Protein AF-A0A1F9ES39-F1 (afdb_monomer_lite)

pLDDT: mean 77.97, std 19.03, range [24.61, 98.25]

Structure (mmCIF, N/CA/C/O backbone):
data_AF-A0A1F9ES39-F1
#
_entry.id   AF-A0A1F9ES39-F1
#
loop_
_atom_site.group_PDB
_atom_site.id
_atom_site.type_symbol
_atom_site.label_atom_id
_atom_site.label_alt_id
_atom_site.label_comp_id
_atom_site.label_asym_id
_atom_site.label_entity_id
_atom_site.label_seq_id
_atom_site.pdbx_PDB_ins_code
_atom_site.Cartn_x
_atom_site.Cartn_y
_atom_site.Cartn_z
_atom_site.occupancy
_atom_site.B_iso_or_equiv
_atom_site.auth_seq_id
_atom_site.auth_comp_id
_atom_site.auth_asym_id
_atom_site.auth_atom_id
_atom_site.pdbx_PDB_model_num
ATOM 1 N N . MET A 1 1 ? 50.396 13.971 -8.147 1.00 29.59 1 MET A N 1
ATOM 2 C CA . MET A 1 1 ? 50.331 13.660 -9.587 1.00 29.59 1 MET A CA 1
ATOM 3 C C . MET A 1 1 ? 49.882 12.223 -9.670 1.00 29.59 1 MET A C 1
ATOM 5 O O . MET A 1 1 ? 50.711 11.333 -9.541 1.00 29.59 1 MET A O 1
ATOM 9 N N . ASP A 1 2 ? 48.570 12.034 -9.736 1.00 24.61 2 ASP A N 1
ATOM 10 C CA . ASP A 1 2 ? 47.965 10.721 -9.939 1.00 24.61 2 ASP A CA 1
ATOM 11 C C . ASP A 1 2 ? 48.074 10.338 -11.422 1.00 24.61 2 ASP A C 1
ATOM 13 O O . ASP A 1 2 ? 48.051 11.231 -12.278 1.00 24.61 2 ASP A O 1
ATOM 17 N N . PRO A 1 3 ? 48.261 9.047 -11.743 1.00 24.89 3 PRO A N 1
ATOM 18 C CA . PRO A 1 3 ? 48.411 8.598 -13.120 1.00 24.89 3 PRO A CA 1
ATOM 19 C C . PRO A 1 3 ? 47.092 8.769 -13.900 1.00 24.89 3 PRO A C 1
ATOM 21 O O . PRO A 1 3 ? 46.020 8.869 -13.298 1.00 24.89 3 PRO A O 1
ATOM 24 N N . PRO A 1 4 ? 47.151 8.835 -15.243 1.00 28.80 4 PRO A N 1
ATOM 25 C CA . PRO A 1 4 ? 45.984 9.114 -16.065 1.00 28.80 4 PRO A CA 1
ATOM 26 C C . PRO A 1 4 ? 44.940 7.998 -15.946 1.00 28.80 4 PRO A C 1
ATOM 28 O O . PRO A 1 4 ? 45.258 6.813 -15.940 1.00 28.80 4 PRO A O 1
ATOM 31 N N . VAL A 1 5 ? 43.678 8.425 -15.907 1.00 30.42 5 VAL A N 1
ATOM 32 C CA . VAL A 1 5 ? 42.408 7.693 -15.697 1.00 30.42 5 VAL A CA 1
ATOM 33 C C . VAL A 1 5 ? 42.136 6.555 -16.714 1.00 30.42 5 VAL A C 1
ATOM 35 O O . VAL A 1 5 ? 41.057 5.975 -16.739 1.00 30.42 5 VAL A O 1
ATOM 38 N N . VAL A 1 6 ? 43.108 6.196 -17.553 1.00 26.53 6 VAL A N 1
ATOM 39 C CA . VAL A 1 6 ? 42.956 5.236 -18.657 1.00 26.53 6 VAL A CA 1
ATOM 40 C C . VAL A 1 6 ? 43.188 3.779 -18.214 1.00 26.53 6 VAL A C 1
ATOM 42 O O . VAL A 1 6 ? 42.639 2.869 -18.827 1.00 26.53 6 VAL A O 1
ATOM 45 N N . ASP A 1 7 ? 43.915 3.531 -17.118 1.00 26.66 7 ASP A N 1
ATOM 46 C CA . ASP A 1 7 ? 44.315 2.162 -16.727 1.00 26.66 7 ASP A CA 1
ATOM 47 C C . ASP A 1 7 ? 43.292 1.380 -15.879 1.00 26.66 7 ASP A C 1
ATOM 49 O O . ASP A 1 7 ? 43.407 0.163 -15.747 1.00 26.66 7 ASP A O 1
ATOM 53 N N . THR A 1 8 ? 42.248 2.011 -15.333 1.00 29.98 8 THR A N 1
ATOM 54 C CA . THR A 1 8 ? 41.259 1.315 -14.478 1.00 29.98 8 THR A CA 1
ATOM 55 C C . THR A 1 8 ? 40.091 0.676 -15.239 1.00 29.98 8 THR A C 1
ATOM 57 O O . THR A 1 8 ? 39.225 0.069 -14.614 1.00 29.98 8 THR A O 1
ATOM 60 N N . LEU A 1 9 ? 40.064 0.755 -16.576 1.00 29.62 9 LEU A N 1
ATOM 61 C CA . LEU A 1 9 ? 38.989 0.194 -17.415 1.00 29.62 9 LEU A CA 1
ATOM 62 C C . LEU A 1 9 ? 39.371 -1.091 -18.178 1.00 29.62 9 LEU A C 1
ATOM 64 O O . LEU A 1 9 ? 38.513 -1.678 -18.835 1.00 29.62 9 LEU A O 1
ATOM 68 N N . ASN A 1 10 ? 40.612 -1.578 -18.049 1.00 29.41 10 ASN A N 1
ATOM 69 C CA . ASN A 1 10 ? 41.106 -2.802 -18.702 1.00 29.41 10 ASN A CA 1
ATOM 70 C C . ASN A 1 10 ? 41.070 -4.040 -17.782 1.00 29.41 10 ASN A C 1
ATOM 72 O O . ASN A 1 10 ? 42.025 -4.815 -17.714 1.00 29.41 10 ASN A O 1
ATOM 76 N N . GLY A 1 11 ? 39.956 -4.260 -17.079 1.00 32.28 11 GLY A N 1
ATOM 77 C CA . GLY A 1 11 ? 39.674 -5.543 -16.429 1.00 32.28 11 GLY A CA 1
ATOM 78 C C . GLY A 1 11 ? 39.399 -6.626 -17.476 1.00 32.28 11 GLY A C 1
ATOM 79 O O . GLY A 1 11 ? 38.248 -6.906 -17.794 1.00 32.28 11 GLY A O 1
ATOM 80 N N . ALA A 1 12 ? 40.457 -7.190 -18.057 1.00 35.41 12 ALA A N 1
ATOM 81 C CA . ALA A 1 12 ? 40.392 -8.209 -19.095 1.00 35.41 12 ALA A CA 1
ATOM 82 C C . ALA A 1 12 ? 39.924 -9.563 -18.527 1.00 35.41 12 ALA A C 1
ATOM 84 O O . ALA A 1 12 ? 40.738 -10.380 -18.102 1.00 35.41 12 ALA A O 1
ATOM 85 N N . ALA A 1 13 ? 38.616 -9.826 -18.566 1.00 35.72 13 ALA A N 1
ATOM 86 C CA . ALA A 1 13 ? 38.155 -11.188 -18.826 1.00 35.72 13 ALA A CA 1
ATOM 87 C C . ALA A 1 13 ? 38.538 -11.524 -20.275 1.00 35.72 13 ALA A C 1
ATOM 89 O O . ALA A 1 13 ? 38.388 -10.680 -21.165 1.00 35.72 13 ALA A O 1
ATOM 90 N N . SER A 1 14 ? 39.095 -12.710 -20.527 1.00 37.72 14 SER A N 1
ATOM 91 C CA . SER A 1 14 ? 39.508 -13.059 -21.886 1.00 37.72 14 SER A CA 1
ATOM 92 C C . SER A 1 14 ? 38.288 -13.128 -22.812 1.00 37.72 14 SER A C 1
ATOM 94 O O . SER A 1 14 ? 37.203 -13.543 -22.408 1.00 37.72 14 SER A O 1
ATOM 96 N N . GLU A 1 15 ? 38.458 -12.753 -24.082 1.00 34.97 15 GLU A N 1
ATOM 97 C CA . GLU A 1 15 ? 37.407 -12.781 -25.117 1.00 34.97 15 GLU A CA 1
ATOM 98 C C . GLU A 1 15 ? 36.709 -14.156 -25.229 1.00 34.97 15 GLU A C 1
ATOM 100 O O . GLU A 1 15 ? 35.576 -14.266 -25.687 1.00 34.97 15 GLU A O 1
ATOM 105 N N . ARG A 1 16 ? 37.382 -15.216 -24.767 1.00 35.00 16 ARG A N 1
ATOM 106 C CA . ARG A 1 16 ? 36.865 -16.580 -24.653 1.00 35.00 16 ARG A CA 1
ATOM 107 C C . ARG A 1 16 ? 36.000 -16.801 -23.403 1.00 35.00 16 ARG A C 1
ATOM 109 O O . ARG A 1 16 ? 34.969 -17.447 -23.513 1.00 35.00 16 ARG A O 1
ATOM 116 N N . GLU A 1 17 ? 36.380 -16.254 -22.250 1.00 34.94 17 GLU A N 1
ATOM 117 C CA . GLU A 1 17 ? 35.616 -16.364 -20.994 1.00 34.94 17 GLU A CA 1
ATOM 118 C C . GLU A 1 17 ? 34.319 -15.542 -21.014 1.00 34.94 17 GLU A C 1
ATOM 120 O O . GLU A 1 17 ? 33.339 -15.937 -20.387 1.00 34.94 17 GLU A O 1
ATOM 125 N N . LEU A 1 18 ? 34.285 -14.434 -21.765 1.00 37.94 18 LEU A N 1
ATOM 126 C CA . LEU A 1 18 ? 33.062 -13.653 -22.007 1.00 37.94 18 LEU A CA 1
ATOM 127 C C . LEU A 1 18 ? 32.122 -14.358 -23.004 1.00 37.94 18 LEU A C 1
ATOM 129 O O . LEU A 1 18 ? 30.912 -14.374 -22.812 1.00 37.94 18 LEU A O 1
ATOM 133 N N . ARG A 1 19 ? 32.665 -15.056 -24.014 1.00 37.03 19 ARG A N 1
ATOM 134 C CA . ARG A 1 19 ? 31.874 -15.908 -24.928 1.00 37.03 19 ARG A CA 1
ATOM 135 C C . ARG A 1 19 ? 31.240 -17.128 -24.244 1.00 37.03 19 ARG A C 1
ATOM 137 O O . ARG A 1 19 ? 30.293 -17.679 -24.789 1.00 37.03 19 ARG A O 1
ATOM 144 N N . GLU A 1 20 ? 31.747 -17.559 -23.088 1.00 35.22 20 GLU A N 1
ATOM 145 C CA . GLU A 1 20 ? 31.271 -18.750 -22.363 1.00 35.22 20 GLU A CA 1
ATOM 146 C C . GLU A 1 20 ? 30.184 -18.441 -21.300 1.00 35.22 20 GLU A C 1
ATOM 148 O O . GLU A 1 20 ? 29.613 -19.374 -20.737 1.00 35.22 20 GLU A O 1
ATOM 153 N N . ARG A 1 21 ? 29.840 -17.166 -21.031 1.00 40.56 21 ARG A N 1
ATOM 154 C CA . ARG A 1 21 ? 28.859 -16.757 -19.990 1.00 40.56 21 ARG A CA 1
ATOM 155 C C . ARG A 1 21 ? 27.425 -16.486 -20.481 1.00 40.56 21 ARG A C 1
ATOM 157 O O . ARG A 1 21 ? 26.586 -16.011 -19.717 1.00 40.56 21 ARG A O 1
ATOM 164 N N . VAL A 1 22 ? 27.112 -16.819 -21.729 1.00 40.88 22 VAL A N 1
ATOM 165 C CA . VAL A 1 22 ? 25.887 -16.364 -22.400 1.00 40.88 22 VAL A CA 1
ATOM 166 C C . VAL A 1 22 ? 24.617 -17.058 -21.870 1.00 40.88 22 VAL A C 1
ATOM 168 O O . VAL A 1 22 ? 24.567 -18.264 -21.624 1.00 40.88 22 VAL A O 1
ATOM 171 N N . ARG A 1 23 ? 23.554 -16.245 -21.777 1.00 58.03 23 ARG A N 1
ATOM 172 C CA . ARG A 1 23 ? 22.116 -16.587 -21.893 1.00 58.03 23 ARG A CA 1
ATOM 173 C C . ARG A 1 23 ? 21.848 -17.502 -23.134 1.00 58.03 23 ARG A C 1
ATOM 175 O O . ARG A 1 23 ? 22.805 -17.844 -23.812 1.00 58.03 23 ARG A O 1
ATOM 182 N N . PRO A 1 24 ? 20.613 -17.948 -23.471 1.00 61.09 24 PRO A N 1
ATOM 183 C CA . PRO A 1 24 ? 20.400 -19.091 -24.377 1.00 61.09 24 PRO A CA 1
ATOM 184 C C . PRO A 1 24 ? 21.274 -19.072 -25.641 1.00 61.09 24 PRO A C 1
ATOM 186 O O . PRO A 1 24 ? 21.239 -18.097 -26.394 1.00 61.09 24 PRO A O 1
ATOM 189 N N . GLU A 1 25 ? 22.034 -20.145 -25.881 1.00 73.69 25 GLU A N 1
ATOM 190 C CA . GLU A 1 25 ? 22.617 -20.376 -27.205 1.00 73.69 25 GLU A CA 1
ATOM 191 C C . GLU A 1 25 ? 21.477 -20.498 -28.229 1.00 73.69 25 GLU A C 1
ATOM 193 O O . GLU A 1 25 ? 20.442 -21.092 -27.908 1.00 73.69 25 GLU A O 1
ATOM 198 N N . PRO A 1 26 ? 21.630 -19.929 -29.439 1.00 83.00 26 PRO A N 1
ATOM 199 C CA . PRO A 1 26 ? 20.610 -20.033 -30.469 1.00 83.00 26 PRO A CA 1
ATOM 200 C C . PRO A 1 26 ? 20.405 -21.488 -30.877 1.00 83.00 26 PRO A C 1
ATOM 202 O O . PRO A 1 26 ? 21.368 -22.230 -31.073 1.00 83.00 26 PRO A O 1
ATOM 205 N N . ASP A 1 27 ? 19.147 -21.862 -31.099 1.00 87.62 27 ASP A N 1
ATOM 206 C CA . ASP A 1 27 ? 18.794 -23.175 -31.639 1.00 87.62 27 ASP A CA 1
ATOM 207 C C . ASP A 1 27 ? 19.330 -23.332 -33.070 1.00 87.62 27 ASP A C 1
ATOM 209 O O . ASP A 1 27 ? 19.715 -24.422 -33.493 1.00 87.62 27 ASP A O 1
ATOM 213 N N . SER A 1 28 ? 19.386 -22.230 -33.829 1.00 91.62 28 SER A N 1
ATOM 214 C CA . SER A 1 28 ? 20.090 -22.170 -35.113 1.00 91.62 28 SER A CA 1
ATOM 215 C C . SER A 1 28 ? 20.486 -20.745 -35.510 1.00 91.62 28 SER A C 1
ATOM 217 O O . SER A 1 28 ? 19.913 -19.756 -35.048 1.00 91.62 28 SER A O 1
ATOM 219 N N . ARG A 1 29 ? 21.487 -20.646 -36.393 1.00 94.06 29 ARG A N 1
ATOM 220 C CA . ARG A 1 29 ? 21.906 -19.406 -37.062 1.00 94.06 29 ARG A CA 1
ATOM 221 C C . ARG A 1 29 ? 21.671 -19.541 -38.561 1.00 94.06 29 ARG A C 1
ATOM 223 O O . ARG A 1 29 ? 21.892 -20.618 -39.116 1.00 94.06 29 ARG A O 1
ATOM 230 N N . GLY A 1 30 ? 21.272 -18.457 -39.215 1.00 94.69 30 GLY A N 1
ATOM 231 C CA . GLY A 1 30 ? 21.017 -18.445 -40.651 1.00 94.69 30 GLY A CA 1
ATOM 232 C C . GLY A 1 30 ? 21.351 -17.111 -41.304 1.00 94.69 30 GLY A C 1
ATOM 233 O O . GLY A 1 30 ? 21.655 -16.120 -40.644 1.00 94.69 30 GLY A O 1
ATOM 234 N N . SER A 1 31 ? 21.304 -17.098 -42.633 1.00 96.88 31 SER A N 1
ATOM 235 C CA . SER A 1 31 ? 21.343 -15.866 -43.418 1.00 96.88 31 SER A CA 1
ATOM 236 C C . SER A 1 31 ? 20.449 -15.983 -44.643 1.00 96.88 31 SER A C 1
ATOM 238 O O . SER A 1 31 ? 20.148 -17.090 -45.092 1.00 96.88 31 SER A O 1
ATOM 240 N N . PHE A 1 32 ? 20.017 -14.843 -45.161 1.00 97.50 32 PHE A N 1
ATOM 241 C CA . PHE A 1 32 ? 19.208 -14.727 -46.368 1.00 97.50 32 PHE A CA 1
ATOM 242 C C . PHE A 1 32 ? 19.703 -13.545 -47.203 1.00 97.50 32 PHE A C 1
ATOM 244 O O . PHE A 1 32 ? 20.463 -12.706 -46.717 1.00 97.50 32 PHE A O 1
ATOM 251 N N . THR A 1 33 ? 19.307 -13.502 -48.473 1.00 96.31 33 THR A N 1
ATOM 252 C CA . THR A 1 33 ? 19.700 -12.431 -49.392 1.00 96.31 33 THR A CA 1
ATOM 253 C C . THR A 1 33 ? 18.486 -11.613 -49.794 1.00 96.31 33 THR A C 1
ATOM 255 O O . THR A 1 33 ? 17.492 -12.169 -50.254 1.00 96.31 33 THR A O 1
ATOM 258 N N . VAL A 1 34 ? 18.594 -10.295 -49.658 1.00 94.75 34 VAL A N 1
ATOM 259 C CA . VAL A 1 34 ? 17.584 -9.309 -50.057 1.00 94.75 34 VAL A CA 1
ATOM 260 C C . VAL A 1 34 ? 18.308 -8.084 -50.611 1.00 94.75 34 VAL A C 1
ATOM 262 O O . VAL A 1 34 ? 19.357 -7.709 -50.098 1.00 94.75 34 VAL A O 1
ATOM 265 N N . ASP A 1 35 ? 17.833 -7.530 -51.727 1.00 90.75 35 ASP A N 1
ATOM 266 C CA . ASP A 1 35 ? 18.467 -6.395 -52.425 1.00 90.75 35 ASP A CA 1
ATOM 267 C C . ASP A 1 35 ? 19.975 -6.567 -52.716 1.00 90.75 35 ASP A C 1
ATOM 269 O O . ASP A 1 35 ? 20.739 -5.606 -52.785 1.00 90.75 35 ASP A O 1
ATOM 273 N N . GLY A 1 36 ? 20.423 -7.816 -52.895 1.00 89.56 36 GLY A N 1
ATOM 274 C CA . GLY A 1 36 ? 21.834 -8.148 -53.115 1.00 89.56 36 GLY A CA 1
ATOM 275 C C . GLY A 1 36 ? 22.721 -8.079 -51.865 1.00 89.56 36 GLY A C 1
ATOM 276 O O . GLY A 1 36 ? 23.933 -8.217 -52.003 1.00 89.56 36 GLY A O 1
ATOM 277 N N . LEU A 1 37 ? 22.140 -7.899 -50.675 1.00 93.38 37 LEU A N 1
ATOM 278 C CA . LEU A 1 37 ? 22.814 -7.932 -49.377 1.00 93.38 37 LEU A CA 1
ATOM 279 C C . LEU A 1 37 ? 22.542 -9.257 -48.668 1.00 93.38 37 LEU A C 1
ATOM 281 O O . LEU A 1 37 ? 21.405 -9.731 -48.635 1.00 93.38 37 LEU A O 1
ATOM 285 N N . ARG A 1 38 ? 23.573 -9.851 -48.063 1.00 96.75 38 ARG A N 1
ATOM 286 C CA . ARG A 1 38 ? 23.421 -10.991 -47.154 1.00 96.75 38 ARG A CA 1
ATOM 287 C C . ARG A 1 38 ? 23.154 -10.494 -45.734 1.00 96.75 38 ARG A C 1
ATOM 289 O O . ARG A 1 38 ? 24.039 -9.912 -45.107 1.00 96.75 38 ARG A O 1
ATOM 296 N N . LEU A 1 39 ? 21.972 -10.796 -45.205 1.00 96.31 39 LEU A N 1
ATOM 297 C CA . LEU A 1 39 ? 21.576 -10.468 -43.836 1.00 96.31 39 LEU A CA 1
ATOM 298 C C . LEU A 1 39 ? 21.549 -11.719 -42.958 1.00 96.31 39 LEU A C 1
ATOM 300 O O . LEU A 1 39 ? 21.179 -12.801 -43.417 1.00 96.31 39 LEU A O 1
ATOM 304 N N . ALA A 1 40 ? 21.968 -11.584 -41.703 1.00 95.31 40 ALA A N 1
ATOM 305 C CA . ALA A 1 40 ? 22.126 -12.680 -40.754 1.00 95.31 40 ALA A CA 1
ATOM 306 C C . ALA A 1 40 ? 21.060 -12.650 -39.647 1.00 95.31 40 ALA A C 1
ATOM 308 O O . ALA A 1 40 ? 20.633 -11.586 -39.197 1.00 95.31 40 ALA A O 1
ATOM 309 N N . TYR A 1 41 ? 20.652 -13.827 -39.168 1.00 96.19 41 TYR A N 1
ATOM 310 C CA . TYR A 1 41 ? 19.689 -13.959 -38.076 1.00 96.19 41 TYR A CA 1
ATOM 311 C C . TYR A 1 41 ? 19.989 -15.146 -37.150 1.00 96.19 41 TYR A C 1
ATOM 313 O O . TYR A 1 41 ? 20.692 -16.095 -37.507 1.00 96.19 41 TYR A O 1
ATOM 321 N N . GLU A 1 42 ? 19.405 -15.095 -35.955 1.00 94.31 42 GLU A N 1
ATOM 322 C CA . GLU A 1 42 ? 19.374 -16.183 -34.973 1.00 94.31 42 GLU A CA 1
ATOM 323 C C . GLU A 1 42 ? 17.940 -16.624 -34.687 1.00 94.31 42 GLU A C 1
ATOM 325 O O . GLU A 1 42 ? 17.046 -15.786 -34.606 1.00 94.31 42 GLU A O 1
ATOM 330 N N . LEU A 1 43 ? 17.733 -17.927 -34.494 1.00 95.38 43 LEU A N 1
ATOM 331 C CA . LEU A 1 43 ? 16.464 -18.490 -34.038 1.00 95.38 43 LEU A CA 1
ATOM 332 C C . LEU A 1 43 ? 16.598 -19.059 -32.632 1.00 95.38 43 LEU A C 1
ATOM 334 O O . LEU A 1 43 ? 17.560 -19.763 -32.323 1.00 95.38 43 LEU A O 1
ATOM 338 N N . HIS A 1 44 ? 15.589 -18.773 -31.817 1.00 93.88 44 HIS A N 1
ATOM 339 C CA . HIS A 1 44 ? 15.441 -19.271 -30.455 1.00 93.88 44 HIS A CA 1
ATOM 340 C C . HIS A 1 44 ? 13.995 -19.701 -30.212 1.00 93.88 44 HIS A C 1
ATOM 342 O O . HIS A 1 44 ? 13.068 -19.012 -30.632 1.00 93.88 44 HIS A O 1
ATOM 348 N N . GLY A 1 45 ? 13.796 -20.790 -29.482 1.00 89.06 45 GLY A N 1
ATOM 349 C CA . GLY A 1 45 ? 12.483 -21.362 -29.214 1.00 89.06 45 GLY A CA 1
ATOM 350 C C . GLY A 1 45 ? 12.000 -22.268 -30.347 1.00 89.06 45 GLY A C 1
ATOM 351 O O . GLY A 1 45 ? 12.206 -22.010 -31.533 1.00 89.06 45 GLY A O 1
ATOM 352 N N . SER A 1 46 ? 11.314 -23.348 -29.977 1.00 81.88 46 SER A N 1
ATOM 353 C CA . SER A 1 46 ? 10.868 -24.392 -30.912 1.00 81.88 46 SER A CA 1
ATOM 354 C C . SER A 1 46 ? 9.360 -24.382 -31.187 1.00 81.88 46 SER A C 1
ATOM 356 O O . SER A 1 46 ? 8.902 -25.053 -32.112 1.00 81.88 46 SER A O 1
ATOM 358 N N . ALA A 1 47 ? 8.574 -23.611 -30.426 1.00 79.12 47 ALA A N 1
ATOM 359 C CA . ALA A 1 47 ? 7.115 -23.601 -30.508 1.00 79.12 47 ALA A CA 1
ATOM 360 C C . ALA A 1 47 ? 6.514 -22.207 -30.246 1.00 79.12 47 ALA A C 1
ATOM 362 O O . ALA A 1 47 ? 7.117 -21.365 -29.587 1.00 79.12 47 ALA A O 1
ATOM 363 N N . GLY A 1 48 ? 5.300 -21.979 -30.758 1.00 87.31 48 GLY A N 1
ATOM 364 C CA . GLY A 1 48 ? 4.548 -20.731 -30.581 1.00 87.31 48 GLY A CA 1
ATOM 365 C C . GLY A 1 48 ? 4.623 -19.762 -31.773 1.00 87.31 48 GLY A C 1
ATOM 366 O O . GLY A 1 48 ? 5.205 -20.090 -32.815 1.00 87.31 48 GLY A O 1
ATOM 367 N N . PRO A 1 49 ? 3.994 -18.575 -31.657 1.00 92.19 49 PRO A N 1
ATOM 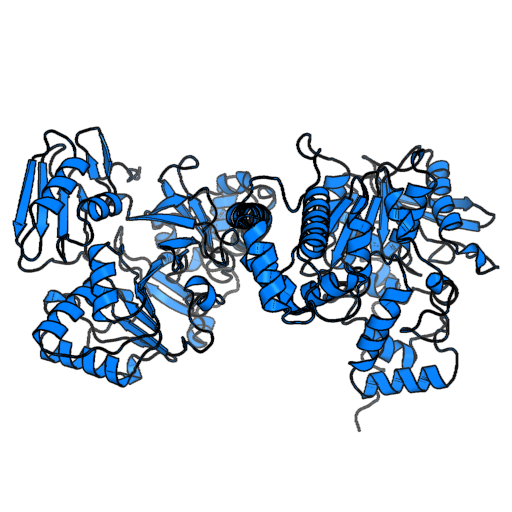368 C CA . PRO A 1 49 ? 4.024 -17.553 -32.700 1.00 92.19 49 PRO A CA 1
ATOM 369 C C . PRO A 1 49 ? 5.457 -17.099 -33.001 1.00 92.19 49 PRO A C 1
ATOM 371 O O . PRO A 1 49 ? 6.302 -17.081 -32.105 1.00 92.19 49 PRO A O 1
ATOM 374 N N . LEU A 1 50 ? 5.721 -16.726 -34.256 1.00 97.19 50 LEU A N 1
ATOM 375 C CA . LEU A 1 50 ? 6.994 -16.115 -34.632 1.00 97.19 50 LEU A CA 1
ATOM 376 C C . LEU A 1 50 ? 7.019 -14.647 -34.182 1.00 97.19 50 LEU A C 1
ATOM 378 O O . LEU A 1 50 ? 6.088 -13.889 -34.466 1.00 97.19 50 LEU A O 1
ATOM 382 N N . VAL A 1 51 ? 8.104 -14.261 -33.519 1.00 97.81 51 VAL A N 1
ATOM 383 C CA . VAL A 1 51 ? 8.418 -12.904 -33.070 1.00 97.81 51 VAL A CA 1
ATOM 384 C C . VAL A 1 51 ? 9.744 -12.497 -33.701 1.00 97.81 51 VAL A C 1
ATOM 386 O O . VAL A 1 51 ? 10.780 -13.071 -33.375 1.00 97.81 51 VAL A O 1
ATOM 389 N N . VAL A 1 52 ? 9.725 -11.519 -34.601 1.00 98.25 52 VAL A N 1
ATOM 390 C CA . VAL A 1 52 ? 10.941 -10.937 -35.178 1.00 98.25 52 VAL A CA 1
ATOM 391 C C . VAL A 1 52 ? 11.391 -9.783 -34.291 1.00 98.25 52 VAL A C 1
ATOM 393 O O . VAL A 1 52 ? 10.637 -8.831 -34.107 1.00 98.25 52 VAL A O 1
ATOM 396 N N . LEU A 1 53 ? 12.601 -9.868 -33.741 1.00 97.50 53 LEU A N 1
ATOM 397 C CA . LEU A 1 53 ? 13.209 -8.824 -32.920 1.00 97.50 53 LEU A CA 1
ATOM 398 C C . LEU A 1 53 ? 14.199 -8.015 -33.757 1.00 97.50 53 LEU A C 1
ATOM 400 O O . LEU A 1 53 ? 15.164 -8.570 -34.291 1.00 97.50 53 LEU A O 1
ATOM 404 N N . VAL A 1 54 ? 13.935 -6.713 -33.871 1.00 96.62 54 VAL A N 1
ATOM 405 C CA . VAL A 1 54 ? 14.680 -5.778 -34.719 1.00 96.62 54 VAL A CA 1
ATOM 406 C C . VAL A 1 54 ? 15.444 -4.774 -33.845 1.00 96.62 54 VAL A C 1
ATOM 408 O O . VAL A 1 54 ? 14.821 -4.054 -33.055 1.00 96.62 54 VAL A O 1
ATOM 411 N N . PRO A 1 55 ? 16.782 -4.727 -33.958 1.00 90.75 55 PRO A N 1
ATOM 412 C CA . PRO A 1 55 ? 17.643 -3.928 -33.097 1.00 90.75 55 PRO A CA 1
ATOM 413 C C . PRO A 1 55 ? 17.596 -2.427 -33.408 1.00 90.75 55 PRO A C 1
ATOM 415 O O . PRO A 1 55 ? 17.190 -1.998 -34.490 1.00 90.75 55 PRO A O 1
ATOM 418 N N . GLY A 1 56 ? 18.045 -1.630 -32.438 1.00 86.06 56 GLY A N 1
ATOM 419 C CA . GLY A 1 56 ? 18.281 -0.197 -32.580 1.00 86.06 56 GLY A CA 1
ATOM 420 C C . GLY A 1 56 ? 19.507 0.124 -33.440 1.00 86.06 56 GLY A C 1
ATOM 421 O O . GLY A 1 56 ? 20.200 -0.764 -33.936 1.00 86.06 56 GLY A O 1
ATOM 422 N N . VAL A 1 57 ? 19.784 1.419 -33.617 1.00 79.75 57 VAL A N 1
ATOM 423 C CA . VAL A 1 57 ? 20.844 1.915 -34.512 1.00 79.75 57 VAL A CA 1
ATOM 424 C C . VAL A 1 57 ? 22.193 1.268 -34.191 1.00 79.75 57 VAL A C 1
ATOM 426 O O . VAL A 1 57 ? 22.754 1.487 -33.123 1.00 79.75 57 VAL A O 1
ATOM 429 N N . GLY A 1 58 ? 22.728 0.502 -35.142 1.00 71.31 58 GLY A N 1
ATOM 430 C CA . GLY A 1 58 ? 24.071 -0.076 -35.059 1.00 71.31 58 GLY A CA 1
ATOM 431 C C . GLY A 1 58 ? 24.237 -1.235 -34.075 1.00 71.31 58 GLY A C 1
ATOM 432 O O . GLY A 1 58 ? 25.316 -1.815 -34.050 1.00 71.31 58 GLY A O 1
ATOM 433 N N . PHE A 1 59 ? 23.216 -1.611 -33.300 1.00 78.12 59 PHE A N 1
ATOM 434 C CA . PHE A 1 59 ? 23.339 -2.709 -32.341 1.00 78.12 59 PHE A CA 1
ATOM 435 C C . PHE A 1 59 ? 23.208 -4.081 -33.027 1.00 78.12 59 PHE A C 1
ATOM 437 O O . PHE A 1 59 ? 22.297 -4.278 -33.834 1.00 78.12 59 PHE A O 1
ATOM 444 N N . PRO A 1 60 ? 24.070 -5.060 -32.694 1.00 80.88 60 PRO A N 1
ATOM 445 C CA . PRO A 1 60 ? 23.930 -6.427 -33.187 1.00 80.88 60 PRO A CA 1
ATOM 446 C C . PRO A 1 60 ? 22.803 -7.148 -32.445 1.00 80.88 60 PRO A C 1
ATOM 448 O O . PRO A 1 60 ? 22.593 -6.914 -31.260 1.00 80.88 60 PRO A O 1
ATOM 451 N N . ARG A 1 61 ? 22.143 -8.115 -33.082 1.00 84.75 61 ARG A N 1
ATOM 452 C CA . ARG A 1 61 ? 20.980 -8.861 -32.564 1.00 84.75 61 ARG A CA 1
ATOM 453 C C . ARG A 1 61 ? 21.145 -9.458 -31.159 1.00 84.75 61 ARG A C 1
ATOM 455 O O . ARG A 1 61 ? 20.164 -9.684 -30.453 1.00 84.75 61 ARG A O 1
ATOM 462 N N . VAL A 1 62 ? 22.382 -9.724 -30.736 1.00 77.50 62 VAL A N 1
ATOM 463 C CA . VAL A 1 62 ? 22.708 -10.431 -29.488 1.00 77.50 62 VAL A CA 1
ATOM 464 C C . VAL A 1 62 ? 22.243 -9.708 -28.219 1.00 77.50 62 VAL A C 1
ATOM 466 O O . VAL A 1 62 ? 22.006 -10.382 -27.217 1.00 77.50 62 VAL A O 1
ATOM 469 N N . TYR A 1 63 ? 22.032 -8.386 -28.244 1.00 78.69 63 TYR A N 1
ATOM 470 C CA . TYR A 1 63 ? 21.550 -7.662 -27.056 1.00 78.69 63 TYR A CA 1
ATOM 471 C C . TYR A 1 63 ? 20.070 -7.917 -26.718 1.00 78.69 63 TYR A C 1
ATOM 473 O O . TYR A 1 63 ? 19.630 -7.570 -25.626 1.00 78.69 63 TYR A O 1
ATOM 481 N N . PHE A 1 64 ? 19.322 -8.622 -27.579 1.00 87.00 64 PHE A N 1
ATOM 482 C CA . PHE A 1 64 ? 17.999 -9.159 -27.237 1.00 87.00 64 PHE A CA 1
ATOM 483 C C . PHE A 1 64 ? 18.038 -10.511 -26.518 1.00 87.00 64 PHE A C 1
ATOM 485 O O . PHE A 1 64 ? 17.014 -10.928 -25.978 1.00 87.00 64 PHE A O 1
ATOM 492 N N . ARG A 1 65 ? 19.178 -11.217 -26.458 1.00 84.06 65 ARG A N 1
ATOM 493 C CA . ARG A 1 65 ? 19.272 -12.518 -25.758 1.00 84.06 65 ARG A CA 1
ATOM 494 C C . ARG A 1 65 ? 18.776 -12.468 -24.301 1.00 84.06 65 ARG A C 1
ATOM 496 O O . ARG A 1 65 ? 18.126 -13.427 -23.879 1.00 84.06 65 ARG A O 1
ATOM 503 N N . PRO A 1 66 ? 18.994 -11.373 -23.541 1.00 80.44 66 PRO A N 1
ATOM 504 C CA . PRO A 1 66 ? 18.337 -11.140 -22.262 1.00 80.44 66 PRO A CA 1
ATOM 505 C C . PRO A 1 66 ? 16.825 -11.308 -22.249 1.00 80.44 66 PRO A C 1
ATOM 507 O O . PRO A 1 66 ? 16.311 -12.019 -21.388 1.00 80.44 66 PRO A O 1
ATOM 510 N N . LEU A 1 67 ? 16.146 -10.688 -23.208 1.00 85.25 67 LEU A N 1
ATOM 511 C CA . LEU A 1 67 ? 14.701 -10.743 -23.377 1.00 85.25 67 LEU A CA 1
ATOM 512 C C . LEU A 1 67 ? 14.252 -12.130 -23.868 1.00 85.25 67 LEU A C 1
ATOM 514 O O . LEU A 1 67 ? 13.289 -12.700 -23.358 1.00 85.25 67 LEU A O 1
ATOM 518 N N . VAL A 1 68 ? 14.992 -12.717 -24.813 1.00 88.19 68 VAL A N 1
ATOM 519 C CA . VAL A 1 68 ? 14.695 -14.038 -25.397 1.00 88.19 68 VAL A CA 1
ATOM 520 C C . VAL A 1 68 ? 14.667 -15.149 -24.354 1.00 88.19 68 VAL A C 1
ATOM 522 O O . VAL A 1 68 ? 13.855 -16.065 -24.475 1.00 88.19 68 VAL A O 1
ATOM 525 N N . ALA A 1 69 ? 15.496 -15.061 -23.309 1.00 81.38 69 ALA A N 1
ATOM 526 C CA . ALA A 1 69 ? 15.498 -16.027 -22.211 1.00 81.38 69 ALA A CA 1
ATOM 527 C C . ALA A 1 69 ? 14.105 -16.236 -21.584 1.00 81.38 69 ALA A C 1
ATOM 529 O O . ALA A 1 69 ? 13.814 -17.338 -21.128 1.00 81.38 69 ALA A O 1
ATOM 530 N N . TYR A 1 70 ? 13.245 -15.213 -21.623 1.00 83.56 70 TYR A N 1
ATOM 531 C CA . TYR A 1 70 ? 11.879 -15.243 -21.096 1.00 83.56 70 TYR A CA 1
ATOM 532 C C . TYR A 1 70 ? 10.810 -15.539 -22.162 1.00 83.56 70 TYR A C 1
ATOM 534 O O . TYR A 1 70 ? 9.699 -15.941 -21.823 1.00 83.56 70 TYR A O 1
ATOM 542 N N . LEU A 1 71 ? 11.126 -15.362 -23.449 1.00 85.88 71 LEU A N 1
ATOM 543 C CA . LEU A 1 71 ? 10.180 -15.554 -24.556 1.00 85.88 71 LEU A CA 1
ATOM 544 C C . LEU A 1 71 ? 10.239 -16.959 -25.171 1.00 85.88 71 LEU A C 1
ATOM 546 O O . LEU A 1 71 ? 9.201 -17.493 -25.566 1.00 85.88 71 LEU A O 1
ATOM 550 N N . LYS A 1 72 ? 11.431 -17.568 -25.246 1.00 86.50 72 LYS A N 1
ATOM 551 C CA . LYS A 1 72 ? 11.705 -18.763 -26.070 1.00 86.50 72 LYS A CA 1
ATOM 552 C C . LYS A 1 72 ? 10.886 -20.015 -25.723 1.00 86.50 72 LYS A C 1
ATOM 554 O O . LYS A 1 72 ? 10.730 -20.900 -26.557 1.00 86.50 72 LYS A O 1
ATOM 559 N N . GLU A 1 73 ? 10.356 -20.098 -24.502 1.00 84.44 73 GLU A N 1
ATOM 560 C CA . GLU A 1 73 ? 9.505 -21.216 -24.058 1.00 84.44 73 GLU A CA 1
ATOM 561 C C . GLU A 1 73 ? 8.076 -21.128 -24.624 1.00 84.44 73 GLU A C 1
ATOM 563 O O . GLU A 1 73 ? 7.305 -22.087 -24.567 1.00 84.44 73 GLU A O 1
ATOM 568 N N . ARG A 1 74 ? 7.679 -19.954 -25.128 1.00 83.31 74 ARG A N 1
ATOM 569 C CA . ARG A 1 74 ? 6.295 -19.638 -25.520 1.00 83.31 74 ARG A CA 1
ATOM 570 C C . ARG A 1 74 ? 6.180 -19.021 -26.912 1.00 83.31 74 ARG A C 1
ATOM 572 O O . ARG A 1 74 ? 5.073 -18.966 -27.449 1.00 83.31 74 ARG A O 1
ATOM 579 N N . ALA A 1 75 ? 7.287 -18.563 -27.482 1.00 90.56 75 ALA A N 1
ATOM 580 C CA . ALA A 1 75 ? 7.369 -17.976 -28.807 1.00 90.56 75 ALA A CA 1
ATOM 581 C C . ALA A 1 75 ? 8.657 -18.413 -29.511 1.00 90.56 75 ALA A C 1
ATOM 583 O O . ALA A 1 75 ? 9.672 -18.692 -28.872 1.00 90.56 75 ALA A O 1
ATOM 584 N N . ARG A 1 76 ? 8.618 -18.409 -30.845 1.00 95.75 76 ARG A N 1
ATOM 585 C CA . ARG A 1 76 ? 9.807 -18.562 -31.688 1.00 95.75 76 ARG A CA 1
ATOM 586 C C . ARG A 1 76 ? 10.356 -17.168 -31.954 1.00 95.75 76 ARG A C 1
ATOM 588 O O . ARG A 1 76 ? 9.663 -16.348 -32.546 1.00 95.75 76 ARG A O 1
ATOM 595 N N . CYS A 1 77 ? 11.565 -16.877 -31.506 1.00 97.00 77 CYS A N 1
ATOM 596 C CA . CYS A 1 77 ? 12.195 -15.569 -31.628 1.00 97.00 77 CYS A CA 1
ATOM 597 C C . CYS A 1 77 ? 13.221 -15.581 -32.763 1.00 97.00 77 CYS A C 1
ATOM 599 O O . CYS A 1 77 ? 14.205 -16.317 -32.695 1.00 97.00 77 CYS A O 1
ATOM 601 N N . ALA A 1 78 ? 13.005 -14.747 -33.780 1.00 97.44 78 ALA A N 1
ATOM 602 C CA . ALA A 1 78 ? 13.959 -14.484 -34.850 1.00 97.44 78 ALA A CA 1
ATOM 603 C C . ALA A 1 78 ? 14.659 -13.146 -34.604 1.00 97.44 78 ALA A C 1
ATOM 605 O O . ALA A 1 78 ? 14.050 -12.084 -34.680 1.00 97.44 78 ALA A O 1
ATOM 606 N N . LEU A 1 79 ? 15.943 -13.209 -34.282 1.00 95.25 79 LEU A N 1
ATOM 607 C CA . LEU A 1 79 ? 16.793 -12.069 -33.960 1.00 95.25 79 LEU A CA 1
ATOM 608 C C . LEU A 1 79 ? 17.525 -11.637 -35.229 1.00 95.25 79 LEU A C 1
ATOM 610 O O . LEU A 1 79 ? 18.401 -12.366 -35.690 1.00 95.25 79 LEU A O 1
ATOM 614 N N . LEU A 1 80 ? 17.160 -10.489 -35.802 1.00 95.50 80 LEU A N 1
ATOM 615 C CA . LEU A 1 80 ? 17.714 -9.993 -37.066 1.00 95.50 80 LEU A CA 1
ATOM 616 C C . LEU A 1 80 ? 18.886 -9.035 -36.817 1.00 95.50 80 LEU A C 1
ATOM 618 O O . LEU A 1 80 ? 18.753 -8.098 -36.037 1.00 95.50 80 LEU A O 1
ATOM 622 N N . ASP A 1 81 ? 20.004 -9.225 -37.516 1.00 91.75 81 ASP A N 1
ATOM 623 C CA . ASP A 1 81 ? 20.986 -8.150 -37.690 1.00 91.75 81 ASP A CA 1
ATOM 624 C C . ASP A 1 81 ? 20.524 -7.238 -38.831 1.00 91.75 81 ASP A C 1
ATOM 626 O O . ASP A 1 81 ? 20.379 -7.690 -39.972 1.00 91.75 81 ASP A O 1
ATOM 630 N N . THR A 1 82 ? 20.302 -5.956 -38.539 1.00 91.06 82 THR A N 1
ATOM 631 C CA . THR A 1 82 ? 19.972 -4.951 -39.560 1.00 91.06 82 THR A CA 1
ATOM 632 C C . THR A 1 82 ? 21.141 -4.738 -40.521 1.00 91.06 82 THR A C 1
ATOM 634 O O . THR A 1 82 ? 22.272 -5.158 -40.262 1.00 91.06 82 THR A O 1
ATOM 637 N N . ARG A 1 83 ? 20.873 -4.103 -41.670 1.00 91.38 83 ARG A N 1
ATOM 638 C CA . ARG A 1 83 ? 21.893 -3.810 -42.689 1.00 91.38 83 ARG A CA 1
ATOM 639 C C . ARG A 1 83 ? 23.138 -3.197 -42.026 1.00 91.38 83 ARG A C 1
ATOM 641 O O . ARG A 1 83 ? 23.032 -2.253 -41.245 1.00 91.38 83 ARG A O 1
ATOM 648 N N . GLY A 1 84 ? 24.313 -3.737 -42.336 1.00 85.62 84 GLY A N 1
ATOM 649 C CA . GLY A 1 84 ? 25.605 -3.257 -41.835 1.00 85.62 84 GLY A CA 1
ATOM 650 C C . GLY A 1 84 ? 25.892 -3.473 -40.343 1.00 85.62 84 GLY A C 1
ATOM 651 O O . GLY A 1 84 ? 26.948 -3.033 -39.894 1.00 85.62 84 GLY A O 1
ATOM 652 N N . ALA A 1 85 ? 24.999 -4.107 -39.578 1.00 84.44 85 ALA A N 1
ATOM 653 C CA . ALA A 1 85 ? 25.214 -4.442 -38.171 1.00 84.44 85 ALA A CA 1
ATOM 654 C C . ALA A 1 85 ? 25.566 -5.929 -38.000 1.00 84.44 85 ALA A C 1
ATOM 656 O O . ALA A 1 85 ? 25.087 -6.780 -38.749 1.00 84.44 85 ALA A O 1
ATOM 657 N N . GLY A 1 86 ? 26.382 -6.249 -36.992 1.00 83.88 86 GLY A N 1
ATOM 658 C CA . GLY A 1 86 ? 26.776 -7.627 -36.681 1.00 83.88 86 GLY A CA 1
ATOM 659 C C . GLY A 1 86 ? 27.351 -8.378 -37.890 1.00 83.88 86 GLY A C 1
ATOM 660 O O . GLY A 1 86 ? 28.343 -7.951 -38.474 1.00 83.88 86 GLY A O 1
ATOM 661 N N . ASP A 1 87 ? 26.729 -9.497 -38.263 1.00 88.06 87 ASP A N 1
ATOM 662 C CA . ASP A 1 87 ? 27.151 -10.362 -39.375 1.00 88.06 87 ASP A CA 1
ATOM 663 C C . ASP A 1 87 ? 26.450 -10.040 -40.715 1.00 88.06 87 ASP A C 1
ATOM 665 O O . ASP A 1 87 ? 26.639 -10.770 -41.704 1.00 88.06 87 ASP A O 1
ATOM 669 N N . SER A 1 88 ? 25.614 -8.996 -40.751 1.00 90.81 88 SER A N 1
ATOM 670 C CA . SER A 1 88 ? 24.886 -8.534 -41.939 1.00 90.81 88 SER A CA 1
ATOM 671 C C . SER A 1 88 ? 25.716 -7.567 -42.784 1.00 90.81 88 SER A C 1
ATOM 673 O O . SER A 1 88 ? 26.413 -6.688 -42.281 1.00 90.81 88 SER A O 1
ATOM 675 N N . GLU A 1 89 ? 25.603 -7.686 -44.105 1.00 91.44 89 GLU A N 1
ATOM 676 C CA . GLU A 1 89 ? 26.234 -6.756 -45.041 1.00 91.44 89 GLU A CA 1
ATOM 677 C C . GLU A 1 89 ? 25.535 -5.388 -45.039 1.00 91.44 89 GLU A C 1
ATOM 679 O O . GLU A 1 89 ? 24.325 -5.279 -44.826 1.00 91.44 89 GLU A O 1
ATOM 684 N N . GLY A 1 90 ? 26.309 -4.327 -45.275 1.00 88.06 90 GLY A N 1
ATOM 685 C CA . GLY A 1 90 ? 25.805 -2.962 -45.412 1.00 88.06 90 GLY A CA 1
ATOM 686 C C . GLY A 1 90 ? 25.764 -2.508 -46.876 1.00 88.06 90 GLY A C 1
ATOM 687 O O . GLY A 1 90 ? 26.667 -2.852 -47.647 1.00 88.06 90 GLY A O 1
ATOM 688 N N . PRO A 1 91 ? 24.759 -1.719 -47.291 1.00 87.38 91 PRO A N 1
ATOM 689 C CA . PRO A 1 91 ? 24.720 -1.118 -48.616 1.00 87.38 91 PRO A CA 1
ATOM 690 C C . PRO A 1 91 ? 25.915 -0.185 -48.847 1.00 87.38 91 PRO A C 1
ATOM 692 O O . PRO A 1 91 ? 26.364 0.532 -47.953 1.00 87.38 91 PRO A O 1
ATOM 695 N N . ARG A 1 92 ? 26.416 -0.170 -50.089 1.00 83.62 92 ARG A N 1
ATOM 696 C CA . ARG A 1 92 ? 27.482 0.757 -50.513 1.00 83.62 92 ARG A CA 1
ATOM 697 C C . ARG A 1 92 ? 26.998 2.203 -50.585 1.00 83.62 92 ARG A C 1
ATOM 699 O O . ARG A 1 92 ? 27.778 3.115 -50.334 1.00 83.62 92 ARG A O 1
ATOM 706 N N . ASP A 1 93 ? 25.736 2.392 -50.961 1.00 85.00 93 ASP A N 1
ATOM 707 C CA . ASP A 1 93 ? 25.064 3.688 -50.943 1.00 85.00 93 ASP A CA 1
ATOM 708 C C . ASP A 1 93 ? 24.326 3.851 -49.604 1.00 85.00 93 ASP A C 1
ATOM 710 O O . ASP A 1 93 ? 23.457 3.027 -49.302 1.00 85.00 93 ASP A O 1
ATOM 714 N N . PRO A 1 94 ? 24.626 4.895 -48.806 1.00 81.38 94 PRO A N 1
ATOM 715 C CA . PRO A 1 94 ? 23.898 5.188 -47.579 1.00 81.38 94 PRO A CA 1
ATOM 716 C C . PRO A 1 94 ? 22.377 5.255 -47.754 1.00 81.38 94 PRO A C 1
ATOM 718 O O . PRO A 1 94 ? 21.658 4.889 -46.830 1.00 81.38 94 PRO A O 1
ATOM 721 N N . ALA A 1 95 ? 21.869 5.666 -48.923 1.00 83.25 95 ALA A N 1
ATOM 722 C CA . ALA A 1 95 ? 20.431 5.707 -49.184 1.00 83.25 95 ALA A CA 1
ATOM 723 C C . ALA A 1 95 ? 19.743 4.343 -48.993 1.00 83.25 95 ALA A C 1
ATOM 725 O O . ALA A 1 95 ? 18.563 4.316 -48.672 1.00 83.25 95 ALA A O 1
ATOM 726 N N . GLY A 1 96 ? 20.481 3.231 -49.105 1.00 85.56 96 GLY A N 1
ATOM 727 C CA . GLY A 1 96 ? 19.968 1.882 -48.862 1.00 85.56 96 GLY A CA 1
ATOM 728 C C . GLY A 1 96 ? 19.704 1.531 -47.390 1.00 85.56 96 GLY A C 1
ATOM 729 O O . GLY A 1 96 ? 19.383 0.378 -47.108 1.00 85.56 96 GLY A O 1
ATOM 730 N N . TYR A 1 97 ? 19.874 2.469 -46.452 1.00 88.06 97 TYR A N 1
ATOM 731 C CA . TYR A 1 97 ? 19.469 2.328 -45.046 1.00 88.06 97 TYR A CA 1
ATOM 732 C C . TYR A 1 97 ? 18.084 2.932 -44.752 1.00 88.06 97 TYR A C 1
ATOM 734 O O . TYR A 1 97 ? 17.747 3.176 -43.592 1.00 88.06 97 TYR A O 1
ATOM 742 N N . ASP A 1 98 ? 17.271 3.217 -45.766 1.00 89.06 98 ASP A N 1
ATOM 743 C CA . ASP A 1 98 ? 15.925 3.746 -45.568 1.00 89.06 98 ASP A CA 1
ATOM 744 C C . ASP A 1 98 ? 15.007 2.756 -44.812 1.00 89.06 98 ASP A C 1
ATOM 746 O O . ASP A 1 98 ? 15.212 1.539 -44.812 1.00 89.06 98 ASP A O 1
ATOM 750 N N . LEU A 1 99 ? 13.999 3.289 -44.111 1.00 90.38 99 LEU A N 1
ATOM 751 C CA . LEU A 1 99 ? 13.082 2.485 -43.287 1.00 90.38 99 LEU A CA 1
ATOM 752 C C . LEU A 1 99 ? 12.234 1.522 -44.123 1.00 90.38 99 LEU A C 1
ATOM 754 O O . LEU A 1 99 ? 11.833 0.464 -43.643 1.00 90.38 99 LEU A O 1
ATOM 758 N N . GLU A 1 100 ? 11.961 1.894 -45.367 1.00 89.56 100 GLU A N 1
ATOM 759 C CA . GLU A 1 100 ? 11.145 1.139 -46.303 1.00 89.56 100 GLU A CA 1
ATOM 760 C C . GLU A 1 100 ? 11.851 -0.143 -46.771 1.00 89.56 100 GLU A C 1
ATOM 762 O O . GLU A 1 100 ? 11.259 -1.223 -46.719 1.00 89.56 100 GLU A O 1
ATOM 767 N N . GLY A 1 101 ? 13.122 -0.041 -47.163 1.00 91.81 101 GLY A N 1
ATOM 768 C CA . GLY A 1 101 ? 13.979 -1.175 -47.493 1.00 91.81 101 GLY A CA 1
ATOM 769 C C . GLY A 1 101 ? 14.198 -2.089 -46.290 1.00 91.81 101 GLY A C 1
ATOM 770 O O . GLY A 1 101 ? 14.043 -3.303 -46.400 1.00 91.81 101 GLY A O 1
ATOM 771 N N . GLN A 1 102 ? 14.442 -1.516 -45.108 1.00 94.44 102 GLN A N 1
ATOM 772 C CA . GLN A 1 102 ? 14.604 -2.301 -43.878 1.00 94.44 102 GLN A CA 1
ATOM 773 C C . GLN A 1 102 ? 13.310 -2.998 -43.421 1.00 94.44 102 GLN A C 1
ATOM 775 O O . GLN A 1 102 ? 13.362 -4.093 -42.862 1.00 94.44 102 GLN A O 1
ATOM 780 N N . ALA A 1 103 ? 12.131 -2.432 -43.698 1.00 96.00 103 ALA A N 1
ATOM 781 C CA . ALA A 1 103 ? 10.864 -3.145 -43.529 1.00 96.00 103 ALA A CA 1
ATOM 782 C C . ALA A 1 103 ? 10.745 -4.328 -44.510 1.00 96.00 103 ALA A C 1
ATOM 784 O O . ALA A 1 103 ? 10.257 -5.396 -44.135 1.00 96.00 103 ALA A O 1
ATOM 785 N N . GLY A 1 104 ? 11.237 -4.163 -45.742 1.00 96.56 104 GLY A N 1
ATOM 786 C CA . GLY A 1 104 ? 11.370 -5.242 -46.723 1.00 96.56 104 GLY A CA 1
ATOM 787 C C . GLY A 1 104 ? 12.278 -6.382 -46.248 1.00 96.56 104 GLY A C 1
ATOM 788 O O . GLY A 1 104 ? 11.954 -7.545 -46.478 1.00 96.56 104 GLY A O 1
ATOM 789 N N . ASP A 1 105 ? 13.348 -6.078 -45.509 1.00 97.50 105 ASP A N 1
ATOM 790 C CA . ASP A 1 105 ? 14.243 -7.094 -44.934 1.00 97.50 105 ASP A CA 1
ATOM 791 C C . ASP A 1 105 ? 13.516 -8.011 -43.945 1.00 97.50 105 ASP A C 1
ATOM 793 O O . ASP A 1 105 ? 13.723 -9.226 -43.954 1.00 97.50 105 ASP A O 1
ATOM 797 N N . VAL A 1 106 ? 12.625 -7.450 -43.118 1.00 97.94 106 VAL A N 1
ATOM 798 C CA . VAL A 1 106 ? 11.788 -8.233 -42.195 1.00 97.94 106 VAL A CA 1
ATOM 799 C C . VAL A 1 106 ? 10.896 -9.191 -42.981 1.00 97.94 106 VAL A C 1
ATOM 801 O O . VAL A 1 106 ? 10.801 -10.365 -42.634 1.00 97.94 106 VAL A O 1
ATOM 804 N N . VAL A 1 107 ? 10.278 -8.724 -44.068 1.00 97.81 107 VAL A N 1
ATOM 805 C CA . VAL A 1 107 ? 9.425 -9.557 -44.929 1.00 97.81 107 VAL A CA 1
ATOM 806 C C . VAL A 1 107 ? 10.230 -10.654 -45.633 1.00 97.81 107 VAL A C 1
ATOM 808 O O . VAL A 1 107 ? 9.797 -11.806 -45.656 1.00 97.81 107 VAL A O 1
ATOM 811 N N . ALA A 1 108 ? 11.420 -10.335 -46.140 1.00 97.75 108 ALA A N 1
ATOM 812 C CA . ALA A 1 108 ? 12.314 -11.305 -46.766 1.00 97.75 108 ALA A CA 1
ATOM 813 C C . ALA A 1 108 ? 12.822 -12.362 -45.768 1.00 97.75 108 ALA A C 1
ATOM 815 O O . ALA A 1 108 ? 12.951 -13.533 -46.130 1.00 97.75 108 ALA A O 1
ATOM 816 N N . LEU A 1 109 ? 13.039 -11.990 -44.500 1.00 98.19 109 LEU A N 1
ATOM 817 C CA . LEU A 1 109 ? 13.314 -12.951 -43.430 1.00 98.19 109 LEU A CA 1
ATOM 818 C C . LEU A 1 109 ? 12.131 -13.906 -43.230 1.00 98.19 109 LEU A C 1
ATOM 820 O O . LEU A 1 109 ? 12.339 -15.113 -43.124 1.00 98.19 109 LEU A O 1
ATOM 824 N N . LEU A 1 110 ? 10.894 -13.397 -43.207 1.00 98.00 110 LEU A N 1
ATOM 825 C CA . LEU A 1 110 ? 9.706 -14.252 -43.110 1.00 98.00 110 LEU A CA 1
ATOM 826 C C . LEU A 1 110 ? 9.630 -15.239 -44.280 1.00 98.00 110 LEU A C 1
ATOM 828 O O . LEU A 1 110 ? 9.387 -16.423 -44.057 1.00 98.00 110 LEU A O 1
ATOM 832 N N . ASP A 1 111 ? 9.897 -14.782 -45.505 1.00 97.50 111 ASP A N 1
ATOM 833 C CA . ASP A 1 111 ? 9.917 -15.643 -46.692 1.00 97.50 111 ASP A CA 1
ATOM 834 C C . ASP A 1 111 ? 11.007 -16.723 -46.595 1.00 97.50 111 ASP A C 1
ATOM 836 O O . ASP A 1 111 ? 10.743 -17.894 -46.872 1.00 97.50 111 ASP A O 1
ATOM 840 N N . ALA A 1 112 ? 12.208 -16.363 -46.130 1.00 96.81 112 ALA A N 1
ATOM 841 C CA . ALA A 1 112 ? 13.311 -17.301 -45.918 1.00 96.81 112 ALA A CA 1
ATOM 842 C C . ALA A 1 112 ? 13.005 -18.352 -44.834 1.00 96.81 112 ALA A C 1
ATOM 844 O O . ALA A 1 112 ? 13.460 -19.492 -44.932 1.00 96.81 112 ALA A O 1
ATOM 845 N N . LEU A 1 113 ? 12.220 -17.982 -43.818 1.00 96.06 113 LEU A N 1
ATOM 846 C CA . LEU A 1 113 ? 11.747 -18.882 -42.763 1.00 96.06 113 LEU A CA 1
ATOM 847 C C . LEU A 1 113 ? 10.498 -19.685 -43.166 1.00 96.06 113 LEU A C 1
ATOM 849 O O . LEU A 1 113 ? 10.084 -20.577 -42.426 1.00 96.06 113 LEU A O 1
ATOM 853 N N . GLY A 1 114 ? 9.894 -19.390 -44.323 1.00 95.50 114 GLY A N 1
ATOM 854 C CA . GLY A 1 114 ? 8.639 -20.002 -44.768 1.00 95.50 114 GLY A CA 1
ATOM 855 C C . GLY A 1 114 ? 7.414 -19.550 -43.964 1.00 95.50 114 GLY A C 1
ATOM 856 O O . GLY A 1 114 ? 6.409 -20.259 -43.915 1.00 95.50 114 GLY A O 1
ATOM 857 N N . GLU A 1 115 ? 7.486 -18.385 -43.322 1.00 95.75 115 GLU A N 1
ATOM 858 C CA . GLU A 1 115 ? 6.470 -17.867 -42.414 1.00 95.75 115 GLU A CA 1
ATOM 859 C C . GLU A 1 115 ? 5.603 -16.803 -43.084 1.00 95.75 115 GLU A C 1
ATOM 861 O O . GLU A 1 115 ? 6.062 -15.841 -43.702 1.00 95.75 115 GLU A O 1
ATOM 866 N N . ARG A 1 116 ? 4.286 -16.954 -42.947 1.00 94.00 116 ARG A N 1
ATOM 867 C CA . ARG A 1 116 ? 3.342 -16.032 -43.589 1.00 94.00 116 ARG A CA 1
ATOM 868 C C . ARG A 1 116 ? 3.258 -14.699 -42.847 1.00 94.00 116 ARG A C 1
ATOM 870 O O . ARG A 1 116 ? 3.144 -13.654 -43.486 1.00 94.00 116 ARG A O 1
ATOM 877 N N . ARG A 1 117 ? 3.253 -14.748 -41.511 1.00 94.69 117 ARG A N 1
ATOM 878 C CA . ARG A 1 117 ? 3.105 -13.588 -40.625 1.00 94.69 117 ARG A CA 1
ATOM 879 C C . ARG A 1 117 ? 3.912 -13.754 -39.345 1.00 94.69 117 ARG A C 1
ATOM 881 O O . ARG A 1 117 ? 4.053 -14.870 -38.856 1.00 94.69 117 ARG A O 1
ATOM 888 N N . ALA A 1 118 ? 4.338 -12.638 -38.766 1.00 97.06 118 ALA A N 1
ATOM 889 C CA . ALA A 1 118 ? 4.973 -12.603 -37.451 1.00 97.06 118 ALA A CA 1
ATOM 890 C C . ALA A 1 118 ? 4.509 -11.399 -36.627 1.00 97.06 118 ALA A C 1
ATOM 892 O O . ALA A 1 118 ? 3.935 -10.447 -37.157 1.00 97.06 118 ALA A O 1
ATOM 893 N N . TRP A 1 119 ? 4.768 -11.445 -35.325 1.00 98.00 119 TRP A N 1
ATOM 894 C CA . TRP A 1 119 ? 4.855 -10.232 -34.518 1.00 98.00 119 TRP A CA 1
ATOM 895 C C . TRP A 1 119 ? 6.210 -9.573 -34.749 1.00 98.00 119 TRP A C 1
ATOM 897 O O . TRP A 1 119 ? 7.216 -10.277 -34.825 1.00 98.00 119 TRP A O 1
ATOM 907 N N . VAL A 1 120 ? 6.248 -8.246 -34.850 1.00 98.19 120 VAL A N 1
ATOM 908 C CA . VAL A 1 120 ? 7.507 -7.503 -35.013 1.00 98.19 120 VAL A CA 1
ATOM 909 C C . VAL A 1 120 ? 7.747 -6.665 -33.765 1.00 98.19 120 VAL A C 1
ATOM 911 O O . VAL A 1 120 ? 6.935 -5.810 -33.421 1.00 98.19 120 VAL A O 1
ATOM 914 N N . VAL A 1 121 ? 8.847 -6.939 -33.071 1.00 98.06 121 VAL A N 1
ATOM 915 C CA . VAL A 1 121 ? 9.273 -6.234 -31.862 1.00 98.06 121 VAL A CA 1
ATOM 916 C C . VAL A 1 121 ? 10.495 -5.404 -32.217 1.00 98.06 121 VAL A C 1
ATOM 918 O O . VAL A 1 121 ? 11.542 -5.949 -32.557 1.00 98.06 121 VAL A O 1
ATOM 921 N N . GLY A 1 122 ? 10.363 -4.088 -32.161 1.00 96.31 122 GLY A N 1
ATOM 922 C CA . GLY A 1 122 ? 11.434 -3.155 -32.479 1.00 96.31 122 GLY A CA 1
ATOM 923 C C . GLY A 1 122 ? 11.948 -2.431 -31.242 1.00 96.31 122 GLY A C 1
ATOM 924 O O . GLY A 1 122 ? 11.163 -2.121 -30.351 1.00 96.31 122 GLY A O 1
ATOM 925 N N . HIS A 1 123 ? 13.246 -2.130 -31.192 1.00 93.62 123 HIS A N 1
ATOM 926 C CA . HIS A 1 123 ? 13.812 -1.170 -30.236 1.00 93.62 123 HIS A CA 1
ATOM 927 C C . HIS A 1 123 ? 14.395 0.036 -30.973 1.00 93.62 123 HIS A C 1
ATOM 929 O O . HIS A 1 123 ? 15.160 -0.145 -31.917 1.00 93.62 123 HIS A O 1
ATOM 935 N N . SER A 1 124 ? 14.073 1.260 -30.541 1.00 89.62 124 SER A N 1
ATOM 936 C CA . SER A 1 124 ? 14.612 2.501 -31.118 1.00 89.62 124 SER A CA 1
ATOM 937 C C . SER A 1 124 ? 14.409 2.557 -32.647 1.00 89.62 124 SER A C 1
ATOM 939 O O . SER A 1 124 ? 13.267 2.559 -33.102 1.00 89.62 124 SER A O 1
ATOM 941 N N . LEU A 1 125 ? 15.464 2.522 -33.472 1.00 88.88 125 LEU A N 1
ATOM 942 C CA . LEU A 1 125 ? 15.339 2.384 -34.936 1.00 88.88 125 LEU A CA 1
ATOM 943 C C . LEU A 1 125 ? 14.498 1.169 -35.354 1.00 88.88 125 LEU A C 1
ATOM 945 O O . LEU A 1 125 ? 13.689 1.267 -36.275 1.00 88.88 125 LEU A O 1
ATOM 949 N N . GLY A 1 126 ? 14.649 0.038 -34.667 1.00 93.19 126 GLY A N 1
ATOM 950 C CA . GLY A 1 126 ? 13.852 -1.156 -34.911 1.00 93.19 126 GLY A CA 1
ATOM 951 C C . GLY A 1 126 ? 12.356 -0.910 -34.730 1.00 93.19 126 GLY A C 1
ATOM 952 O O . GLY A 1 126 ? 11.555 -1.506 -35.446 1.00 93.19 126 GLY A O 1
ATOM 953 N N . SER A 1 127 ? 11.961 0.003 -33.835 1.00 94.62 127 SER A N 1
ATOM 954 C CA . SER A 1 127 ? 10.562 0.424 -33.680 1.00 94.62 127 SER A CA 1
ATOM 955 C C . SER A 1 127 ? 10.048 1.145 -34.922 1.00 94.62 127 SER A C 1
ATOM 957 O O . SER A 1 127 ? 8.937 0.879 -35.376 1.00 94.62 127 SER A O 1
ATOM 959 N N . ASN A 1 128 ? 10.880 1.996 -35.521 1.00 93.00 128 ASN A N 1
ATOM 960 C CA . ASN A 1 128 ? 10.542 2.713 -36.749 1.00 93.00 128 ASN A CA 1
ATOM 961 C C . ASN A 1 128 ? 10.429 1.761 -37.953 1.00 93.00 128 ASN A C 1
ATOM 963 O O . ASN A 1 128 ? 9.537 1.905 -38.794 1.00 93.00 128 ASN A O 1
ATOM 967 N N . ILE A 1 129 ? 11.285 0.735 -38.000 1.00 95.06 129 ILE A N 1
ATOM 968 C CA . ILE A 1 129 ? 11.204 -0.354 -38.985 1.00 95.06 129 ILE A CA 1
ATOM 969 C C . ILE A 1 129 ? 9.928 -1.184 -38.770 1.00 95.06 129 ILE A C 1
ATOM 971 O O . ILE A 1 129 ? 9.246 -1.519 -39.737 1.00 95.06 129 ILE A O 1
ATOM 975 N N . ALA A 1 130 ? 9.560 -1.482 -37.519 1.00 96.69 130 ALA A N 1
ATOM 976 C CA . ALA A 1 130 ? 8.331 -2.209 -37.197 1.00 96.69 130 ALA A CA 1
ATOM 977 C C . ALA A 1 130 ? 7.072 -1.436 -37.627 1.00 96.69 130 ALA A C 1
ATOM 979 O O . ALA A 1 130 ? 6.171 -2.024 -38.225 1.00 96.69 130 ALA A O 1
ATOM 980 N N . LEU A 1 131 ? 7.036 -0.118 -37.397 1.00 95.19 131 LEU A N 1
ATOM 981 C CA . LEU A 1 131 ? 5.963 0.765 -37.866 1.00 95.19 131 LEU A CA 1
ATOM 982 C C . LEU A 1 131 ? 5.878 0.793 -39.396 1.00 95.19 131 LEU A C 1
ATOM 984 O O . LEU A 1 131 ? 4.798 0.601 -39.952 1.00 95.19 131 LEU A O 1
ATOM 988 N N . ALA A 1 132 ? 7.014 0.945 -40.086 1.00 94.38 132 ALA A N 1
ATOM 989 C CA . ALA A 1 132 ? 7.064 0.901 -41.548 1.00 94.38 132 ALA A CA 1
ATOM 990 C C . ALA A 1 132 ? 6.592 -0.457 -42.100 1.00 94.38 132 ALA A C 1
ATOM 992 O O . ALA A 1 132 ? 5.859 -0.508 -43.087 1.00 94.38 132 ALA A O 1
ATOM 993 N N . CYS A 1 133 ? 6.955 -1.558 -41.436 1.00 95.00 133 CYS A N 1
ATOM 994 C CA . CYS A 1 133 ? 6.522 -2.906 -41.798 1.00 95.00 133 CYS A CA 1
ATOM 995 C C . CYS A 1 133 ? 5.007 -3.081 -41.638 1.00 95.00 133 CYS A C 1
ATOM 997 O O . CYS A 1 133 ? 4.346 -3.565 -42.554 1.00 95.00 133 CYS A O 1
ATOM 999 N N . ALA A 1 134 ? 4.436 -2.628 -40.520 1.00 95.31 134 ALA A N 1
ATOM 1000 C CA . ALA A 1 134 ? 2.998 -2.710 -40.277 1.00 95.31 134 ALA A CA 1
ATOM 1001 C C . ALA A 1 134 ? 2.168 -1.821 -41.218 1.00 95.31 134 ALA A C 1
ATOM 1003 O O . ALA A 1 134 ? 1.084 -2.235 -41.625 1.00 95.31 134 ALA A O 1
ATOM 1004 N N . ALA A 1 135 ? 2.674 -0.643 -41.592 1.00 93.19 135 ALA A N 1
ATOM 1005 C CA . ALA A 1 135 ? 2.001 0.249 -42.534 1.00 93.19 135 ALA A CA 1
ATOM 1006 C C . ALA A 1 135 ? 2.055 -0.276 -43.979 1.00 93.19 135 ALA A C 1
ATOM 1008 O O . ALA A 1 135 ? 1.055 -0.259 -44.693 1.00 93.19 135 ALA A O 1
ATOM 1009 N N . ARG A 1 136 ? 3.222 -0.764 -44.422 1.00 93.62 136 ARG A N 1
ATOM 1010 C CA . ARG A 1 136 ? 3.450 -1.161 -45.821 1.00 93.62 136 ARG A CA 1
ATOM 1011 C C . ARG A 1 136 ? 3.048 -2.601 -46.126 1.00 93.62 136 ARG A C 1
ATOM 1013 O O . ARG A 1 136 ? 2.613 -2.884 -47.239 1.00 93.62 136 ARG A O 1
ATOM 1020 N N . PHE A 1 137 ? 3.212 -3.495 -45.157 1.00 94.88 137 PHE A N 1
ATOM 1021 C CA . PHE A 1 137 ? 2.956 -4.929 -45.290 1.00 94.88 137 PHE A CA 1
ATOM 1022 C C . PHE A 1 137 ? 1.993 -5.429 -44.195 1.00 94.88 137 PHE A C 1
ATOM 1024 O O . PHE A 1 137 ? 2.310 -6.387 -43.474 1.00 94.88 137 PHE A O 1
ATOM 1031 N N . PRO A 1 138 ? 0.803 -4.815 -44.026 1.00 93.62 138 PRO A N 1
ATOM 1032 C CA . PRO A 1 138 ? -0.138 -5.168 -42.957 1.00 93.62 138 PRO A CA 1
ATOM 1033 C C . PRO A 1 138 ? -0.580 -6.639 -43.016 1.00 93.62 138 PRO A C 1
ATOM 1035 O O . PRO A 1 138 ? -0.925 -7.254 -42.007 1.00 93.62 138 PRO A O 1
ATOM 1038 N N . GLU A 1 139 ? -0.543 -7.259 -44.195 1.00 93.69 139 GLU A N 1
ATOM 1039 C CA . GLU A 1 139 ? -0.846 -8.668 -44.404 1.00 93.69 139 GLU A CA 1
ATOM 1040 C C . GLU A 1 139 ? 0.264 -9.627 -43.957 1.00 93.69 139 GLU A C 1
ATOM 1042 O O . GLU A 1 139 ? 0.004 -10.835 -43.899 1.00 93.69 139 GLU A O 1
ATOM 1047 N N . ARG A 1 140 ? 1.459 -9.118 -43.640 1.00 95.62 140 ARG A N 1
ATOM 1048 C CA . ARG A 1 140 ? 2.628 -9.871 -43.158 1.00 95.62 140 ARG A CA 1
ATOM 1049 C C . ARG A 1 140 ? 2.842 -9.745 -41.647 1.00 95.62 140 ARG A C 1
ATOM 1051 O O . ARG A 1 140 ? 3.666 -10.466 -41.091 1.00 95.62 140 ARG A O 1
ATOM 1058 N N . VAL A 1 141 ? 2.067 -8.906 -40.960 1.00 95.12 141 VAL A N 1
ATOM 1059 C CA . VAL A 1 141 ? 2.250 -8.621 -39.531 1.00 95.12 141 VAL A CA 1
ATOM 1060 C C . VAL A 1 141 ? 1.018 -9.040 -38.721 1.00 95.12 141 VAL A C 1
ATOM 1062 O O . VAL A 1 141 ? -0.124 -8.809 -39.113 1.00 95.12 141 VAL A O 1
ATOM 1065 N N . HIS A 1 142 ? 1.235 -9.717 -37.590 1.00 91.81 142 HIS A N 1
ATOM 1066 C CA . HIS A 1 142 ? 0.176 -10.035 -36.622 1.00 91.81 142 HIS A CA 1
ATOM 1067 C C . HIS A 1 142 ? -0.141 -8.851 -35.706 1.00 91.81 142 HIS A C 1
ATOM 1069 O O . HIS A 1 142 ? -1.307 -8.599 -35.407 1.00 91.81 142 HIS A O 1
ATOM 1075 N N . GLY A 1 143 ? 0.902 -8.141 -35.299 1.00 95.00 143 GLY A N 1
ATOM 1076 C CA . GLY A 1 143 ? 0.905 -6.957 -34.458 1.00 95.00 143 GLY A CA 1
ATOM 1077 C C . GLY A 1 143 ? 2.351 -6.518 -34.242 1.00 95.00 143 GLY A C 1
ATOM 1078 O O . GLY A 1 143 ? 3.286 -7.253 -34.586 1.00 95.00 143 GLY A O 1
ATOM 1079 N N . ILE A 1 144 ? 2.536 -5.326 -33.689 1.00 97.69 144 ILE A N 1
ATOM 1080 C CA . ILE A 1 144 ? 3.859 -4.769 -33.420 1.00 97.69 144 ILE A CA 1
ATOM 1081 C C . ILE A 1 144 ? 4.013 -4.373 -31.960 1.00 97.69 144 ILE A C 1
ATOM 1083 O O . ILE A 1 144 ? 3.061 -3.930 -31.315 1.00 97.69 144 ILE A O 1
ATOM 1087 N N . VAL A 1 145 ? 5.232 -4.529 -31.453 1.00 97.44 145 VAL A N 1
ATOM 1088 C CA . VAL A 1 145 ? 5.659 -3.968 -30.173 1.00 97.44 145 VAL A CA 1
ATOM 1089 C C . VAL A 1 145 ? 6.814 -3.018 -30.447 1.00 97.44 145 VAL A C 1
ATOM 1091 O O . VAL A 1 145 ? 7.806 -3.408 -31.055 1.00 97.44 145 VAL A O 1
ATOM 1094 N N . VAL A 1 146 ? 6.686 -1.772 -30.018 1.00 96.06 146 VAL A N 1
ATOM 1095 C CA . VAL A 1 146 ? 7.704 -0.741 -30.204 1.00 96.06 146 VAL A CA 1
ATOM 1096 C C . VAL A 1 146 ? 8.274 -0.351 -28.852 1.00 96.06 146 VAL A C 1
ATOM 1098 O O . VAL A 1 146 ? 7.549 0.075 -27.957 1.00 96.06 146 VAL A O 1
ATOM 1101 N N . ILE A 1 147 ? 9.577 -0.536 -28.687 1.00 94.06 147 ILE A N 1
ATOM 1102 C CA . ILE A 1 147 ? 10.305 -0.255 -27.454 1.00 94.06 147 ILE A CA 1
ATOM 1103 C C . ILE A 1 147 ? 11.106 1.020 -27.684 1.00 94.06 147 ILE A C 1
ATOM 1105 O O . ILE A 1 147 ? 11.953 1.066 -28.580 1.00 94.06 147 ILE A O 1
ATOM 1109 N N . SER A 1 148 ? 10.822 2.059 -26.907 1.00 89.75 148 SER A N 1
ATOM 1110 C CA . SER A 1 148 ? 11.543 3.334 -26.948 1.00 89.75 148 SER A CA 1
ATOM 1111 C C . SER A 1 148 ? 11.611 3.962 -28.349 1.00 89.75 148 SER A C 1
ATOM 1113 O O . SER A 1 148 ? 12.684 4.293 -28.855 1.00 89.75 148 SER A O 1
ATOM 1115 N N . ALA A 1 149 ? 10.462 4.045 -29.025 1.00 86.31 149 ALA A N 1
ATOM 1116 C CA . ALA A 1 149 ? 10.367 4.546 -30.396 1.00 86.31 149 ALA A CA 1
ATOM 1117 C C . ALA A 1 149 ? 10.635 6.055 -30.496 1.00 86.31 149 ALA A C 1
ATOM 1119 O O . ALA A 1 149 ? 10.198 6.825 -29.646 1.00 86.31 149 ALA A O 1
ATOM 1120 N N . ALA A 1 150 ? 11.286 6.459 -31.587 1.00 84.25 150 ALA A N 1
ATOM 1121 C CA . ALA A 1 150 ? 11.611 7.842 -31.913 1.00 84.25 150 ALA A CA 1
ATOM 1122 C C . ALA A 1 150 ? 10.980 8.208 -33.267 1.00 84.25 150 ALA A C 1
ATOM 1124 O O . ALA A 1 150 ? 11.598 8.001 -34.313 1.00 84.25 150 ALA A O 1
ATOM 1125 N N . LEU A 1 151 ? 9.743 8.714 -33.248 1.00 80.75 151 LEU A N 1
ATOM 1126 C CA . LEU A 1 151 ? 8.944 8.951 -34.457 1.00 80.75 151 LEU A CA 1
ATOM 1127 C C . LEU A 1 151 ? 9.421 10.137 -35.290 1.00 80.75 151 LEU A C 1
ATOM 1129 O O . LEU A 1 151 ? 9.292 10.099 -36.508 1.00 80.75 151 LEU A O 1
ATOM 1133 N N . ALA A 1 152 ? 9.935 11.181 -34.642 1.00 81.56 152 ALA A N 1
ATOM 1134 C CA . ALA A 1 152 ? 10.443 12.377 -35.298 1.00 81.56 152 ALA A CA 1
ATOM 1135 C C . ALA A 1 152 ? 11.729 12.816 -34.599 1.00 81.56 152 ALA A C 1
ATOM 1137 O O . ALA A 1 152 ? 11.713 13.301 -33.467 1.00 81.56 152 ALA A O 1
ATOM 1138 N N . VAL A 1 153 ? 12.858 12.621 -35.276 1.00 74.00 153 VAL A N 1
ATOM 1139 C CA . VAL A 1 153 ? 14.185 12.841 -34.681 1.00 74.00 153 VAL A CA 1
ATOM 1140 C C . VAL A 1 153 ? 14.453 14.323 -34.399 1.00 74.00 153 VAL A C 1
ATOM 1142 O O . VAL A 1 153 ? 15.157 14.649 -33.447 1.00 74.00 153 VAL A O 1
ATOM 1145 N N . GLU A 1 154 ? 13.807 15.221 -35.146 1.00 73.44 154 GLU A N 1
ATOM 1146 C CA . GLU A 1 154 ? 13.831 16.668 -34.892 1.00 73.44 154 GLU A CA 1
ATOM 1147 C C . GLU A 1 154 ? 13.338 17.048 -33.483 1.00 73.44 154 GLU A C 1
ATOM 1149 O O . GLU A 1 154 ? 13.889 17.960 -32.876 1.00 73.44 154 GLU A O 1
ATOM 1154 N N . LEU A 1 155 ? 12.362 16.319 -32.921 1.00 68.44 155 LEU A N 1
ATOM 1155 C CA . LEU A 1 155 ? 11.797 16.605 -31.592 1.00 68.44 155 LEU A CA 1
ATOM 1156 C C . LEU A 1 155 ? 12.721 16.157 -30.448 1.00 68.44 155 LEU A C 1
ATOM 1158 O O . LEU A 1 155 ? 12.565 16.575 -29.301 1.00 68.44 155 LEU A O 1
ATOM 1162 N N . ILE A 1 156 ? 13.673 15.280 -30.758 1.00 71.62 156 ILE A N 1
ATOM 1163 C CA . ILE A 1 156 ? 14.616 14.703 -29.797 1.00 71.62 156 ILE A CA 1
ATOM 1164 C C . ILE A 1 156 ? 15.916 15.515 -29.769 1.00 71.62 156 ILE A C 1
ATOM 1166 O O . ILE A 1 156 ? 16.596 15.560 -28.747 1.00 71.62 156 ILE A O 1
ATOM 1170 N N . GLU A 1 157 ? 16.251 16.202 -30.867 1.00 73.06 157 GLU A N 1
ATOM 1171 C CA . GLU A 1 157 ? 17.469 17.010 -30.982 1.00 73.06 157 GLU A CA 1
ATOM 1172 C C . GLU A 1 157 ? 17.527 18.112 -29.910 1.00 73.06 157 GLU A C 1
ATOM 1174 O O . GLU A 1 157 ? 18.565 18.278 -29.277 1.00 73.06 157 GLU A O 1
ATOM 1179 N N . GLU A 1 158 ? 16.418 18.802 -29.630 1.00 68.62 158 GLU A N 1
ATOM 1180 C CA . GLU A 1 158 ? 16.356 19.837 -28.583 1.00 68.62 158 GLU A CA 1
ATOM 1181 C C . GLU A 1 158 ? 16.664 19.265 -27.186 1.00 68.62 158 GLU A C 1
ATOM 1183 O O . GLU A 1 158 ? 17.509 19.797 -26.465 1.00 68.62 158 GLU A O 1
ATOM 1188 N N . HIS A 1 159 ? 16.099 18.099 -26.864 1.00 73.56 159 HIS A N 1
ATOM 1189 C CA . HIS A 1 159 ? 16.354 17.387 -25.610 1.00 73.56 159 HIS A CA 1
ATOM 1190 C C . HIS A 1 159 ? 17.811 16.908 -25.491 1.00 73.56 159 HIS A C 1
ATOM 1192 O O . HIS A 1 159 ? 18.411 16.988 -24.420 1.00 73.56 159 HIS A O 1
ATOM 1198 N N . LEU A 1 160 ? 18.421 16.447 -26.588 1.00 75.75 160 LEU A N 1
ATOM 1199 C CA . LEU A 1 160 ? 19.843 16.084 -26.615 1.00 75.75 160 LEU A CA 1
ATOM 1200 C C . LEU A 1 160 ? 20.751 17.301 -26.390 1.00 75.75 160 LEU A C 1
ATOM 1202 O O . LEU A 1 160 ? 21.798 17.179 -25.749 1.00 75.75 160 LEU A O 1
ATOM 1206 N N . GLN A 1 161 ? 20.357 18.476 -26.889 1.00 79.50 161 GLN A N 1
ATOM 1207 C CA . GLN A 1 161 ? 21.081 19.721 -26.636 1.00 79.50 161 GLN A CA 1
ATOM 1208 C C . GLN A 1 161 ? 20.944 20.184 -25.182 1.00 79.50 161 GLN A C 1
ATOM 1210 O O . GLN A 1 161 ? 21.918 20.696 -24.630 1.00 79.50 161 GLN A O 1
ATOM 1215 N N . ASP A 1 162 ? 19.791 19.980 -24.546 1.00 78.50 162 ASP A N 1
ATOM 1216 C CA . ASP A 1 162 ? 19.605 20.261 -23.118 1.00 78.50 162 ASP A CA 1
ATOM 1217 C C . ASP A 1 162 ? 20.441 19.311 -22.244 1.00 78.50 162 ASP A C 1
ATOM 1219 O O . ASP A 1 162 ? 21.184 19.775 -21.380 1.00 78.50 162 ASP A O 1
ATOM 1223 N N . VAL A 1 163 ? 20.463 18.009 -22.554 1.00 79.44 163 VAL A N 1
ATOM 1224 C CA . VAL A 1 163 ? 21.350 17.030 -21.889 1.00 79.44 163 VAL A CA 1
ATOM 1225 C C . VAL A 1 163 ? 22.820 17.451 -21.983 1.00 79.44 163 VAL A C 1
ATOM 1227 O O . VAL A 1 163 ? 23.556 17.405 -20.995 1.00 79.44 163 VAL A O 1
ATOM 1230 N N . LEU A 1 164 ? 23.269 17.899 -23.160 1.00 80.69 164 LEU A N 1
ATOM 1231 C CA . LEU A 1 164 ? 24.632 18.399 -23.330 1.00 80.69 164 LEU A CA 1
ATOM 1232 C C . LEU A 1 164 ? 24.863 19.720 -22.579 1.00 80.69 164 LEU A C 1
ATOM 1234 O O . LEU A 1 164 ? 25.959 19.951 -22.065 1.00 80.69 164 LEU A O 1
ATOM 1238 N N . ARG A 1 165 ? 23.856 20.597 -22.508 1.00 82.44 165 ARG A N 1
ATOM 1239 C CA . ARG A 1 165 ? 23.933 21.869 -21.779 1.00 82.44 165 ARG A CA 1
ATOM 1240 C C . ARG A 1 165 ? 24.098 21.636 -20.280 1.00 82.44 165 ARG A C 1
ATOM 1242 O O . ARG A 1 165 ? 24.932 22.316 -19.681 1.00 82.44 165 ARG A O 1
ATOM 1249 N N . ASP A 1 166 ? 23.385 20.669 -19.722 1.00 79.88 166 ASP A N 1
ATOM 1250 C CA . ASP A 1 166 ? 23.342 20.390 -18.282 1.00 79.88 166 ASP A CA 1
ATOM 1251 C C . ASP A 1 166 ? 24.438 19.416 -17.817 1.00 79.88 166 ASP A C 1
ATOM 1253 O O . ASP A 1 166 ? 24.635 19.201 -16.619 1.00 79.88 166 ASP A O 1
ATOM 1257 N N . ALA A 1 167 ? 25.207 18.865 -18.758 1.00 78.25 167 ALA A N 1
ATOM 1258 C CA . ALA A 1 167 ? 26.357 18.021 -18.477 1.00 78.25 167 ALA A CA 1
ATOM 1259 C C . ALA A 1 167 ? 27.437 18.726 -17.634 1.00 78.25 167 ALA A C 1
ATOM 1261 O O . ALA A 1 167 ? 27.645 19.942 -17.705 1.00 78.25 167 ALA A O 1
ATOM 1262 N N . GLU A 1 168 ? 28.204 17.921 -16.885 1.00 80.44 168 GLU A N 1
ATOM 1263 C CA . GLU A 1 168 ? 29.356 18.385 -16.106 1.00 80.44 168 GLU A CA 1
ATOM 1264 C C . GLU A 1 168 ? 30.282 19.260 -16.977 1.00 80.44 168 GLU A C 1
ATOM 1266 O O . GLU A 1 168 ? 30.674 18.819 -18.066 1.00 80.44 168 GLU A O 1
ATOM 1271 N N . PRO A 1 169 ? 30.685 20.467 -16.523 1.00 84.25 169 PRO A N 1
ATOM 1272 C CA . PRO A 1 169 ? 31.384 21.434 -17.372 1.00 84.25 169 PRO A CA 1
ATOM 1273 C C . PRO A 1 169 ? 32.619 20.873 -18.085 1.00 84.25 169 PRO A C 1
ATOM 1275 O O . PRO A 1 169 ? 32.837 21.188 -19.251 1.00 84.25 169 PRO A O 1
ATOM 1278 N N . ALA A 1 170 ? 33.377 20.000 -17.413 1.00 74.81 170 ALA A N 1
ATOM 1279 C CA . ALA A 1 170 ? 34.560 19.352 -17.974 1.00 74.81 170 ALA A CA 1
ATOM 1280 C C . ALA A 1 170 ? 34.223 18.368 -19.110 1.00 74.81 170 ALA A C 1
ATOM 1282 O O . ALA A 1 170 ? 34.906 18.354 -20.131 1.00 74.81 170 ALA A O 1
ATOM 1283 N N . LEU A 1 171 ? 33.159 17.568 -18.970 1.00 73.88 171 LEU A N 1
ATOM 1284 C CA . LEU A 1 171 ? 32.722 16.633 -20.015 1.00 73.88 171 LEU A CA 1
ATOM 1285 C C . LEU A 1 171 ? 32.108 17.388 -21.201 1.00 73.88 171 LEU A C 1
ATOM 1287 O O . LEU A 1 171 ? 32.402 17.077 -22.354 1.00 73.88 171 LEU A O 1
ATOM 1291 N N . ARG A 1 172 ? 31.312 18.426 -20.916 1.00 85.69 172 ARG A N 1
ATOM 1292 C CA . ARG A 1 172 ? 30.724 19.314 -21.926 1.00 85.69 172 ARG A CA 1
ATOM 1293 C C . ARG A 1 172 ? 31.794 20.028 -22.752 1.00 85.69 172 ARG A C 1
ATOM 1295 O O . ARG A 1 172 ? 31.679 20.102 -23.971 1.00 85.69 172 ARG A O 1
ATOM 1302 N N . GLU A 1 173 ? 32.849 20.532 -22.111 1.00 83.88 173 GLU A N 1
ATOM 1303 C CA . GLU A 1 173 ? 33.965 21.189 -22.800 1.00 83.88 173 GLU A CA 1
ATOM 1304 C C . GLU A 1 173 ? 34.695 20.230 -23.750 1.00 83.88 173 GLU A C 1
ATOM 1306 O O . GLU A 1 173 ? 34.992 20.607 -24.884 1.00 83.88 173 GLU A O 1
ATOM 1311 N N . ILE A 1 174 ? 34.927 18.979 -23.329 1.00 76.19 174 ILE A N 1
ATOM 1312 C CA . ILE A 1 174 ? 35.515 17.941 -24.188 1.00 76.19 174 ILE A CA 1
ATOM 1313 C C . ILE A 1 174 ? 34.637 17.718 -25.423 1.00 76.19 174 ILE A C 1
ATOM 1315 O O . ILE A 1 174 ? 35.148 17.780 -26.542 1.00 76.19 174 ILE A O 1
ATOM 1319 N N . VAL A 1 175 ? 33.327 17.524 -25.245 1.00 80.69 175 VAL A N 1
ATOM 1320 C CA . VAL A 1 175 ? 32.392 17.320 -26.364 1.00 80.69 175 VAL A CA 1
ATOM 1321 C C . VAL A 1 175 ? 32.435 18.502 -27.336 1.00 80.69 175 VAL A C 1
ATOM 1323 O O . VAL A 1 175 ? 32.759 18.315 -28.508 1.00 80.69 175 VAL A O 1
ATOM 1326 N N . LEU A 1 176 ? 32.223 19.731 -26.855 1.00 85.62 176 LEU A N 1
ATOM 1327 C CA . LEU A 1 176 ? 32.176 20.929 -27.705 1.00 85.62 176 LEU A CA 1
ATOM 1328 C C . LEU A 1 176 ? 33.503 21.196 -28.432 1.00 85.62 176 LEU A C 1
ATOM 1330 O O . LEU A 1 176 ? 33.513 21.581 -29.603 1.00 85.62 176 LEU A O 1
ATOM 1334 N N . ARG A 1 177 ? 34.641 20.974 -27.763 1.00 85.00 177 ARG A N 1
ATOM 1335 C CA . ARG A 1 177 ? 35.979 21.154 -28.348 1.00 85.00 177 ARG A CA 1
ATOM 1336 C C . ARG A 1 177 ? 36.249 20.166 -29.478 1.00 85.00 177 ARG A C 1
ATOM 1338 O O . ARG A 1 177 ? 36.920 20.529 -30.443 1.00 85.00 177 ARG A O 1
ATOM 1345 N N . HIS A 1 178 ? 35.798 18.922 -29.339 1.00 78.75 178 HIS A N 1
ATOM 1346 C CA . HIS A 1 178 ? 35.980 17.897 -30.365 1.00 78.75 178 HIS A CA 1
ATOM 1347 C C . HIS A 1 178 ? 35.036 18.133 -31.549 1.00 78.75 178 HIS A C 1
ATOM 1349 O O . HIS A 1 178 ? 35.505 18.128 -32.683 1.00 78.75 178 HIS A O 1
ATOM 1355 N N . GLU A 1 179 ? 33.765 18.463 -31.305 1.00 84.38 179 GLU A N 1
ATOM 1356 C CA . GLU A 1 179 ? 32.799 18.773 -32.375 1.00 84.38 179 GLU A CA 1
ATOM 1357 C C . GLU A 1 179 ? 33.199 20.017 -33.186 1.00 84.38 179 GLU A C 1
ATOM 1359 O O . GLU A 1 179 ? 32.999 20.070 -34.399 1.00 84.38 179 GLU A O 1
ATOM 1364 N N . ALA A 1 180 ? 33.858 20.999 -32.558 1.00 81.69 180 ALA A N 1
ATOM 1365 C CA . ALA A 1 180 ? 34.400 22.169 -33.251 1.00 81.69 180 ALA A CA 1
ATOM 1366 C C . ALA A 1 180 ? 35.556 21.848 -34.224 1.00 81.69 180 ALA A C 1
ATOM 1368 O O . ALA A 1 180 ? 35.898 22.683 -35.062 1.00 81.69 180 ALA A O 1
ATOM 1369 N N . ARG A 1 181 ? 36.186 20.667 -34.118 1.00 75.38 181 ARG A N 1
ATOM 1370 C CA . ARG A 1 181 ? 37.336 20.253 -34.947 1.00 75.38 181 ARG A CA 1
ATOM 1371 C C . ARG A 1 181 ? 36.942 19.456 -36.194 1.00 75.38 181 ARG A C 1
ATOM 1373 O O . ARG A 1 181 ? 37.813 19.200 -37.024 1.00 75.38 181 ARG A O 1
ATOM 1380 N N . GLY A 1 182 ? 35.667 19.097 -36.351 1.00 68.19 182 GLY A N 1
ATOM 1381 C CA . GLY A 1 182 ? 35.160 18.308 -37.477 1.00 68.19 182 GLY A CA 1
ATOM 1382 C C . GLY A 1 182 ? 34.531 16.981 -37.031 1.00 68.19 182 GLY A C 1
ATOM 1383 O O . GLY A 1 182 ? 34.114 16.872 -35.883 1.00 68.19 182 GLY A O 1
ATOM 1384 N N . PRO A 1 183 ? 34.427 15.977 -37.921 1.00 65.25 183 PRO A N 1
ATOM 1385 C CA . PRO A 1 183 ? 33.803 14.692 -37.611 1.00 65.25 183 PRO A CA 1
ATOM 1386 C C . PRO A 1 183 ? 34.470 13.980 -36.425 1.00 65.25 183 PRO A C 1
ATOM 1388 O O . PRO A 1 183 ? 35.681 13.768 -36.425 1.00 65.25 183 PRO A O 1
ATOM 1391 N N . VAL A 1 184 ? 33.662 13.591 -35.442 1.00 65.50 184 VAL A N 1
ATOM 1392 C CA . VAL A 1 184 ? 34.062 12.960 -34.170 1.00 65.50 184 VAL A CA 1
ATOM 1393 C C . VAL A 1 184 ? 33.634 11.495 -34.078 1.00 65.50 184 VAL A C 1
ATOM 1395 O O . VAL A 1 184 ? 34.224 10.720 -33.334 1.00 65.50 184 VAL A O 1
ATOM 1398 N N . PHE A 1 185 ? 32.634 11.086 -34.862 1.00 59.94 185 PHE A N 1
ATOM 1399 C CA . PHE A 1 185 ? 32.138 9.714 -34.907 1.00 59.94 185 PHE A CA 1
ATOM 1400 C C . PHE A 1 185 ? 32.891 8.935 -36.000 1.00 59.94 185 PHE A C 1
ATOM 1402 O O . PHE A 1 185 ? 32.491 8.928 -37.170 1.00 59.94 185 PHE A O 1
ATOM 1409 N N . VAL A 1 186 ? 34.017 8.310 -35.644 1.00 49.53 186 VAL A N 1
ATOM 1410 C CA . VAL A 1 186 ? 34.807 7.457 -36.553 1.00 49.53 186 VAL A CA 1
ATOM 1411 C C . VAL A 1 186 ? 35.005 6.089 -35.903 1.00 49.53 186 VAL A C 1
ATOM 1413 O O . VAL A 1 186 ? 35.834 5.914 -35.016 1.00 49.53 186 VAL A O 1
ATOM 1416 N N . GLY A 1 187 ? 34.183 5.129 -36.319 1.00 49.09 187 GLY A N 1
ATOM 1417 C CA . GLY A 1 187 ? 33.997 3.850 -35.640 1.00 49.09 187 GLY A CA 1
ATOM 1418 C C . GLY A 1 187 ? 35.025 2.764 -35.949 1.00 49.09 187 GLY A C 1
ATOM 1419 O O . GLY A 1 187 ? 34.604 1.666 -36.236 1.00 49.09 187 GLY A O 1
ATOM 1420 N N . ASP A 1 188 ? 36.334 3.003 -35.866 1.00 39.91 188 ASP A N 1
ATOM 1421 C CA . ASP A 1 188 ? 37.325 1.914 -36.038 1.00 39.91 188 ASP A CA 1
ATOM 1422 C C . ASP A 1 188 ? 38.476 1.967 -35.004 1.00 39.91 188 ASP A C 1
ATOM 1424 O O . ASP A 1 188 ? 39.623 1.627 -35.302 1.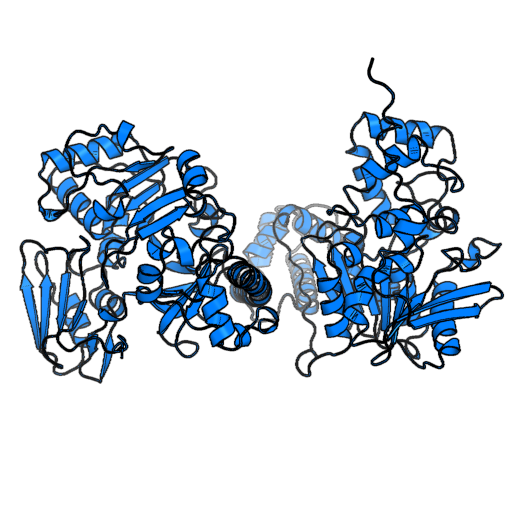00 39.91 188 ASP A O 1
ATOM 1428 N N . GLY A 1 189 ? 38.204 2.398 -33.763 1.00 43.19 189 GLY A N 1
ATOM 1429 C CA . GLY A 1 189 ? 39.222 2.454 -32.703 1.00 43.19 189 GLY A CA 1
ATOM 1430 C C . GLY A 1 189 ? 38.676 2.454 -31.267 1.00 43.19 189 GLY A C 1
ATOM 1431 O O . GLY A 1 189 ? 37.479 2.662 -31.067 1.00 43.19 189 GLY A O 1
ATOM 1432 N N . PRO A 1 190 ? 39.535 2.204 -30.253 1.00 42.94 190 PRO A N 1
ATOM 1433 C CA . PRO A 1 190 ? 39.158 2.316 -28.842 1.00 42.94 190 PRO A CA 1
ATOM 1434 C C . PRO A 1 190 ? 38.629 3.727 -28.535 1.00 42.94 190 PRO A C 1
ATOM 1436 O O . PRO A 1 190 ? 39.085 4.678 -29.174 1.00 42.94 190 PRO A O 1
ATOM 1439 N N . PRO A 1 191 ? 37.696 3.877 -27.571 1.00 56.12 191 PRO A N 1
ATOM 1440 C CA . PRO A 1 191 ? 37.041 5.153 -27.324 1.00 56.12 191 PRO A CA 1
ATOM 1441 C C . PRO A 1 191 ? 38.081 6.229 -27.012 1.00 56.12 191 PRO A C 1
ATOM 1443 O O . PRO A 1 191 ? 38.851 6.110 -26.057 1.00 56.12 191 PRO A O 1
ATOM 1446 N N . ASP A 1 192 ? 38.109 7.264 -27.845 1.00 63.19 192 ASP A N 1
ATOM 1447 C CA . ASP A 1 192 ? 38.916 8.450 -27.618 1.00 63.19 192 ASP A CA 1
ATOM 1448 C C . ASP A 1 192 ? 38.289 9.316 -26.510 1.00 63.19 192 ASP A C 1
ATOM 1450 O O . ASP A 1 192 ? 37.244 8.998 -25.933 1.00 63.19 192 ASP A O 1
ATOM 1454 N N . GLU A 1 193 ? 38.943 10.427 -26.173 1.00 65.62 193 GLU A N 1
ATOM 1455 C CA . GLU A 1 193 ? 38.467 11.346 -25.130 1.00 65.62 193 GLU A CA 1
ATOM 1456 C C . GLU A 1 193 ? 37.013 11.804 -25.381 1.00 65.62 193 GLU A C 1
ATOM 1458 O O . GLU A 1 193 ? 36.234 11.942 -24.435 1.00 65.62 193 GLU A O 1
ATOM 1463 N N . TYR A 1 194 ? 36.620 11.951 -26.654 1.00 69.88 194 TYR A N 1
ATOM 1464 C CA . TYR A 1 194 ? 35.251 12.268 -27.058 1.00 69.88 194 TYR A CA 1
ATOM 1465 C C . TYR A 1 194 ? 34.282 11.116 -26.787 1.00 69.88 194 TYR A C 1
ATOM 1467 O O . TYR A 1 194 ? 33.233 11.332 -26.178 1.00 69.88 194 TYR A O 1
ATOM 1475 N N . GLY A 1 195 ? 34.625 9.893 -27.197 1.00 64.88 195 GLY A N 1
ATOM 1476 C CA . GLY A 1 195 ? 33.816 8.698 -26.965 1.00 64.88 195 GLY A CA 1
ATOM 1477 C C . GLY A 1 195 ? 33.552 8.446 -25.478 1.00 64.88 195 GLY A C 1
ATOM 1478 O O . GLY A 1 195 ? 32.431 8.112 -25.096 1.00 64.88 195 GLY A O 1
ATOM 1479 N N . VAL A 1 196 ? 34.544 8.682 -24.613 1.00 64.00 196 VAL A N 1
ATOM 1480 C CA . VAL A 1 196 ? 34.380 8.558 -23.153 1.00 64.00 196 VAL A CA 1
ATOM 1481 C C . VAL A 1 196 ? 33.476 9.657 -22.591 1.00 64.00 196 VAL A C 1
ATOM 1483 O O . VAL A 1 196 ? 32.579 9.362 -21.798 1.00 64.00 196 VAL A O 1
ATOM 1486 N N . ALA A 1 197 ? 33.697 10.916 -22.980 1.00 65.25 197 ALA A N 1
ATOM 1487 C CA . ALA A 1 197 ? 32.914 12.041 -22.473 1.00 65.25 197 ALA A CA 1
ATOM 1488 C C . ALA A 1 197 ? 31.447 11.968 -22.918 1.00 65.25 197 ALA A C 1
ATOM 1490 O O . ALA A 1 197 ? 30.550 12.060 -22.080 1.00 65.25 197 ALA A O 1
ATOM 1491 N N . SER A 1 198 ? 31.206 11.722 -24.208 1.00 68.94 198 SER A N 1
ATOM 1492 C CA . SER A 1 198 ? 29.862 11.529 -24.759 1.00 68.94 198 SER A CA 1
ATOM 1493 C C . SER A 1 198 ? 29.154 10.342 -24.107 1.00 68.94 198 SER A C 1
ATOM 1495 O O . SER A 1 198 ? 28.030 10.507 -23.648 1.00 68.94 198 SER A O 1
ATOM 1497 N N . SER A 1 199 ? 29.824 9.195 -23.938 1.00 66.56 199 SER A N 1
ATOM 1498 C CA . SER A 1 199 ? 29.237 8.030 -23.259 1.00 66.56 199 SER A CA 1
ATOM 1499 C C . SER A 1 199 ? 28.864 8.318 -21.806 1.00 66.56 199 SER A C 1
ATOM 1501 O O . SER A 1 199 ? 27.798 7.904 -21.371 1.00 66.56 199 SER A O 1
ATOM 1503 N N . ARG A 1 200 ? 29.692 9.040 -21.039 1.00 64.12 200 ARG A N 1
ATOM 1504 C CA . ARG A 1 200 ? 29.384 9.364 -19.631 1.00 64.12 200 ARG A CA 1
ATOM 1505 C C . ARG A 1 200 ? 28.199 10.308 -19.475 1.00 64.12 200 ARG A C 1
ATOM 1507 O O . ARG A 1 200 ? 27.428 10.152 -18.532 1.00 64.12 200 ARG A O 1
ATOM 1514 N N . ILE A 1 201 ? 28.081 11.280 -20.375 1.00 66.69 201 ILE A N 1
ATOM 1515 C CA . ILE A 1 201 ? 26.928 12.180 -20.419 1.00 66.69 201 ILE A CA 1
ATOM 1516 C C . ILE A 1 201 ? 25.692 11.370 -20.812 1.00 66.69 201 ILE A C 1
ATOM 1518 O O . ILE A 1 201 ? 24.688 11.394 -20.117 1.00 66.69 201 ILE A O 1
ATOM 1522 N N . TYR A 1 202 ? 25.797 10.592 -21.885 1.00 65.38 202 TYR A N 1
ATOM 1523 C CA . TYR A 1 202 ? 24.679 9.900 -22.507 1.00 65.38 202 TYR A CA 1
ATOM 1524 C C . TYR A 1 202 ? 24.137 8.724 -21.680 1.00 65.38 202 TYR A C 1
ATOM 1526 O O . TYR A 1 202 ? 22.927 8.602 -21.519 1.00 65.38 202 TYR A O 1
ATOM 1534 N N . GLN A 1 203 ? 25.010 7.887 -21.102 1.00 65.44 203 GLN A N 1
ATOM 1535 C CA . GLN A 1 203 ? 24.628 6.666 -20.374 1.00 65.44 203 GLN A CA 1
ATOM 1536 C C . GLN A 1 203 ? 23.664 6.933 -19.218 1.00 65.44 203 GLN A C 1
ATOM 1538 O O . GLN A 1 203 ? 22.724 6.164 -19.047 1.00 65.44 203 GLN A O 1
ATOM 1543 N N . ARG A 1 204 ? 23.827 8.052 -18.496 1.00 66.62 204 ARG A N 1
ATOM 1544 C CA . ARG A 1 204 ? 22.934 8.452 -17.393 1.00 66.62 204 ARG A CA 1
ATOM 1545 C C . ARG A 1 204 ? 21.477 8.672 -17.830 1.00 66.62 204 ARG A C 1
ATOM 1547 O O . ARG A 1 204 ? 20.593 8.648 -16.982 1.00 66.62 204 ARG A O 1
ATOM 1554 N N . HIS A 1 205 ? 21.236 8.878 -19.127 1.00 67.38 205 HIS A N 1
ATOM 1555 C CA . HIS A 1 205 ? 19.922 9.178 -19.703 1.00 67.38 205 HIS A CA 1
ATOM 1556 C C . HIS A 1 205 ? 19.365 8.058 -20.591 1.00 67.38 205 HIS A C 1
ATOM 1558 O O . HIS A 1 205 ? 18.244 8.172 -21.081 1.00 67.38 205 HIS A O 1
ATOM 1564 N N . VAL A 1 206 ? 20.112 6.967 -20.790 1.00 67.38 206 VAL A N 1
ATOM 1565 C CA . VAL A 1 206 ? 19.655 5.822 -21.596 1.00 67.38 206 VAL A CA 1
ATOM 1566 C C . VAL A 1 206 ? 19.610 4.506 -20.838 1.00 67.38 206 VAL A C 1
ATOM 1568 O O . VAL A 1 206 ? 18.914 3.599 -21.290 1.00 67.38 206 VAL A O 1
ATOM 1571 N N . VAL A 1 207 ? 20.301 4.393 -19.700 1.00 68.94 207 VAL A N 1
ATOM 1572 C CA . VAL A 1 207 ? 20.264 3.195 -18.856 1.00 68.94 207 VAL A CA 1
ATOM 1573 C C . VAL A 1 207 ? 20.479 3.555 -17.378 1.00 68.94 207 VAL A C 1
ATOM 1575 O O . VAL A 1 207 ? 21.392 4.307 -17.041 1.00 68.94 207 VAL A O 1
ATOM 1578 N N . ARG A 1 208 ? 19.621 3.047 -16.489 1.00 65.94 208 ARG A N 1
ATOM 1579 C CA . ARG A 1 208 ? 19.656 3.262 -15.029 1.00 65.94 208 ARG A CA 1
ATOM 1580 C C . ARG A 1 208 ? 20.506 2.239 -14.289 1.00 65.94 208 ARG A C 1
ATOM 1582 O O . ARG A 1 208 ? 21.138 2.580 -13.293 1.00 65.94 208 ARG A O 1
ATOM 1589 N N . SER A 1 209 ? 20.502 0.989 -14.742 1.00 56.03 209 SER A N 1
ATOM 1590 C CA . SER A 1 209 ? 21.157 -0.133 -14.057 1.00 56.03 209 SER A CA 1
ATOM 1591 C C . SER A 1 209 ? 22.624 -0.318 -14.461 1.00 56.03 209 SER A C 1
ATOM 1593 O O . SER A 1 209 ? 22.999 -0.004 -15.590 1.00 56.03 209 SER A O 1
ATOM 1595 N N . GLU A 1 210 ? 23.435 -0.947 -13.600 1.00 52.44 210 GLU A N 1
ATOM 1596 C CA . GLU A 1 210 ? 24.689 -1.579 -14.033 1.00 52.44 210 GLU A CA 1
ATOM 1597 C C . GLU A 1 210 ? 24.359 -2.711 -15.022 1.00 52.44 210 GLU A C 1
ATOM 1599 O O . GLU A 1 210 ? 23.925 -3.798 -14.644 1.00 52.44 210 GLU A O 1
ATOM 1604 N N . VAL A 1 211 ? 24.488 -2.421 -16.316 1.00 50.69 211 VAL A N 1
ATOM 1605 C CA . VAL A 1 211 ? 24.192 -3.365 -17.398 1.00 50.69 211 VAL A CA 1
ATOM 1606 C C . VAL A 1 211 ? 25.252 -4.475 -17.438 1.00 50.69 211 VAL A C 1
ATOM 1608 O O . VAL A 1 211 ? 26.440 -4.219 -17.256 1.00 50.69 211 VAL A O 1
ATOM 1611 N N . ASP A 1 212 ? 24.820 -5.708 -17.711 1.00 50.75 212 ASP A N 1
ATOM 1612 C CA . ASP A 1 212 ? 25.671 -6.896 -17.881 1.00 50.75 212 ASP A CA 1
ATOM 1613 C C . ASP A 1 212 ? 26.841 -6.641 -18.860 1.00 50.75 212 ASP A C 1
ATOM 1615 O O . ASP A 1 212 ? 26.663 -5.998 -19.902 1.00 50.75 212 ASP A O 1
ATOM 1619 N N . SER A 1 213 ? 28.035 -7.166 -18.556 1.00 47.34 213 SER A N 1
ATOM 1620 C CA . SER A 1 213 ? 29.256 -6.972 -19.352 1.00 47.34 213 SER A CA 1
ATOM 1621 C C . SER A 1 213 ? 29.098 -7.370 -20.819 1.00 47.34 213 SER A C 1
ATOM 1623 O O . SER A 1 213 ? 29.710 -6.735 -21.676 1.00 47.34 213 SER A O 1
ATOM 1625 N N . ASP A 1 214 ? 28.256 -8.360 -21.124 1.00 47.41 214 ASP A N 1
ATOM 1626 C CA . ASP A 1 214 ? 28.035 -8.843 -22.493 1.00 47.41 214 ASP A CA 1
ATOM 1627 C C . ASP A 1 214 ? 27.144 -7.896 -23.307 1.00 47.41 214 ASP A C 1
ATOM 1629 O O . ASP A 1 214 ? 27.362 -7.686 -24.502 1.00 47.41 214 ASP A O 1
ATOM 1633 N N . VAL A 1 215 ? 26.158 -7.274 -22.654 1.00 53.38 215 VAL A N 1
ATOM 1634 C CA . VAL A 1 215 ? 25.299 -6.259 -23.274 1.00 53.38 215 VAL A CA 1
ATOM 1635 C C . VAL A 1 215 ? 26.071 -4.954 -23.428 1.00 53.38 215 VAL A C 1
ATOM 1637 O O . VAL A 1 215 ? 26.019 -4.351 -24.495 1.00 53.38 215 VAL A O 1
ATOM 1640 N N . LEU A 1 216 ? 26.870 -4.565 -22.429 1.00 52.97 216 LEU A N 1
ATOM 1641 C CA . LEU A 1 216 ? 27.809 -3.450 -22.556 1.00 52.97 216 LEU A CA 1
ATOM 1642 C C . LEU A 1 216 ? 28.838 -3.698 -23.662 1.00 52.97 216 LEU A C 1
ATOM 1644 O O . LEU A 1 216 ? 29.180 -2.769 -24.387 1.00 52.97 216 LEU A O 1
ATOM 1648 N N . TRP A 1 217 ? 29.325 -4.931 -23.826 1.00 53.19 217 TRP A N 1
ATOM 1649 C CA . TRP A 1 217 ? 30.204 -5.297 -24.934 1.00 53.19 217 TRP A CA 1
ATOM 1650 C C . TRP A 1 217 ? 29.482 -5.175 -26.277 1.00 53.19 217 TRP A C 1
ATOM 1652 O O . TRP A 1 217 ? 29.991 -4.493 -27.157 1.00 53.19 217 TRP A O 1
ATOM 1662 N N . ALA A 1 218 ? 28.278 -5.732 -26.430 1.00 55.88 218 ALA A N 1
ATOM 1663 C CA . ALA A 1 218 ? 27.486 -5.599 -27.655 1.00 55.88 218 ALA A CA 1
ATOM 1664 C C . ALA A 1 218 ? 27.157 -4.131 -27.981 1.00 55.88 218 ALA A C 1
ATOM 1666 O O . ALA A 1 218 ? 27.211 -3.729 -29.141 1.00 55.88 218 ALA A O 1
ATOM 1667 N N . MET A 1 219 ? 26.893 -3.313 -26.958 1.00 56.38 219 MET A N 1
ATOM 1668 C CA . MET A 1 219 ? 26.715 -1.869 -27.100 1.00 56.38 219 MET A CA 1
ATOM 1669 C C . MET A 1 219 ? 28.003 -1.159 -27.541 1.00 56.38 219 MET A C 1
ATOM 1671 O O . MET A 1 219 ? 27.937 -0.195 -28.296 1.00 56.38 219 MET A O 1
ATOM 1675 N N . ARG A 1 220 ? 29.178 -1.650 -27.124 1.00 53.84 220 ARG A N 1
ATOM 1676 C CA . ARG A 1 220 ? 30.496 -1.169 -27.586 1.00 53.84 220 ARG A CA 1
ATOM 1677 C C . ARG A 1 220 ? 30.850 -1.639 -29.000 1.00 53.84 220 ARG A C 1
ATOM 1679 O O . ARG A 1 220 ? 31.682 -1.004 -29.635 1.00 53.84 220 ARG A O 1
ATOM 1686 N N . GLN A 1 221 ? 30.230 -2.715 -29.487 1.00 51.03 221 GLN A N 1
ATOM 1687 C CA . GLN A 1 221 ? 30.350 -3.184 -30.874 1.00 51.03 221 GLN A CA 1
ATOM 1688 C C . GLN A 1 221 ? 29.402 -2.449 -31.836 1.00 51.03 221 GLN A C 1
ATOM 1690 O O . GLN A 1 221 ? 29.321 -2.828 -33.003 1.00 51.03 221 GLN A O 1
ATOM 1695 N N . ALA A 1 222 ? 28.670 -1.426 -31.372 1.00 54.34 222 ALA A N 1
ATOM 1696 C CA . ALA A 1 222 ? 27.764 -0.648 -32.207 1.00 54.34 222 ALA A CA 1
ATOM 1697 C C . ALA A 1 222 ? 28.543 0.182 -33.238 1.00 54.34 222 ALA A C 1
ATOM 1699 O O . ALA A 1 222 ? 28.883 1.342 -33.013 1.00 54.34 222 ALA A O 1
ATOM 1700 N N . ILE A 1 223 ? 28.878 -0.437 -34.366 1.00 52.16 223 ILE A N 1
ATOM 1701 C CA . ILE A 1 223 ? 29.723 0.137 -35.408 1.00 52.16 223 ILE A CA 1
ATOM 1702 C C . ILE A 1 223 ? 29.184 -0.298 -36.771 1.00 52.16 223 ILE A C 1
ATOM 1704 O O . ILE A 1 223 ? 28.800 -1.446 -36.969 1.00 52.16 223 ILE A O 1
ATOM 1708 N N . GLY A 1 224 ? 29.155 0.647 -37.713 1.00 60.53 224 GLY A N 1
ATOM 1709 C CA . GLY A 1 224 ? 28.776 0.414 -39.106 1.00 60.53 224 GLY A CA 1
ATOM 1710 C C . GLY A 1 224 ? 27.756 1.446 -39.593 1.00 60.53 224 GLY A C 1
ATOM 1711 O O . GLY A 1 224 ? 28.149 2.538 -40.013 1.00 60.53 224 GLY A O 1
ATOM 1712 N N . PRO A 1 225 ? 26.442 1.158 -39.523 1.00 65.56 225 PRO A N 1
ATOM 1713 C CA . PRO A 1 225 ? 25.404 2.020 -40.082 1.00 65.56 225 PRO A CA 1
ATOM 1714 C C . PRO A 1 225 ? 25.168 3.281 -39.242 1.00 65.56 225 PRO A C 1
ATOM 1716 O O . PRO A 1 225 ? 24.628 4.259 -39.757 1.00 65.56 225 PRO A O 1
ATOM 1719 N N . ALA A 1 226 ? 25.604 3.295 -37.975 1.00 70.19 226 ALA A N 1
ATOM 1720 C CA . ALA A 1 226 ? 25.405 4.409 -37.049 1.00 70.19 226 ALA A CA 1
ATOM 1721 C C . ALA A 1 226 ? 25.919 5.741 -37.616 1.00 70.19 226 ALA A C 1
ATOM 1723 O O . ALA A 1 226 ? 25.204 6.732 -37.569 1.00 70.19 226 ALA A O 1
ATOM 1724 N N . SER A 1 227 ? 27.085 5.769 -38.266 1.00 70.88 227 SER A N 1
ATOM 1725 C CA . SER A 1 227 ? 27.602 6.997 -38.887 1.00 70.88 227 SER A CA 1
ATOM 1726 C C . SER A 1 227 ? 26.766 7.498 -40.070 1.00 70.88 227 SER A C 1
ATOM 1728 O O . SER A 1 227 ? 26.715 8.700 -40.313 1.00 70.88 227 SER A O 1
ATOM 1730 N N . ALA A 1 228 ? 26.147 6.598 -40.840 1.00 75.50 228 ALA A N 1
ATOM 1731 C CA . ALA A 1 228 ? 25.299 6.965 -41.977 1.00 75.50 228 ALA A CA 1
ATOM 1732 C C . ALA A 1 228 ? 23.898 7.405 -41.522 1.00 75.50 228 ALA A C 1
ATOM 1734 O O . ALA A 1 228 ? 23.318 8.347 -42.066 1.00 75.50 228 ALA A O 1
ATOM 1735 N N . LEU A 1 229 ? 23.365 6.728 -40.507 1.00 78.44 229 LEU A N 1
ATOM 1736 C CA . LEU A 1 229 ? 22.041 6.966 -39.949 1.00 78.44 229 LEU A CA 1
ATOM 1737 C C . LEU A 1 229 ? 22.021 8.181 -39.017 1.00 78.44 229 LEU A C 1
ATOM 1739 O O . LEU A 1 229 ? 21.188 9.064 -39.194 1.00 78.44 229 LEU A O 1
ATOM 1743 N N . TRP A 1 230 ? 22.955 8.257 -38.073 1.00 79.12 230 TRP A N 1
ATOM 1744 C CA . TRP A 1 230 ? 23.022 9.300 -37.050 1.00 79.12 230 TRP A CA 1
ATOM 1745 C C . TRP A 1 230 ? 23.789 10.539 -37.519 1.00 79.12 230 TRP A C 1
ATOM 1747 O O . TRP A 1 230 ? 23.327 11.665 -37.352 1.00 79.12 230 TRP A O 1
ATOM 1757 N N . GLY A 1 231 ? 24.930 10.336 -38.176 1.00 78.25 231 GLY A N 1
ATOM 1758 C CA . GLY A 1 231 ? 25.854 11.406 -38.551 1.00 78.25 231 GLY A CA 1
ATOM 1759 C C . GLY A 1 231 ? 27.266 11.161 -38.032 1.00 78.25 231 GLY A C 1
ATOM 1760 O O . GLY A 1 231 ? 27.500 10.249 -37.238 1.00 78.25 231 GLY A O 1
ATOM 1761 N N . LYS A 1 232 ? 28.230 11.965 -38.495 1.00 75.62 232 LYS A N 1
ATOM 1762 C CA . LYS A 1 232 ? 29.640 11.852 -38.078 1.00 75.62 232 LYS A CA 1
ATOM 1763 C C . LYS A 1 232 ? 30.101 12.990 -37.175 1.00 75.62 232 LYS A C 1
ATOM 1765 O O . LYS A 1 232 ? 31.184 12.926 -36.602 1.00 75.62 232 LYS A O 1
ATOM 1770 N N . GLU A 1 233 ? 29.305 14.043 -37.077 1.00 74.81 233 GLU A N 1
ATOM 1771 C CA . GLU A 1 233 ? 29.695 15.335 -36.528 1.00 74.81 233 GLU A CA 1
ATOM 1772 C C . GLU A 1 233 ? 29.390 15.479 -35.034 1.00 74.81 233 GLU A C 1
ATOM 1774 O O . GLU A 1 233 ? 30.023 16.305 -34.387 1.00 74.81 233 GLU A O 1
ATOM 1779 N N . SER A 1 234 ? 28.444 14.709 -34.484 1.00 78.12 234 SER A N 1
ATOM 1780 C CA . SER A 1 234 ? 28.056 14.807 -33.073 1.00 78.12 234 SER A CA 1
ATOM 1781 C C . SER A 1 234 ? 27.280 13.576 -32.590 1.00 78.12 234 SER A C 1
ATOM 1783 O O . SER A 1 234 ? 26.497 12.989 -33.333 1.00 78.12 234 SER A O 1
ATOM 1785 N N . ALA A 1 235 ? 27.446 13.225 -31.315 1.00 73.25 235 ALA A N 1
ATOM 1786 C CA . ALA A 1 235 ? 26.601 12.278 -30.590 1.00 73.25 235 ALA A CA 1
ATOM 1787 C C . ALA A 1 235 ? 25.264 12.902 -30.135 1.00 73.25 235 ALA A C 1
ATOM 1789 O O . ALA A 1 235 ? 24.308 12.178 -29.884 1.00 73.25 235 ALA A O 1
ATOM 1790 N N . PHE A 1 236 ? 25.177 14.235 -30.071 1.00 78.00 236 PHE A N 1
ATOM 1791 C CA . PHE A 1 236 ? 24.013 14.991 -29.587 1.00 78.00 236 PHE A CA 1
ATOM 1792 C C . PHE A 1 236 ? 23.270 15.738 -30.705 1.00 78.00 236 PHE A C 1
ATOM 1794 O O . PHE A 1 236 ? 22.266 16.401 -30.446 1.00 78.00 236 PHE A O 1
ATOM 1801 N N . ARG A 1 237 ? 23.755 15.651 -31.952 1.00 80.44 237 ARG A N 1
ATOM 1802 C CA . ARG A 1 237 ? 23.117 16.221 -33.141 1.00 80.44 237 ARG A CA 1
ATOM 1803 C C . ARG A 1 237 ? 22.985 15.173 -34.231 1.00 80.44 237 ARG A C 1
ATOM 1805 O O . ARG A 1 237 ? 23.981 14.573 -34.625 1.00 80.44 237 ARG A O 1
ATOM 1812 N N . VAL A 1 238 ? 21.778 15.031 -34.772 1.00 79.12 238 VAL A N 1
ATOM 1813 C CA . VAL A 1 238 ? 21.518 14.102 -35.872 1.00 79.12 238 VAL A CA 1
ATOM 1814 C C . VAL A 1 238 ? 21.636 14.828 -37.213 1.00 79.12 238 VAL A C 1
ATOM 1816 O O . VAL A 1 238 ? 20.833 15.691 -37.578 1.00 79.12 238 VAL A O 1
ATOM 1819 N N . THR A 1 239 ? 22.674 14.480 -37.964 1.00 81.12 239 THR A N 1
ATOM 1820 C CA . THR A 1 239 ? 22.998 15.030 -39.294 1.00 81.12 239 THR A CA 1
ATOM 1821 C C . THR A 1 239 ? 22.889 13.980 -40.401 1.00 81.12 239 THR A C 1
ATOM 1823 O O . THR A 1 239 ? 22.845 14.336 -41.579 1.00 81.12 239 THR A O 1
ATOM 1826 N N . GLY A 1 240 ? 22.825 12.698 -40.030 1.00 81.44 240 GLY A N 1
ATOM 1827 C CA . GLY A 1 240 ? 22.657 11.567 -40.936 1.00 81.44 240 GLY A CA 1
ATOM 1828 C C . GLY A 1 240 ? 21.223 11.394 -41.443 1.00 81.44 240 GLY A C 1
ATOM 1829 O O . GLY A 1 240 ? 20.360 12.264 -41.300 1.00 81.44 240 GLY A O 1
ATOM 1830 N N . LEU A 1 241 ? 20.955 10.242 -42.059 1.00 82.75 241 LEU A N 1
ATOM 1831 C CA . LEU A 1 241 ? 19.667 9.942 -42.699 1.00 82.75 241 LEU A CA 1
ATOM 1832 C C . LEU A 1 241 ? 18.474 9.987 -41.736 1.00 82.75 241 LEU A C 1
ATOM 1834 O O . LEU A 1 241 ? 17.376 10.361 -42.150 1.00 82.75 241 LEU A O 1
ATOM 1838 N N . MET A 1 242 ? 18.689 9.679 -40.455 1.00 82.62 242 MET A N 1
ATOM 1839 C CA . MET A 1 242 ? 17.643 9.713 -39.433 1.00 82.62 242 MET A CA 1
ATOM 1840 C C . MET A 1 242 ? 17.080 11.111 -39.192 1.00 82.62 242 MET A C 1
ATOM 1842 O O . MET A 1 242 ? 15.937 11.226 -38.769 1.00 82.62 242 MET A O 1
ATOM 1846 N N . ARG A 1 243 ? 17.814 12.175 -39.541 1.00 83.81 243 ARG A N 1
ATOM 1847 C CA . ARG A 1 243 ? 17.314 13.557 -39.465 1.00 83.81 243 ARG A CA 1
ATOM 1848 C C . ARG A 1 243 ? 16.010 13.755 -40.251 1.00 83.81 243 ARG A C 1
ATOM 1850 O O . ARG A 1 243 ? 15.227 14.634 -39.922 1.00 83.81 243 ARG A O 1
ATOM 1857 N N . LYS A 1 244 ? 15.794 12.965 -41.308 1.00 81.50 244 LYS A N 1
ATOM 1858 C CA . LYS A 1 244 ? 14.609 13.042 -42.178 1.00 81.50 244 LYS A CA 1
ATOM 1859 C C . LYS A 1 244 ? 13.491 12.080 -41.773 1.00 81.50 244 LYS A C 1
ATOM 1861 O O . LYS A 1 244 ? 12.490 12.003 -42.479 1.00 81.50 244 LYS A O 1
ATOM 1866 N N . VAL A 1 245 ? 13.678 11.304 -40.706 1.00 82.94 245 VAL A N 1
ATOM 1867 C CA . VAL A 1 245 ? 12.666 10.354 -40.244 1.00 82.94 245 VAL A CA 1
ATOM 1868 C C . VAL A 1 245 ? 11.560 11.119 -39.532 1.00 82.94 245 VAL A C 1
ATOM 1870 O O . VAL A 1 245 ? 11.792 11.737 -38.494 1.00 82.94 245 VAL A O 1
ATOM 1873 N N . ASP A 1 246 ? 10.365 11.026 -40.105 1.00 86.44 246 ASP A N 1
ATOM 1874 C CA . ASP A 1 246 ? 9.108 11.444 -39.505 1.00 86.44 246 ASP A CA 1
ATOM 1875 C C . ASP A 1 246 ? 8.044 10.383 -39.802 1.00 86.44 246 ASP A C 1
ATOM 1877 O O . ASP A 1 246 ? 7.668 10.155 -40.952 1.00 86.44 246 ASP A O 1
ATOM 1881 N N . GLN A 1 247 ? 7.593 9.695 -38.759 1.00 87.00 247 GLN A N 1
ATOM 1882 C CA . GLN A 1 247 ? 6.567 8.660 -38.833 1.00 87.00 247 GLN A CA 1
ATOM 1883 C C . GLN A 1 247 ? 5.294 9.040 -38.069 1.00 87.00 247 GLN A C 1
ATOM 1885 O O . GLN A 1 247 ? 4.456 8.173 -37.834 1.00 87.00 247 GLN A O 1
ATOM 1890 N N . ARG A 1 248 ? 5.109 10.317 -37.696 1.00 84.94 248 ARG A N 1
ATOM 1891 C CA . ARG A 1 248 ? 3.927 10.775 -36.936 1.00 84.94 248 ARG A CA 1
ATOM 1892 C C . ARG A 1 248 ? 2.613 10.439 -37.641 1.00 84.94 248 ARG A C 1
ATOM 1894 O O . ARG A 1 248 ? 1.703 9.910 -37.009 1.00 84.94 248 ARG A O 1
ATOM 1901 N N . GLU A 1 249 ? 2.548 10.687 -38.947 1.00 82.31 249 GLU A N 1
ATOM 1902 C CA . GLU A 1 249 ? 1.363 10.397 -39.766 1.00 82.31 249 GLU A CA 1
ATOM 1903 C C . GLU A 1 249 ? 1.192 8.893 -40.031 1.00 82.31 249 GLU A C 1
ATOM 1905 O O . GLU A 1 249 ? 0.072 8.392 -40.061 1.00 82.31 249 GLU A O 1
ATOM 1910 N N . VAL A 1 250 ? 2.299 8.143 -40.120 1.00 83.50 250 VAL A N 1
ATOM 1911 C CA . VAL A 1 250 ? 2.290 6.688 -40.372 1.00 83.50 250 VAL A CA 1
ATOM 1912 C C . VAL A 1 250 ? 1.550 5.928 -39.269 1.00 83.50 250 VAL A C 1
ATOM 1914 O O . VAL A 1 250 ? 0.946 4.891 -39.533 1.00 83.50 250 VAL A O 1
ATOM 1917 N N . VAL A 1 251 ? 1.555 6.441 -38.033 1.00 80.44 251 VAL A N 1
ATOM 1918 C CA . VAL A 1 251 ? 0.866 5.807 -36.900 1.00 80.44 251 VAL A CA 1
ATOM 1919 C C . VAL A 1 251 ? -0.642 5.656 -37.142 1.00 80.44 251 VAL A C 1
ATOM 1921 O O . VAL A 1 251 ? -1.232 4.665 -36.707 1.00 80.44 251 VAL A O 1
ATOM 1924 N N . ALA A 1 252 ? -1.268 6.604 -37.846 1.00 75.25 252 ALA A N 1
ATOM 1925 C CA . ALA A 1 252 ? -2.701 6.562 -38.133 1.00 75.25 252 ALA A CA 1
ATOM 1926 C C . ALA A 1 252 ? -3.084 5.386 -39.049 1.00 75.25 252 ALA A C 1
ATOM 1928 O O . ALA A 1 252 ? -4.189 4.851 -38.937 1.00 75.25 252 ALA A O 1
ATOM 1929 N N . ASP A 1 253 ? -2.152 4.941 -39.894 1.00 79.69 253 ASP A N 1
ATOM 1930 C CA . ASP A 1 253 ? -2.361 3.868 -40.868 1.00 79.69 253 ASP A CA 1
ATOM 1931 C C . ASP A 1 253 ? -2.125 2.461 -40.278 1.00 79.69 253 ASP A C 1
ATOM 1933 O O . ASP A 1 253 ? -2.333 1.443 -40.946 1.00 79.69 253 ASP A O 1
ATOM 1937 N N . ILE A 1 254 ? -1.723 2.364 -39.005 1.00 88.38 254 ILE A N 1
ATOM 1938 C CA . ILE A 1 254 ? -1.442 1.084 -38.343 1.00 88.38 254 ILE A CA 1
ATOM 1939 C C . ILE A 1 254 ? -2.744 0.391 -37.923 1.00 88.38 254 ILE A C 1
ATOM 1941 O O . ILE A 1 254 ? -3.327 0.663 -36.874 1.00 88.38 254 ILE A O 1
ATOM 1945 N N . ALA A 1 255 ? -3.186 -0.573 -38.734 1.00 83.81 255 ALA A N 1
ATOM 1946 C CA . ALA A 1 255 ? -4.418 -1.330 -38.489 1.00 83.81 255 ALA A CA 1
ATOM 1947 C C . ALA A 1 255 ? -4.254 -2.529 -37.527 1.00 83.81 255 ALA A C 1
ATOM 1949 O O . ALA A 1 255 ? -5.239 -3.041 -36.977 1.00 83.81 255 ALA A O 1
ATOM 1950 N N . CYS A 1 256 ? -3.029 -3.030 -37.343 1.00 85.06 256 CYS A N 1
ATOM 1951 C CA . CYS A 1 256 ? -2.744 -4.152 -36.446 1.00 85.06 256 CYS A CA 1
ATOM 1952 C C . CYS A 1 256 ? -2.608 -3.687 -34.980 1.00 85.06 256 CYS A C 1
ATOM 1954 O O . CYS A 1 256 ? -2.438 -2.497 -34.728 1.00 85.06 256 CYS A O 1
ATOM 1956 N N . PRO A 1 257 ? -2.669 -4.598 -33.988 1.00 91.19 257 PRO A N 1
ATOM 1957 C CA . PRO A 1 257 ? -2.322 -4.266 -32.607 1.00 91.19 257 PRO A CA 1
ATOM 1958 C C . PRO A 1 257 ? -0.940 -3.605 -32.514 1.00 91.19 257 PRO A C 1
ATOM 1960 O O . PRO A 1 257 ? 0.017 -4.114 -33.101 1.00 91.19 257 PRO A O 1
ATOM 1963 N N . LEU A 1 258 ? -0.848 -2.504 -31.768 1.00 90.88 258 LEU A N 1
ATOM 1964 C CA . LEU A 1 258 ? 0.389 -1.767 -31.503 1.00 90.88 258 LEU A CA 1
ATOM 1965 C C . LEU A 1 258 ? 0.580 -1.656 -29.991 1.00 90.88 258 LEU A C 1
ATOM 1967 O O . LEU A 1 258 ? -0.218 -1.014 -29.315 1.00 90.88 258 LEU A O 1
ATOM 1971 N N . VAL A 1 259 ? 1.643 -2.251 -29.454 1.00 91.62 259 VAL A N 1
ATOM 1972 C CA . VAL A 1 259 ? 2.039 -2.066 -28.051 1.00 91.62 259 VAL A CA 1
ATOM 1973 C C . VAL A 1 259 ? 3.288 -1.198 -27.992 1.00 91.62 259 VAL A C 1
ATOM 1975 O O . VAL A 1 259 ? 4.300 -1.529 -28.591 1.00 91.62 259 VAL A O 1
ATOM 1978 N N . THR A 1 260 ? 3.234 -0.089 -27.270 1.00 87.31 260 THR A N 1
ATOM 1979 C CA . THR A 1 260 ? 4.374 0.799 -27.031 1.00 87.31 260 THR A CA 1
ATOM 1980 C C . THR A 1 260 ? 4.901 0.568 -25.626 1.00 87.31 260 THR A C 1
ATOM 1982 O O . THR A 1 260 ? 4.124 0.619 -24.678 1.00 87.31 260 THR A O 1
ATOM 1985 N N . ILE A 1 261 ? 6.202 0.327 -25.492 1.00 88.56 261 ILE A N 1
ATOM 1986 C CA . ILE A 1 261 ? 6.906 0.194 -24.215 1.00 88.56 261 ILE A CA 1
ATOM 1987 C C . ILE A 1 261 ? 7.954 1.302 -24.149 1.00 88.56 261 ILE A C 1
ATOM 1989 O O . ILE A 1 261 ? 8.772 1.423 -25.059 1.00 88.56 261 ILE A O 1
ATOM 1993 N N . ALA A 1 262 ? 7.953 2.099 -23.089 1.00 82.44 262 ALA A N 1
ATOM 1994 C CA . ALA A 1 262 ? 8.962 3.130 -22.869 1.00 82.44 262 ALA A CA 1
ATOM 1995 C C . ALA A 1 262 ? 9.330 3.228 -21.389 1.00 82.44 262 ALA A C 1
ATOM 1997 O O . ALA A 1 262 ? 8.488 2.987 -20.526 1.00 82.44 262 ALA A O 1
ATOM 1998 N N . GLY A 1 263 ? 10.574 3.604 -21.099 1.00 75.12 263 GLY A N 1
ATOM 1999 C CA . GLY A 1 263 ? 10.939 4.067 -19.765 1.00 75.12 263 GLY A CA 1
ATOM 2000 C C . GLY A 1 263 ? 10.206 5.364 -19.422 1.00 75.12 263 GLY A C 1
ATOM 2001 O O . GLY A 1 263 ? 9.998 6.202 -20.301 1.00 75.12 263 GLY A O 1
ATOM 2002 N N . GLN A 1 264 ? 9.811 5.543 -18.162 1.00 72.69 264 GLN A N 1
ATOM 2003 C CA . GLN A 1 264 ? 9.086 6.740 -17.718 1.00 72.69 264 GLN A CA 1
ATOM 2004 C C . GLN A 1 264 ? 9.894 8.028 -17.951 1.00 72.69 264 GLN A C 1
ATOM 2006 O O . GLN A 1 264 ? 9.319 9.058 -18.297 1.00 72.69 264 GLN A O 1
ATOM 2011 N N . ASP A 1 265 ? 11.221 7.936 -17.852 1.00 68.00 265 ASP A N 1
ATOM 2012 C CA . ASP A 1 265 ? 12.155 9.046 -18.058 1.00 68.00 265 ASP A CA 1
ATOM 2013 C C . ASP A 1 265 ? 12.993 8.887 -19.346 1.00 68.00 265 ASP A C 1
ATOM 2015 O O . ASP A 1 265 ? 14.085 9.442 -19.474 1.00 68.00 265 ASP A O 1
ATOM 2019 N N . ASP A 1 266 ? 12.502 8.106 -20.316 1.00 74.31 266 ASP A N 1
ATOM 2020 C CA . ASP A 1 266 ? 13.176 7.879 -21.598 1.00 74.31 266 ASP A CA 1
ATOM 2021 C C . ASP A 1 266 ? 13.168 9.139 -22.481 1.00 74.31 266 ASP A C 1
ATOM 2023 O O . ASP A 1 266 ? 12.126 9.582 -22.980 1.00 74.31 266 ASP A O 1
ATOM 2027 N N . LEU A 1 267 ? 14.371 9.663 -22.728 1.00 70.00 267 LEU A N 1
ATOM 2028 C CA . LEU A 1 267 ? 14.644 10.846 -23.547 1.00 70.00 267 LEU A CA 1
ATOM 2029 C C . LEU A 1 267 ? 14.050 10.764 -24.965 1.00 70.00 267 LEU A C 1
ATOM 2031 O O . LEU A 1 267 ? 13.644 11.774 -25.535 1.00 70.00 267 LEU A O 1
ATOM 2035 N N . TYR A 1 268 ? 14.018 9.567 -25.548 1.00 68.44 268 TYR A N 1
ATOM 2036 C CA . TYR A 1 268 ? 13.645 9.348 -26.945 1.00 68.44 268 TYR A CA 1
ATOM 2037 C C . TYR A 1 268 ? 12.157 9.102 -27.124 1.00 68.44 268 TYR A C 1
ATOM 2039 O O . TYR A 1 268 ? 11.546 9.554 -28.094 1.00 68.44 268 TYR A O 1
ATOM 2047 N N . ALA A 1 269 ? 11.580 8.349 -26.193 1.00 68.50 269 ALA A N 1
ATOM 2048 C CA . ALA A 1 269 ? 10.215 7.880 -26.323 1.00 68.50 269 ALA A CA 1
ATOM 2049 C C . ALA A 1 269 ? 9.196 8.967 -25.992 1.00 68.50 269 ALA A C 1
ATOM 2051 O O . ALA A 1 269 ? 8.144 9.015 -26.629 1.00 68.50 269 ALA A O 1
ATOM 2052 N N . ARG A 1 270 ? 9.507 9.856 -25.036 1.00 67.44 270 ARG A N 1
ATOM 2053 C CA . ARG A 1 270 ? 8.558 10.835 -24.481 1.00 67.44 270 ARG A CA 1
ATOM 2054 C C . ARG A 1 270 ? 7.869 11.682 -25.552 1.00 67.44 270 ARG A C 1
ATOM 2056 O O . ARG A 1 270 ? 6.653 11.843 -25.517 1.00 67.44 270 ARG A O 1
ATOM 2063 N N . THR A 1 271 ? 8.619 12.156 -26.544 1.00 67.94 271 THR A N 1
ATOM 2064 C CA . THR A 1 271 ? 8.095 12.983 -27.647 1.00 67.94 271 THR A CA 1
ATOM 2065 C C . THR A 1 271 ? 7.254 12.191 -28.654 1.00 67.94 271 THR A C 1
ATOM 2067 O O . THR A 1 271 ? 6.479 12.771 -29.412 1.00 67.94 271 THR A O 1
ATOM 2070 N N . SER A 1 272 ? 7.367 10.862 -28.647 1.00 69.94 272 SER A N 1
ATOM 2071 C CA . SER A 1 272 ? 6.702 9.958 -29.588 1.00 69.94 272 SER A CA 1
ATOM 2072 C C . SER A 1 272 ? 5.403 9.358 -29.037 1.00 69.94 272 SER A C 1
ATOM 2074 O O . SER A 1 272 ? 4.512 9.015 -29.817 1.00 69.94 272 SER A O 1
ATOM 2076 N N . LEU A 1 273 ? 5.256 9.255 -27.710 1.00 72.50 273 LEU A N 1
ATOM 2077 C CA . LEU A 1 273 ? 4.090 8.638 -27.059 1.00 72.50 273 LEU A CA 1
ATOM 2078 C C . LEU A 1 273 ? 2.737 9.236 -27.485 1.00 72.50 273 LEU A C 1
ATOM 2080 O O . LEU A 1 273 ? 1.841 8.443 -27.792 1.00 72.50 273 LEU A O 1
ATOM 2084 N N . PRO A 1 274 ? 2.556 10.574 -27.572 1.00 68.75 274 PRO A N 1
ATOM 2085 C CA . PRO A 1 274 ? 1.264 11.153 -27.946 1.00 68.75 274 PRO A CA 1
ATOM 2086 C C . PRO A 1 274 ? 0.817 10.752 -29.353 1.00 68.75 274 PRO A C 1
ATOM 2088 O O . PRO A 1 274 ? -0.376 10.630 -29.615 1.00 68.75 274 PRO A O 1
ATOM 2091 N N . PHE A 1 275 ? 1.767 10.521 -30.260 1.00 74.06 275 PHE A N 1
ATOM 2092 C CA . PHE A 1 275 ? 1.472 10.080 -31.617 1.00 74.06 275 PHE A CA 1
ATOM 2093 C C . PHE A 1 275 ? 1.164 8.584 -31.645 1.00 74.06 275 PHE A C 1
ATOM 2095 O O . PHE A 1 275 ? 0.124 8.211 -32.174 1.00 74.06 275 PHE A O 1
ATOM 2102 N N . LEU A 1 276 ? 1.995 7.743 -31.013 1.00 71.88 276 LEU A N 1
ATOM 2103 C CA . LEU A 1 276 ? 1.801 6.283 -30.926 1.00 71.88 276 LEU A CA 1
ATOM 2104 C C . LEU A 1 276 ? 0.448 5.898 -30.317 1.00 71.88 276 LEU A C 1
ATOM 2106 O O . LEU A 1 276 ? -0.201 4.956 -30.770 1.00 71.88 276 LEU A O 1
ATOM 2110 N N . ALA A 1 277 ? -0.002 6.675 -29.334 1.00 69.31 277 ALA A N 1
ATOM 2111 C CA . ALA A 1 277 ? -1.304 6.555 -28.693 1.00 69.31 277 ALA A CA 1
ATOM 2112 C C . ALA A 1 277 ? -2.501 6.718 -29.652 1.00 69.31 277 ALA A C 1
ATOM 2114 O O . ALA A 1 277 ? -3.596 6.255 -29.336 1.00 69.31 277 ALA A O 1
ATOM 2115 N N . ARG A 1 278 ? -2.316 7.355 -30.818 1.00 73.06 278 ARG A N 1
ATOM 2116 C CA . ARG A 1 278 ? -3.386 7.614 -31.796 1.00 73.06 278 ARG A CA 1
ATOM 2117 C C . ARG A 1 278 ? -3.703 6.415 -32.687 1.00 73.06 278 ARG A C 1
ATOM 2119 O O . ARG A 1 278 ? -4.706 6.469 -33.398 1.00 73.06 278 ARG A O 1
ATOM 2126 N N . ALA A 1 279 ? -2.888 5.355 -32.686 1.00 70.25 279 ALA A N 1
ATOM 2127 C CA . ALA A 1 279 ? -3.201 4.188 -33.505 1.00 70.25 279 ALA A CA 1
ATOM 2128 C C . ALA A 1 279 ? -4.507 3.525 -33.016 1.00 70.25 279 ALA A C 1
ATOM 2130 O O . ALA A 1 279 ? -4.696 3.366 -31.806 1.00 70.25 279 ALA A O 1
ATOM 2131 N N . PRO A 1 280 ? -5.384 3.052 -33.921 1.00 68.88 280 PRO A N 1
ATOM 2132 C CA . PRO A 1 280 ? -6.698 2.500 -33.566 1.00 68.88 280 PRO A CA 1
ATOM 2133 C C . PRO A 1 280 ? -6.678 1.356 -32.541 1.00 68.88 280 PRO A C 1
ATOM 2135 O O . PRO A 1 280 ? -7.677 1.096 -31.872 1.00 68.88 280 PRO A O 1
ATOM 2138 N N . ARG A 1 281 ? -5.558 0.630 -32.444 1.00 77.75 281 ARG A N 1
ATOM 2139 C CA . ARG A 1 281 ? -5.362 -0.511 -31.536 1.00 77.75 281 ARG A CA 1
ATOM 2140 C C . ARG A 1 281 ? -4.078 -0.364 -30.714 1.00 77.75 281 ARG A C 1
ATOM 2142 O O . ARG A 1 281 ? -3.351 -1.344 -30.534 1.00 77.75 281 ARG A O 1
ATOM 2149 N N . ALA A 1 282 ? -3.795 0.860 -30.264 1.00 77.06 282 ALA A N 1
ATOM 2150 C CA . ALA A 1 282 ? -2.647 1.179 -29.426 1.00 77.06 282 ALA A CA 1
ATOM 2151 C C . ALA A 1 282 ? -2.840 0.735 -27.964 1.00 77.06 282 ALA A C 1
ATOM 2153 O O . ALA A 1 282 ? -3.901 0.919 -27.370 1.00 77.06 282 ALA A O 1
ATOM 2154 N N . ARG A 1 283 ? -1.768 0.222 -27.360 1.00 82.38 283 ARG A N 1
ATOM 2155 C CA . ARG A 1 283 ? -1.581 0.067 -25.913 1.00 82.38 283 ARG A CA 1
ATOM 2156 C C . ARG A 1 283 ? -0.240 0.689 -25.552 1.00 82.38 283 ARG A C 1
ATOM 2158 O O . ARG A 1 283 ? 0.776 0.267 -26.088 1.00 82.38 283 ARG A O 1
ATOM 2165 N N . VAL A 1 284 ? -0.218 1.658 -24.644 1.00 77.25 284 VAL A N 1
ATOM 2166 C CA . VAL A 1 284 ? 1.022 2.286 -24.162 1.00 77.25 284 VAL A CA 1
ATOM 2167 C C . VAL A 1 284 ? 1.338 1.766 -22.763 1.00 77.25 284 VAL A C 1
ATOM 2169 O O . VAL A 1 284 ? 0.447 1.671 -21.921 1.00 77.25 284 VAL A O 1
ATOM 2172 N N . VAL A 1 285 ? 2.595 1.399 -22.528 1.00 78.81 285 VAL A N 1
ATOM 2173 C CA . VAL A 1 285 ? 3.110 0.905 -21.252 1.00 78.81 285 VAL A CA 1
ATOM 2174 C C . VAL A 1 285 ? 4.364 1.693 -20.895 1.00 78.81 285 VAL A C 1
ATOM 2176 O O . VAL A 1 285 ? 5.342 1.682 -21.643 1.00 78.81 285 VAL A O 1
ATOM 2179 N N . LEU A 1 286 ? 4.321 2.366 -19.748 1.00 76.75 286 LEU A N 1
ATOM 2180 C CA . LEU A 1 286 ? 5.465 3.061 -19.169 1.00 76.75 286 LEU A CA 1
ATOM 2181 C C . LEU A 1 286 ? 6.065 2.209 -18.059 1.00 76.75 286 LEU A C 1
ATOM 2183 O O . LEU A 1 286 ? 5.331 1.650 -17.243 1.00 76.75 286 LEU A O 1
ATOM 2187 N N . LEU A 1 287 ? 7.388 2.092 -18.058 1.00 74.19 287 LEU A N 1
ATOM 2188 C CA . LEU A 1 287 ? 8.143 1.369 -17.045 1.00 74.19 287 LEU A CA 1
ATOM 2189 C C . LEU A 1 287 ? 8.867 2.378 -16.141 1.00 74.19 287 LEU A C 1
ATOM 2191 O O . LEU A 1 287 ? 9.718 3.118 -16.643 1.00 74.19 287 LEU A O 1
ATOM 2195 N N . PRO A 1 288 ? 8.528 2.449 -14.840 1.00 69.75 288 PRO A N 1
ATOM 2196 C CA . PRO A 1 288 ? 9.025 3.492 -13.940 1.00 69.75 288 PRO A CA 1
ATOM 2197 C C . PRO A 1 288 ? 10.530 3.393 -13.666 1.00 69.75 288 PRO A C 1
ATOM 2199 O O . PRO A 1 288 ? 11.169 4.411 -13.402 1.00 69.75 288 PRO A O 1
ATOM 2202 N N . ASP A 1 289 ? 11.108 2.194 -13.780 1.00 69.12 289 ASP A N 1
ATOM 2203 C CA . ASP A 1 289 ? 12.501 1.909 -13.421 1.00 69.12 289 ASP A CA 1
ATOM 2204 C C . ASP A 1 289 ? 13.429 1.708 -14.631 1.00 69.12 289 ASP A C 1
ATOM 2206 O O . ASP A 1 289 ? 14.620 1.448 -14.459 1.00 69.12 289 ASP A O 1
ATOM 2210 N N . SER A 1 290 ? 12.920 1.912 -15.849 1.00 73.31 290 SER A N 1
ATOM 2211 C CA . SER A 1 290 ? 13.680 1.807 -17.100 1.00 73.31 290 SER A CA 1
ATOM 2212 C C . SER A 1 290 ? 13.886 3.161 -17.778 1.00 73.31 290 SER A C 1
ATOM 2214 O O . SER A 1 290 ? 13.111 4.102 -17.592 1.00 73.31 290 SER A O 1
ATOM 2216 N N . LEU A 1 291 ? 14.902 3.238 -18.638 1.00 80.12 291 LEU A N 1
ATOM 2217 C CA . LEU A 1 291 ? 15.125 4.335 -19.579 1.00 80.12 291 LEU A CA 1
ATOM 2218 C C . LEU A 1 291 ? 15.017 3.805 -21.021 1.00 80.12 291 LEU A C 1
ATOM 2220 O O . LEU A 1 291 ? 14.086 3.071 -21.363 1.00 80.12 291 LEU A O 1
ATOM 2224 N N . HIS A 1 292 ? 15.953 4.188 -21.889 1.00 83.94 292 HIS A N 1
ATOM 2225 C CA . HIS A 1 292 ? 15.928 3.885 -23.316 1.00 83.94 292 HIS A CA 1
ATOM 2226 C C . HIS A 1 292 ? 16.124 2.398 -23.637 1.00 83.94 292 HIS A C 1
ATOM 2228 O O . HIS A 1 292 ? 15.810 1.957 -24.742 1.00 83.94 292 HIS A O 1
ATOM 2234 N N . HIS A 1 293 ? 16.646 1.601 -22.702 1.00 81.62 293 HIS A N 1
ATOM 2235 C CA . HIS A 1 293 ? 16.928 0.182 -22.903 1.00 81.62 293 HIS A CA 1
ATOM 2236 C C . HIS A 1 293 ? 16.079 -0.714 -21.990 1.00 81.62 293 HIS A C 1
ATOM 2238 O O . HIS A 1 293 ? 16.560 -1.725 -21.486 1.00 81.62 293 HIS A O 1
ATOM 2244 N N . ALA A 1 294 ? 14.781 -0.422 -21.875 1.00 83.81 294 ALA A N 1
ATOM 2245 C CA . ALA A 1 294 ? 13.806 -1.193 -21.091 1.00 83.81 294 ALA A CA 1
ATOM 2246 C C . ALA A 1 294 ? 13.885 -2.729 -21.248 1.00 83.81 294 ALA A C 1
ATOM 2248 O O . ALA A 1 294 ? 13.721 -3.481 -20.295 1.00 83.81 294 ALA A O 1
ATOM 2249 N N . HIS A 1 295 ? 14.169 -3.232 -22.450 1.00 85.25 295 HIS A N 1
ATOM 2250 C CA . HIS A 1 295 ? 14.291 -4.671 -22.732 1.00 85.25 295 HIS A CA 1
ATOM 2251 C C . HIS A 1 295 ? 15.584 -5.315 -22.193 1.00 85.25 295 HIS A C 1
ATOM 2253 O O . HIS A 1 295 ? 15.697 -6.541 -22.187 1.00 85.25 295 HIS A O 1
ATOM 2259 N N . VAL A 1 296 ? 16.555 -4.505 -21.771 1.00 78.94 296 VAL A N 1
ATOM 2260 C CA . VAL A 1 296 ? 17.796 -4.904 -21.089 1.00 78.94 296 VAL A CA 1
ATOM 2261 C C . VAL A 1 296 ? 17.672 -4.682 -19.583 1.00 78.94 296 VAL A C 1
ATOM 2263 O O . VAL A 1 296 ? 18.131 -5.531 -18.821 1.00 78.94 296 VAL A O 1
ATOM 2266 N N . GLU A 1 297 ? 17.058 -3.569 -19.176 1.00 78.50 297 GLU A N 1
ATOM 2267 C CA . GLU A 1 297 ? 16.882 -3.161 -17.776 1.00 78.50 297 GLU A CA 1
ATOM 2268 C C . GLU A 1 297 ? 15.822 -4.019 -17.070 1.00 78.50 297 GLU A C 1
ATOM 2270 O O . GLU A 1 297 ? 16.067 -4.558 -15.993 1.00 78.50 297 GLU A O 1
ATOM 2275 N N . GLU A 1 298 ? 14.685 -4.255 -17.731 1.00 79.94 298 GLU A N 1
ATOM 2276 C CA . GLU A 1 298 ? 13.552 -5.028 -17.212 1.00 79.94 298 GLU A CA 1
ATOM 2277 C C . GLU A 1 298 ? 13.109 -6.152 -18.185 1.00 79.94 298 GLU A C 1
ATOM 2279 O O . GLU A 1 298 ? 11.941 -6.237 -18.583 1.00 79.94 298 GLU A O 1
ATOM 2284 N N . PRO A 1 299 ? 14.007 -7.082 -18.580 1.00 82.50 299 PRO A N 1
ATOM 2285 C CA . PRO A 1 299 ? 13.743 -8.072 -19.630 1.00 82.50 299 PRO A CA 1
ATOM 2286 C C . PRO A 1 299 ? 12.566 -9.000 -19.308 1.00 82.50 299 PRO A C 1
ATOM 2288 O O . PRO A 1 299 ? 11.838 -9.401 -20.213 1.00 82.50 299 PRO A O 1
ATOM 2291 N N . ALA A 1 300 ? 12.351 -9.332 -18.031 1.00 79.62 300 ALA A N 1
ATOM 2292 C CA . ALA A 1 300 ? 11.227 -10.164 -17.606 1.00 79.62 300 ALA A CA 1
ATOM 2293 C C . ALA A 1 300 ? 9.882 -9.439 -17.785 1.00 79.62 300 ALA A C 1
ATOM 2295 O O . ALA A 1 300 ? 8.933 -10.020 -18.312 1.00 79.62 300 ALA A O 1
ATOM 2296 N N . ARG A 1 301 ? 9.817 -8.155 -17.407 1.00 81.75 301 ARG A N 1
ATOM 2297 C CA . ARG A 1 301 ? 8.604 -7.338 -17.516 1.00 81.75 301 ARG A CA 1
ATOM 2298 C C . ARG A 1 301 ? 8.261 -7.042 -18.971 1.00 81.75 301 ARG A C 1
ATOM 2300 O O . ARG A 1 301 ? 7.111 -7.183 -19.379 1.00 81.75 301 ARG A O 1
ATOM 2307 N N . VAL A 1 302 ? 9.266 -6.706 -19.778 1.00 83.88 302 VAL A N 1
ATOM 2308 C CA . VAL A 1 302 ? 9.094 -6.526 -21.225 1.00 83.88 302 VAL A CA 1
ATOM 2309 C C . VAL A 1 302 ? 8.623 -7.824 -21.889 1.00 83.88 302 VAL A C 1
ATOM 2311 O O . VAL A 1 302 ? 7.721 -7.784 -22.726 1.00 83.88 302 VAL A O 1
ATOM 2314 N N . ALA A 1 303 ? 9.163 -8.982 -21.493 1.00 86.56 303 ALA A N 1
ATOM 2315 C CA . ALA A 1 303 ? 8.705 -10.272 -22.007 1.00 86.56 303 ALA A CA 1
ATOM 2316 C C . ALA A 1 303 ? 7.243 -10.564 -21.650 1.00 86.56 303 ALA A C 1
ATOM 2318 O O . ALA A 1 303 ? 6.496 -11.031 -22.506 1.00 86.56 303 ALA A O 1
ATOM 2319 N N . GLU A 1 304 ? 6.821 -10.267 -20.422 1.00 86.50 304 GLU A N 1
ATOM 2320 C CA . GLU A 1 304 ? 5.431 -10.425 -19.988 1.00 86.50 304 GLU A CA 1
ATOM 2321 C C . GLU A 1 304 ? 4.473 -9.611 -20.867 1.00 86.50 304 GLU A C 1
ATOM 2323 O O . GLU A 1 304 ? 3.517 -10.166 -21.407 1.00 86.50 304 GLU A O 1
ATOM 2328 N N . ILE A 1 305 ? 4.780 -8.332 -21.106 1.00 87.25 305 ILE A N 1
ATOM 2329 C CA . ILE A 1 305 ? 3.971 -7.444 -21.955 1.00 87.25 305 ILE A CA 1
ATOM 2330 C C . ILE A 1 305 ? 3.881 -7.982 -23.392 1.00 87.25 305 ILE A C 1
ATOM 2332 O O . ILE A 1 305 ? 2.806 -7.982 -23.999 1.00 87.25 305 ILE A O 1
ATOM 2336 N N . ILE A 1 306 ? 4.997 -8.470 -23.942 1.00 91.88 306 ILE A N 1
ATOM 2337 C CA . ILE A 1 306 ? 5.031 -9.084 -25.277 1.00 91.88 306 ILE A CA 1
ATOM 2338 C C . ILE A 1 306 ? 4.164 -10.354 -25.309 1.00 91.88 306 ILE A C 1
ATOM 2340 O O . ILE A 1 306 ? 3.393 -10.549 -26.249 1.00 91.88 306 ILE A O 1
ATOM 2344 N N . LEU A 1 307 ? 4.243 -11.208 -24.286 1.00 87.12 307 LEU A N 1
ATOM 2345 C CA . LEU A 1 307 ? 3.453 -12.440 -24.190 1.00 87.12 307 LEU A CA 1
ATOM 2346 C C . LEU A 1 307 ? 1.953 -12.168 -24.021 1.00 87.12 307 LEU A C 1
ATOM 2348 O O . LEU A 1 307 ? 1.146 -12.879 -24.618 1.00 87.12 307 LEU A O 1
ATOM 2352 N N . GLU A 1 308 ? 1.568 -11.132 -23.278 1.00 86.81 308 GLU A N 1
ATOM 2353 C CA . GLU A 1 308 ? 0.176 -10.672 -23.204 1.00 86.81 308 GLU A CA 1
ATOM 2354 C C . GLU A 1 308 ? -0.350 -10.246 -24.580 1.00 86.81 308 GLU A C 1
ATOM 2356 O O . GLU A 1 308 ? -1.465 -10.606 -24.955 1.00 86.81 308 GLU A O 1
ATOM 2361 N N . ALA A 1 309 ? 0.463 -9.526 -25.359 1.00 84.69 309 ALA A N 1
ATOM 2362 C CA . ALA A 1 309 ? 0.095 -9.109 -26.709 1.00 84.69 309 ALA A CA 1
ATOM 2363 C C . ALA A 1 309 ? -0.055 -10.306 -27.666 1.00 84.69 309 ALA A C 1
ATOM 2365 O O . ALA A 1 309 ? -0.987 -10.351 -28.469 1.00 84.69 309 ALA A O 1
ATOM 2366 N N . LEU A 1 310 ? 0.839 -11.293 -27.553 1.00 85.62 310 LEU A N 1
ATOM 2367 C CA . LEU A 1 310 ? 0.833 -12.528 -28.344 1.00 85.62 310 LEU A CA 1
ATOM 2368 C C . LEU A 1 310 ? -0.376 -13.426 -28.042 1.00 85.62 310 LEU A C 1
ATOM 2370 O O . LEU A 1 310 ? -0.871 -14.110 -28.942 1.00 85.62 310 LEU A O 1
ATOM 2374 N N . PHE A 1 311 ? -0.837 -13.439 -26.789 1.00 82.75 311 PHE A N 1
ATOM 2375 C CA . PHE A 1 311 ? -1.886 -14.329 -26.288 1.00 82.75 311 PHE A CA 1
ATOM 2376 C C . PHE A 1 311 ? -2.991 -13.551 -25.543 1.00 82.75 311 PHE A C 1
ATOM 2378 O O . PHE A 1 311 ? -3.182 -13.764 -24.341 1.00 82.75 311 PHE A O 1
ATOM 2385 N N . PRO A 1 312 ? -3.744 -12.672 -26.234 1.00 60.84 312 PRO A N 1
ATOM 2386 C CA . PRO A 1 312 ? -4.763 -11.837 -25.601 1.00 60.84 312 PRO A CA 1
ATOM 2387 C C . PRO A 1 312 ? -5.894 -12.696 -25.016 1.00 60.84 312 PRO A C 1
ATOM 2389 O O . PRO A 1 312 ? -6.349 -13.660 -25.644 1.00 60.84 312 PRO A O 1
ATOM 2392 N N . ARG A 1 313 ? -6.370 -12.365 -23.810 1.00 52.22 313 ARG A N 1
ATOM 2393 C CA . ARG A 1 313 ? -7.512 -13.048 -23.183 1.00 52.22 313 ARG A CA 1
ATOM 2394 C C . ARG A 1 313 ? -8.813 -12.528 -23.801 1.00 52.22 313 ARG A C 1
ATOM 2396 O O . ARG A 1 313 ? -8.896 -11.402 -24.278 1.00 52.22 313 ARG A O 1
ATOM 2403 N N . ALA A 1 314 ? -9.878 -13.328 -23.748 1.00 38.62 314 ALA A N 1
ATOM 2404 C CA . ALA A 1 314 ? -11.184 -12.977 -24.325 1.00 38.62 314 ALA A CA 1
ATOM 2405 C C . ALA A 1 314 ? -11.840 -11.701 -23.733 1.00 38.62 314 ALA A C 1
ATOM 2407 O O . ALA A 1 314 ? -12.818 -11.217 -24.295 1.00 38.62 314 ALA A O 1
ATOM 2408 N N . ALA A 1 315 ? -11.314 -11.157 -22.629 1.00 38.00 315 ALA A N 1
ATOM 2409 C CA . ALA A 1 315 ? -11.763 -9.911 -22.003 1.00 38.00 315 ALA A CA 1
ATOM 2410 C C . ALA A 1 315 ? -11.025 -8.647 -22.512 1.00 38.00 315 ALA A C 1
ATOM 2412 O O . ALA A 1 315 ? -11.465 -7.541 -22.218 1.00 38.00 315 ALA A O 1
ATOM 2413 N N . ASP A 1 316 ? -9.962 -8.791 -23.315 1.00 39.31 316 ASP A N 1
ATOM 2414 C CA . ASP A 1 316 ? -9.036 -7.703 -23.689 1.00 39.31 316 ASP A CA 1
ATOM 2415 C C . ASP A 1 316 ? -9.420 -6.978 -25.004 1.00 39.31 316 ASP A C 1
ATOM 2417 O O . ASP A 1 316 ? -8.594 -6.325 -25.641 1.00 39.31 316 ASP A O 1
ATOM 2421 N N . ALA A 1 317 ? -10.672 -7.099 -25.464 1.00 30.31 317 ALA A N 1
ATOM 2422 C CA . ALA A 1 317 ? -11.125 -6.577 -26.763 1.00 30.31 317 ALA A CA 1
ATOM 2423 C C . ALA A 1 317 ? -11.561 -5.090 -26.769 1.00 30.31 317 ALA A C 1
ATOM 2425 O O . ALA A 1 317 ? -12.151 -4.638 -27.750 1.00 30.31 317 ALA A O 1
ATOM 2426 N N . VAL A 1 318 ? -11.269 -4.313 -25.721 1.00 29.11 318 VAL A N 1
ATOM 2427 C CA . VAL A 1 318 ? -11.544 -2.863 -25.654 1.00 29.11 318 VAL A CA 1
ATOM 2428 C C . VAL A 1 318 ? -10.301 -2.151 -25.098 1.00 29.11 318 VAL A C 1
ATOM 2430 O O . VAL A 1 318 ? -9.813 -2.569 -24.050 1.00 29.11 318 VAL A O 1
ATOM 2433 N N . PRO A 1 319 ? -9.752 -1.111 -25.755 1.00 30.52 319 PRO A N 1
ATOM 2434 C CA . PRO A 1 319 ? -8.528 -0.470 -25.284 1.00 30.52 319 PRO A CA 1
ATOM 2435 C C . PRO A 1 319 ? -8.840 0.567 -24.192 1.00 30.52 319 PRO A C 1
ATOM 2437 O O . PRO A 1 319 ? -9.783 1.345 -24.354 1.00 30.52 319 PRO A O 1
ATOM 2440 N N . PRO A 1 320 ? -8.038 0.672 -23.117 1.00 31.28 320 PRO A N 1
ATOM 2441 C CA . PRO A 1 320 ? -7.983 1.885 -22.324 1.00 31.28 320 PRO A CA 1
ATOM 2442 C C . PRO A 1 320 ? -6.853 2.779 -22.848 1.00 31.28 320 PRO A C 1
ATOM 2444 O O . PRO A 1 320 ? -5.681 2.400 -22.829 1.00 31.28 320 PRO A O 1
ATOM 2447 N N . LEU A 1 321 ? -7.199 3.994 -23.270 1.00 30.17 321 LEU A N 1
ATOM 2448 C CA . LEU A 1 321 ? -6.234 5.083 -23.353 1.00 30.17 321 LEU A CA 1
ATOM 2449 C C . LEU A 1 321 ? -6.084 5.671 -21.940 1.00 30.17 321 LEU A C 1
ATOM 2451 O O . LEU A 1 321 ? -7.002 6.306 -21.425 1.00 30.17 321 LEU A O 1
ATOM 2455 N N . ARG A 1 322 ? -4.946 5.404 -21.292 1.00 30.64 322 ARG A N 1
ATOM 2456 C CA . ARG A 1 322 ? -4.529 6.004 -20.017 1.00 30.64 322 ARG A CA 1
ATOM 2457 C C . ARG A 1 322 ? -3.438 7.030 -20.319 1.00 30.64 322 ARG A C 1
ATOM 2459 O O . ARG A 1 322 ? -2.377 6.654 -20.803 1.00 30.64 322 ARG A O 1
ATOM 2466 N N . LEU A 1 323 ? -3.703 8.301 -20.043 1.00 27.08 323 LEU A N 1
ATOM 2467 C CA . LEU A 1 323 ? -2.676 9.332 -19.895 1.00 27.08 323 LEU A CA 1
ATOM 2468 C C . LEU A 1 323 ? -2.607 9.655 -18.402 1.00 27.08 323 LEU A C 1
ATOM 2470 O O . LEU A 1 323 ? -3.557 10.206 -17.845 1.00 27.08 323 LEU A O 1
ATOM 2474 N N . ASP A 1 324 ? -1.516 9.249 -17.754 1.00 26.67 324 ASP A N 1
ATOM 2475 C CA . ASP A 1 324 ? -1.148 9.753 -16.433 1.00 26.67 324 ASP A CA 1
ATOM 2476 C C . ASP A 1 324 ? -0.691 11.203 -16.603 1.00 26.67 324 ASP A C 1
ATOM 2478 O O . ASP A 1 324 ? 0.348 11.476 -17.198 1.00 26.67 324 ASP A O 1
ATOM 2482 N N . VAL A 1 325 ? -1.489 12.137 -16.096 1.00 27.39 325 VAL A N 1
ATOM 2483 C CA . VAL A 1 325 ? -1.105 13.542 -15.944 1.00 27.39 325 VAL A CA 1
ATOM 2484 C C . VAL A 1 325 ? -1.213 13.858 -14.466 1.00 27.39 325 VAL A C 1
ATOM 2486 O O . VAL A 1 325 ? -2.315 13.970 -13.926 1.00 27.39 325 VAL A O 1
ATOM 2489 N N . ASN A 1 326 ? -0.072 13.973 -13.794 1.00 25.28 326 ASN A N 1
ATOM 2490 C CA . ASN A 1 326 ? -0.007 14.626 -12.500 1.00 25.28 326 ASN A CA 1
ATOM 2491 C C . ASN A 1 326 ? 1.298 15.416 -12.366 1.00 25.28 326 ASN A C 1
ATOM 2493 O O . ASN A 1 326 ? 2.362 14.928 -12.730 1.00 25.28 326 ASN A O 1
ATOM 2497 N N . THR A 1 327 ? 1.132 16.625 -11.821 1.00 32.25 327 THR A N 1
ATOM 2498 C CA . THR A 1 327 ? 2.136 17.608 -11.374 1.00 32.25 327 THR A CA 1
ATOM 2499 C C . THR A 1 327 ? 2.949 18.355 -12.436 1.00 32.25 327 THR A C 1
ATOM 2501 O O . THR A 1 327 ? 4.162 18.399 -12.343 1.00 32.25 327 THR A O 1
ATOM 2504 N N . GLU A 1 328 ? 2.272 18.991 -13.397 1.00 30.64 328 GLU A N 1
ATOM 2505 C CA . GLU A 1 328 ? 2.685 20.268 -14.044 1.00 30.64 328 GLU A CA 1
ATOM 2506 C C . GLU A 1 328 ? 1.517 20.888 -14.858 1.00 30.64 328 GLU A C 1
ATOM 2508 O O . GLU A 1 328 ? 1.686 21.657 -15.804 1.00 30.64 328 GLU A O 1
ATOM 2513 N N . ALA A 1 329 ? 0.279 20.540 -14.483 1.00 35.78 329 ALA A N 1
ATOM 2514 C CA . ALA A 1 329 ? -0.918 20.753 -15.296 1.00 35.78 329 ALA A CA 1
ATOM 2515 C C . ALA A 1 329 ? -1.429 22.203 -15.340 1.00 35.78 329 ALA A C 1
ATOM 2517 O O . ALA A 1 329 ? -2.423 22.453 -16.010 1.00 35.78 329 ALA A O 1
ATOM 2518 N N . ASP A 1 330 ? -0.772 23.156 -14.682 1.00 35.03 330 ASP A N 1
ATOM 2519 C CA . ASP A 1 330 ? -1.127 24.568 -14.849 1.00 35.03 330 ASP A CA 1
ATOM 2520 C C . ASP A 1 330 ? -0.361 25.196 -16.026 1.00 35.03 330 ASP A C 1
ATOM 2522 O O . ASP A 1 330 ? -0.958 25.936 -16.801 1.00 35.03 330 ASP A O 1
ATOM 2526 N N . ASP A 1 331 ? 0.899 24.818 -16.270 1.00 34.09 331 ASP A N 1
ATOM 2527 C CA . ASP A 1 331 ? 1.699 25.388 -17.367 1.00 34.09 331 ASP A CA 1
ATOM 2528 C C . ASP A 1 331 ? 1.504 24.642 -18.696 1.00 34.09 331 ASP A C 1
ATOM 2530 O O . ASP A 1 331 ? 1.478 25.259 -19.765 1.00 34.09 331 ASP A O 1
ATOM 2534 N N . GLU A 1 332 ? 1.313 23.319 -18.660 1.00 36.62 332 GLU A N 1
ATOM 2535 C CA . GLU A 1 332 ? 1.100 22.525 -19.877 1.00 36.62 332 GLU A CA 1
ATOM 2536 C C . GLU A 1 332 ? -0.336 22.656 -20.407 1.00 36.62 332 GLU A C 1
ATOM 2538 O O . GLU A 1 332 ? -0.546 22.673 -21.617 1.00 36.62 332 GLU A O 1
ATOM 2543 N N . LEU A 1 333 ? -1.326 22.853 -19.527 1.00 35.75 333 LEU A N 1
ATOM 2544 C CA . LEU A 1 333 ? -2.715 23.095 -19.928 1.00 35.75 333 LEU A CA 1
ATOM 2545 C C . LEU A 1 333 ? -2.909 24.536 -20.424 1.00 35.75 333 LEU A C 1
ATOM 2547 O O . LEU A 1 333 ? -3.655 24.746 -21.378 1.00 35.75 333 LEU A O 1
ATOM 2551 N N . VAL A 1 334 ? -2.176 25.514 -19.873 1.00 36.84 334 VAL A N 1
ATOM 2552 C CA . VAL A 1 334 ? -2.065 26.870 -20.444 1.00 36.84 334 VAL A CA 1
ATOM 2553 C C . VAL A 1 334 ? -1.398 26.827 -21.825 1.00 36.84 334 VAL A C 1
ATOM 2555 O O . VAL A 1 334 ? -1.916 27.445 -22.752 1.00 36.84 334 VAL A O 1
ATOM 2558 N N . ARG A 1 335 ? -0.346 26.016 -22.025 1.00 37.00 335 ARG A N 1
ATOM 2559 C CA . ARG A 1 335 ? 0.273 25.807 -23.354 1.00 37.00 335 ARG A CA 1
ATOM 2560 C C . ARG A 1 335 ? -0.621 25.065 -24.348 1.00 37.00 335 ARG A C 1
ATOM 2562 O O . ARG A 1 335 ? -0.623 25.412 -25.524 1.00 37.00 335 ARG A O 1
ATOM 2569 N N . LEU A 1 336 ? -1.382 24.065 -23.907 1.00 33.78 336 LEU A N 1
ATOM 2570 C CA . LEU A 1 336 ? -2.347 23.338 -24.742 1.00 33.78 336 LEU A CA 1
ATOM 2571 C C . LEU A 1 336 ? -3.533 24.228 -25.133 1.00 33.78 336 LEU A C 1
ATOM 2573 O O . LEU A 1 336 ? -3.994 24.162 -26.269 1.00 33.78 336 LEU A O 1
ATOM 2577 N N . THR A 1 337 ? -3.977 25.112 -24.235 1.00 35.94 337 THR A N 1
ATOM 2578 C CA . THR A 1 337 ? -5.000 26.124 -24.543 1.00 35.94 337 THR A CA 1
ATOM 2579 C C . THR A 1 337 ? -4.462 27.149 -25.554 1.00 35.94 337 THR A C 1
ATOM 2581 O O . THR A 1 337 ? -5.145 27.443 -26.533 1.00 35.94 337 THR A O 1
ATOM 2584 N N . ASP A 1 338 ? -3.205 27.588 -25.404 1.00 34.38 338 ASP A N 1
ATOM 2585 C CA . ASP A 1 338 ? -2.497 28.448 -26.372 1.00 34.38 338 ASP A CA 1
ATOM 2586 C C . ASP A 1 338 ? -2.292 27.775 -27.746 1.00 34.38 338 ASP A C 1
ATOM 2588 O O . ASP A 1 338 ? -2.299 28.450 -28.776 1.00 34.38 338 ASP A O 1
ATOM 2592 N N . GLN A 1 339 ? -2.119 26.450 -27.794 1.00 37.72 339 GLN A N 1
ATOM 2593 C CA . GLN A 1 339 ? -1.931 25.696 -29.041 1.00 37.72 339 GLN A CA 1
ATOM 2594 C C . GLN A 1 339 ? -3.246 25.334 -29.748 1.00 37.72 339 GLN A C 1
ATOM 2596 O O . GLN A 1 339 ? -3.248 25.166 -30.969 1.00 37.72 339 GLN A O 1
ATOM 2601 N N . MET A 1 340 ? -4.360 25.212 -29.017 1.00 32.59 340 MET A N 1
ATOM 2602 C CA . MET A 1 340 ? -5.655 24.801 -29.576 1.00 32.59 340 MET A CA 1
ATOM 2603 C C . MET A 1 340 ? -6.504 25.969 -30.098 1.00 32.59 340 MET A C 1
ATOM 2605 O O . MET A 1 340 ? -7.281 25.776 -31.033 1.00 32.59 340 MET A O 1
ATOM 2609 N N . THR A 1 341 ? -6.346 27.188 -29.572 1.00 36.88 341 THR A N 1
ATOM 2610 C CA . THR A 1 341 ? -7.042 28.373 -30.098 1.00 36.88 341 THR A CA 1
ATOM 2611 C C . THR A 1 341 ? -6.079 29.258 -30.876 1.00 36.88 341 THR A C 1
ATOM 2613 O O . THR A 1 341 ? -5.361 30.066 -30.301 1.00 36.88 341 THR A O 1
ATOM 2616 N N . GLY A 1 342 ? -6.098 29.167 -32.206 1.00 32.72 342 GLY A N 1
ATOM 2617 C CA . GLY A 1 342 ? -5.354 30.058 -33.108 1.00 32.72 342 GLY A CA 1
ATOM 2618 C C . GLY A 1 342 ? -5.825 31.525 -33.115 1.00 32.72 342 GLY A C 1
ATOM 2619 O O . GLY A 1 342 ? -5.767 32.170 -34.161 1.00 32.72 342 GLY A O 1
ATOM 2620 N N . PHE A 1 343 ? -6.308 32.061 -31.990 1.00 30.08 343 PHE A N 1
ATOM 2621 C CA . PHE A 1 343 ? -6.671 33.465 -31.823 1.00 30.08 343 PHE A CA 1
ATOM 2622 C C . PHE A 1 343 ? -5.705 34.155 -30.858 1.00 30.08 343 PHE A C 1
ATOM 2624 O O . PHE A 1 343 ? -5.489 33.740 -29.726 1.00 30.08 343 PHE A O 1
ATOM 2631 N N . SER A 1 344 ? -5.105 35.221 -31.373 1.00 35.34 344 SER A N 1
ATOM 2632 C CA . SER A 1 344 ? -4.096 36.048 -30.727 1.00 35.34 344 SER A CA 1
ATOM 2633 C C . SER A 1 344 ? -4.688 36.843 -29.554 1.00 35.34 344 SER A C 1
ATOM 2635 O O . SER A 1 344 ? -5.679 37.543 -29.740 1.00 35.34 344 SER A O 1
ATOM 2637 N N . PHE A 1 345 ? -3.996 36.787 -28.411 1.00 31.55 345 PHE A N 1
ATOM 2638 C CA . PHE A 1 345 ? -4.124 37.604 -27.193 1.00 31.55 345 PHE A CA 1
ATOM 2639 C C . PHE A 1 345 ? -5.378 37.411 -26.305 1.00 31.55 345 PHE A C 1
ATOM 2641 O O . PHE A 1 345 ? -6.509 37.616 -26.721 1.00 31.55 345 PHE A O 1
ATOM 2648 N N . ALA A 1 346 ? -5.097 37.128 -25.021 1.00 36.84 346 ALA A N 1
ATOM 2649 C CA . ALA A 1 346 ? -5.979 37.122 -23.840 1.00 36.84 346 ALA A CA 1
ATOM 2650 C C . ALA A 1 346 ? -6.880 35.887 -23.606 1.00 36.84 346 ALA A C 1
ATOM 2652 O O . ALA A 1 346 ? -8.096 35.981 -23.692 1.00 36.84 346 ALA A O 1
ATOM 2653 N N . LEU A 1 347 ? -6.313 34.741 -23.194 1.00 39.62 347 LEU A N 1
ATOM 2654 C CA . LEU A 1 347 ? -7.095 33.619 -22.630 1.00 39.62 347 LEU A CA 1
ATOM 2655 C C . LEU A 1 347 ? -6.469 32.726 -21.519 1.00 39.62 347 LEU A C 1
ATOM 2657 O O . LEU A 1 347 ? -7.181 31.831 -21.062 1.00 39.62 347 LEU A O 1
ATOM 2661 N N . PRO A 1 348 ? -5.257 32.949 -20.958 1.00 39.72 348 PRO A N 1
ATOM 2662 C CA . PRO A 1 348 ? -4.778 32.122 -19.835 1.00 39.72 348 PRO A CA 1
ATOM 2663 C C . PRO A 1 348 ? -5.650 32.203 -18.564 1.00 39.72 348 PRO A C 1
ATOM 2665 O O . PRO A 1 348 ? -5.871 31.202 -17.889 1.00 39.72 348 PRO A O 1
ATOM 2668 N N . ALA A 1 349 ? -6.221 33.374 -18.252 1.00 37.50 349 ALA A N 1
ATOM 2669 C CA . ALA A 1 349 ? -7.108 33.550 -17.090 1.00 37.50 349 ALA A CA 1
ATOM 2670 C C . ALA A 1 349 ? -8.524 32.963 -17.303 1.00 37.50 349 ALA A C 1
ATOM 2672 O O . ALA A 1 349 ? -9.219 32.617 -16.347 1.00 37.50 349 ALA A O 1
ATOM 2673 N N . ALA A 1 350 ? -8.938 32.814 -18.562 1.00 40.81 350 ALA A N 1
ATOM 2674 C CA . ALA A 1 350 ? -10.264 32.354 -18.962 1.00 40.81 350 ALA A CA 1
ATOM 2675 C C . ALA A 1 350 ? -10.405 30.819 -18.912 1.00 40.81 350 ALA A C 1
ATOM 2677 O O . ALA A 1 350 ? -11.478 30.320 -18.568 1.00 40.81 350 ALA A O 1
ATOM 2678 N N . GLY A 1 351 ? -9.327 30.066 -19.171 1.00 43.62 351 GLY A N 1
ATOM 2679 C CA . GLY A 1 351 ? -9.320 28.598 -19.086 1.00 43.62 351 GLY A CA 1
ATOM 2680 C C . GLY A 1 351 ? -9.607 28.072 -17.674 1.00 43.62 351 GLY A C 1
AT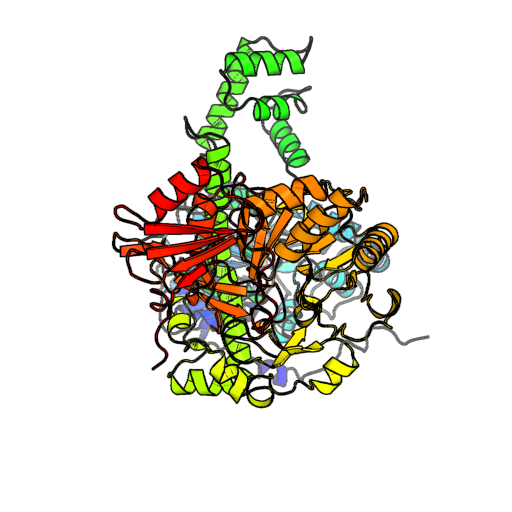OM 2681 O O . GLY A 1 351 ? -10.459 27.200 -17.492 1.00 43.62 351 GLY A O 1
ATOM 2682 N N . ALA A 1 352 ? -8.990 28.675 -16.652 1.00 41.62 352 ALA A N 1
ATOM 2683 C CA . ALA A 1 352 ? -9.237 28.334 -15.248 1.00 41.62 352 ALA A CA 1
ATOM 2684 C C . ALA A 1 352 ? -10.673 28.683 -14.798 1.00 41.62 352 ALA A C 1
ATOM 2686 O O . ALA A 1 352 ? -11.309 27.904 -14.086 1.00 41.62 352 ALA A O 1
ATOM 2687 N N . ALA A 1 353 ? -11.220 29.816 -15.256 1.00 41.66 353 ALA A N 1
ATOM 2688 C CA . ALA A 1 353 ? -12.596 30.227 -14.965 1.00 41.66 353 ALA A CA 1
ATOM 2689 C C . ALA A 1 353 ? -13.645 29.335 -15.661 1.00 41.66 353 ALA A C 1
ATOM 2691 O O . ALA A 1 353 ? -14.662 28.993 -15.054 1.00 41.66 353 ALA A O 1
ATOM 2692 N N . ALA A 1 354 ? -13.387 28.907 -16.902 1.00 46.84 354 ALA A N 1
ATOM 2693 C CA . ALA A 1 354 ? -14.246 27.985 -17.645 1.00 46.84 354 ALA A CA 1
ATOM 2694 C C . ALA A 1 354 ? -14.262 26.580 -17.019 1.00 46.84 354 ALA A C 1
ATOM 2696 O O . ALA A 1 354 ? -15.332 25.989 -16.869 1.00 46.84 354 ALA A O 1
ATOM 2697 N N . LEU A 1 355 ? -13.102 26.077 -16.576 1.00 45.69 355 LEU A N 1
ATOM 2698 C CA . LEU A 1 355 ? -12.980 24.807 -15.848 1.00 45.69 355 LEU A CA 1
ATOM 2699 C C . LEU A 1 355 ? -13.671 24.857 -14.476 1.00 45.69 355 LEU A C 1
ATOM 2701 O O . LEU A 1 355 ? -14.373 23.913 -14.113 1.00 45.69 355 LEU A O 1
ATOM 2705 N N . ALA A 1 356 ? -13.552 25.971 -13.742 1.00 42.78 356 ALA A N 1
ATOM 2706 C CA . ALA A 1 356 ? -14.249 26.185 -12.469 1.00 42.78 356 ALA A CA 1
ATOM 2707 C C . ALA A 1 356 ? -15.781 26.293 -12.616 1.00 42.78 356 ALA A C 1
ATOM 2709 O O . ALA A 1 356 ? -16.515 26.102 -11.644 1.00 42.78 356 ALA A O 1
ATOM 2710 N N . ALA A 1 357 ? -16.276 26.592 -13.821 1.00 44.34 357 ALA A N 1
ATOM 2711 C CA . ALA A 1 357 ? -17.697 26.737 -14.122 1.00 44.34 357 ALA A CA 1
ATOM 2712 C C . ALA A 1 357 ? -18.324 25.493 -14.792 1.00 44.34 357 ALA A C 1
ATOM 2714 O O . ALA A 1 357 ? -19.536 25.482 -15.040 1.00 44.34 357 ALA A O 1
ATOM 2715 N N . LEU A 1 358 ? -17.546 24.427 -15.039 1.00 45.25 358 LEU A N 1
ATOM 2716 C CA . LEU A 1 358 ? -18.049 23.146 -15.546 1.00 45.25 358 LEU A CA 1
ATOM 2717 C C . LEU A 1 358 ? -19.076 22.545 -14.571 1.00 45.25 358 LEU A C 1
ATOM 2719 O O . LEU A 1 358 ? -18.754 22.170 -13.445 1.00 45.25 358 LEU A O 1
ATOM 2723 N N . GLY A 1 359 ? -20.332 22.459 -15.022 1.00 45.62 359 GLY A N 1
ATOM 2724 C CA . GLY A 1 359 ? -21.488 22.030 -14.221 1.00 45.62 359 GLY A CA 1
ATOM 2725 C C . GLY A 1 359 ? -22.548 23.117 -13.987 1.00 45.62 359 GLY A C 1
ATOM 2726 O O . GLY A 1 359 ? -23.610 22.811 -13.449 1.00 45.62 359 GLY A O 1
ATOM 2727 N N . ARG A 1 360 ? -22.303 24.365 -14.414 1.00 54.31 360 ARG A N 1
ATOM 2728 C CA . ARG A 1 360 ? -23.287 25.468 -14.413 1.00 54.31 360 ARG A CA 1
ATOM 2729 C C . ARG A 1 360 ? -24.006 25.596 -15.770 1.00 54.31 360 ARG A C 1
ATOM 2731 O O . ARG A 1 360 ? -23.509 25.079 -16.773 1.00 54.31 360 ARG A O 1
ATOM 2738 N N . PRO A 1 361 ? -25.170 26.276 -15.849 1.00 59.47 361 PRO A N 1
ATOM 2739 C CA . PRO A 1 361 ? -25.836 26.551 -17.122 1.00 59.47 361 PRO A CA 1
ATOM 2740 C C . PRO A 1 361 ? -24.907 27.287 -18.094 1.00 59.47 361 PRO A C 1
ATOM 2742 O O . PRO A 1 361 ? -24.234 28.237 -17.703 1.00 59.47 361 PRO A O 1
ATOM 2745 N N . ARG A 1 362 ? -24.911 26.900 -19.380 1.00 59.62 362 ARG A N 1
ATOM 2746 C CA . ARG A 1 362 ? -23.989 27.445 -20.403 1.00 59.62 362 ARG A CA 1
ATOM 2747 C C . ARG A 1 362 ? -23.979 28.978 -20.482 1.00 59.62 362 ARG A C 1
ATOM 2749 O O . ARG A 1 362 ? -22.946 29.559 -20.783 1.00 59.62 362 ARG A O 1
ATOM 2756 N N . ALA A 1 363 ? -25.105 29.632 -20.192 1.00 60.69 363 ALA A N 1
ATOM 2757 C CA . ALA A 1 363 ? -25.190 31.092 -20.155 1.00 60.69 363 ALA A CA 1
ATOM 2758 C C . ALA A 1 363 ? -24.297 31.709 -19.063 1.00 60.69 363 ALA A C 1
ATOM 2760 O O . ALA A 1 363 ? -23.584 32.663 -19.336 1.00 60.69 363 ALA A O 1
ATOM 2761 N N . GLU A 1 364 ? -24.255 31.108 -17.873 1.00 60.69 364 GLU A N 1
ATOM 2762 C CA . GLU A 1 364 ? -23.460 31.610 -16.745 1.00 60.69 364 GLU A CA 1
ATOM 2763 C C . GLU A 1 364 ? -21.952 31.434 -16.965 1.00 60.69 364 GLU A C 1
ATOM 2765 O O . GLU A 1 364 ? -21.158 32.221 -16.458 1.00 60.69 364 GLU A O 1
ATOM 2770 N N . ILE A 1 365 ? -21.556 30.409 -17.727 1.00 58.62 365 ILE A N 1
ATOM 2771 C CA . ILE A 1 365 ? -20.157 30.173 -18.113 1.00 58.62 365 ILE A CA 1
ATOM 2772 C C . ILE A 1 365 ? -19.698 31.255 -19.098 1.00 58.62 365 ILE A C 1
ATOM 2774 O O . ILE A 1 365 ? -18.613 31.809 -18.943 1.00 58.62 365 ILE A O 1
ATOM 2778 N N . VAL A 1 366 ? -20.546 31.593 -20.076 1.00 65.31 366 VAL A N 1
ATOM 2779 C CA . VAL A 1 366 ? -20.281 32.661 -21.053 1.00 65.31 366 VAL A CA 1
ATOM 2780 C C . VAL A 1 366 ? -20.211 34.029 -20.371 1.00 65.31 366 VAL A C 1
ATOM 2782 O O . VAL A 1 366 ? -19.302 34.800 -20.665 1.00 65.31 366 VAL A O 1
ATOM 2785 N N . ASP A 1 367 ? -21.100 34.306 -19.415 1.00 65.06 367 ASP A N 1
ATOM 2786 C CA . ASP A 1 367 ? -21.084 35.561 -18.655 1.00 65.06 367 ASP A CA 1
ATOM 2787 C C . ASP A 1 367 ? -19.830 35.681 -17.770 1.00 65.06 367 ASP A C 1
ATOM 2789 O O . ASP A 1 367 ? -19.234 36.754 -17.677 1.00 65.06 367 ASP A O 1
ATOM 2793 N N . ALA A 1 368 ? -19.385 34.580 -17.154 1.00 62.47 368 ALA A N 1
ATOM 2794 C CA . ALA A 1 368 ? -18.152 34.546 -16.364 1.00 62.47 368 ALA A CA 1
ATOM 2795 C C . ALA A 1 368 ? -16.893 34.724 -17.231 1.00 62.47 368 ALA A C 1
ATOM 2797 O O . ALA A 1 368 ? -15.969 35.434 -16.832 1.00 62.47 368 ALA A O 1
ATOM 2798 N N . LEU A 1 369 ? -16.870 34.126 -18.427 1.00 59.19 369 LEU A N 1
ATOM 2799 C CA . LEU A 1 369 ? -15.812 34.319 -19.423 1.00 59.19 369 LEU A CA 1
ATOM 2800 C C . LEU A 1 369 ? -15.748 35.775 -19.893 1.00 59.19 369 LEU A C 1
ATOM 2802 O O . LEU A 1 369 ? -14.677 36.375 -19.865 1.00 59.19 369 LEU A O 1
ATOM 2806 N N . ALA A 1 370 ? -16.892 36.366 -20.247 1.00 67.69 370 ALA A N 1
ATOM 2807 C CA . ALA A 1 370 ? -16.972 37.766 -20.655 1.00 67.69 370 ALA A CA 1
ATOM 2808 C C . ALA A 1 370 ? -16.513 38.712 -19.530 1.00 67.69 370 ALA A C 1
ATOM 2810 O O . ALA A 1 370 ? -15.722 39.621 -19.764 1.00 67.69 370 ALA A O 1
ATOM 2811 N N . ALA A 1 371 ? -16.932 38.452 -18.287 1.00 67.69 371 ALA A N 1
ATOM 2812 C CA . ALA A 1 371 ? -16.510 39.234 -17.127 1.00 67.69 371 ALA A CA 1
ATOM 2813 C C . ALA A 1 371 ? -15.003 39.115 -16.836 1.00 67.69 371 ALA A C 1
ATOM 2815 O O . ALA A 1 371 ? -14.393 40.085 -16.388 1.00 67.69 371 ALA A O 1
ATOM 2816 N N . SER A 1 372 ? -14.396 37.951 -17.090 1.00 59.53 372 SER A N 1
ATOM 2817 C CA . SER A 1 372 ? -12.957 37.734 -16.897 1.00 59.53 372 SER A CA 1
ATOM 2818 C C . SER A 1 372 ? -12.095 38.379 -17.984 1.00 59.53 372 SER A C 1
ATOM 2820 O O . SER A 1 372 ? -10.920 38.645 -17.732 1.00 59.53 372 SER A O 1
ATOM 2822 N N . LEU A 1 373 ? -12.649 38.591 -19.180 1.00 60.78 373 LEU A N 1
ATOM 2823 C CA . LEU A 1 373 ? -11.952 39.180 -20.327 1.00 60.78 373 LEU A CA 1
ATOM 2824 C C . LEU A 1 373 ? -12.106 40.710 -20.399 1.00 60.78 373 LEU A C 1
ATOM 2826 O O . LEU A 1 373 ? -11.320 41.370 -21.073 1.00 60.78 373 LEU A O 1
ATOM 2830 N N . GLY A 1 374 ? -13.060 41.288 -19.661 1.00 66.69 374 GLY A N 1
ATOM 2831 C CA . GLY A 1 374 ? -13.237 42.739 -19.566 1.00 66.69 374 GLY A CA 1
ATOM 2832 C C . GLY A 1 374 ? -13.689 43.378 -20.885 1.00 66.69 374 GLY A C 1
ATOM 2833 O O . GLY A 1 374 ? -14.439 42.774 -21.647 1.00 66.69 374 GLY A O 1
ATOM 2834 N N . ASP A 1 375 ? -13.246 44.610 -21.154 1.00 65.25 375 ASP A N 1
ATOM 2835 C CA . ASP A 1 375 ? -13.680 45.404 -22.320 1.00 65.25 375 ASP A CA 1
ATOM 2836 C C . ASP A 1 375 ? -13.210 44.838 -23.680 1.00 65.25 375 ASP A C 1
ATOM 2838 O O . ASP A 1 375 ? -13.742 45.227 -24.719 1.00 65.25 375 ASP A O 1
ATOM 2842 N N . ASP A 1 376 ? -12.261 43.896 -23.676 1.00 56.72 376 ASP A N 1
ATOM 2843 C CA . ASP A 1 376 ? -11.739 43.213 -24.869 1.00 56.72 376 ASP A CA 1
ATOM 2844 C C . ASP A 1 376 ? -12.465 41.880 -25.164 1.00 56.72 376 ASP A C 1
ATOM 2846 O O . ASP A 1 376 ? -12.074 41.130 -26.063 1.00 56.72 376 ASP A O 1
ATOM 2850 N N . ALA A 1 377 ? -13.528 41.557 -24.416 1.00 57.66 377 ALA A N 1
ATOM 2851 C CA . ALA A 1 377 ? -14.279 40.321 -24.596 1.00 57.66 377 ALA A CA 1
ATOM 2852 C C . ALA A 1 377 ? -14.986 40.275 -25.972 1.00 57.66 377 ALA A C 1
ATOM 2854 O O . ALA A 1 377 ? -15.735 41.198 -26.314 1.00 57.66 377 ALA A O 1
ATOM 2855 N N . PRO A 1 378 ? -14.834 39.182 -26.750 1.00 66.88 378 PRO A N 1
ATOM 2856 C CA . PRO A 1 378 ? -15.672 38.934 -27.920 1.00 66.88 378 PRO A CA 1
ATOM 2857 C C . PRO A 1 378 ? -17.155 38.910 -27.534 1.00 66.88 378 PRO A C 1
ATOM 2859 O O . PRO A 1 378 ? -17.507 38.649 -26.381 1.00 66.88 378 PRO A O 1
ATOM 2862 N N . ASP A 1 379 ? -18.050 39.131 -28.500 1.00 76.81 379 ASP A N 1
ATOM 2863 C CA . ASP A 1 379 ? -19.481 39.075 -28.209 1.00 76.81 379 ASP A CA 1
ATOM 2864 C C . ASP A 1 379 ? -19.910 37.702 -27.649 1.00 76.81 379 ASP A C 1
ATOM 2866 O O . ASP A 1 379 ? -19.300 36.655 -27.897 1.00 76.81 379 ASP A O 1
ATOM 2870 N N . ALA A 1 380 ? -20.997 37.700 -26.875 1.00 67.31 380 ALA A N 1
ATOM 2871 C CA . ALA A 1 380 ? -21.479 36.505 -26.183 1.00 67.31 380 ALA A CA 1
ATOM 2872 C C . ALA A 1 380 ? -21.844 35.346 -27.132 1.00 67.31 380 ALA A C 1
ATOM 2874 O O . ALA A 1 380 ? -21.878 34.191 -26.704 1.00 67.31 380 ALA A O 1
ATOM 2875 N N . ALA A 1 381 ? -22.127 35.629 -28.410 1.00 68.38 381 ALA A N 1
ATOM 2876 C CA . ALA A 1 381 ? -22.406 34.608 -29.417 1.00 68.38 381 ALA A CA 1
ATOM 2877 C C . ALA A 1 381 ? -21.113 33.896 -29.843 1.00 68.38 381 ALA A C 1
ATOM 2879 O O . ALA A 1 381 ? -21.080 32.669 -29.921 1.00 68.38 381 ALA A O 1
ATOM 2880 N N . THR A 1 382 ? -20.042 34.661 -30.038 1.00 66.12 382 THR A N 1
ATOM 2881 C CA . THR A 1 382 ? -18.704 34.173 -30.383 1.00 66.12 382 THR A CA 1
ATOM 2882 C C . THR A 1 382 ? -18.099 33.362 -29.237 1.00 66.12 382 THR A C 1
ATOM 2884 O O . THR A 1 382 ? -17.615 32.253 -29.457 1.00 66.12 382 THR A O 1
ATOM 2887 N N . LEU A 1 383 ? -18.220 33.845 -27.995 1.00 62.03 383 LEU A N 1
ATOM 2888 C CA . LEU A 1 383 ? -17.792 33.100 -26.803 1.00 62.03 383 LEU A CA 1
ATOM 2889 C C . LEU A 1 383 ? -18.566 31.788 -26.629 1.00 62.03 383 LEU A C 1
ATOM 2891 O O . LEU A 1 383 ? -17.989 30.765 -26.266 1.00 62.03 383 LEU A O 1
ATOM 2895 N N . ARG A 1 384 ? -19.871 31.792 -26.923 1.00 61.75 384 ARG A N 1
ATOM 2896 C CA . ARG A 1 384 ? -20.698 30.583 -26.862 1.00 61.75 384 ARG A CA 1
ATOM 2897 C C . ARG A 1 384 ? -20.306 29.564 -27.930 1.00 61.75 384 ARG A C 1
ATOM 2899 O O . ARG A 1 384 ? -20.222 28.386 -27.611 1.00 61.75 384 ARG A O 1
ATOM 2906 N N . ALA A 1 385 ? -20.032 30.009 -29.155 1.00 61.03 385 ALA A N 1
ATOM 2907 C CA . ALA A 1 385 ? -19.586 29.132 -30.234 1.00 61.03 385 ALA A CA 1
ATOM 2908 C C . ALA A 1 385 ? -18.220 28.494 -29.930 1.00 61.03 385 ALA A C 1
ATOM 2910 O O . ALA A 1 385 ? -18.057 27.295 -30.130 1.00 61.03 385 ALA A O 1
ATOM 2911 N N . ALA A 1 386 ? -17.273 29.264 -29.383 1.00 56.34 386 ALA A N 1
ATOM 2912 C CA . ALA A 1 386 ? -15.972 28.745 -28.961 1.00 56.34 386 ALA A CA 1
ATOM 2913 C C . ALA A 1 386 ? -16.097 27.731 -27.808 1.00 56.34 386 ALA A C 1
ATOM 2915 O O . ALA A 1 386 ? -15.444 26.689 -27.821 1.00 56.34 386 ALA A O 1
ATOM 2916 N N . LEU A 1 387 ? -16.979 27.999 -26.837 1.00 59.91 387 LEU A N 1
ATOM 2917 C CA . LEU A 1 387 ? -17.284 27.063 -25.753 1.00 59.91 387 LEU A CA 1
ATOM 2918 C C . LEU A 1 387 ? -17.931 25.773 -26.282 1.00 59.91 387 LEU A C 1
ATOM 2920 O O . LEU A 1 387 ? -17.555 24.686 -25.851 1.00 59.91 387 LEU A O 1
ATOM 2924 N N . ASP A 1 388 ? -18.887 25.877 -27.206 1.00 58.00 388 ASP A N 1
ATOM 2925 C CA . ASP A 1 388 ? -19.558 24.715 -27.796 1.00 58.00 388 ASP A CA 1
ATOM 2926 C C . ASP A 1 388 ? -18.585 23.863 -28.636 1.00 58.00 388 ASP A C 1
ATOM 2928 O O . ASP A 1 388 ? -18.634 22.636 -28.546 1.00 58.00 388 ASP A O 1
ATOM 2932 N N . ASP A 1 389 ? -17.664 24.483 -29.382 1.00 52.50 389 ASP A N 1
ATOM 2933 C CA . ASP A 1 389 ? -16.627 23.778 -30.150 1.00 52.50 389 ASP A CA 1
ATOM 2934 C C . ASP A 1 389 ? -15.610 23.080 -29.231 1.00 52.50 389 ASP A C 1
ATOM 2936 O O . ASP A 1 389 ? -15.337 21.890 -29.390 1.00 52.50 389 ASP A O 1
ATOM 2940 N N . MET A 1 390 ? -15.139 23.761 -28.181 1.00 53.88 390 MET A N 1
ATOM 2941 C CA . MET A 1 390 ? -14.261 23.169 -27.165 1.00 53.88 390 MET A CA 1
ATOM 2942 C C . MET A 1 390 ? -14.926 21.973 -26.461 1.00 53.88 390 MET A C 1
ATOM 2944 O O . MET A 1 390 ? -14.312 20.917 -26.304 1.00 53.88 390 MET A O 1
ATOM 2948 N N . LEU A 1 391 ? -16.197 22.097 -26.062 1.00 52.47 391 LEU A N 1
ATOM 2949 C CA . LEU A 1 391 ? -16.948 21.003 -25.435 1.00 52.47 391 LEU A CA 1
ATOM 2950 C C . LEU A 1 391 ? -17.185 19.836 -26.406 1.00 52.47 391 LEU A C 1
ATOM 2952 O O . LEU A 1 391 ? -17.109 18.678 -25.989 1.00 52.47 391 LEU A O 1
ATOM 2956 N N . ALA A 1 392 ? -17.433 20.113 -27.689 1.00 49.88 392 ALA A N 1
ATOM 2957 C CA . ALA A 1 392 ? -17.580 19.091 -28.722 1.00 49.88 392 ALA A CA 1
ATOM 2958 C C . ALA A 1 392 ? -16.267 18.333 -28.969 1.00 49.88 392 ALA A C 1
ATOM 2960 O O . ALA A 1 392 ? -16.281 17.106 -29.063 1.00 49.88 392 ALA A O 1
ATOM 2961 N N . GLN A 1 393 ? -15.130 19.032 -28.998 1.00 47.22 393 GLN A N 1
ATOM 2962 C CA . GLN A 1 393 ? -13.804 18.425 -29.131 1.00 47.22 393 GLN A CA 1
ATOM 2963 C C . GLN A 1 393 ? -13.459 17.552 -27.918 1.00 47.22 393 GLN A C 1
ATOM 2965 O O . GLN A 1 393 ? -13.058 16.399 -28.076 1.00 47.22 393 GLN A O 1
ATOM 2970 N N . LEU A 1 394 ? -13.707 18.039 -26.699 1.00 44.91 394 LEU A N 1
ATOM 2971 C CA . LEU A 1 394 ? -13.527 17.257 -25.471 1.00 44.91 394 LEU A CA 1
ATOM 2972 C C . LEU A 1 394 ? -14.458 16.031 -25.414 1.00 44.91 394 LEU A C 1
ATOM 2974 O O . LEU A 1 394 ? -14.067 14.978 -24.906 1.00 44.91 394 LEU A O 1
ATOM 2978 N N . SER A 1 395 ? -15.674 16.128 -25.960 1.00 44.19 395 SER A N 1
ATOM 2979 C CA . SER A 1 395 ? -16.598 14.993 -26.056 1.00 44.19 395 SER A CA 1
ATOM 2980 C C . SER A 1 395 ? -16.176 13.969 -27.114 1.00 44.19 395 SER A C 1
ATOM 2982 O O . SER A 1 395 ? -16.210 12.767 -26.851 1.00 44.19 395 SER A O 1
ATOM 2984 N N . ALA A 1 396 ? -15.686 14.425 -28.270 1.00 41.75 396 ALA A N 1
ATOM 2985 C CA . ALA A 1 396 ? -15.143 13.572 -29.327 1.00 41.75 396 ALA A CA 1
ATOM 2986 C C . ALA A 1 396 ? -13.881 12.808 -28.883 1.00 41.75 396 ALA A C 1
ATOM 2988 O O . ALA A 1 396 ? -13.658 11.681 -29.318 1.00 41.75 396 ALA A O 1
ATOM 2989 N N . LEU A 1 397 ? -13.099 13.388 -27.967 1.00 40.88 397 LEU A N 1
ATOM 2990 C CA . LEU A 1 397 ? -11.963 12.740 -27.301 1.00 40.88 397 LEU A CA 1
ATOM 2991 C C . LEU A 1 397 ? -12.383 11.781 -26.168 1.00 40.88 397 LEU A C 1
ATOM 2993 O O . LEU A 1 397 ? -11.530 11.181 -25.520 1.00 40.88 397 LEU A O 1
ATOM 2997 N N . GLY A 1 398 ? -13.687 11.642 -25.895 1.00 35.09 398 GLY A N 1
ATOM 2998 C CA . GLY A 1 398 ? -14.219 10.801 -24.818 1.00 35.09 398 GLY A CA 1
ATOM 2999 C C . GLY A 1 398 ? -13.984 11.351 -23.406 1.00 35.09 398 GLY A C 1
ATOM 3000 O O . GLY A 1 398 ? -14.307 10.676 -22.429 1.00 35.09 398 GLY A O 1
ATOM 3001 N N . LEU A 1 399 ? -13.453 12.573 -23.288 1.00 39.16 399 LEU A N 1
ATOM 3002 C CA . LEU A 1 399 ? -13.143 13.244 -22.019 1.00 39.16 399 LEU A CA 1
ATOM 3003 C C . LEU A 1 399 ? -14.389 13.868 -21.373 1.00 39.16 399 LEU A C 1
ATOM 3005 O O . LEU A 1 399 ? -14.425 14.074 -20.160 1.00 39.16 399 LEU A O 1
ATOM 3009 N N . LEU A 1 400 ? -15.435 14.121 -22.167 1.00 40.91 400 LEU A N 1
ATOM 3010 C CA . LEU A 1 400 ? -16.760 14.537 -21.707 1.00 40.91 400 LEU A CA 1
ATOM 3011 C C . LEU A 1 400 ? -17.844 13.641 -22.321 1.00 40.91 400 LEU A C 1
ATOM 3013 O O . LEU A 1 400 ? -18.140 13.722 -23.511 1.00 40.91 400 LEU A O 1
ATOM 3017 N N . GLN A 1 401 ? -18.489 12.809 -21.503 1.00 41.16 401 GLN A N 1
ATOM 3018 C CA . GLN A 1 401 ? -19.797 12.247 -21.854 1.00 41.16 401 GLN A CA 1
ATOM 3019 C C . GLN A 1 401 ? -20.883 13.176 -21.311 1.00 41.16 401 GLN A C 1
ATOM 3021 O O . GLN A 1 401 ? -20.806 13.579 -20.146 1.00 41.16 401 GLN A O 1
ATOM 3026 N N . GLU A 1 402 ? -21.886 13.522 -22.127 1.00 37.47 402 GLU A N 1
ATOM 3027 C CA . GLU A 1 402 ? -23.028 14.320 -21.664 1.00 37.47 402 GLU A CA 1
ATOM 3028 C C . GLU A 1 402 ? -23.622 13.698 -20.389 1.00 37.47 402 GLU A C 1
ATOM 3030 O O . GLU A 1 402 ? -24.015 12.533 -20.369 1.00 37.47 402 GLU A O 1
ATOM 3035 N N . GLY A 1 403 ? -23.646 14.477 -19.302 1.00 41.44 403 GLY A N 1
ATOM 3036 C CA . GLY A 1 403 ? -24.195 14.059 -18.009 1.00 41.44 403 GLY A CA 1
ATOM 3037 C C . GLY A 1 403 ? -23.189 13.557 -16.965 1.00 41.44 403 GLY A C 1
ATOM 3038 O O . GLY A 1 403 ? -23.615 13.303 -15.841 1.00 41.44 403 GLY A O 1
ATOM 303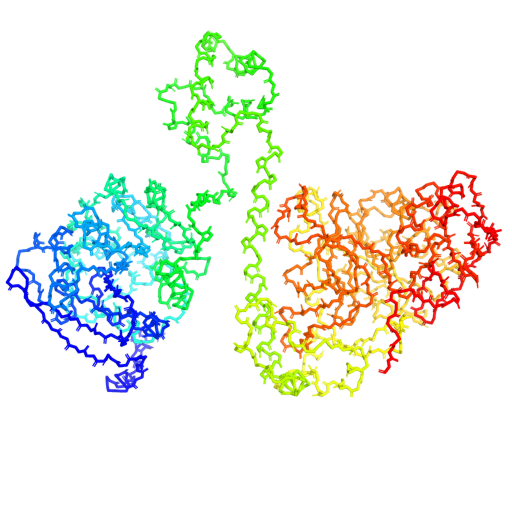9 N N . ARG A 1 404 ? -21.883 13.449 -17.266 1.00 43.38 404 ARG A N 1
ATOM 3040 C CA . ARG A 1 404 ? -20.856 13.156 -16.244 1.00 43.38 404 ARG A CA 1
ATOM 3041 C C . ARG A 1 404 ? -20.358 14.430 -15.557 1.00 43.38 404 ARG A C 1
ATOM 3043 O O . ARG A 1 404 ? -19.990 15.406 -16.202 1.00 43.38 404 ARG A O 1
ATOM 3050 N N . THR A 1 405 ? -20.332 14.405 -14.232 1.00 46.88 405 THR A N 1
ATOM 3051 C CA . THR A 1 405 ? -19.808 15.461 -13.360 1.00 46.88 405 THR A CA 1
ATOM 3052 C C . THR A 1 405 ? -18.294 15.319 -13.166 1.00 46.88 405 THR A C 1
ATOM 3054 O O . THR A 1 405 ? -17.726 14.250 -13.388 1.00 46.88 405 THR A O 1
ATOM 3057 N N . ARG A 1 406 ? -17.615 16.370 -12.679 1.00 46.75 406 ARG A N 1
ATOM 3058 C CA . ARG A 1 406 ? -16.190 16.297 -12.297 1.00 46.75 406 ARG A CA 1
ATOM 3059 C C . ARG A 1 406 ? -15.903 15.145 -11.322 1.00 46.75 406 ARG A C 1
ATOM 3061 O O . ARG A 1 406 ? -14.912 14.439 -11.477 1.00 46.75 406 ARG A O 1
ATOM 3068 N N . ALA A 1 407 ? -16.821 14.907 -10.386 1.00 52.81 407 ALA A N 1
ATOM 3069 C CA . ALA A 1 407 ? -16.735 13.805 -9.434 1.00 52.81 407 ALA A CA 1
ATOM 3070 C C . ALA A 1 407 ? -16.768 12.421 -10.111 1.00 52.81 407 ALA A C 1
ATOM 3072 O O . ALA A 1 407 ? -16.139 11.487 -9.618 1.00 52.81 407 ALA A O 1
ATOM 3073 N N . ASP A 1 408 ? -17.461 12.283 -11.246 1.00 50.09 408 ASP A N 1
ATOM 3074 C CA . ASP A 1 408 ? -17.503 11.033 -12.014 1.00 50.09 408 ASP A CA 1
ATOM 3075 C C . ASP A 1 408 ? -16.166 10.742 -12.698 1.00 50.09 408 ASP A C 1
ATOM 3077 O O . ASP A 1 408 ? -15.729 9.592 -12.723 1.00 50.09 408 ASP A O 1
ATOM 3081 N N . ILE A 1 409 ? -15.498 11.782 -13.201 1.00 50.44 409 ILE A N 1
ATOM 3082 C CA . ILE A 1 409 ? -14.169 11.679 -13.817 1.00 50.44 409 ILE A CA 1
ATOM 3083 C C . ILE A 1 409 ? -13.120 11.342 -12.753 1.00 50.44 409 ILE A C 1
ATOM 3085 O O . ILE A 1 409 ? -12.380 10.372 -12.912 1.00 50.44 409 ILE A O 1
ATOM 3089 N N . ASP A 1 410 ? -13.097 12.086 -11.643 1.00 53.88 410 ASP A N 1
ATOM 3090 C CA . ASP A 1 410 ? -12.144 11.852 -10.553 1.00 53.88 410 ASP A CA 1
ATOM 3091 C C . ASP A 1 410 ? -12.306 10.439 -9.971 1.00 53.88 410 ASP A C 1
ATOM 3093 O O . ASP A 1 410 ? -11.322 9.758 -9.687 1.00 53.88 410 ASP A O 1
ATOM 3097 N N . ARG A 1 411 ? -13.548 9.960 -9.827 1.00 61.81 411 ARG A N 1
ATOM 3098 C CA . ARG A 1 411 ? -13.835 8.586 -9.400 1.00 61.81 411 ARG A CA 1
ATOM 3099 C C . ARG A 1 411 ? -13.294 7.552 -10.386 1.00 61.81 411 ARG A C 1
ATOM 3101 O O . ARG A 1 411 ? -12.579 6.654 -9.953 1.00 61.81 411 ARG A O 1
ATOM 3108 N N . ALA A 1 412 ? -13.569 7.696 -11.682 1.00 55.12 412 ALA A N 1
ATOM 3109 C CA . ALA A 1 412 ? -13.094 6.751 -12.695 1.00 55.12 412 ALA A CA 1
ATOM 3110 C C . ALA A 1 412 ? -11.554 6.688 -12.756 1.00 55.12 412 ALA A C 1
ATOM 3112 O O . ALA A 1 412 ? -10.970 5.611 -12.872 1.00 55.12 412 ALA A O 1
ATOM 3113 N N . GLN A 1 413 ? -10.873 7.829 -12.603 1.00 55.75 413 GLN A N 1
ATOM 3114 C CA . GLN A 1 413 ? -9.410 7.871 -12.514 1.00 55.75 413 GLN A CA 1
ATOM 3115 C C . GLN A 1 413 ? -8.885 7.117 -11.285 1.00 55.75 413 GLN A C 1
ATOM 3117 O O . GLN A 1 413 ? -7.891 6.396 -11.371 1.00 55.75 413 GLN A O 1
ATOM 3122 N N . LYS A 1 414 ? -9.556 7.255 -10.137 1.00 67.06 414 LYS A N 1
ATOM 3123 C CA . LYS A 1 414 ? -9.201 6.531 -8.909 1.00 67.06 414 LYS A CA 1
ATOM 3124 C C . LYS A 1 414 ? -9.447 5.030 -9.033 1.00 67.06 414 LYS A C 1
ATOM 3126 O O . LYS A 1 414 ? -8.609 4.255 -8.588 1.00 67.06 414 LYS A O 1
ATOM 3131 N N . GLU A 1 415 ? -10.550 4.618 -9.649 1.00 65.00 415 GLU A N 1
ATOM 3132 C CA . GLU A 1 415 ? -10.838 3.204 -9.936 1.00 65.00 415 GLU A CA 1
ATOM 3133 C C . GLU A 1 415 ? -9.739 2.605 -10.825 1.00 65.00 415 GLU A C 1
ATOM 3135 O O . GLU A 1 415 ? -9.151 1.582 -10.484 1.00 65.00 415 GLU A O 1
ATOM 3140 N N . SER A 1 416 ? -9.351 3.320 -11.884 1.00 56.31 416 SER A N 1
ATOM 3141 C CA . SER A 1 416 ? -8.253 2.913 -12.764 1.00 56.31 416 SER A CA 1
ATOM 3142 C C . SER A 1 416 ? -6.906 2.799 -12.033 1.00 56.31 416 SER A C 1
ATOM 3144 O O . SER A 1 416 ? -6.154 1.855 -12.278 1.00 56.31 416 SER A O 1
ATOM 3146 N N . ARG A 1 417 ? -6.576 3.733 -11.126 1.00 61.25 417 ARG A N 1
ATOM 3147 C CA . ARG A 1 417 ? -5.366 3.628 -10.285 1.00 61.25 417 ARG A CA 1
ATOM 3148 C C . ARG A 1 417 ? -5.415 2.408 -9.364 1.00 61.25 417 ARG A C 1
ATOM 3150 O O . ARG A 1 417 ? -4.403 1.721 -9.232 1.00 61.25 417 ARG A O 1
ATOM 3157 N N . ALA A 1 418 ? -6.582 2.111 -8.788 1.00 63.16 418 ALA A N 1
ATOM 3158 C CA . ALA A 1 418 ? -6.764 0.984 -7.872 1.00 63.16 418 ALA A CA 1
ATOM 3159 C C . ALA A 1 418 ? -6.464 -0.357 -8.544 1.00 63.16 418 ALA A C 1
ATOM 3161 O O . ALA A 1 418 ? -5.836 -1.226 -7.929 1.00 63.16 418 ALA A O 1
ATOM 3162 N N . GLU A 1 419 ? -6.874 -0.493 -9.807 1.00 59.81 419 GLU A N 1
ATOM 3163 C CA . GLU A 1 419 ? -6.579 -1.649 -10.650 1.00 59.81 419 GLU A CA 1
ATOM 3164 C C . GLU A 1 419 ? -5.083 -1.765 -10.964 1.00 59.81 419 GLU A C 1
ATOM 3166 O O . GLU A 1 419 ? -4.509 -2.834 -10.765 1.00 59.81 419 GLU A O 1
ATOM 3171 N N . SER A 1 420 ? -4.427 -0.679 -11.399 1.00 54.47 420 SER A N 1
ATOM 3172 C CA . SER A 1 420 ? -2.984 -0.690 -11.702 1.00 54.47 420 SER A CA 1
ATOM 3173 C C . SER A 1 420 ? -2.142 -1.064 -10.483 1.00 54.47 420 SER A C 1
ATOM 3175 O O . SER A 1 420 ? -1.310 -1.970 -10.553 1.00 54.47 420 SER A O 1
ATOM 3177 N N . ARG A 1 421 ? -2.412 -0.429 -9.335 1.00 64.25 421 ARG A N 1
ATOM 3178 C CA . ARG A 1 421 ? -1.687 -0.694 -8.086 1.00 64.25 421 ARG A CA 1
ATOM 3179 C C . ARG A 1 421 ? -1.869 -2.128 -7.596 1.00 64.25 421 ARG A C 1
ATOM 3181 O O . ARG A 1 421 ? -1.012 -2.636 -6.886 1.00 64.25 421 ARG A O 1
ATOM 3188 N N . ALA A 1 422 ? -2.949 -2.818 -7.970 1.00 63.28 422 ALA A N 1
ATOM 3189 C CA . ALA A 1 422 ? -3.174 -4.198 -7.540 1.00 63.28 422 ALA A CA 1
ATOM 3190 C C . ALA A 1 422 ? -2.093 -5.166 -8.026 1.00 63.28 422 ALA A C 1
ATOM 3192 O O . ALA A 1 422 ? -1.728 -6.072 -7.278 1.00 63.28 422 ALA A O 1
ATOM 3193 N N . ALA A 1 423 ? -1.575 -4.964 -9.239 1.00 57.12 423 ALA A N 1
ATOM 3194 C CA . ALA A 1 423 ? -0.504 -5.791 -9.783 1.00 57.12 423 ALA A CA 1
ATOM 3195 C C . ALA A 1 423 ? 0.839 -5.504 -9.094 1.00 57.12 423 ALA A C 1
ATOM 3197 O O . ALA A 1 423 ? 1.505 -6.438 -8.653 1.00 57.12 423 ALA A O 1
ATOM 3198 N N . GLU A 1 424 ? 1.193 -4.224 -8.939 1.00 59.38 424 GLU A N 1
ATOM 3199 C CA . GLU A 1 424 ? 2.430 -3.785 -8.272 1.00 59.38 424 GLU A CA 1
ATOM 3200 C C . GLU A 1 424 ? 2.503 -4.292 -6.828 1.00 59.38 424 GLU A C 1
ATOM 3202 O O . GLU A 1 424 ? 3.459 -4.969 -6.457 1.00 59.38 424 GLU A O 1
ATOM 3207 N N . ARG A 1 425 ? 1.428 -4.097 -6.052 1.00 66.31 425 ARG A N 1
ATOM 3208 C CA . ARG A 1 425 ? 1.330 -4.601 -4.672 1.00 66.31 425 ARG A CA 1
ATOM 3209 C C . ARG A 1 425 ? 1.587 -6.094 -4.577 1.00 66.31 425 ARG A C 1
ATOM 3211 O O . ARG A 1 425 ? 2.159 -6.575 -3.603 1.00 66.31 425 ARG A O 1
ATOM 3218 N N . PHE A 1 426 ? 1.111 -6.851 -5.560 1.00 72.31 426 PHE A N 1
ATOM 3219 C CA . PHE A 1 426 ? 1.277 -8.292 -5.539 1.00 72.31 426 PHE A CA 1
ATOM 3220 C C . PHE A 1 426 ? 2.707 -8.718 -5.903 1.00 72.31 426 PHE A C 1
ATOM 3222 O O . PHE A 1 426 ? 3.181 -9.723 -5.378 1.00 72.31 426 PHE A O 1
ATOM 3229 N N . ALA A 1 427 ? 3.432 -7.940 -6.712 1.00 69.38 427 ALA A N 1
ATOM 3230 C CA . ALA A 1 427 ? 4.856 -8.169 -6.957 1.00 69.38 427 ALA A CA 1
ATOM 3231 C C . ALA A 1 427 ? 5.683 -8.024 -5.665 1.00 69.38 427 ALA A C 1
ATOM 3233 O O . ALA A 1 427 ? 6.508 -8.890 -5.364 1.00 69.38 427 ALA A O 1
ATOM 3234 N N . ASP A 1 428 ? 5.392 -7.012 -4.842 1.00 76.81 428 ASP A N 1
ATOM 3235 C CA . ASP A 1 428 ? 6.034 -6.847 -3.530 1.00 76.81 428 ASP A CA 1
ATOM 3236 C C . ASP A 1 428 ? 5.749 -8.029 -2.596 1.00 76.81 428 ASP A C 1
ATOM 3238 O O . ASP A 1 428 ? 6.639 -8.504 -1.884 1.00 76.81 428 ASP A O 1
ATOM 3242 N N . VAL A 1 429 ? 4.527 -8.576 -2.638 1.00 81.88 429 VAL A N 1
ATOM 3243 C CA . VAL A 1 429 ? 4.185 -9.803 -1.901 1.00 81.88 429 VAL A CA 1
ATOM 3244 C C . VAL A 1 429 ? 5.054 -10.971 -2.357 1.00 81.88 429 VAL A C 1
ATOM 3246 O O . VAL A 1 429 ? 5.581 -11.696 -1.513 1.00 81.88 429 VAL A O 1
ATOM 3249 N N . VAL A 1 430 ? 5.225 -11.170 -3.667 1.00 78.19 430 VAL A N 1
ATOM 3250 C CA . VAL A 1 430 ? 6.071 -12.251 -4.197 1.00 78.19 430 VAL A CA 1
ATOM 3251 C C . VAL A 1 430 ? 7.508 -12.096 -3.698 1.00 78.19 430 VAL A C 1
ATOM 3253 O O . VAL A 1 430 ? 8.093 -13.077 -3.232 1.00 78.19 430 VAL A O 1
ATOM 3256 N N . THR A 1 431 ? 8.053 -10.879 -3.702 1.00 81.50 431 THR A N 1
ATOM 3257 C CA . THR A 1 431 ? 9.390 -10.579 -3.169 1.00 81.50 431 THR A CA 1
ATOM 3258 C C . THR A 1 431 ? 9.495 -10.917 -1.681 1.00 81.50 431 THR A C 1
ATOM 3260 O O . THR A 1 431 ? 10.391 -11.665 -1.276 1.00 81.50 431 THR A O 1
ATOM 3263 N N . ALA A 1 432 ? 8.547 -10.450 -0.864 1.00 86.06 432 ALA A N 1
ATOM 3264 C CA . ALA A 1 432 ? 8.528 -10.705 0.574 1.00 86.06 432 ALA A CA 1
ATOM 3265 C C . ALA A 1 432 ? 8.426 -12.202 0.906 1.00 86.06 432 ALA A C 1
ATOM 3267 O O . ALA A 1 432 ? 9.154 -12.712 1.764 1.00 86.06 432 ALA A O 1
ATOM 3268 N N . VAL A 1 433 ? 7.550 -12.931 0.207 1.00 87.25 433 VAL A N 1
ATOM 3269 C CA . VAL A 1 433 ? 7.370 -14.374 0.408 1.00 87.25 433 VAL A CA 1
ATOM 3270 C C . VAL A 1 433 ? 8.593 -15.157 -0.071 1.00 87.25 433 VAL A C 1
ATOM 3272 O O . VAL A 1 433 ? 8.993 -16.112 0.595 1.00 87.25 433 VAL A O 1
ATOM 3275 N N . THR A 1 434 ? 9.226 -14.745 -1.173 1.00 86.06 434 THR A N 1
ATOM 3276 C CA . THR A 1 434 ? 10.466 -15.361 -1.675 1.00 86.06 434 THR A CA 1
ATOM 3277 C C . THR A 1 434 ? 11.594 -15.203 -0.662 1.00 86.06 434 THR A C 1
ATOM 3279 O O . THR A 1 434 ? 12.190 -16.199 -0.250 1.00 86.06 434 THR A O 1
ATOM 3282 N N . HIS A 1 435 ? 11.822 -13.983 -0.163 1.00 89.31 435 HIS A N 1
ATOM 3283 C CA . HIS A 1 435 ? 12.811 -13.722 0.888 1.00 89.31 435 HIS A CA 1
ATOM 3284 C C . HIS A 1 435 ? 12.539 -14.558 2.145 1.00 89.31 435 HIS A C 1
ATOM 3286 O O . HIS A 1 435 ? 13.439 -15.219 2.672 1.00 89.31 435 HIS A O 1
ATOM 3292 N N . ALA A 1 436 ? 11.283 -14.599 2.599 1.00 92.19 436 ALA A N 1
ATOM 3293 C CA . ALA A 1 436 ? 10.877 -15.396 3.751 1.00 92.19 436 ALA A CA 1
ATOM 3294 C C . ALA A 1 436 ? 11.132 -16.900 3.539 1.00 92.19 436 ALA A C 1
ATOM 3296 O O . ALA A 1 436 ? 11.700 -17.555 4.413 1.00 92.19 436 ALA A O 1
ATOM 3297 N N . PHE A 1 437 ? 10.778 -17.448 2.376 1.00 92.31 437 PHE A N 1
ATOM 3298 C CA . PHE A 1 437 ? 11.032 -18.847 2.026 1.00 92.31 437 PHE A CA 1
ATOM 3299 C C . PHE A 1 437 ? 12.534 -19.167 1.985 1.00 92.31 437 PHE A C 1
ATOM 3301 O O . PHE A 1 437 ? 13.003 -20.191 2.495 1.00 92.31 437 PHE A O 1
ATOM 3308 N N . GLU A 1 438 ? 13.327 -18.278 1.395 1.00 91.81 438 GLU A N 1
ATOM 3309 C CA . GLU A 1 438 ? 14.750 -18.510 1.206 1.00 91.81 438 GLU A CA 1
ATOM 3310 C C . GLU A 1 438 ? 15.541 -18.380 2.504 1.00 91.81 438 GLU A C 1
ATOM 3312 O O . GLU A 1 438 ? 16.427 -19.205 2.775 1.00 91.81 438 GLU A O 1
ATOM 3317 N N . ARG A 1 439 ? 15.212 -17.377 3.321 1.00 94.50 439 ARG A N 1
ATOM 3318 C CA . ARG A 1 439 ? 16.051 -16.925 4.432 1.00 94.50 439 ARG A CA 1
ATOM 3319 C C . ARG A 1 439 ? 15.480 -17.246 5.810 1.00 94.50 439 ARG A C 1
ATOM 3321 O O . ARG A 1 439 ? 16.287 -17.355 6.727 1.00 94.50 439 ARG A O 1
ATOM 3328 N N . VAL A 1 440 ? 14.172 -17.458 5.981 1.00 94.44 440 VAL A N 1
ATOM 3329 C CA . VAL A 1 440 ? 13.557 -17.687 7.305 1.00 94.44 440 VAL A CA 1
ATOM 3330 C C . VAL A 1 440 ? 13.202 -19.169 7.515 1.00 94.44 440 VAL A C 1
ATOM 3332 O O . VAL A 1 440 ? 12.355 -19.705 6.795 1.00 94.44 440 VAL A O 1
ATOM 3335 N N . PRO A 1 441 ? 13.797 -19.857 8.516 1.00 93.88 441 PRO A N 1
ATOM 3336 C CA . PRO A 1 441 ? 13.587 -21.292 8.730 1.00 93.88 441 PRO A CA 1
ATOM 3337 C C . PRO A 1 441 ? 12.121 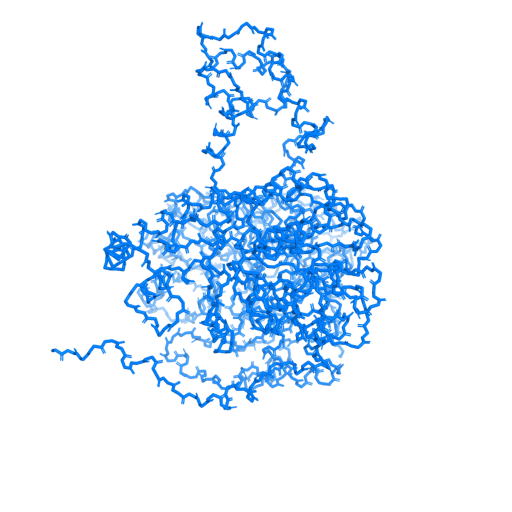-21.707 8.908 1.00 93.88 441 PRO A C 1
ATOM 3339 O O . PRO A 1 441 ? 11.696 -22.701 8.319 1.00 93.88 441 PRO A O 1
ATOM 3342 N N . LEU A 1 442 ? 11.338 -20.953 9.690 1.00 94.56 442 LEU A N 1
ATOM 3343 C CA . LEU A 1 442 ? 9.934 -21.278 9.946 1.00 94.56 442 LEU A CA 1
ATOM 3344 C C . LEU A 1 442 ? 9.084 -21.180 8.673 1.00 94.56 442 LEU A C 1
ATOM 3346 O O . LEU A 1 442 ? 8.293 -22.081 8.405 1.00 94.56 442 LEU A O 1
ATOM 3350 N N . HIS A 1 443 ? 9.241 -20.113 7.884 1.00 95.06 443 HIS A N 1
ATOM 3351 C CA . HIS A 1 443 ? 8.459 -19.928 6.654 1.00 95.06 443 HIS A CA 1
ATOM 3352 C C . HIS A 1 443 ? 8.780 -20.992 5.618 1.00 95.06 443 HIS A C 1
ATOM 3354 O O . HIS A 1 443 ? 7.856 -21.588 5.069 1.00 95.06 443 HIS A O 1
ATOM 3360 N N . ARG A 1 444 ? 10.066 -21.317 5.441 1.00 94.06 444 ARG A N 1
ATOM 3361 C CA . ARG A 1 444 ? 10.495 -22.443 4.605 1.00 94.06 444 ARG A CA 1
ATOM 3362 C C . ARG A 1 444 ? 9.798 -23.741 5.000 1.00 94.06 444 ARG A C 1
ATOM 3364 O O . ARG A 1 444 ? 9.127 -24.342 4.169 1.00 94.06 444 ARG A O 1
ATOM 3371 N N . ALA A 1 445 ? 9.905 -24.139 6.269 1.00 93.94 445 ALA A N 1
ATOM 3372 C CA . ALA A 1 445 ? 9.334 -25.395 6.750 1.00 93.94 445 ALA A CA 1
ATOM 3373 C C . ALA A 1 445 ? 7.808 -25.451 6.561 1.00 93.94 445 ALA A C 1
ATOM 3375 O O . ALA A 1 445 ? 7.264 -26.485 6.179 1.00 93.94 445 ALA A O 1
ATOM 3376 N N . ARG A 1 446 ? 7.112 -24.332 6.799 1.00 93.94 446 ARG A N 1
ATOM 3377 C CA . ARG A 1 446 ? 5.651 -24.225 6.649 1.00 93.94 446 ARG A CA 1
ATOM 3378 C C . ARG A 1 446 ? 5.213 -24.322 5.189 1.00 93.94 446 ARG A C 1
ATOM 3380 O O . ARG A 1 446 ? 4.229 -24.996 4.896 1.00 93.94 446 ARG A O 1
ATOM 3387 N N . MET A 1 447 ? 5.936 -23.669 4.284 1.00 93.38 447 MET A N 1
ATOM 3388 C CA . MET A 1 447 ? 5.648 -23.695 2.850 1.00 93.38 447 MET A CA 1
ATOM 3389 C C . MET A 1 447 ? 5.988 -25.055 2.225 1.00 93.38 447 MET A C 1
ATOM 3391 O O . MET A 1 447 ? 5.163 -25.607 1.502 1.00 93.38 447 MET A O 1
ATOM 3395 N N . GLU A 1 448 ? 7.127 -25.655 2.584 1.00 93.50 448 GLU A N 1
ATOM 3396 C CA . GLU A 1 448 ? 7.508 -27.009 2.152 1.00 93.50 448 GLU A CA 1
ATOM 3397 C C . GLU A 1 448 ? 6.491 -28.058 2.633 1.00 93.50 448 GLU A C 1
ATOM 3399 O O . GLU A 1 448 ? 6.046 -28.889 1.842 1.00 93.50 448 GLU A O 1
ATOM 3404 N N . ALA A 1 449 ? 6.043 -27.980 3.893 1.00 93.38 449 ALA A N 1
ATOM 3405 C CA . ALA A 1 449 ? 5.012 -28.873 4.428 1.00 93.38 449 ALA A CA 1
ATOM 3406 C C . ALA A 1 449 ? 3.651 -28.720 3.724 1.00 93.38 449 ALA A C 1
ATOM 3408 O O . ALA A 1 449 ? 2.899 -29.688 3.621 1.00 93.38 449 ALA A O 1
ATOM 3409 N N . ALA A 1 450 ? 3.338 -27.521 3.228 1.00 91.00 450 ALA A N 1
ATOM 3410 C CA . ALA A 1 450 ? 2.135 -27.253 2.443 1.00 91.00 450 ALA A CA 1
ATOM 3411 C C . ALA A 1 450 ? 2.296 -27.587 0.946 1.00 91.00 450 ALA A C 1
ATOM 3413 O O . ALA A 1 450 ? 1.327 -27.473 0.194 1.00 91.00 450 ALA A O 1
ATOM 3414 N N . GLY A 1 451 ? 3.494 -27.983 0.494 1.00 90.00 451 GLY A N 1
ATOM 3415 C CA . GLY A 1 451 ? 3.784 -28.201 -0.924 1.00 90.00 451 GLY A CA 1
ATOM 3416 C C . GLY A 1 451 ? 3.652 -26.921 -1.756 1.00 90.00 451 GLY A C 1
ATOM 3417 O O . GLY A 1 451 ? 3.095 -26.950 -2.855 1.00 90.00 451 GLY A O 1
ATOM 3418 N N . VAL A 1 452 ? 4.088 -25.786 -1.205 1.00 86.88 452 VAL A N 1
ATOM 3419 C CA . VAL A 1 452 ? 4.050 -24.467 -1.848 1.00 86.88 452 VAL A CA 1
ATOM 3420 C C . VAL A 1 452 ? 5.465 -23.921 -1.955 1.00 86.88 452 VAL A C 1
ATOM 3422 O O . VAL A 1 452 ? 6.224 -23.935 -0.989 1.00 86.88 452 VAL A O 1
ATOM 3425 N N . SER A 1 453 ? 5.810 -23.408 -3.126 1.00 82.12 453 SER A N 1
ATOM 3426 C CA . SER A 1 453 ? 7.061 -22.710 -3.403 1.00 82.12 453 SER A CA 1
ATOM 3427 C C . SER A 1 453 ? 6.786 -21.266 -3.840 1.00 82.12 453 SER A C 1
ATOM 3429 O O . SER A 1 453 ? 5.663 -20.953 -4.235 1.00 82.12 453 SER A O 1
ATOM 3431 N N . PRO A 1 454 ? 7.783 -20.365 -3.826 1.00 75.69 454 PRO A N 1
ATOM 3432 C CA . PRO A 1 454 ? 7.612 -19.028 -4.396 1.00 75.69 454 PRO A CA 1
ATOM 3433 C C . PRO A 1 454 ? 7.191 -19.031 -5.876 1.00 75.69 454 PRO A C 1
ATOM 3435 O O . PRO A 1 454 ? 6.442 -18.157 -6.302 1.00 75.69 454 PRO A O 1
ATOM 3438 N N . ALA A 1 455 ? 7.573 -20.059 -6.643 1.00 68.69 455 ALA A N 1
ATOM 3439 C CA . ALA A 1 455 ? 7.126 -20.245 -8.025 1.00 68.69 455 ALA A CA 1
ATOM 3440 C C . ALA A 1 455 ? 5.619 -20.557 -8.143 1.00 68.69 455 ALA A C 1
ATOM 3442 O O . ALA A 1 455 ? 5.056 -20.495 -9.224 1.00 68.69 455 ALA A O 1
ATOM 3443 N N . ASP A 1 456 ? 4.916 -20.872 -7.056 1.00 69.56 456 ASP A N 1
ATOM 3444 C CA . ASP A 1 456 ? 3.459 -21.035 -7.077 1.00 69.56 456 ASP A CA 1
ATOM 3445 C C . ASP A 1 456 ? 2.699 -19.697 -6.950 1.00 69.56 456 ASP A C 1
ATOM 3447 O O . ASP A 1 456 ? 1.466 -19.682 -6.986 1.00 69.56 456 ASP A O 1
ATOM 3451 N N . LEU A 1 457 ? 3.410 -18.573 -6.787 1.00 66.38 457 LEU A N 1
ATOM 3452 C CA . LEU A 1 457 ? 2.846 -17.256 -6.473 1.00 66.38 457 LEU A CA 1
ATOM 3453 C C . LEU A 1 457 ? 2.647 -16.353 -7.701 1.00 66.38 457 LEU A C 1
ATOM 3455 O O . LEU A 1 457 ? 2.489 -15.154 -7.536 1.00 66.38 457 LEU A O 1
ATOM 3459 N N . TYR A 1 458 ? 2.585 -16.890 -8.927 1.00 48.22 458 TYR A N 1
ATOM 3460 C CA . TYR A 1 458 ? 2.335 -16.097 -10.152 1.00 48.22 458 TYR A CA 1
ATOM 3461 C C . TYR A 1 458 ? 0.934 -15.444 -10.222 1.00 48.22 458 TYR A C 1
ATOM 3463 O O . TYR A 1 458 ? 0.625 -14.739 -11.179 1.00 48.22 458 TYR A O 1
ATOM 3471 N N . ALA A 1 459 ? 0.060 -15.691 -9.239 1.00 51.59 459 ALA A N 1
ATOM 3472 C CA . ALA A 1 459 ? -1.245 -15.046 -9.104 1.00 51.59 459 ALA A CA 1
ATOM 3473 C C . ALA A 1 459 ? -1.677 -14.959 -7.623 1.00 51.59 459 ALA A C 1
ATOM 3475 O O . ALA A 1 459 ? -1.295 -15.834 -6.839 1.00 51.59 459 ALA A O 1
ATOM 3476 N N . PRO A 1 460 ? -2.557 -14.004 -7.240 1.00 58.62 460 PRO A N 1
ATOM 3477 C CA . PRO A 1 460 ? -3.082 -13.859 -5.872 1.00 58.62 460 PRO A CA 1
ATOM 3478 C C . PRO A 1 460 ? -3.650 -15.136 -5.250 1.00 58.62 460 PRO A C 1
ATOM 3480 O O . PRO A 1 460 ? -3.507 -15.373 -4.051 1.00 58.62 460 PRO A O 1
ATOM 3483 N N . ALA A 1 461 ? -4.226 -16.017 -6.071 1.00 67.88 461 ALA A N 1
ATOM 3484 C CA . ALA A 1 461 ? -4.723 -17.314 -5.624 1.00 67.88 461 ALA A CA 1
ATOM 3485 C C . ALA A 1 461 ? -3.618 -18.217 -5.039 1.00 67.88 461 ALA A C 1
ATOM 3487 O O . ALA A 1 461 ? -3.892 -18.996 -4.126 1.00 67.88 461 ALA A O 1
ATOM 3488 N N . GLY A 1 462 ? -2.372 -18.098 -5.507 1.00 72.50 462 GLY A N 1
ATOM 3489 C CA . GLY A 1 462 ? -1.228 -18.856 -4.996 1.00 72.50 462 GLY A CA 1
ATOM 3490 C C . GLY A 1 462 ? -0.912 -18.540 -3.535 1.00 72.50 462 GLY A C 1
ATOM 3491 O O . GLY A 1 462 ? -0.626 -19.452 -2.760 1.00 72.50 462 GLY A O 1
ATOM 3492 N N . LEU A 1 463 ? -1.070 -17.276 -3.122 1.00 84.31 463 LEU A N 1
ATOM 3493 C CA . LEU A 1 463 ? -0.817 -16.847 -1.745 1.00 84.31 463 LEU A CA 1
ATOM 3494 C C . LEU A 1 463 ? -1.734 -17.566 -0.745 1.00 84.31 463 LEU A C 1
ATOM 3496 O O . LEU A 1 463 ? -1.287 -17.920 0.342 1.00 84.31 463 LEU A O 1
ATOM 3500 N N . SER A 1 464 ? -2.983 -17.858 -1.126 1.00 86.75 464 SER A N 1
ATOM 3501 C CA . SER A 1 464 ? -3.950 -18.564 -0.267 1.00 86.75 464 SER A CA 1
ATOM 3502 C C . SER A 1 464 ? -3.525 -19.984 0.126 1.00 86.75 464 SER A C 1
ATOM 3504 O O . SER A 1 464 ? -3.994 -20.508 1.137 1.00 86.75 464 SER A O 1
ATOM 3506 N N . ARG A 1 465 ? -2.606 -20.595 -0.638 1.00 87.56 465 ARG A N 1
ATOM 3507 C CA . ARG A 1 465 ? -2.020 -21.907 -0.329 1.00 87.56 465 ARG A CA 1
ATOM 3508 C C . ARG A 1 465 ? -0.966 -21.826 0.777 1.00 87.56 465 ARG A C 1
ATOM 3510 O O . ARG A 1 465 ? -0.691 -22.837 1.420 1.00 87.56 465 ARG A O 1
ATOM 3517 N N . VAL A 1 466 ? -0.373 -20.651 1.013 1.00 90.62 466 VAL A N 1
ATOM 3518 C CA . VAL A 1 466 ? 0.578 -20.447 2.111 1.00 90.62 466 VAL A CA 1
ATOM 3519 C C . VAL A 1 466 ? -0.196 -20.457 3.437 1.00 90.62 466 VAL A C 1
ATOM 3521 O O . VAL A 1 466 ? -1.131 -19.670 3.617 1.00 90.62 466 VAL A O 1
ATOM 3524 N N . PRO A 1 467 ? 0.158 -21.326 4.400 1.00 91.25 467 PRO A N 1
ATOM 3525 C CA . PRO A 1 467 ? -0.594 -21.432 5.643 1.00 91.25 467 PRO A CA 1
ATOM 3526 C C . PRO A 1 467 ? -0.492 -20.134 6.475 1.00 91.25 467 PRO A C 1
ATOM 3528 O O . PRO A 1 467 ? 0.610 -19.609 6.672 1.00 91.25 467 PRO A O 1
ATOM 3531 N N . PRO A 1 468 ? -1.605 -19.615 7.028 1.00 94.44 468 PRO A N 1
ATOM 3532 C CA . PRO A 1 468 ? -1.603 -18.428 7.887 1.00 94.44 468 PRO A CA 1
ATOM 3533 C C . PRO A 1 468 ? -0.740 -18.587 9.139 1.00 94.44 468 PRO A C 1
ATOM 3535 O O . PRO A 1 468 ? -0.893 -19.577 9.855 1.00 94.44 468 PRO A O 1
ATOM 3538 N N . LEU A 1 469 ? 0.153 -17.633 9.410 1.00 93.88 469 LEU A N 1
ATOM 3539 C CA . LEU A 1 469 ? 1.004 -17.628 10.604 1.00 93.88 469 LEU A CA 1
ATOM 3540 C C . LEU A 1 469 ? 0.193 -17.216 11.834 1.00 93.88 469 LEU A C 1
ATOM 3542 O O . LEU A 1 469 ? -0.532 -16.220 11.814 1.00 93.88 469 LEU A O 1
ATOM 3546 N N . THR A 1 470 ? 0.325 -17.970 12.921 1.00 90.56 470 THR A N 1
ATOM 3547 C CA . THR A 1 470 ? -0.378 -17.704 14.179 1.00 90.56 470 THR A CA 1
ATOM 3548 C C . THR A 1 470 ? 0.541 -17.129 15.251 1.00 90.56 470 THR A C 1
ATOM 3550 O O . THR A 1 470 ? 1.756 -17.328 15.257 1.00 90.56 470 THR A O 1
ATOM 3553 N N . LYS A 1 471 ? -0.061 -16.448 16.230 1.00 86.81 471 LYS A N 1
ATOM 3554 C CA . LYS A 1 471 ? 0.662 -15.902 17.385 1.00 86.81 471 LYS A CA 1
ATOM 3555 C C . LYS A 1 471 ? 1.336 -16.988 18.236 1.00 86.81 471 LYS A C 1
ATOM 3557 O O . LYS A 1 471 ? 2.402 -16.755 18.803 1.00 86.81 471 LYS A O 1
ATOM 3562 N N . ALA A 1 472 ? 0.732 -18.176 18.311 1.00 86.50 472 ALA A N 1
ATOM 3563 C CA . ALA A 1 472 ? 1.290 -19.324 19.022 1.00 86.50 472 ALA A CA 1
ATOM 3564 C C . ALA A 1 472 ? 2.569 -19.851 18.349 1.00 86.50 472 ALA A C 1
ATOM 3566 O O . ALA A 1 472 ? 3.554 -20.121 19.036 1.00 86.50 472 ALA A O 1
ATOM 3567 N N . GLU A 1 473 ? 2.582 -19.937 17.014 1.00 89.06 473 GLU A N 1
ATOM 3568 C CA . GLU A 1 473 ? 3.789 -20.279 16.249 1.00 89.06 473 GLU A CA 1
ATOM 3569 C C . GLU A 1 473 ? 4.878 -19.223 16.446 1.00 89.06 473 GLU A C 1
ATOM 3571 O O . GLU A 1 473 ? 6.018 -19.571 16.746 1.00 89.06 473 GLU A O 1
ATOM 3576 N N . LEU A 1 474 ? 4.517 -17.937 16.377 1.00 88.00 474 LEU A N 1
ATOM 3577 C CA . LEU A 1 474 ? 5.449 -16.842 16.644 1.00 88.00 474 LEU A CA 1
ATOM 3578 C C . LEU A 1 474 ? 6.132 -16.984 18.008 1.00 88.00 474 LEU A C 1
ATOM 3580 O O . LEU A 1 474 ? 7.353 -16.920 18.101 1.00 88.00 474 LEU A O 1
ATOM 3584 N N . ARG A 1 475 ? 5.360 -17.264 19.063 1.00 85.19 475 ARG A N 1
ATOM 3585 C CA . ARG A 1 475 ? 5.900 -17.454 20.417 1.00 85.19 475 ARG A CA 1
ATOM 3586 C C . ARG A 1 475 ? 6.832 -18.659 20.511 1.00 85.19 475 ARG A C 1
ATOM 3588 O O . ARG A 1 475 ? 7.850 -18.584 21.189 1.00 85.19 475 ARG A O 1
ATOM 3595 N N . ARG A 1 476 ? 6.478 -19.769 19.860 1.00 88.38 476 ARG A N 1
ATOM 3596 C CA . ARG A 1 476 ? 7.243 -21.021 19.920 1.00 88.38 476 ARG A CA 1
ATOM 3597 C C . ARG A 1 476 ? 8.590 -20.930 19.201 1.00 88.38 476 ARG A C 1
ATOM 3599 O O . ARG A 1 476 ? 9.520 -21.629 19.590 1.00 88.38 476 ARG A O 1
ATOM 3606 N N . HIS A 1 477 ? 8.672 -20.118 18.150 1.00 88.06 477 HIS A N 1
ATOM 3607 C CA . HIS A 1 477 ? 9.817 -20.084 17.241 1.00 88.06 477 HIS A CA 1
ATOM 3608 C C . HIS A 1 477 ? 10.671 -18.812 17.347 1.00 88.06 477 HIS A C 1
ATOM 3610 O O . HIS A 1 477 ? 11.686 -18.715 16.661 1.00 88.06 477 HIS A O 1
ATOM 3616 N N . PHE A 1 478 ? 10.300 -17.844 18.188 1.00 83.69 478 PHE A N 1
ATOM 3617 C CA . PHE A 1 478 ? 11.099 -16.637 18.396 1.00 83.69 478 PHE A CA 1
ATOM 3618 C C . PHE A 1 478 ? 12.340 -16.896 19.275 1.00 83.69 478 PHE A C 1
ATOM 3620 O O . PHE A 1 478 ? 12.210 -17.562 20.303 1.00 83.69 478 PHE A O 1
ATOM 3627 N N . PRO A 1 479 ? 13.514 -16.312 18.954 1.00 76.75 479 PRO A N 1
ATOM 3628 C CA . PRO A 1 479 ? 13.841 -15.593 17.713 1.00 76.75 479 PRO A CA 1
ATOM 3629 C C . PRO A 1 479 ? 14.329 -16.522 16.582 1.00 76.75 479 PRO A C 1
ATOM 3631 O O . PRO A 1 479 ? 14.126 -16.216 15.409 1.00 76.75 479 PRO A O 1
ATOM 3634 N N . ASP A 1 480 ? 14.929 -17.666 16.920 1.00 80.81 480 ASP A N 1
ATOM 3635 C CA . ASP A 1 480 ? 15.788 -18.454 16.019 1.00 80.81 480 ASP A CA 1
ATOM 3636 C C . ASP A 1 480 ? 15.087 -19.020 14.771 1.00 80.81 480 ASP A C 1
ATOM 3638 O O . ASP A 1 480 ? 15.721 -19.245 13.742 1.00 80.81 480 ASP A O 1
ATOM 3642 N N . GLY A 1 481 ? 13.777 -19.263 14.832 1.00 85.75 481 GLY A N 1
ATOM 3643 C CA . GLY A 1 481 ? 12.998 -19.743 13.690 1.00 85.75 481 GLY A CA 1
ATOM 3644 C C . GLY A 1 481 ? 12.452 -18.633 12.789 1.00 85.75 481 GLY A C 1
ATOM 3645 O O . GLY A 1 481 ? 12.024 -18.926 11.674 1.00 85.75 481 GLY A O 1
ATOM 3646 N N . LEU A 1 482 ? 12.438 -17.387 13.265 1.00 88.44 482 LEU A N 1
ATOM 3647 C CA . LEU A 1 482 ? 11.752 -16.254 12.631 1.00 88.44 482 LEU A CA 1
ATOM 3648 C C . LEU A 1 482 ? 12.699 -15.208 12.050 1.00 88.44 482 LEU A C 1
ATOM 3650 O O . LEU A 1 482 ? 12.312 -14.482 11.138 1.00 88.44 482 LEU A O 1
ATOM 3654 N N . VAL A 1 483 ? 13.920 -15.129 12.571 1.00 89.75 483 VAL A N 1
ATOM 3655 C CA . VAL A 1 483 ? 14.941 -14.218 12.059 1.00 89.75 483 VAL A CA 1
ATOM 3656 C C . VAL A 1 483 ? 15.552 -14.790 10.778 1.00 89.75 483 VAL A C 1
ATOM 3658 O O . VAL A 1 483 ? 15.858 -15.983 10.685 1.00 89.75 483 VAL A O 1
ATOM 3661 N N . ALA A 1 484 ? 15.731 -13.936 9.773 1.00 89.81 484 ALA A N 1
ATOM 3662 C CA . ALA A 1 484 ? 16.363 -14.301 8.516 1.00 89.81 484 ALA A CA 1
ATOM 3663 C C . ALA A 1 484 ? 17.826 -14.735 8.720 1.00 89.81 484 ALA A C 1
ATOM 3665 O O . ALA A 1 484 ? 18.603 -14.119 9.450 1.00 89.81 484 ALA A O 1
ATOM 3666 N N . ARG A 1 485 ? 18.237 -15.805 8.031 1.00 89.19 485 ARG A N 1
ATOM 3667 C CA . ARG A 1 485 ? 19.613 -16.313 8.075 1.00 89.19 485 ARG A CA 1
ATOM 3668 C C . ARG A 1 485 ? 20.618 -15.245 7.649 1.00 89.19 485 ARG A C 1
ATOM 3670 O O . ARG A 1 485 ? 20.430 -14.563 6.639 1.00 89.19 485 ARG A O 1
ATOM 3677 N N . GLY A 1 486 ? 21.725 -15.179 8.386 1.00 84.69 486 GLY A N 1
ATOM 3678 C CA . GLY A 1 486 ? 22.805 -14.220 8.153 1.00 84.69 486 GLY A CA 1
ATOM 3679 C C . GLY A 1 486 ? 22.563 -12.837 8.761 1.00 84.69 486 GLY A C 1
ATOM 3680 O O . GLY A 1 486 ? 23.393 -11.962 8.555 1.00 84.69 486 GLY A O 1
ATOM 3681 N N . VAL A 1 487 ? 21.466 -12.634 9.499 1.00 85.88 487 VAL A N 1
ATOM 3682 C CA . VAL A 1 487 ? 21.219 -11.398 10.250 1.00 85.88 487 VAL A CA 1
ATOM 3683 C C . VAL A 1 487 ? 21.762 -11.534 11.673 1.00 85.88 487 VAL A C 1
ATOM 3685 O O . VAL A 1 487 ? 21.335 -12.417 12.419 1.00 85.88 487 VAL A O 1
ATOM 3688 N N . ASP A 1 488 ? 22.670 -10.640 12.068 1.00 85.38 488 ASP A N 1
ATOM 3689 C CA . ASP A 1 488 ? 23.112 -10.511 13.459 1.00 85.38 488 ASP A CA 1
ATOM 3690 C C . ASP A 1 488 ? 22.235 -9.494 14.205 1.00 85.38 488 ASP A C 1
ATOM 3692 O O . ASP A 1 488 ? 22.424 -8.279 14.148 1.00 85.38 488 ASP A O 1
ATOM 3696 N N . VAL A 1 489 ? 21.250 -10.007 14.942 1.00 83.00 489 VAL A N 1
ATOM 3697 C CA . VAL A 1 489 ? 20.330 -9.182 15.737 1.00 83.00 489 VAL A CA 1
ATOM 3698 C C . VAL A 1 489 ? 21.063 -8.400 16.831 1.00 83.00 489 VAL A C 1
ATOM 3700 O O . VAL A 1 489 ? 20.638 -7.300 17.177 1.00 83.00 489 VAL A O 1
ATOM 3703 N N . LYS A 1 490 ? 22.163 -8.927 17.389 1.00 83.88 490 LYS A N 1
ATOM 3704 C CA . LYS A 1 490 ? 22.910 -8.227 18.445 1.00 83.88 490 LYS A CA 1
ATOM 3705 C C . LYS A 1 490 ? 23.607 -6.999 17.881 1.00 83.88 490 LYS A C 1
ATOM 3707 O O . LYS A 1 490 ? 23.593 -5.955 18.528 1.00 83.88 490 LYS A O 1
ATOM 3712 N N . GLU A 1 491 ? 24.174 -7.123 16.686 1.00 85.31 491 GLU A N 1
ATOM 3713 C CA . GLU A 1 491 ? 24.779 -6.001 15.973 1.00 85.31 491 GLU A CA 1
ATOM 3714 C C . GLU A 1 491 ? 23.734 -4.928 15.637 1.00 85.31 491 GLU A C 1
ATOM 3716 O O . GLU A 1 491 ? 23.940 -3.758 15.960 1.00 85.31 491 GLU A O 1
ATOM 3721 N N . LEU A 1 492 ? 22.569 -5.319 15.108 1.00 81.38 492 LEU A N 1
ATOM 3722 C CA . LEU A 1 492 ? 21.486 -4.374 14.804 1.00 81.38 492 LEU A CA 1
ATOM 3723 C C . LEU A 1 492 ? 20.961 -3.645 16.052 1.00 81.38 492 LEU A C 1
ATOM 3725 O O . LEU A 1 492 ? 20.642 -2.457 15.984 1.00 81.38 492 LEU A O 1
ATOM 3729 N N . ILE A 1 493 ? 20.890 -4.326 17.201 1.00 80.31 493 ILE A N 1
ATOM 3730 C CA . ILE A 1 493 ? 20.537 -3.692 18.481 1.00 80.31 493 ILE A CA 1
ATOM 3731 C C . ILE A 1 493 ? 21.633 -2.717 18.923 1.00 80.31 493 ILE A C 1
ATOM 3733 O O . ILE A 1 493 ? 21.321 -1.609 19.356 1.00 80.31 493 ILE A O 1
ATOM 3737 N N . ALA A 1 494 ? 22.908 -3.098 18.804 1.00 78.50 494 ALA A N 1
ATOM 3738 C CA . ALA A 1 494 ? 24.035 -2.238 19.169 1.00 78.50 494 ALA A CA 1
ATOM 3739 C C . ALA A 1 494 ? 24.105 -0.966 18.305 1.00 78.50 494 ALA A C 1
ATOM 3741 O O . ALA A 1 494 ? 24.465 0.097 18.805 1.00 78.50 494 ALA A O 1
ATOM 3742 N N . GLN A 1 495 ? 23.709 -1.064 17.034 1.00 77.25 495 GLN A N 1
ATOM 3743 C CA . GLN A 1 495 ? 23.590 0.061 16.103 1.00 77.25 495 GLN A CA 1
ATOM 3744 C C . GLN A 1 495 ? 22.305 0.886 16.309 1.00 77.25 495 GLN A C 1
ATOM 3746 O O . GLN A 1 495 ? 22.146 1.938 15.694 1.00 77.25 495 GLN A O 1
ATOM 3751 N N . GLY A 1 496 ? 21.379 0.430 17.160 1.00 68.31 496 GLY A N 1
ATOM 3752 C CA . GLY A 1 496 ? 20.090 1.082 17.396 1.00 68.31 496 GLY A CA 1
ATOM 3753 C C . GLY A 1 496 ? 19.082 0.938 16.250 1.00 68.31 496 GLY A C 1
ATOM 3754 O O . GLY A 1 496 ? 18.041 1.591 16.286 1.00 68.31 496 GLY A O 1
ATOM 3755 N N . ALA A 1 497 ? 19.363 0.088 15.257 1.00 70.06 497 ALA A N 1
ATOM 3756 C CA . ALA A 1 497 ? 18.486 -0.162 14.114 1.00 70.06 497 ALA A CA 1
ATOM 3757 C C . ALA A 1 497 ? 17.227 -0.945 14.519 1.00 70.06 497 ALA A C 1
ATOM 3759 O O . ALA A 1 497 ? 16.131 -0.668 14.035 1.00 70.06 497 ALA A O 1
ATOM 3760 N N . VAL A 1 498 ? 17.366 -1.889 15.458 1.00 75.38 498 VAL A N 1
ATOM 3761 C CA . VAL A 1 498 ? 16.240 -2.656 16.006 1.00 75.38 498 VAL A CA 1
ATOM 3762 C C . VAL A 1 498 ? 16.271 -2.687 17.530 1.00 75.38 498 VAL A C 1
ATOM 3764 O O . VAL A 1 498 ? 17.321 -2.582 18.157 1.00 75.38 498 VAL A O 1
ATOM 3767 N N . THR A 1 499 ? 15.113 -2.873 18.158 1.00 72.62 499 THR A N 1
ATOM 3768 C CA . THR A 1 499 ? 15.011 -3.097 19.608 1.00 72.62 499 THR A CA 1
ATOM 3769 C C . THR A 1 499 ? 14.110 -4.280 19.908 1.00 72.62 499 THR A C 1
ATOM 3771 O O . THR A 1 499 ? 13.153 -4.531 19.185 1.00 72.62 499 THR A O 1
ATOM 3774 N N . ILE A 1 500 ? 14.375 -4.996 20.997 1.00 74.25 500 ILE A N 1
ATOM 3775 C CA . ILE A 1 500 ? 13.452 -6.029 21.471 1.00 74.25 500 ILE A CA 1
ATOM 3776 C C . ILE A 1 500 ? 12.339 -5.341 22.255 1.00 74.25 500 ILE A C 1
ATOM 3778 O O . ILE A 1 500 ? 12.601 -4.606 23.206 1.00 74.25 500 ILE A O 1
ATOM 3782 N N . GLY A 1 501 ? 11.096 -5.603 21.872 1.00 70.50 501 GLY A N 1
ATOM 3783 C CA . GLY A 1 501 ? 9.927 -5.208 22.644 1.00 70.50 501 GLY A CA 1
ATOM 3784 C C . GLY A 1 501 ? 8.997 -6.388 22.889 1.00 70.50 501 GLY A C 1
ATOM 3785 O O . GLY A 1 501 ? 9.279 -7.525 22.510 1.00 70.50 501 GLY A O 1
ATOM 3786 N N . ALA A 1 502 ? 7.874 -6.121 23.549 1.00 69.00 502 ALA A N 1
ATOM 3787 C CA . ALA A 1 502 ? 6.873 -7.135 23.840 1.00 69.00 502 ALA A CA 1
ATOM 3788 C C . ALA A 1 502 ? 5.462 -6.618 23.554 1.00 69.00 502 ALA A C 1
ATOM 3790 O O . ALA A 1 502 ? 5.131 -5.468 23.839 1.00 69.00 502 ALA A O 1
ATOM 3791 N N . THR A 1 503 ? 4.597 -7.482 23.026 1.00 66.69 503 THR A N 1
ATOM 3792 C CA . THR A 1 503 ? 3.175 -7.158 22.857 1.00 66.69 503 THR A CA 1
ATOM 3793 C C . THR A 1 503 ? 2.502 -7.018 24.222 1.00 66.69 503 THR A C 1
ATOM 3795 O O . THR A 1 503 ? 2.826 -7.769 25.142 1.00 66.69 503 THR A O 1
ATOM 3798 N N . SER A 1 504 ? 1.478 -6.170 24.339 1.00 61.75 504 SER A N 1
ATOM 3799 C CA . SER A 1 504 ? 0.757 -5.965 25.606 1.00 61.75 504 SER A CA 1
ATOM 3800 C C . SER A 1 504 ? -0.041 -7.184 26.100 1.00 61.75 504 SER A C 1
ATOM 3802 O O . SER A 1 504 ? -0.413 -7.229 27.270 1.00 61.75 504 SER A O 1
ATOM 3804 N N . GLY A 1 505 ? -0.291 -8.181 25.240 1.00 60.00 505 GLY A N 1
ATOM 3805 C CA . GLY A 1 505 ? -1.004 -9.414 25.598 1.00 60.00 505 GLY A CA 1
ATOM 3806 C C . GLY A 1 505 ? -2.516 -9.228 25.751 1.00 60.00 505 GLY A C 1
ATOM 3807 O O . GLY A 1 505 ? -3.116 -9.736 26.691 1.00 60.00 505 GLY A O 1
ATOM 3808 N N . THR A 1 506 ? -3.145 -8.444 24.865 1.00 53.78 506 THR A N 1
ATOM 3809 C CA . THR A 1 506 ? -4.597 -8.199 24.924 1.00 53.78 506 THR A CA 1
ATOM 3810 C C . THR A 1 506 ? -5.396 -9.477 24.743 1.00 53.78 506 THR A C 1
ATOM 3812 O O . THR A 1 506 ? -6.324 -9.682 25.514 1.00 53.78 506 THR A O 1
ATOM 3815 N N . SER A 1 507 ? -5.050 -10.290 23.738 1.00 54.59 507 SER A N 1
ATOM 3816 C CA . SER A 1 507 ? -5.813 -11.468 23.285 1.00 54.59 507 SER A CA 1
ATOM 3817 C C . SER A 1 507 ? -5.249 -12.802 23.783 1.00 54.59 507 SER A C 1
ATOM 3819 O O . SER A 1 507 ? -6.024 -13.722 23.982 1.00 54.59 507 SER A O 1
ATOM 3821 N N . ASP A 1 508 ? -3.939 -12.860 24.048 1.00 58.75 508 ASP A N 1
ATOM 3822 C CA . ASP A 1 508 ? -3.169 -14.040 24.472 1.00 58.75 508 ASP A CA 1
ATOM 3823 C C . ASP A 1 508 ? -1.949 -13.597 25.305 1.00 58.75 508 ASP A C 1
ATOM 3825 O O . ASP A 1 508 ? -1.715 -12.396 25.470 1.00 58.75 508 ASP A O 1
ATOM 3829 N N . GLU A 1 509 ? -1.119 -14.537 25.780 1.00 60.75 509 GLU A N 1
ATOM 3830 C CA . GLU A 1 509 ? 0.151 -14.205 26.447 1.00 60.75 509 GLU A CA 1
ATOM 3831 C C . GLU A 1 509 ? 1.070 -13.335 25.568 1.00 60.75 509 GLU A C 1
ATOM 3833 O O . GLU A 1 509 ? 1.032 -13.375 24.328 1.00 60.75 509 GLU A O 1
ATOM 3838 N N . ARG A 1 510 ? 1.929 -12.553 26.231 1.00 66.44 510 ARG A N 1
ATOM 3839 C CA . ARG A 1 510 ? 2.841 -11.615 25.572 1.00 66.44 510 ARG A CA 1
ATOM 3840 C C . ARG A 1 510 ? 3.790 -12.336 24.612 1.00 66.44 510 ARG A C 1
ATOM 3842 O O . ARG A 1 510 ? 4.292 -13.416 24.903 1.00 66.44 510 ARG A O 1
ATOM 3849 N N . LEU A 1 511 ? 4.031 -11.708 23.468 1.00 70.62 511 LEU A N 1
ATOM 3850 C CA . LEU A 1 511 ? 4.992 -12.127 22.455 1.00 70.62 511 LEU A CA 1
ATOM 3851 C C . LEU A 1 511 ? 6.176 -11.152 22.465 1.00 70.62 511 LEU A C 1
ATOM 3853 O O . LEU A 1 511 ? 5.943 -9.943 22.500 1.00 70.62 511 LEU A O 1
ATOM 3857 N N . GLN A 1 512 ? 7.408 -11.664 22.443 1.00 72.62 512 GLN A N 1
ATOM 3858 C CA . GLN A 1 512 ? 8.592 -10.849 22.159 1.00 72.62 512 GLN A CA 1
ATOM 3859 C C . GLN A 1 512 ? 8.696 -10.607 20.656 1.00 72.62 512 GLN A C 1
ATOM 3861 O O . GLN A 1 512 ? 8.442 -11.512 19.865 1.00 72.62 512 GLN A O 1
ATOM 3866 N N . VAL A 1 513 ? 9.044 -9.383 20.277 1.00 74.50 513 VAL A N 1
ATOM 3867 C CA . VAL A 1 513 ? 9.145 -8.960 18.879 1.00 74.50 513 VAL A CA 1
ATOM 3868 C C . VAL A 1 513 ? 10.369 -8.083 18.677 1.00 74.50 513 VAL A C 1
ATOM 3870 O O . VAL A 1 513 ? 10.809 -7.393 19.601 1.00 74.50 513 VAL A O 1
ATOM 3873 N N . LEU A 1 514 ? 10.900 -8.097 17.457 1.00 76.62 514 LEU A N 1
ATOM 3874 C CA . LEU A 1 514 ? 11.893 -7.127 17.015 1.00 76.62 514 LEU A CA 1
ATOM 3875 C C . LEU A 1 514 ? 11.161 -5.914 16.442 1.00 76.62 514 LEU A C 1
ATOM 3877 O O . LEU A 1 514 ? 10.366 -6.031 15.518 1.00 76.62 514 LEU A O 1
ATOM 3881 N N . PHE A 1 515 ? 11.409 -4.759 17.043 1.00 71.44 515 PHE A N 1
ATOM 3882 C CA . PHE A 1 515 ? 10.934 -3.467 16.579 1.00 71.44 515 PHE A CA 1
ATOM 3883 C C . PHE A 1 515 ? 12.001 -2.818 15.720 1.00 71.44 515 PHE A C 1
ATOM 3885 O O . PHE A 1 515 ? 13.073 -2.493 16.229 1.00 71.44 515 PHE A O 1
ATOM 3892 N N . ASP A 1 516 ? 11.667 -2.574 14.463 1.00 70.31 516 ASP A N 1
ATOM 3893 C CA . ASP A 1 516 ? 12.419 -1.695 13.583 1.00 70.31 516 ASP A CA 1
ATOM 3894 C C . ASP A 1 516 ? 11.787 -0.296 13.623 1.00 70.31 516 ASP A C 1
ATOM 3896 O O . ASP A 1 516 ? 10.680 -0.066 13.128 1.00 70.31 516 ASP A O 1
ATOM 3900 N N . TRP A 1 517 ? 12.487 0.648 14.257 1.00 60.50 517 TRP A N 1
ATOM 3901 C CA . TRP A 1 517 ? 11.989 2.014 14.433 1.00 60.50 517 TRP A CA 1
ATOM 3902 C C . TRP A 1 517 ? 11.994 2.829 13.141 1.00 60.50 517 TRP A C 1
ATOM 3904 O O . TRP A 1 517 ? 11.343 3.871 13.095 1.00 60.50 517 TRP A O 1
ATOM 3914 N N . THR A 1 518 ? 12.668 2.361 12.089 1.00 61.84 518 THR A N 1
ATOM 3915 C CA . THR A 1 518 ? 12.686 3.052 10.793 1.00 61.84 518 THR A CA 1
ATOM 3916 C C . THR A 1 518 ? 11.348 2.941 10.056 1.00 61.84 518 THR A C 1
ATOM 3918 O O . THR A 1 518 ? 11.029 3.793 9.234 1.00 61.84 518 THR A O 1
ATOM 3921 N N . ARG A 1 519 ? 10.511 1.953 10.409 1.00 65.00 519 ARG A N 1
ATOM 3922 C CA . ARG A 1 519 ? 9.233 1.664 9.729 1.00 65.00 519 ARG A CA 1
ATOM 3923 C C . ARG A 1 519 ? 8.031 2.378 10.331 1.00 65.00 519 ARG A C 1
ATOM 3925 O O . ARG A 1 519 ? 7.063 2.666 9.640 1.00 65.00 519 ARG A O 1
ATOM 3932 N N . GLY A 1 520 ? 8.066 2.649 11.637 1.00 60.00 520 GLY A N 1
ATOM 3933 C CA . GLY A 1 520 ? 6.925 3.165 12.410 1.00 60.00 520 GLY A CA 1
ATOM 3934 C C . GLY A 1 520 ? 6.599 4.648 12.206 1.00 60.00 520 GLY A C 1
ATOM 3935 O O . GLY A 1 520 ? 5.754 5.180 12.931 1.00 60.00 520 GLY A O 1
ATOM 3936 N N . GLY A 1 521 ? 7.282 5.322 11.277 1.00 74.94 521 GLY A N 1
ATOM 3937 C CA . GLY A 1 521 ? 7.137 6.749 11.001 1.00 74.94 521 GLY A CA 1
ATOM 3938 C C . GLY A 1 521 ? 5.813 7.121 10.329 1.00 74.94 521 GLY A C 1
ATOM 3939 O O . GLY A 1 521 ? 5.028 6.267 9.914 1.00 74.94 521 GLY A O 1
ATOM 3940 N N . LEU A 1 522 ? 5.565 8.428 10.227 1.00 85.19 522 LEU A N 1
ATOM 3941 C CA . LEU A 1 522 ? 4.422 8.955 9.481 1.00 85.19 522 LEU A CA 1
ATOM 3942 C C . LEU A 1 522 ? 4.527 8.561 7.997 1.00 85.19 522 LEU A C 1
ATOM 3944 O O . LEU A 1 522 ? 5.641 8.436 7.491 1.00 85.19 522 LEU A O 1
ATOM 3948 N N . PRO A 1 523 ? 3.400 8.396 7.284 1.00 84.00 523 PRO A N 1
ATOM 3949 C CA . PRO A 1 523 ? 3.435 8.223 5.835 1.00 84.00 523 PRO A CA 1
ATOM 3950 C C . PRO A 1 523 ? 4.154 9.400 5.160 1.00 84.00 523 PRO A C 1
ATOM 3952 O O . PRO A 1 523 ? 3.935 10.544 5.555 1.00 84.00 523 PRO A O 1
ATOM 3955 N N . GLU A 1 524 ? 4.940 9.155 4.109 1.00 81.38 524 GLU A N 1
ATOM 3956 C CA . GLU A 1 524 ? 5.619 10.231 3.360 1.00 81.38 524 GLU A CA 1
ATOM 3957 C C . GLU A 1 524 ? 4.621 11.286 2.855 1.00 81.38 524 GLU A C 1
ATOM 3959 O O . GLU A 1 524 ? 4.842 12.491 2.980 1.00 81.38 524 GLU A O 1
ATOM 3964 N N . ARG A 1 525 ? 3.445 10.829 2.408 1.00 81.31 525 ARG A N 1
ATOM 3965 C CA . ARG A 1 525 ? 2.328 11.668 1.941 1.00 81.31 525 ARG A CA 1
ATOM 3966 C C . ARG A 1 525 ? 1.337 12.054 3.047 1.00 81.31 525 ARG A C 1
ATOM 3968 O O . ARG A 1 525 ? 0.166 12.328 2.780 1.00 81.31 525 ARG A O 1
ATOM 3975 N N . ALA A 1 526 ? 1.774 12.093 4.310 1.00 85.75 526 ALA A N 1
ATOM 3976 C CA . ALA A 1 526 ? 0.921 12.431 5.457 1.00 85.75 526 ALA A CA 1
ATOM 3977 C C . ALA A 1 526 ? 0.202 13.784 5.311 1.00 85.75 526 ALA A C 1
ATOM 3979 O O . ALA A 1 526 ? -0.949 13.918 5.730 1.00 85.75 526 ALA A O 1
ATOM 3980 N N . ARG A 1 527 ? 0.850 14.786 4.698 1.00 86.25 527 ARG A N 1
ATOM 3981 C CA . ARG A 1 527 ? 0.237 16.107 4.479 1.00 86.25 527 ARG A CA 1
ATOM 3982 C C . ARG A 1 527 ? -0.982 16.032 3.567 1.00 86.25 527 ARG A C 1
ATOM 3984 O O . ARG A 1 527 ? -2.025 16.574 3.914 1.00 86.25 527 ARG A O 1
ATOM 3991 N N . GLU A 1 528 ? -0.879 15.309 2.458 1.00 84.31 528 GLU A N 1
ATOM 3992 C CA . GLU A 1 528 ? -1.974 15.130 1.501 1.00 84.31 528 GLU A CA 1
ATOM 3993 C C . GLU A 1 528 ? -3.108 14.287 2.091 1.00 84.31 528 GLU A C 1
ATOM 3995 O O . GLU A 1 528 ? -4.286 14.627 1.972 1.00 84.31 528 GLU A O 1
ATOM 4000 N N . LEU A 1 529 ? -2.748 13.212 2.800 1.00 86.56 529 LEU A N 1
ATOM 4001 C CA . LEU A 1 529 ? -3.697 12.323 3.466 1.00 86.56 529 LEU A CA 1
ATOM 4002 C C . LEU A 1 529 ? -4.605 13.085 4.449 1.00 86.56 529 LEU A C 1
ATOM 4004 O O . LEU A 1 529 ? -5.817 12.839 4.520 1.00 86.56 529 LEU A O 1
ATOM 4008 N N . TRP A 1 530 ? -4.028 14.028 5.192 1.00 90.81 530 TRP A N 1
ATOM 4009 C CA . TRP A 1 530 ? -4.717 14.809 6.221 1.00 90.81 530 TRP A CA 1
ATOM 4010 C C . TRP A 1 530 ? -5.116 16.220 5.789 1.00 90.81 530 TRP A C 1
ATOM 4012 O O . TRP A 1 530 ? -5.640 16.957 6.625 1.00 90.81 530 TRP A O 1
ATOM 4022 N N . ALA A 1 531 ? -4.906 16.572 4.516 1.00 87.50 531 ALA A N 1
ATOM 4023 C CA . ALA A 1 531 ? -5.152 17.906 3.965 1.00 87.50 531 ALA A CA 1
ATOM 4024 C C . ALA A 1 531 ? -4.512 19.026 4.812 1.00 87.50 531 ALA A C 1
ATOM 4026 O O . ALA A 1 531 ? -5.133 20.047 5.111 1.00 87.50 531 ALA A O 1
ATOM 4027 N N . LEU A 1 532 ? -3.271 18.803 5.255 1.00 87.44 532 LEU A N 1
ATOM 4028 C CA . LEU A 1 532 ? -2.523 19.781 6.038 1.00 87.44 532 LEU A CA 1
ATOM 4029 C C . LEU A 1 532 ? -1.927 20.862 5.124 1.00 87.44 532 LEU A C 1
ATOM 4031 O O . LEU A 1 532 ? -1.471 20.536 4.027 1.00 87.44 532 LEU A O 1
ATOM 4035 N N . PRO A 1 533 ? -1.854 22.127 5.578 1.00 84.75 533 PRO A N 1
ATOM 4036 C CA . PRO A 1 533 ? -1.146 23.177 4.851 1.00 84.75 533 PRO A CA 1
ATOM 4037 C C . PRO A 1 533 ? 0.323 22.809 4.596 1.00 84.75 533 PRO A C 1
ATOM 4039 O O . PRO A 1 533 ? 0.954 22.176 5.442 1.00 84.75 533 PRO A O 1
ATOM 4042 N N . GLU A 1 534 ? 0.907 23.274 3.489 1.00 80.06 534 GLU A N 1
ATOM 4043 C CA . GLU A 1 534 ? 2.312 22.982 3.141 1.00 80.06 534 GLU A CA 1
ATOM 4044 C C . GLU A 1 534 ? 3.305 23.376 4.244 1.00 80.06 534 GLU A C 1
ATOM 4046 O O . GLU A 1 534 ? 4.254 22.649 4.536 1.00 80.06 534 GLU A O 1
ATOM 4051 N N . HIS A 1 535 ? 3.043 24.496 4.921 1.00 81.62 535 HIS A N 1
ATOM 4052 C CA . HIS A 1 535 ? 3.872 25.013 6.010 1.00 81.62 535 HIS A CA 1
ATOM 4053 C C . HIS A 1 535 ? 3.660 24.291 7.353 1.00 81.62 535 HIS A C 1
ATOM 4055 O O . HIS A 1 535 ? 4.305 24.641 8.344 1.00 81.62 535 HIS A O 1
ATOM 4061 N N . ALA A 1 536 ? 2.758 23.307 7.430 1.00 86.62 536 ALA A N 1
ATOM 4062 C CA . ALA A 1 536 ? 2.530 22.551 8.653 1.00 86.62 536 ALA A CA 1
ATOM 4063 C C . ALA A 1 536 ? 3.756 21.683 8.989 1.00 86.62 536 ALA A C 1
ATOM 4065 O O . ALA A 1 536 ? 4.198 20.841 8.193 1.00 86.62 536 ALA A O 1
ATOM 4066 N N . SER A 1 537 ? 4.300 21.885 10.192 1.00 90.56 537 SER A N 1
ATOM 4067 C CA . SER A 1 537 ? 5.358 21.042 10.751 1.00 90.56 537 SER A CA 1
ATOM 4068 C C . SER A 1 537 ? 4.769 19.736 11.281 1.00 90.56 537 SER A C 1
ATOM 4070 O O . SER A 1 537 ? 3.677 19.721 11.850 1.00 90.56 537 SER A O 1
ATOM 4072 N N . LEU A 1 538 ? 5.520 18.649 11.096 1.00 91.69 538 LEU A N 1
ATOM 4073 C CA . LEU A 1 538 ? 5.279 17.310 11.650 1.00 91.69 538 LEU A CA 1
ATOM 4074 C C . LEU A 1 538 ? 6.575 16.740 12.261 1.00 91.69 538 LEU A C 1
ATOM 4076 O O . LEU A 1 538 ? 6.779 15.530 12.305 1.00 91.69 538 LEU A O 1
ATOM 4080 N N . SER A 1 539 ? 7.494 17.622 12.659 1.00 90.12 539 SER A N 1
ATOM 4081 C CA . SER A 1 539 ? 8.874 17.268 13.004 1.00 90.12 539 SER A CA 1
ATOM 4082 C C . SER A 1 539 ? 9.050 16.873 14.468 1.00 90.12 539 SER A C 1
ATOM 4084 O O . SER A 1 539 ? 9.982 16.137 14.797 1.00 90.12 539 SER A O 1
ATOM 4086 N N . THR A 1 540 ? 8.161 17.332 15.350 1.00 93.81 540 THR A N 1
ATOM 4087 C CA . THR A 1 540 ? 8.221 17.068 16.792 1.00 93.81 540 THR A CA 1
ATOM 4088 C C . THR A 1 540 ? 7.037 16.228 17.258 1.00 93.81 540 THR A C 1
ATOM 4090 O O . THR A 1 540 ? 5.891 16.462 16.877 1.00 93.81 540 THR A O 1
ATOM 4093 N N . GLY A 1 541 ? 7.309 15.231 18.100 1.00 93.31 541 GLY A N 1
ATOM 4094 C CA . GLY A 1 541 ? 6.308 14.264 18.545 1.00 93.31 541 GLY A CA 1
ATOM 4095 C C . GLY A 1 541 ? 6.122 14.245 20.059 1.00 93.31 541 GLY A C 1
ATOM 4096 O O . GLY A 1 541 ? 7.038 14.561 20.820 1.00 93.31 541 GLY A O 1
ATOM 4097 N N . ALA A 1 542 ? 4.956 13.807 20.520 1.00 92.88 542 ALA A N 1
ATOM 4098 C CA . ALA A 1 542 ? 4.781 13.311 21.879 1.00 92.88 542 ALA A CA 1
ATOM 4099 C C . ALA A 1 542 ? 3.892 12.067 21.900 1.00 92.88 542 ALA A C 1
ATOM 4101 O O . ALA A 1 542 ? 3.006 11.919 21.061 1.00 92.88 542 ALA A O 1
ATOM 4102 N N . VAL A 1 543 ? 4.110 11.185 22.873 1.00 90.56 543 VAL A N 1
ATOM 4103 C CA . VAL A 1 543 ? 3.324 9.960 23.064 1.00 90.56 543 VAL A CA 1
ATOM 4104 C C . VAL A 1 543 ? 2.684 9.974 24.446 1.00 90.56 543 VAL A C 1
ATOM 4106 O O . VAL A 1 543 ? 3.378 10.134 25.448 1.00 90.56 543 VAL A O 1
ATOM 4109 N N . PHE A 1 544 ? 1.371 9.755 24.517 1.00 90.69 544 PHE A N 1
ATOM 4110 C CA . PHE A 1 544 ? 0.644 9.536 25.768 1.00 90.69 544 PHE A CA 1
ATOM 4111 C C . PHE A 1 544 ? -0.258 8.305 25.656 1.00 90.69 544 PHE A C 1
ATOM 4113 O O . PHE A 1 544 ? -1.323 8.317 25.035 1.00 90.69 544 PHE A O 1
ATOM 4120 N N . THR A 1 545 ? 0.203 7.203 26.239 1.00 87.75 545 THR A N 1
ATOM 4121 C CA . THR A 1 545 ? -0.434 5.886 26.151 1.00 87.75 545 THR A CA 1
ATOM 4122 C C . THR A 1 545 ? -0.159 5.075 27.414 1.00 87.75 545 THR A C 1
ATOM 4124 O O . THR A 1 545 ? 0.530 5.544 28.315 1.00 87.75 545 THR A O 1
ATOM 4127 N N . THR A 1 546 ? -0.691 3.855 27.485 1.00 82.50 546 THR A N 1
ATOM 4128 C CA . THR A 1 546 ? -0.443 2.918 28.588 1.00 82.50 54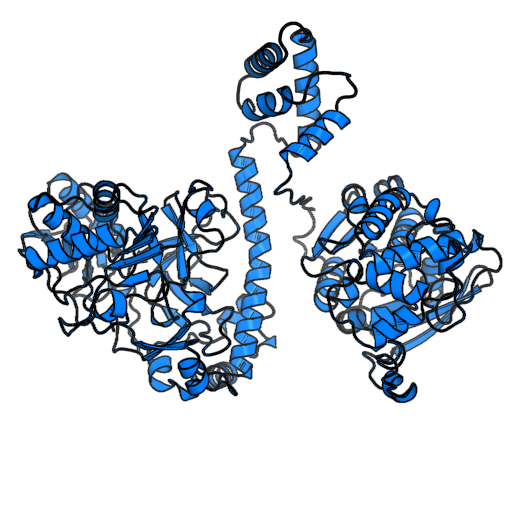6 THR A CA 1
ATOM 4129 C C . THR A 1 546 ? 1.065 2.653 28.745 1.00 82.50 546 THR A C 1
ATOM 4131 O O . THR A 1 546 ? 1.728 2.478 27.712 1.00 82.50 546 THR A O 1
ATOM 4134 N N . PRO A 1 547 ? 1.601 2.492 29.970 1.00 76.31 547 PRO A N 1
ATOM 4135 C CA . PRO A 1 547 ? 3.028 2.228 30.186 1.00 76.31 547 PRO A CA 1
ATOM 4136 C C . PRO A 1 547 ? 3.571 1.044 29.369 1.00 76.31 547 PRO A C 1
ATOM 4138 O O . PRO A 1 547 ? 4.649 1.118 28.792 1.00 76.31 547 PRO A O 1
ATOM 4141 N N . LEU A 1 548 ? 2.784 -0.027 29.218 1.00 73.00 548 LEU A N 1
ATOM 4142 C CA . LEU A 1 548 ? 3.187 -1.217 28.456 1.00 73.00 548 LEU A CA 1
ATOM 4143 C C . LEU A 1 548 ? 3.353 -0.982 26.953 1.00 73.00 548 LEU A C 1
ATOM 4145 O O . LEU A 1 548 ? 4.118 -1.689 26.307 1.00 73.00 548 LEU A O 1
ATOM 4149 N N . CYS A 1 549 ? 2.612 -0.034 26.380 1.00 71.50 549 CYS A N 1
ATOM 4150 C CA . CYS A 1 549 ? 2.667 0.261 24.946 1.00 71.50 549 CYS A CA 1
ATOM 4151 C C . CYS A 1 549 ? 3.660 1.378 24.611 1.00 71.50 549 CYS A C 1
ATOM 4153 O O . CYS A 1 549 ? 3.995 1.552 23.445 1.00 71.50 549 CYS A O 1
ATOM 4155 N N . ALA A 1 550 ? 4.135 2.124 25.610 1.00 62.69 550 ALA A N 1
ATOM 4156 C CA . ALA A 1 550 ? 5.085 3.211 25.416 1.00 62.69 550 ALA A CA 1
ATOM 4157 C C . ALA A 1 550 ? 6.515 2.719 25.109 1.00 62.69 550 ALA A C 1
ATOM 4159 O O . ALA A 1 550 ? 7.386 3.531 24.816 1.00 62.69 550 ALA A O 1
ATOM 4160 N N . GLY A 1 551 ? 6.793 1.409 25.217 1.00 54.91 551 GLY A N 1
ATOM 4161 C CA . GLY A 1 551 ? 8.140 0.842 25.025 1.00 54.91 551 GLY A CA 1
ATOM 4162 C C . GLY A 1 551 ? 9.157 1.281 26.088 1.00 54.91 551 GLY A C 1
ATOM 4163 O O . GLY A 1 551 ? 10.320 0.886 26.047 1.00 54.91 551 GLY A O 1
ATOM 4164 N N . PHE A 1 552 ? 8.701 2.088 27.041 1.00 53.06 552 PHE A N 1
ATOM 4165 C CA . PHE A 1 552 ? 9.376 2.454 28.261 1.00 53.06 552 PHE A CA 1
ATOM 4166 C C . PHE A 1 552 ? 8.542 1.905 29.395 1.00 53.06 552 PHE A C 1
ATOM 4168 O O . PHE A 1 552 ? 7.398 2.301 29.612 1.00 53.06 552 PHE A O 1
ATOM 4175 N N . GLU A 1 553 ? 9.154 1.009 30.140 1.00 43.66 553 GLU A N 1
ATOM 4176 C CA . GLU A 1 553 ? 8.739 0.645 31.474 1.00 43.66 553 GLU A CA 1
ATOM 4177 C C . GLU A 1 553 ? 8.900 1.881 32.390 1.00 43.66 553 GLU A C 1
ATOM 4179 O O . GLU A 1 553 ? 9.820 2.007 33.190 1.00 43.66 553 GLU A O 1
ATOM 4184 N N . CYS A 1 554 ? 8.019 2.872 32.216 1.00 40.94 554 CYS A N 1
ATOM 4185 C CA . CYS A 1 554 ? 7.919 4.061 33.055 1.00 40.94 554 CYS A CA 1
ATOM 4186 C C . CYS A 1 554 ? 7.237 3.669 34.370 1.00 40.94 554 CYS A C 1
ATOM 4188 O O . CYS A 1 554 ? 6.120 4.083 34.657 1.00 40.94 554 CYS A O 1
ATOM 4190 N N . HIS A 1 555 ? 7.887 2.806 35.144 1.00 40.66 555 HIS A N 1
ATOM 4191 C CA . HIS A 1 555 ? 7.407 2.374 36.455 1.00 40.66 555 HIS A CA 1
ATOM 4192 C C . HIS A 1 555 ? 8.286 2.876 37.604 1.00 40.66 555 HIS A C 1
ATOM 4194 O O . HIS A 1 555 ? 8.117 2.453 38.742 1.00 40.66 555 HIS A O 1
ATOM 4200 N N . LEU A 1 556 ? 9.196 3.819 37.349 1.00 39.03 556 LEU A N 1
ATOM 4201 C CA . LEU A 1 556 ? 9.992 4.454 38.395 1.00 39.03 556 LEU A CA 1
ATOM 4202 C C . LEU A 1 556 ? 9.936 5.968 38.202 1.00 39.03 556 LEU A C 1
ATOM 4204 O O . LEU A 1 556 ? 10.457 6.492 37.219 1.00 39.03 556 LEU A O 1
ATOM 4208 N N . GLY A 1 557 ? 9.284 6.663 39.137 1.00 48.56 557 GLY A N 1
ATOM 4209 C CA . GLY A 1 557 ? 9.169 8.123 39.206 1.00 48.56 557 GLY A CA 1
ATOM 4210 C C . GLY A 1 557 ? 10.511 8.835 39.420 1.00 48.56 557 GLY A C 1
ATOM 4211 O O . GLY A 1 557 ? 10.714 9.484 40.439 1.00 48.56 557 GLY A O 1
ATOM 4212 N N . ALA A 1 558 ? 11.428 8.704 38.460 1.00 53.78 558 ALA A N 1
ATOM 4213 C CA . ALA A 1 558 ? 12.767 9.287 38.485 1.00 53.78 558 ALA A CA 1
ATOM 4214 C C . ALA A 1 558 ? 13.325 9.647 37.090 1.00 53.78 558 ALA A C 1
ATOM 4216 O O . ALA A 1 558 ? 14.385 10.265 37.015 1.00 53.78 558 ALA A O 1
ATOM 4217 N N . ALA A 1 559 ? 12.652 9.293 35.983 1.00 68.12 559 ALA A N 1
ATOM 4218 C CA . ALA A 1 559 ? 13.137 9.610 34.638 1.00 68.12 559 ALA A CA 1
ATOM 4219 C C . ALA A 1 559 ? 12.753 11.039 34.206 1.00 68.12 559 ALA A C 1
ATOM 4221 O O . ALA A 1 559 ? 11.577 11.381 34.033 1.00 68.12 559 ALA A O 1
ATOM 4222 N N . THR A 1 560 ? 13.765 11.874 33.992 1.00 79.94 560 THR A N 1
ATOM 4223 C CA . THR A 1 560 ? 13.620 13.231 33.446 1.00 79.94 560 THR A CA 1
ATOM 4224 C C . THR A 1 560 ? 13.033 13.197 32.024 1.00 79.94 560 THR A C 1
ATOM 4226 O O . THR A 1 560 ? 13.206 12.196 31.325 1.00 79.94 560 THR A O 1
ATOM 4229 N N . PRO A 1 561 ? 12.380 14.275 31.541 1.00 83.12 561 PRO A N 1
ATOM 4230 C CA . PRO A 1 561 ? 11.910 14.349 30.155 1.00 83.12 561 PRO A CA 1
ATOM 4231 C C . PRO A 1 561 ? 13.001 14.005 29.133 1.00 83.12 561 PRO A C 1
ATOM 4233 O O . PRO A 1 561 ? 12.750 13.237 28.215 1.00 83.12 561 PRO A O 1
ATOM 4236 N N . ALA A 1 562 ? 14.240 14.460 29.354 1.00 82.25 562 ALA A N 1
ATOM 4237 C CA . ALA A 1 562 ? 15.377 14.146 28.488 1.00 82.25 562 ALA A CA 1
ATOM 4238 C C . ALA A 1 562 ? 15.645 12.633 28.354 1.00 82.25 562 ALA A C 1
ATOM 4240 O O . ALA A 1 562 ? 15.997 12.170 27.277 1.00 82.25 562 ALA A O 1
ATOM 4241 N N . GLN A 1 563 ? 15.435 11.850 29.417 1.00 78.88 563 GLN A N 1
ATOM 4242 C CA . GLN A 1 563 ? 15.609 10.390 29.396 1.00 78.88 563 GLN A CA 1
ATOM 4243 C C . GLN A 1 563 ? 14.441 9.652 28.718 1.00 78.88 563 GLN A C 1
ATOM 4245 O O . GLN A 1 563 ? 14.586 8.486 28.353 1.00 78.88 563 GLN A O 1
ATOM 4250 N N . ARG A 1 564 ? 13.287 10.313 28.557 1.00 81.88 564 ARG A N 1
ATOM 4251 C CA . ARG A 1 564 ? 12.076 9.785 27.899 1.00 81.88 564 ARG A CA 1
ATOM 4252 C C . ARG A 1 564 ? 11.882 10.300 26.471 1.00 81.88 564 ARG A C 1
ATOM 4254 O O . ARG A 1 564 ? 10.903 9.931 25.816 1.00 81.88 564 ARG A O 1
ATOM 4261 N N . THR A 1 565 ? 12.790 11.142 25.991 1.00 83.50 565 THR A N 1
ATOM 4262 C CA . THR A 1 565 ? 12.783 11.655 24.622 1.00 83.50 565 THR A CA 1
ATOM 4263 C C . THR A 1 565 ? 13.654 10.777 23.733 1.00 83.50 565 THR A C 1
ATOM 4265 O O . THR A 1 565 ? 14.824 10.546 24.029 1.00 83.50 565 THR A O 1
ATOM 4268 N N . ARG A 1 566 ? 13.093 10.295 22.621 1.00 75.94 566 ARG A N 1
ATOM 4269 C CA . ARG A 1 566 ? 13.833 9.623 21.542 1.00 75.94 566 ARG A CA 1
ATOM 4270 C C . ARG A 1 566 ? 13.703 10.447 20.268 1.00 75.94 566 ARG A C 1
ATOM 4272 O O . ARG A 1 566 ? 12.588 10.727 19.831 1.00 75.94 566 ARG A O 1
ATOM 4279 N N . GLY A 1 567 ? 14.833 10.849 19.685 1.00 82.06 567 GLY A N 1
ATOM 4280 C CA . GLY A 1 567 ? 14.835 11.818 18.587 1.00 82.06 567 GLY A CA 1
ATOM 4281 C C . GLY A 1 567 ? 14.117 13.103 19.012 1.00 82.06 567 GLY A C 1
ATOM 4282 O O . GLY A 1 567 ? 14.464 13.702 20.025 1.00 82.06 567 GLY A O 1
ATOM 4283 N N . SER A 1 568 ? 13.077 13.489 18.279 1.00 87.44 568 SER A N 1
ATOM 4284 C CA . SER A 1 568 ? 12.213 14.637 18.590 1.00 87.44 568 SER A CA 1
ATOM 4285 C C . SER A 1 568 ? 10.920 14.265 19.335 1.00 87.44 568 SER A C 1
ATOM 4287 O O . SER A 1 568 ? 10.045 15.116 19.524 1.00 87.44 568 SER A O 1
ATOM 4289 N N . THR A 1 569 ? 10.765 13.000 19.746 1.00 87.81 569 THR A N 1
ATOM 4290 C CA . THR A 1 569 ? 9.521 12.480 20.327 1.00 87.81 569 THR A CA 1
ATOM 4291 C C . THR A 1 569 ? 9.639 12.248 21.831 1.00 87.81 569 THR A C 1
ATOM 4293 O O . THR A 1 569 ? 10.400 11.387 22.275 1.00 87.81 569 THR A O 1
ATOM 4296 N N . LEU A 1 570 ? 8.854 12.989 22.620 1.00 89.31 570 LEU A N 1
ATOM 4297 C CA . LEU A 1 570 ? 8.780 12.853 24.079 1.00 89.31 570 LEU A CA 1
ATOM 4298 C C . LEU A 1 570 ? 7.691 11.853 24.490 1.00 89.31 570 LEU A C 1
ATOM 4300 O O . LEU A 1 570 ? 6.516 12.031 24.175 1.00 89.31 570 LEU A O 1
ATOM 4304 N N . THR A 1 571 ? 8.043 10.838 25.275 1.00 88.44 571 THR A N 1
ATOM 4305 C CA . THR A 1 571 ? 7.045 9.963 25.912 1.00 88.44 571 THR A CA 1
ATOM 4306 C C . THR A 1 571 ? 6.591 10.581 27.229 1.00 88.44 571 THR A C 1
ATOM 4308 O O . THR A 1 571 ? 7.406 10.692 28.140 1.00 88.44 571 THR A O 1
ATOM 4311 N N . LEU A 1 572 ? 5.323 10.981 27.359 1.00 88.25 572 LEU A N 1
ATOM 4312 C CA . LEU A 1 572 ? 4.775 11.577 28.586 1.00 88.25 572 LEU A CA 1
ATOM 4313 C C . LEU A 1 572 ? 4.622 10.536 29.705 1.00 88.25 572 LEU A C 1
ATOM 4315 O O . LEU A 1 572 ? 4.360 9.359 29.448 1.00 88.25 572 LEU A O 1
ATOM 4319 N N . ASN A 1 573 ? 4.733 10.989 30.957 1.00 82.69 573 ASN A N 1
ATOM 4320 C CA . ASN A 1 573 ? 4.472 10.140 32.120 1.00 82.69 573 ASN A CA 1
ATOM 4321 C C . ASN A 1 573 ? 3.028 9.625 32.103 1.00 82.69 573 ASN A C 1
ATOM 4323 O O . ASN A 1 573 ? 2.094 10.379 31.839 1.00 82.69 573 ASN A O 1
ATOM 4327 N N . SER A 1 574 ? 2.845 8.344 32.413 1.00 78.06 574 SER A N 1
ATOM 4328 C CA . SER A 1 574 ? 1.532 7.709 32.506 1.00 78.06 574 SER A CA 1
ATOM 4329 C C . SER A 1 574 ? 1.493 6.696 33.651 1.00 78.06 574 SER A C 1
ATOM 4331 O O . SER A 1 574 ? 2.530 6.322 34.195 1.00 78.06 574 SER A O 1
ATOM 4333 N N . SER A 1 575 ? 0.287 6.266 34.017 1.00 77.88 575 SER A N 1
ATOM 4334 C CA . SER A 1 575 ? 0.033 5.265 35.056 1.00 77.88 575 SER A CA 1
ATOM 4335 C C . SER A 1 575 ? -0.672 4.045 34.461 1.00 77.88 575 SER A C 1
ATOM 4337 O O . SER A 1 575 ? -1.339 4.140 33.422 1.00 77.88 575 SER A O 1
ATOM 4339 N N . GLU A 1 576 ? -0.541 2.899 35.132 1.00 77.38 576 GLU A N 1
ATOM 4340 C CA . GLU A 1 576 ? -1.324 1.696 34.836 1.00 77.38 576 GLU A CA 1
ATOM 4341 C C . GLU A 1 576 ? -2.827 1.921 35.047 1.00 77.38 576 GLU A C 1
ATOM 4343 O O . GLU A 1 576 ? -3.639 1.383 34.298 1.00 77.38 576 GLU A O 1
ATOM 4348 N N . ASP A 1 577 ? -3.190 2.758 36.024 1.00 81.31 577 ASP A N 1
ATOM 4349 C CA . ASP A 1 577 ? -4.557 3.234 36.237 1.00 81.31 577 ASP A CA 1
ATOM 4350 C C . ASP A 1 577 ? -4.631 4.729 35.918 1.00 81.31 577 ASP A C 1
ATOM 4352 O O . ASP A 1 577 ? -4.306 5.585 36.744 1.00 81.31 577 ASP A O 1
ATOM 4356 N N . VAL A 1 578 ? -5.081 5.051 34.703 1.00 86.44 578 VAL A N 1
ATOM 4357 C CA . VAL A 1 578 ? -5.241 6.443 34.267 1.00 86.44 578 VAL A CA 1
ATOM 4358 C C . VAL A 1 578 ? -6.274 7.204 35.102 1.00 86.44 578 VAL A C 1
ATOM 4360 O O . VAL A 1 578 ? -6.106 8.401 35.335 1.00 86.44 578 VAL A O 1
ATOM 4363 N N . PHE A 1 579 ? -7.300 6.517 35.618 1.00 87.69 579 PHE A N 1
ATOM 4364 C CA . PHE A 1 579 ? -8.316 7.123 36.481 1.00 87.69 579 PHE A CA 1
ATOM 4365 C C . PHE A 1 579 ? -7.764 7.468 37.870 1.00 87.69 579 PHE A C 1
ATOM 4367 O O . PHE A 1 579 ? -8.373 8.260 38.588 1.00 87.69 579 PHE A O 1
ATOM 4374 N N . GLY A 1 580 ? -6.618 6.886 38.238 1.00 85.69 580 GLY A N 1
ATOM 4375 C CA . GLY A 1 580 ? -5.919 7.118 39.498 1.00 85.69 580 GLY A CA 1
ATOM 4376 C C . GLY A 1 580 ? -4.886 8.247 39.471 1.00 85.69 580 GLY A C 1
ATOM 4377 O O . GLY A 1 580 ? -4.288 8.505 40.512 1.00 85.69 580 GLY A O 1
ATOM 4378 N N . LEU A 1 581 ? -4.663 8.913 38.329 1.00 86.88 581 LEU A N 1
ATOM 4379 C CA . LEU A 1 581 ? -3.726 10.041 38.244 1.00 86.88 581 LEU A CA 1
ATOM 4380 C C . LEU A 1 581 ? -4.157 11.184 39.176 1.00 86.88 581 LEU A C 1
ATOM 4382 O O . LEU A 1 581 ? -5.290 11.669 39.106 1.00 86.88 581 LEU A O 1
ATOM 4386 N N . SER A 1 582 ? -3.233 11.636 40.019 1.00 89.50 582 SER A N 1
ATOM 4387 C CA . SER A 1 582 ? -3.414 12.794 40.892 1.00 89.50 582 SER A CA 1
ATOM 4388 C C . SER A 1 582 ? -3.427 14.107 40.103 1.00 89.50 582 SER A C 1
ATOM 4390 O O . SER A 1 582 ? -2.901 14.208 38.992 1.00 89.50 582 SER A O 1
ATOM 4392 N N . ASP A 1 583 ? -3.988 15.160 40.700 1.00 93.56 583 ASP A N 1
ATOM 4393 C CA . ASP A 1 583 ? -4.033 16.485 40.070 1.00 93.56 583 ASP A CA 1
ATOM 4394 C C . ASP A 1 583 ? -2.633 17.055 39.791 1.00 93.56 583 ASP A C 1
ATOM 4396 O O . ASP A 1 583 ? -2.437 17.761 38.801 1.00 93.56 583 ASP A O 1
ATOM 4400 N N . ASP A 1 584 ? -1.641 16.725 40.622 1.00 90.69 584 ASP A N 1
ATOM 4401 C CA . ASP A 1 584 ? -0.255 17.158 40.426 1.00 90.69 584 ASP A CA 1
ATOM 4402 C C . ASP A 1 584 ? 0.433 16.419 39.275 1.00 90.69 584 ASP A C 1
ATOM 4404 O O . ASP A 1 584 ? 1.165 17.043 38.502 1.00 90.69 584 ASP A O 1
ATOM 4408 N N . GLU A 1 585 ? 0.150 15.126 39.096 1.00 89.94 585 GLU A N 1
ATOM 4409 C CA . GLU A 1 585 ? 0.611 14.363 37.932 1.00 89.94 585 GLU A CA 1
ATOM 4410 C C . GLU A 1 585 ? -0.024 14.891 36.645 1.00 89.94 585 GLU A C 1
ATOM 4412 O O . GLU A 1 585 ? 0.680 15.110 35.660 1.00 89.94 585 GLU A O 1
ATOM 4417 N N . VAL A 1 586 ? -1.327 15.197 36.660 1.00 92.88 586 VAL A N 1
ATOM 4418 C CA . VAL A 1 586 ? -2.008 15.834 35.522 1.00 92.88 586 VAL A CA 1
ATOM 4419 C C . VAL A 1 586 ? -1.352 17.176 35.189 1.00 92.88 586 VAL A C 1
ATOM 4421 O O . VAL A 1 586 ? -0.985 17.411 34.038 1.00 92.88 586 VAL A O 1
ATOM 4424 N N . ARG A 1 587 ? -1.118 18.047 36.182 1.00 94.38 587 ARG A N 1
ATOM 4425 C CA . ARG A 1 587 ? -0.396 19.317 35.975 1.00 94.38 587 ARG A CA 1
ATOM 4426 C C . ARG A 1 587 ? 1.016 19.102 35.437 1.00 94.38 587 ARG A C 1
ATOM 4428 O O . ARG A 1 587 ? 1.487 19.913 34.644 1.00 94.38 587 ARG A O 1
ATOM 4435 N N . ALA A 1 588 ? 1.725 18.063 35.875 1.00 90.88 588 ALA A N 1
ATOM 4436 C CA . ALA A 1 588 ? 3.051 17.736 35.359 1.00 90.88 588 ALA A CA 1
ATOM 4437 C C . ALA A 1 588 ? 2.994 17.331 33.878 1.00 90.88 588 ALA A C 1
ATOM 4439 O O . ALA A 1 588 ? 3.727 17.907 33.078 1.00 90.88 588 ALA A O 1
ATOM 4440 N N . ILE A 1 589 ? 2.069 16.445 33.500 1.00 91.81 589 ILE A N 1
ATOM 4441 C CA . ILE A 1 589 ? 1.861 16.015 32.109 1.00 91.81 589 ILE A CA 1
ATOM 4442 C C . ILE A 1 589 ? 1.526 17.213 31.215 1.00 91.81 589 ILE A C 1
ATOM 4444 O O . ILE A 1 589 ? 2.135 17.385 30.161 1.00 91.81 589 ILE A O 1
ATOM 4448 N N . VAL A 1 590 ? 0.602 18.081 31.644 1.00 94.12 590 VAL A N 1
ATOM 4449 C CA . VAL A 1 590 ? 0.233 19.279 30.872 1.00 94.12 590 VAL A CA 1
ATOM 4450 C C . VAL A 1 590 ? 1.415 20.237 30.727 1.00 94.12 590 VAL A C 1
ATOM 4452 O O . VAL A 1 590 ? 1.638 20.764 29.635 1.00 94.12 590 VAL A O 1
ATOM 4455 N N . ARG A 1 591 ? 2.204 20.442 31.791 1.00 93.19 591 ARG A N 1
ATOM 4456 C CA . ARG A 1 591 ? 3.415 21.275 31.741 1.00 93.19 591 ARG A CA 1
ATOM 4457 C C . ARG A 1 591 ? 4.449 20.716 30.771 1.00 93.19 591 ARG A C 1
ATOM 4459 O O . ARG A 1 591 ? 4.972 21.482 29.972 1.00 93.19 591 ARG A O 1
ATOM 4466 N N . GLU A 1 592 ? 4.712 19.411 30.807 1.00 92.38 592 GLU A N 1
ATOM 4467 C CA . GLU A 1 592 ? 5.631 18.751 29.870 1.00 92.38 592 GLU A CA 1
ATOM 4468 C C . GLU A 1 592 ? 5.154 18.891 28.424 1.00 92.38 592 GLU A C 1
ATOM 4470 O O . GLU A 1 592 ? 5.923 19.316 27.565 1.00 92.38 592 GLU A O 1
ATOM 4475 N N . LEU A 1 593 ? 3.874 18.617 28.164 1.00 93.00 593 LEU A N 1
ATOM 4476 C CA . LEU A 1 593 ? 3.290 18.749 26.831 1.00 93.00 593 LEU A CA 1
ATOM 4477 C C . LEU A 1 593 ? 3.385 20.191 26.308 1.00 93.00 593 LEU A C 1
ATOM 4479 O O . LEU A 1 593 ? 3.713 20.416 25.144 1.00 93.00 593 LEU A O 1
ATOM 4483 N N . THR A 1 594 ? 3.136 21.170 27.180 1.00 93.69 594 THR A N 1
ATOM 4484 C CA . THR A 1 594 ? 3.205 22.600 26.846 1.00 93.69 594 THR A CA 1
ATOM 4485 C C . THR A 1 594 ? 4.633 23.077 26.624 1.00 93.69 594 THR A C 1
ATOM 4487 O O . THR A 1 594 ? 4.863 23.918 25.762 1.00 93.69 594 THR A O 1
ATOM 4490 N N . ALA A 1 595 ? 5.595 22.550 27.380 1.00 93.56 595 ALA A N 1
ATOM 4491 C CA . ALA A 1 595 ? 7.002 22.893 27.224 1.00 93.56 595 ALA A CA 1
ATOM 4492 C C . ALA A 1 595 ? 7.606 22.270 25.956 1.00 93.56 595 ALA A C 1
ATOM 4494 O O . ALA A 1 595 ? 8.369 22.935 25.261 1.00 93.56 595 ALA A O 1
ATOM 4495 N N . HIS A 1 596 ? 7.245 21.021 25.642 1.00 94.62 596 HIS A N 1
ATOM 4496 C CA . HIS A 1 596 ? 7.762 20.286 24.481 1.00 94.62 596 HIS A CA 1
ATOM 4497 C C . HIS A 1 596 ? 7.142 20.740 23.153 1.00 94.62 596 HIS A C 1
ATOM 4499 O O . HIS A 1 596 ? 7.800 20.667 22.124 1.00 94.62 596 HIS A O 1
ATOM 4505 N N . ARG A 1 597 ? 5.893 21.235 23.180 1.00 94.94 597 ARG A N 1
ATOM 4506 C CA . ARG A 1 597 ? 5.154 21.768 22.017 1.00 94.94 597 ARG A CA 1
ATOM 4507 C C . ARG A 1 597 ? 5.168 20.839 20.787 1.00 94.94 597 ARG A C 1
ATOM 4509 O O . ARG A 1 597 ? 5.553 21.286 19.710 1.00 94.94 597 ARG A O 1
ATOM 4516 N N . PRO A 1 598 ? 4.734 19.573 20.914 1.00 96.31 598 PRO A N 1
ATOM 4517 C CA . PRO A 1 598 ? 4.768 18.631 19.799 1.00 96.31 598 PRO A CA 1
ATOM 4518 C C . PRO A 1 598 ? 3.845 19.048 18.648 1.00 96.31 598 PRO A C 1
ATOM 4520 O O . PRO A 1 598 ? 2.708 19.468 18.869 1.00 96.31 598 PRO A O 1
ATOM 4523 N N . ASP A 1 599 ? 4.301 18.836 17.421 1.00 96.56 599 ASP A N 1
ATOM 4524 C CA . ASP A 1 599 ? 3.478 18.914 16.214 1.00 96.56 599 ASP A CA 1
ATOM 4525 C C . ASP A 1 599 ? 2.510 17.727 16.119 1.00 96.56 599 ASP A C 1
ATOM 4527 O O . ASP A 1 599 ? 1.361 17.878 15.706 1.00 96.56 599 ASP A O 1
ATOM 4531 N N . VAL A 1 600 ? 2.971 16.540 16.520 1.00 95.62 600 VAL A N 1
ATOM 4532 C CA . VAL A 1 600 ? 2.218 15.286 16.430 1.00 95.62 600 VAL A CA 1
ATOM 4533 C C . VAL A 1 600 ? 2.043 14.683 17.814 1.00 95.62 600 VAL A C 1
ATOM 4535 O O . VAL A 1 600 ? 3.017 14.383 18.503 1.00 95.62 600 VAL A O 1
ATOM 4538 N N . LEU A 1 601 ? 0.794 14.463 18.223 1.00 95.50 601 LEU A N 1
ATOM 4539 C CA . LEU A 1 601 ? 0.481 13.796 19.486 1.00 95.50 601 LEU A CA 1
ATOM 4540 C C . LEU A 1 601 ? -0.063 12.387 19.232 1.00 95.50 601 LEU A C 1
ATOM 4542 O O . LEU A 1 601 ? -1.216 12.226 18.837 1.00 95.50 601 LEU A O 1
ATOM 4546 N N . PHE A 1 602 ? 0.743 11.365 19.512 1.00 92.81 602 PHE A N 1
ATOM 4547 C CA . PHE A 1 602 ? 0.301 9.973 19.546 1.00 92.81 602 PHE A CA 1
ATOM 4548 C C . PHE A 1 602 ? -0.408 9.685 20.867 1.00 92.81 602 PHE A C 1
ATOM 4550 O O . PHE A 1 602 ? 0.156 9.869 21.947 1.00 92.81 602 PHE A O 1
ATOM 4557 N N . LEU A 1 603 ? -1.653 9.227 20.795 1.00 92.56 603 LEU A N 1
ATOM 4558 C CA . LEU A 1 603 ? -2.555 9.250 21.938 1.00 92.56 603 LEU A CA 1
ATOM 4559 C C . LEU A 1 603 ? -3.370 7.963 22.057 1.00 92.56 603 LEU A C 1
ATOM 4561 O O . LEU A 1 603 ? -3.965 7.484 21.095 1.00 92.56 603 LEU A O 1
ATOM 4565 N N . HIS A 1 604 ? -3.470 7.416 23.263 1.00 93.00 604 HIS A N 1
ATOM 4566 C CA . HIS A 1 604 ? -4.498 6.422 23.560 1.00 93.00 604 HIS A CA 1
ATOM 4567 C C . HIS A 1 604 ? -5.836 7.140 23.822 1.00 93.00 604 HIS A C 1
ATOM 4569 O O . HIS A 1 604 ? -5.883 7.997 24.707 1.00 93.00 604 HIS A O 1
ATOM 4575 N N . PRO A 1 605 ? -6.945 6.794 23.135 1.00 93.94 605 PRO A N 1
ATOM 4576 C CA . PRO A 1 605 ? -8.170 7.603 23.148 1.00 93.94 605 PRO A CA 1
ATOM 4577 C C . PRO A 1 605 ? -8.762 7.792 24.552 1.00 93.94 605 PRO A C 1
ATOM 4579 O O . PRO A 1 605 ? -9.054 8.919 24.940 1.00 93.94 605 PRO A O 1
ATOM 4582 N N . TRP A 1 606 ? -8.839 6.724 25.356 1.00 92.75 606 TRP A N 1
ATOM 4583 C CA . TRP A 1 606 ? -9.315 6.810 26.746 1.00 92.75 606 TRP A CA 1
ATOM 4584 C C . TRP A 1 606 ? -8.417 7.675 27.643 1.00 92.75 606 TRP A C 1
ATOM 4586 O O . TRP A 1 606 ? -8.919 8.457 28.446 1.00 92.75 606 TRP A O 1
ATOM 4596 N N . TYR A 1 607 ? -7.092 7.561 27.497 1.00 93.00 607 TYR A N 1
ATOM 4597 C CA . TYR A 1 607 ? -6.146 8.349 28.288 1.00 93.00 607 TYR A CA 1
ATOM 4598 C C . TYR A 1 607 ? -6.260 9.829 27.929 1.00 93.00 607 TYR A C 1
ATOM 4600 O O . TYR A 1 607 ? -6.329 10.677 28.814 1.00 93.00 607 TYR A O 1
ATOM 4608 N N . GLY A 1 608 ? -6.340 10.134 26.632 1.00 94.25 608 GLY A N 1
ATOM 4609 C CA . GLY A 1 608 ? -6.547 11.487 26.137 1.00 94.25 608 GLY A CA 1
ATOM 4610 C C . GLY A 1 608 ? -7.854 12.103 26.622 1.00 94.25 608 GLY A C 1
ATOM 4611 O O . GLY A 1 608 ? -7.847 13.213 27.145 1.00 94.25 608 GLY A O 1
ATOM 4612 N N . ALA A 1 609 ? -8.965 11.377 26.512 1.00 94.44 609 ALA A N 1
ATOM 4613 C CA . ALA A 1 609 ? -10.265 11.855 26.971 1.00 94.44 609 ALA A CA 1
ATOM 4614 C C . ALA A 1 609 ? -10.300 12.101 28.485 1.00 94.44 609 ALA A C 1
ATOM 4616 O O . ALA A 1 609 ? -10.837 13.114 28.939 1.00 94.44 609 ALA A O 1
ATOM 4617 N N . TRP A 1 610 ? -9.667 11.224 29.270 1.00 93.56 610 TRP A N 1
ATOM 4618 C CA . TRP A 1 610 ? -9.557 11.413 30.714 1.00 93.56 610 TRP A CA 1
ATOM 4619 C C . TRP A 1 610 ? -8.688 12.623 31.062 1.00 93.56 610 TRP A C 1
ATOM 4621 O O . TRP A 1 610 ? -9.097 13.462 31.867 1.00 93.56 610 TRP A O 1
ATOM 4631 N N . LEU A 1 611 ? -7.526 12.760 30.413 1.00 94.12 611 LEU A N 1
ATOM 4632 C CA . LEU A 1 611 ? -6.641 13.911 30.582 1.00 94.12 611 LEU A CA 1
ATOM 4633 C C . LEU A 1 611 ? -7.368 15.219 30.259 1.00 94.12 611 LEU A C 1
ATOM 4635 O O . LEU A 1 611 ? -7.262 16.165 31.031 1.00 94.12 611 LEU A O 1
ATOM 4639 N N . LEU A 1 612 ? -8.148 15.266 29.174 1.00 94.62 612 LEU A N 1
ATOM 4640 C CA . LEU A 1 612 ? -8.968 16.427 28.821 1.00 94.62 612 LEU A CA 1
ATOM 4641 C C . LEU A 1 612 ? -10.000 16.756 29.898 1.00 94.62 612 LEU A C 1
ATOM 4643 O O . LEU A 1 612 ? -10.124 17.915 30.293 1.00 94.62 612 LEU A O 1
ATOM 4647 N N . SER A 1 613 ? -10.727 15.748 30.385 1.00 92.56 613 SER A N 1
ATOM 4648 C CA . SER A 1 613 ? -11.728 15.920 31.441 1.00 92.56 613 SER A CA 1
ATOM 4649 C C . SER A 1 613 ? -11.105 16.499 32.719 1.00 92.56 613 SER A C 1
ATOM 4651 O O . SER A 1 613 ? -11.581 17.504 33.253 1.00 92.56 613 SER A O 1
ATOM 4653 N N . ARG A 1 614 ? -9.969 15.943 33.164 1.00 93.88 614 ARG A N 1
ATOM 4654 C CA . ARG A 1 614 ? -9.233 16.433 34.342 1.00 93.88 614 ARG A CA 1
ATOM 4655 C C . ARG A 1 614 ? -8.593 17.801 34.121 1.00 93.88 614 ARG A C 1
ATOM 4657 O O . ARG A 1 614 ? -8.698 18.656 34.995 1.00 93.88 614 ARG A O 1
ATOM 4664 N N . ALA A 1 615 ? -7.978 18.047 32.965 1.00 94.38 615 ALA A N 1
ATOM 4665 C CA . ALA A 1 615 ? -7.384 19.340 32.631 1.00 94.38 615 ALA A CA 1
ATOM 4666 C C . ALA A 1 615 ? -8.437 20.457 32.635 1.00 94.38 615 ALA A C 1
ATOM 4668 O O . ALA A 1 615 ? -8.200 21.507 33.228 1.00 94.38 615 ALA A O 1
ATOM 4669 N N . ARG A 1 616 ? -9.628 20.204 32.071 1.00 93.75 616 ARG A N 1
ATOM 4670 C CA . ARG A 1 616 ? -10.768 21.134 32.120 1.00 93.75 616 ARG A CA 1
ATOM 4671 C C . ARG A 1 616 ? -11.220 21.406 33.554 1.00 93.75 616 ARG A C 1
ATOM 4673 O O . ARG A 1 616 ? -11.373 22.567 33.920 1.00 93.75 616 ARG A O 1
ATOM 4680 N N . ALA A 1 617 ? -11.373 20.366 34.377 1.00 94.25 617 ALA A N 1
ATOM 4681 C CA . ALA A 1 617 ? -11.749 20.518 35.786 1.00 94.25 617 ALA A CA 1
ATOM 4682 C C . ALA A 1 617 ? -10.722 21.329 36.601 1.00 94.25 617 ALA A C 1
ATOM 4684 O O . ALA A 1 617 ? -11.090 22.014 37.551 1.00 94.25 617 ALA A O 1
ATOM 4685 N N . LEU A 1 618 ? -9.444 21.272 36.216 1.00 96.69 618 LEU A N 1
ATOM 4686 C CA . LEU A 1 618 ? -8.345 22.010 36.842 1.00 96.69 618 LEU A CA 1
ATOM 4687 C C . LEU A 1 618 ? -8.078 23.388 36.210 1.00 96.69 618 LEU A C 1
ATOM 4689 O O . LEU A 1 618 ? -7.159 24.077 36.650 1.00 96.69 618 LEU A O 1
ATOM 4693 N N . GLY A 1 619 ? -8.834 23.790 35.182 1.00 95.88 619 GLY A N 1
ATOM 4694 C CA . GLY A 1 619 ? -8.620 25.054 34.468 1.00 95.88 619 GLY A CA 1
ATOM 4695 C C . GLY A 1 619 ? -7.294 25.124 33.697 1.00 95.88 619 GLY A C 1
ATOM 4696 O O . GLY A 1 619 ? -6.748 26.208 33.505 1.00 95.88 619 GLY A O 1
ATOM 4697 N N . LEU A 1 620 ? -6.744 23.980 33.282 1.00 95.31 620 LEU A N 1
ATOM 4698 C CA . LEU A 1 620 ? -5.478 23.895 32.555 1.00 95.31 620 LEU A CA 1
ATOM 4699 C C . LEU A 1 620 ? -5.698 24.039 31.045 1.00 95.31 620 LEU A C 1
ATOM 4701 O O . LEU A 1 620 ? -6.631 23.470 30.481 1.00 95.31 620 LEU A O 1
ATOM 4705 N N . THR A 1 621 ? -4.794 24.758 30.379 1.00 90.50 621 THR A N 1
ATOM 4706 C CA . THR A 1 621 ? -4.769 24.870 28.913 1.00 90.50 621 THR A CA 1
ATOM 4707 C C . THR A 1 621 ? -3.767 23.877 28.340 1.00 90.50 621 THR A C 1
ATOM 4709 O O . THR A 1 621 ? -2.637 23.798 28.815 1.00 90.50 621 THR A O 1
ATOM 4712 N N . LEU A 1 622 ? -4.178 23.126 27.321 1.00 92.50 622 LEU A N 1
ATOM 4713 C CA . LEU A 1 622 ? -3.320 22.172 26.623 1.00 92.50 622 LEU A CA 1
ATOM 4714 C C . LEU A 1 622 ? -2.707 22.798 25.371 1.00 92.50 622 LEU A C 1
ATOM 4716 O O . LEU A 1 622 ? -3.327 23.635 24.711 1.00 92.50 622 LEU A O 1
ATOM 4720 N N . HIS A 1 623 ? -1.494 22.354 25.037 1.00 94.56 623 HIS A N 1
ATOM 4721 C CA . HIS A 1 623 ? -0.871 22.641 23.747 1.00 94.56 623 HIS A CA 1
ATOM 4722 C C . HIS A 1 623 ? -1.735 22.111 22.597 1.00 94.56 623 HIS A C 1
ATOM 4724 O O . HIS A 1 623 ? -2.363 21.058 22.721 1.00 94.56 623 HIS A O 1
ATOM 4730 N N . ARG A 1 624 ? -1.737 22.844 21.482 1.00 95.75 624 ARG A N 1
ATOM 4731 C CA . ARG A 1 624 ? -2.474 22.504 20.263 1.00 95.75 624 ARG A CA 1
ATOM 4732 C C . ARG A 1 624 ? -1.498 21.918 19.239 1.00 95.75 624 ARG A C 1
ATOM 4734 O O . ARG A 1 624 ? -0.757 22.694 18.634 1.00 95.75 624 ARG A O 1
ATOM 4741 N N . PRO A 1 625 ? -1.440 20.587 19.079 1.00 96.56 625 PRO A N 1
ATOM 4742 C CA . PRO A 1 625 ? -0.612 19.973 18.050 1.00 96.56 625 PRO A CA 1
ATOM 4743 C C . PRO A 1 625 ? -1.188 20.242 16.651 1.00 96.56 625 PRO A C 1
ATOM 4745 O O . PRO A 1 625 ? -2.373 20.542 16.507 1.00 96.56 625 PRO A O 1
ATOM 4748 N N . THR A 1 626 ? -0.366 20.078 15.616 1.00 96.56 626 THR A N 1
ATOM 4749 C CA . THR A 1 626 ? -0.805 20.062 14.211 1.00 96.56 626 THR A CA 1
ATOM 4750 C C . THR A 1 626 ? -1.804 18.931 13.971 1.00 96.56 626 THR A C 1
ATOM 4752 O O . THR A 1 626 ? -2.801 19.116 13.275 1.00 96.56 626 THR A O 1
ATOM 4755 N N . VAL A 1 627 ? -1.553 17.754 14.555 1.00 96.56 627 VAL A N 1
ATOM 4756 C CA . VAL A 1 627 ? -2.419 16.577 14.426 1.00 96.56 627 VAL A CA 1
ATOM 4757 C C . VAL A 1 627 ? -2.324 15.666 15.652 1.00 96.56 627 VAL A C 1
ATOM 4759 O O . VAL A 1 627 ? -1.265 15.506 16.263 1.00 96.56 627 VAL A O 1
ATOM 4762 N N . VAL A 1 628 ? -3.446 15.039 16.009 1.00 97.00 628 VAL A N 1
ATOM 4763 C CA . VAL A 1 628 ? -3.519 13.992 17.034 1.00 97.00 628 VAL A CA 1
ATOM 4764 C C . VAL A 1 628 ? -3.768 12.646 16.360 1.00 97.00 628 VAL A C 1
ATOM 4766 O O . VAL A 1 628 ? -4.755 12.461 15.648 1.00 97.00 628 VAL A O 1
ATOM 4769 N N . LEU A 1 629 ? -2.894 11.680 16.625 1.00 95.38 629 LEU A N 1
ATOM 4770 C CA . LEU A 1 629 ? -2.967 10.330 16.076 1.00 95.38 629 LEU A CA 1
ATOM 4771 C C . LEU A 1 629 ? -3.335 9.349 17.178 1.00 95.38 629 LEU A C 1
ATOM 4773 O O . LEU A 1 629 ? -2.584 9.135 18.127 1.00 95.38 629 LEU A O 1
ATOM 4777 N N . THR A 1 630 ? -4.513 8.750 17.061 1.00 94.50 630 THR A N 1
ATOM 4778 C CA . THR A 1 630 ? -5.027 7.822 18.067 1.00 94.50 630 THR A CA 1
ATOM 4779 C C . THR A 1 630 ? -4.720 6.384 17.697 1.00 94.50 630 THR A C 1
ATOM 4781 O O . THR A 1 630 ? -4.941 5.970 16.565 1.00 94.50 630 THR A O 1
ATOM 4784 N N . SER A 1 631 ? -4.219 5.603 18.648 1.00 90.50 631 SER A N 1
ATOM 4785 C CA . SER A 1 631 ? -3.911 4.188 18.424 1.00 90.50 631 SER A CA 1
ATOM 4786 C C . SER A 1 631 ? -4.315 3.337 19.628 1.00 90.50 631 SER A C 1
ATOM 4788 O O . SER A 1 631 ? -4.962 3.809 20.565 1.00 90.50 631 SER A O 1
ATOM 4790 N N . TYR A 1 632 ? -3.901 2.069 19.618 1.00 85.06 632 TYR A N 1
ATOM 4791 C CA . TYR A 1 632 ? -4.008 1.092 20.706 1.00 85.06 632 TYR A CA 1
ATOM 4792 C C . TYR A 1 632 ? -5.414 0.553 21.001 1.00 85.06 632 TYR A C 1
ATOM 4794 O O . TYR A 1 632 ? -5.504 -0.595 21.447 1.00 85.06 632 TYR A O 1
ATOM 4802 N N . GLN A 1 633 ? -6.464 1.332 20.738 1.00 88.00 633 GLN A N 1
ATOM 4803 C CA . GLN A 1 633 ? -7.873 1.001 20.943 1.00 88.00 633 GLN A CA 1
ATOM 4804 C C . GLN A 1 633 ? -8.744 1.677 19.868 1.00 88.00 633 GLN A C 1
ATOM 4806 O O . GLN A 1 633 ? -8.333 2.675 19.279 1.00 88.00 633 GLN A O 1
ATOM 4811 N N . LEU A 1 634 ? -9.942 1.136 19.617 1.00 90.94 634 LEU A N 1
ATOM 4812 C CA . LEU A 1 634 ? -10.912 1.727 18.693 1.00 90.94 634 LEU A CA 1
ATOM 4813 C C . LEU A 1 634 ? -11.255 3.168 19.116 1.00 90.94 634 LEU A C 1
ATOM 4815 O O . LEU A 1 634 ? -11.619 3.419 20.269 1.00 90.94 634 LEU A O 1
ATOM 4819 N N . LEU A 1 635 ? -11.156 4.109 18.176 1.00 93.38 635 LEU A N 1
ATOM 4820 C CA . LEU A 1 635 ? -11.576 5.492 18.376 1.00 93.38 635 LEU A CA 1
ATOM 4821 C C . LEU A 1 635 ? -13.102 5.590 18.250 1.00 93.38 635 LEU A C 1
ATOM 4823 O O . LEU A 1 635 ? -13.649 5.501 17.157 1.00 93.38 635 LEU A O 1
ATOM 4827 N N . THR A 1 636 ? -13.783 5.788 19.375 1.00 94.19 636 THR A N 1
ATOM 4828 C CA . THR A 1 636 ? -15.238 6.018 19.416 1.00 94.19 636 THR A CA 1
ATOM 4829 C C . THR A 1 636 ? -15.619 7.385 18.858 1.00 94.19 636 THR A C 1
ATOM 4831 O O . THR A 1 636 ? -14.855 8.338 19.053 1.00 94.19 636 THR A O 1
ATOM 4834 N N . ARG A 1 637 ? -16.842 7.543 18.339 1.00 94.94 637 ARG A N 1
ATOM 4835 C CA . ARG A 1 637 ? -17.405 8.849 17.930 1.00 94.94 637 ARG A CA 1
ATOM 4836 C C . ARG A 1 637 ? -17.326 9.899 19.038 1.00 94.94 637 ARG A C 1
ATOM 4838 O O . ARG A 1 637 ? -16.902 11.029 18.785 1.00 94.94 637 ARG A O 1
ATOM 4845 N N . ARG A 1 638 ? -17.640 9.508 20.278 1.00 94.94 638 ARG A N 1
ATOM 4846 C CA . ARG A 1 638 ? -17.546 10.390 21.448 1.00 94.94 638 ARG A CA 1
ATOM 4847 C C . ARG A 1 638 ? -16.115 10.870 21.711 1.00 94.94 638 ARG A C 1
ATOM 4849 O O . ARG A 1 638 ? -15.878 12.073 21.783 1.00 94.94 638 ARG A O 1
ATOM 4856 N N . HIS A 1 639 ? -15.143 9.958 21.792 1.00 95.94 639 HIS A N 1
ATOM 4857 C CA . HIS A 1 639 ? -13.731 10.337 21.934 1.00 95.94 639 HIS A CA 1
ATOM 4858 C C . HIS A 1 639 ? -13.213 11.171 20.756 1.00 95.94 639 HIS A C 1
ATOM 4860 O O . HIS A 1 639 ? -12.475 12.122 20.989 1.00 95.94 639 HIS A O 1
ATOM 4866 N N . GLN A 1 640 ? -13.608 10.876 19.514 1.00 95.62 640 GLN A N 1
ATOM 4867 C CA . GLN A 1 640 ? -13.213 11.672 18.347 1.00 95.62 640 GLN A CA 1
ATOM 4868 C C . GLN A 1 640 ? -13.633 13.140 18.514 1.00 95.62 640 GLN A C 1
ATOM 4870 O O . GLN A 1 640 ? -12.814 14.035 18.315 1.00 95.62 640 GLN A O 1
ATOM 4875 N N . LYS A 1 641 ? -14.874 13.387 18.953 1.00 95.88 641 LYS A N 1
ATOM 4876 C CA . LYS A 1 641 ? -15.385 14.730 19.261 1.00 95.88 641 LYS A CA 1
ATOM 4877 C C . LYS A 1 641 ? -14.627 15.399 20.407 1.00 95.88 641 LYS A C 1
ATOM 4879 O O . LYS A 1 641 ? -14.084 16.486 20.225 1.00 95.88 641 LYS A O 1
ATOM 4884 N N . LEU A 1 642 ? -14.523 14.724 21.556 1.00 95.88 642 LEU A N 1
ATOM 4885 C CA . LEU A 1 642 ? -13.852 15.262 22.744 1.00 95.88 642 LEU A CA 1
ATOM 4886 C C . LEU A 1 642 ? -12.400 15.651 22.462 1.00 95.88 642 LEU A C 1
ATOM 4888 O O . LEU A 1 642 ? -11.963 16.723 22.873 1.00 95.88 642 LEU A O 1
ATOM 4892 N N . LEU A 1 643 ? -11.663 14.790 21.756 1.00 97.25 643 LEU A N 1
ATOM 4893 C CA . LEU A 1 643 ? -10.259 15.011 21.423 1.00 97.25 643 LEU A CA 1
ATOM 4894 C C . LEU A 1 643 ? -10.088 16.173 20.437 1.00 97.25 643 LEU A C 1
ATOM 4896 O O . LEU A 1 643 ? -9.225 17.020 20.667 1.00 97.25 643 LEU A O 1
ATOM 4900 N N . ARG A 1 644 ? -10.933 16.260 19.397 1.00 96.31 644 ARG A N 1
ATOM 4901 C CA . ARG A 1 644 ? -10.898 17.364 18.420 1.00 96.31 644 ARG A CA 1
ATOM 4902 C C . ARG A 1 644 ? -11.150 18.708 19.090 1.00 96.31 644 ARG A C 1
ATOM 4904 O O . ARG A 1 644 ? -10.398 19.650 18.870 1.00 96.31 644 ARG A O 1
ATOM 4911 N N . GLU A 1 645 ? -12.165 18.784 19.945 1.00 95.00 645 GLU A N 1
ATOM 4912 C CA . GLU A 1 645 ? -12.503 20.005 20.683 1.00 95.00 645 GLU A CA 1
ATOM 4913 C C . GLU A 1 645 ? -11.453 20.349 21.746 1.00 95.00 645 GLU A C 1
ATOM 4915 O O . GLU A 1 645 ? -11.096 21.509 21.929 1.00 95.00 645 GLU A O 1
ATOM 4920 N N . GLY A 1 646 ? -10.963 19.345 22.475 1.00 94.94 646 GLY A N 1
ATOM 4921 C CA . GLY A 1 646 ? -10.054 19.531 23.601 1.00 94.94 646 GLY A CA 1
ATOM 4922 C C . GLY A 1 646 ? -8.646 19.959 23.203 1.00 94.94 646 GLY A C 1
ATOM 4923 O O . GLY A 1 646 ? -8.076 20.832 23.855 1.00 94.94 646 GLY A O 1
ATOM 4924 N N . PHE A 1 647 ? -8.103 19.377 22.133 1.00 96.12 647 PHE A N 1
ATOM 4925 C CA . PHE A 1 647 ? -6.797 19.756 21.586 1.00 96.12 647 PHE A CA 1
ATOM 4926 C C . PHE A 1 647 ? -6.889 20.823 20.490 1.00 96.12 647 PHE A C 1
ATOM 4928 O O . PHE A 1 647 ? -5.859 21.367 20.101 1.00 96.12 647 PHE A O 1
ATOM 4935 N N . ALA A 1 648 ? -8.100 21.141 20.013 1.00 95.25 648 ALA A N 1
ATOM 4936 C CA . ALA A 1 648 ? -8.341 22.048 18.889 1.00 95.25 648 ALA A CA 1
ATOM 4937 C C . ALA A 1 648 ? -7.499 21.681 17.651 1.00 95.25 648 ALA A C 1
ATOM 4939 O O . ALA A 1 648 ? -6.901 22.546 17.014 1.00 95.25 648 ALA A O 1
ATOM 4940 N N . ALA A 1 649 ? -7.440 20.382 17.351 1.00 94.94 649 ALA A N 1
ATOM 4941 C CA . ALA A 1 649 ? -6.612 19.791 16.306 1.00 94.94 649 ALA A CA 1
ATOM 4942 C C . ALA A 1 649 ? -7.369 18.649 15.604 1.00 94.94 649 ALA A C 1
ATOM 4944 O O . ALA A 1 649 ? -8.242 18.024 16.222 1.00 94.94 649 ALA A O 1
ATOM 4945 N N . PRO A 1 650 ? -7.056 18.340 14.333 1.00 95.56 650 PRO A N 1
ATOM 4946 C CA . PRO A 1 650 ? -7.589 17.154 13.680 1.00 95.56 650 PRO A CA 1
ATOM 4947 C C . PRO A 1 650 ? -7.146 15.881 14.417 1.00 95.56 650 PRO A C 1
ATOM 4949 O O . PRO A 1 650 ? -6.025 15.781 14.917 1.00 95.56 650 PRO A O 1
ATOM 4952 N N . VAL A 1 651 ? -8.058 14.907 14.485 1.00 96.56 651 VAL A N 1
ATOM 4953 C CA . VAL A 1 651 ? -7.857 13.619 15.165 1.00 96.56 651 VAL A CA 1
ATOM 4954 C C . VAL A 1 651 ? -8.160 12.498 14.187 1.00 96.56 651 VAL A C 1
ATOM 4956 O O . VAL A 1 651 ? -9.278 12.453 13.653 1.00 96.56 651 VAL A O 1
ATOM 4959 N N . TYR A 1 652 ? -7.186 11.606 14.018 1.00 95.12 652 TYR A N 1
ATOM 4960 C CA . TYR A 1 652 ? -7.232 10.473 13.096 1.00 95.12 652 TYR A CA 1
ATOM 4961 C C . TYR A 1 652 ? -6.814 9.175 13.789 1.00 95.12 652 TYR A C 1
ATOM 4963 O O . TYR A 1 652 ? -6.018 9.177 14.732 1.00 95.12 652 TYR A O 1
ATOM 4971 N N . CYS A 1 653 ? -7.356 8.050 13.338 1.00 93.31 653 CYS A N 1
ATOM 4972 C CA . CYS A 1 653 ? -6.907 6.722 13.726 1.00 93.31 653 CYS A CA 1
ATOM 4973 C C . CYS A 1 653 ? -5.574 6.373 13.044 1.00 93.31 653 CYS A C 1
ATOM 4975 O O . CYS A 1 653 ? -5.413 6.539 11.836 1.00 93.31 653 CYS A O 1
ATOM 4977 N N . TYR A 1 654 ? -4.630 5.857 13.826 1.00 91.81 654 TYR A N 1
ATOM 4978 C CA . TYR A 1 654 ? -3.353 5.311 13.382 1.00 91.81 654 TYR A CA 1
ATOM 4979 C C . TYR A 1 654 ? -3.267 3.851 13.824 1.00 91.81 654 TYR A C 1
ATOM 4981 O O . TYR A 1 654 ? -3.009 3.526 14.989 1.00 91.81 654 TYR A O 1
ATOM 4989 N N . TRP A 1 655 ? -3.601 2.960 12.901 1.00 92.44 655 TRP A N 1
ATOM 4990 C CA . TRP A 1 655 ? -3.898 1.564 13.161 1.00 92.44 655 TRP A CA 1
ATOM 4991 C C . TRP A 1 655 ? -2.684 0.668 12.932 1.00 92.44 655 TRP A C 1
ATOM 4993 O O . TRP A 1 655 ? -2.023 0.695 11.896 1.00 92.44 655 TRP A O 1
ATOM 5003 N N . GLY A 1 656 ? -2.438 -0.217 13.891 1.00 88.75 656 GLY A N 1
ATOM 5004 C CA . GLY A 1 656 ? -1.653 -1.408 13.630 1.00 88.75 656 GLY A CA 1
ATOM 5005 C C . GLY A 1 656 ? -1.503 -2.300 14.847 1.00 88.75 656 GLY A C 1
ATOM 5006 O O . GLY A 1 656 ? -2.284 -2.224 15.801 1.00 88.75 656 GLY A O 1
ATOM 5007 N N . ALA A 1 657 ? -0.492 -3.161 14.801 1.00 84.62 657 ALA A N 1
ATOM 5008 C CA . ALA A 1 657 ? -0.256 -4.181 15.805 1.00 84.62 657 ALA A CA 1
ATOM 5009 C C . ALA A 1 657 ? 1.225 -4.227 16.176 1.00 84.62 657 ALA A C 1
ATOM 5011 O O . ALA A 1 657 ? 2.093 -4.307 15.315 1.00 84.62 657 ALA A O 1
ATOM 5012 N N . THR A 1 658 ? 1.506 -4.250 17.479 1.00 79.56 658 THR A N 1
ATOM 5013 C CA . THR A 1 658 ? 2.865 -4.411 18.019 1.00 79.56 658 THR A CA 1
ATOM 5014 C C . THR A 1 658 ? 3.578 -5.630 17.439 1.00 79.56 658 THR A C 1
ATOM 5016 O O . THR A 1 658 ? 4.778 -5.586 17.211 1.00 79.56 658 THR A O 1
ATOM 5019 N N . ASP A 1 659 ? 2.826 -6.697 17.178 1.00 80.94 659 ASP A N 1
ATOM 5020 C CA . ASP A 1 659 ? 3.298 -7.930 16.560 1.00 80.94 659 ASP A CA 1
ATOM 5021 C C . ASP A 1 659 ? 4.040 -7.697 15.228 1.00 80.94 659 ASP A C 1
ATOM 5023 O O . ASP A 1 659 ? 4.926 -8.470 14.891 1.00 80.94 659 ASP A O 1
ATOM 5027 N N . LEU A 1 660 ? 3.708 -6.619 14.509 1.00 82.19 660 LEU A N 1
ATOM 5028 C CA . LEU A 1 660 ? 4.302 -6.227 13.230 1.00 82.19 660 LEU A CA 1
ATOM 5029 C C . LEU A 1 660 ? 5.465 -5.226 13.369 1.00 82.19 660 LEU A C 1
ATOM 5031 O O . LEU A 1 660 ? 5.945 -4.720 12.366 1.00 82.19 660 LEU A O 1
ATOM 5035 N N . GLY A 1 661 ? 5.881 -4.873 14.589 1.00 71.00 661 GLY A N 1
ATOM 5036 C CA . GLY A 1 661 ? 6.896 -3.838 14.818 1.00 71.00 661 GLY A CA 1
ATOM 5037 C C . GLY A 1 661 ? 6.342 -2.410 14.921 1.00 71.00 661 GLY A C 1
ATOM 5038 O O . GLY A 1 661 ? 7.119 -1.464 14.988 1.00 71.00 661 GLY A O 1
ATOM 5039 N N . GLY A 1 662 ? 5.016 -2.217 14.990 1.00 71.81 662 GLY A N 1
ATOM 5040 C CA . GLY A 1 662 ? 4.417 -0.896 15.223 1.00 71.81 662 GLY A CA 1
ATOM 5041 C C . GLY A 1 662 ? 3.019 -0.694 14.621 1.00 71.81 662 GLY A C 1
ATOM 5042 O O . GLY A 1 662 ? 2.404 -1.637 14.116 1.00 71.81 662 GLY A O 1
ATOM 5043 N N . PRO A 1 663 ? 2.475 0.536 14.681 1.00 68.06 663 PRO A N 1
ATOM 5044 C CA . PRO A 1 663 ? 1.223 0.911 14.020 1.00 68.06 663 PRO A CA 1
ATOM 5045 C C . PRO A 1 663 ? 1.403 1.037 12.490 1.00 68.06 663 PRO A C 1
ATOM 5047 O O . PRO A 1 663 ? 1.353 2.130 11.940 1.00 68.06 663 PRO A O 1
ATOM 5050 N N . LEU A 1 664 ? 1.662 -0.089 11.819 1.00 79.62 664 LEU A N 1
ATOM 5051 C CA . LEU A 1 664 ? 2.054 -0.154 10.402 1.00 79.62 664 LEU A CA 1
ATOM 5052 C C . LEU A 1 664 ? 0.922 -0.543 9.441 1.00 79.62 664 LEU A C 1
ATOM 5054 O O . LEU A 1 664 ? 1.174 -0.671 8.251 1.00 79.62 664 LEU A O 1
ATOM 5058 N N . ILE A 1 665 ? -0.299 -0.799 9.926 1.00 91.62 665 ILE A N 1
ATOM 5059 C CA . ILE A 1 665 ? -1.333 -1.419 9.081 1.00 91.62 665 ILE A CA 1
ATOM 5060 C C . ILE A 1 665 ? -2.127 -0.371 8.308 1.00 91.62 665 ILE A C 1
ATOM 5062 O O . ILE A 1 665 ? -2.396 -0.562 7.127 1.00 91.62 665 ILE A O 1
ATOM 5066 N N . GLY A 1 666 ? -2.522 0.733 8.944 1.00 92.50 666 GLY A N 1
ATOM 5067 C CA . GLY A 1 666 ? -3.338 1.728 8.261 1.00 92.50 666 GLY A CA 1
ATOM 5068 C C . GLY A 1 666 ? -3.507 3.046 8.996 1.00 92.50 666 GLY A C 1
ATOM 5069 O O . GLY A 1 666 ? -3.176 3.185 10.171 1.00 92.50 666 GLY A O 1
ATOM 5070 N N . VAL A 1 667 ? -4.043 4.034 8.290 1.00 93.00 667 VAL A N 1
ATOM 5071 C CA . VAL A 1 667 ? -4.188 5.410 8.765 1.00 93.00 667 VAL A CA 1
ATOM 5072 C C . VAL A 1 667 ? -5.476 6.041 8.236 1.00 93.00 667 VAL A C 1
ATOM 5074 O O . VAL A 1 667 ? -5.817 5.915 7.064 1.00 93.00 667 VAL A O 1
ATOM 5077 N N . GLU A 1 668 ? -6.214 6.718 9.112 1.00 94.38 668 GLU A N 1
ATOM 5078 C CA . GLU A 1 668 ? -7.427 7.456 8.753 1.00 94.38 668 GLU A CA 1
ATOM 5079 C C . GLU A 1 668 ? -7.076 8.758 8.018 1.00 94.38 668 GLU A C 1
ATOM 5081 O O . GLU A 1 668 ? -6.215 9.522 8.462 1.00 94.38 668 GLU A O 1
ATOM 5086 N N . CYS A 1 669 ? -7.747 9.018 6.895 1.00 93.69 669 CYS A N 1
ATOM 5087 C CA . CYS A 1 669 ? -7.639 10.272 6.152 1.00 93.69 669 CYS A CA 1
ATOM 5088 C C . CYS A 1 669 ? -8.633 11.328 6.657 1.00 93.69 669 CYS A C 1
ATOM 5090 O O . CYS A 1 669 ? -9.535 11.045 7.446 1.00 93.69 669 CYS A O 1
ATOM 5092 N N . HIS A 1 670 ? -8.532 12.552 6.136 1.00 91.69 670 HIS A N 1
ATOM 5093 C CA . HIS A 1 670 ? -9.438 13.650 6.499 1.00 91.69 670 HIS A CA 1
ATOM 5094 C C . HIS A 1 670 ? -10.926 13.408 6.162 1.00 91.69 670 HIS A C 1
ATOM 5096 O O . HIS A 1 670 ? -11.794 14.055 6.746 1.00 91.69 670 HIS A O 1
ATOM 5102 N N . HIS A 1 671 ? -11.240 12.440 5.292 1.00 89.56 671 HIS A N 1
ATOM 5103 C CA . HIS A 1 671 ? -12.614 11.996 5.014 1.00 89.56 671 HIS A CA 1
ATOM 5104 C C . HIS A 1 671 ? -13.131 10.901 5.966 1.00 89.56 671 HIS A C 1
ATOM 5106 O O . HIS A 1 671 ? -14.289 10.505 5.863 1.00 89.56 671 HIS A O 1
ATOM 5112 N N . GLY A 1 672 ? -12.305 10.407 6.894 1.00 89.06 672 GLY A N 1
ATOM 5113 C CA . GLY A 1 672 ? -12.693 9.382 7.867 1.00 89.06 672 GLY A CA 1
ATOM 5114 C C . GLY A 1 672 ? -12.564 7.933 7.382 1.00 89.06 672 GLY A C 1
ATOM 5115 O O . GLY A 1 672 ? -13.004 7.018 8.077 1.00 89.06 672 GLY A O 1
ATOM 5116 N N . ASN A 1 673 ? -11.962 7.706 6.209 1.00 92.25 673 ASN A N 1
ATOM 5117 C CA . ASN A 1 673 ? -11.652 6.364 5.710 1.00 92.25 673 ASN A CA 1
ATOM 5118 C C . ASN A 1 673 ? -10.265 5.929 6.185 1.00 92.25 673 ASN A C 1
ATOM 5120 O O . ASN A 1 673 ? -9.320 6.716 6.123 1.00 92.25 673 ASN A O 1
ATOM 5124 N N . VAL A 1 674 ? -10.129 4.675 6.621 1.00 94.38 674 VAL A N 1
ATOM 5125 C CA . VAL A 1 674 ? -8.838 4.109 7.031 1.00 94.38 674 VAL A CA 1
ATOM 5126 C C . VAL A 1 674 ? -8.166 3.491 5.815 1.00 94.38 674 VAL A C 1
ATOM 5128 O O . VAL A 1 674 ? -8.620 2.465 5.320 1.00 94.38 674 VAL A O 1
ATOM 5131 N N . HIS A 1 675 ? -7.095 4.113 5.335 1.00 93.81 675 HIS A N 1
ATOM 5132 C CA . HIS A 1 675 ? -6.262 3.566 4.270 1.00 93.81 675 HIS A CA 1
ATOM 5133 C C . HIS A 1 675 ? -5.301 2.526 4.833 1.00 93.81 675 HIS A C 1
ATOM 5135 O O . HIS A 1 675 ? -4.660 2.771 5.854 1.00 93.81 675 HIS A O 1
ATOM 5141 N N . VAL A 1 676 ? -5.184 1.386 4.163 1.00 93.06 676 VAL A N 1
ATOM 5142 C CA . VAL A 1 676 ? -4.143 0.392 4.424 1.00 93.06 676 VAL A CA 1
ATOM 5143 C C . VAL A 1 676 ? -2.812 0.963 3.936 1.00 93.06 676 VAL A C 1
ATOM 5145 O O . VAL A 1 676 ? -2.741 1.530 2.850 1.00 93.06 676 VAL A O 1
ATOM 5148 N N . ARG A 1 677 ? -1.758 0.851 4.744 1.00 89.69 677 ARG A N 1
ATOM 5149 C CA . ARG A 1 677 ? -0.391 1.256 4.385 1.00 89.69 677 ARG A CA 1
ATOM 5150 C C . ARG A 1 677 ? 0.204 0.209 3.448 1.00 89.69 677 ARG A C 1
ATOM 5152 O O . ARG A 1 677 ? 1.018 -0.614 3.860 1.00 89.69 677 ARG A O 1
ATOM 5159 N N . GLU A 1 678 ? -0.263 0.200 2.202 1.00 85.69 678 GLU A N 1
ATOM 5160 C CA . GLU A 1 678 ? 0.151 -0.784 1.193 1.00 85.69 678 GLU A CA 1
ATOM 5161 C C . GLU A 1 678 ? 1.618 -0.628 0.764 1.00 85.69 678 GLU A C 1
ATOM 5163 O O . GLU A 1 678 ? 2.149 -1.497 0.092 1.00 85.69 678 GLU A O 1
ATOM 5168 N N . ASP A 1 679 ? 2.289 0.429 1.228 1.00 82.69 679 ASP A N 1
ATOM 5169 C CA . ASP A 1 679 ? 3.743 0.610 1.195 1.00 82.69 679 ASP A CA 1
ATOM 5170 C C . ASP A 1 679 ? 4.494 -0.190 2.282 1.00 82.69 679 ASP A C 1
ATOM 5172 O O . ASP A 1 679 ? 5.717 -0.231 2.294 1.00 82.69 679 ASP A O 1
ATOM 5176 N N . GLN A 1 680 ? 3.786 -0.782 3.248 1.00 86.94 680 GLN A N 1
ATOM 5177 C CA . GLN A 1 680 ? 4.369 -1.546 4.361 1.00 86.94 680 GLN A CA 1
ATOM 5178 C C . GLN A 1 680 ? 3.791 -2.959 4.459 1.00 86.94 680 GLN A C 1
ATOM 5180 O O . GLN A 1 680 ? 4.498 -3.906 4.825 1.00 86.94 680 GLN A O 1
ATOM 5185 N N . VAL A 1 681 ? 2.494 -3.102 4.177 1.00 91.94 681 VAL A N 1
ATOM 5186 C CA . VAL A 1 681 ? 1.737 -4.332 4.395 1.00 91.94 681 VAL A CA 1
ATOM 5187 C C . VAL A 1 681 ? 0.842 -4.688 3.217 1.00 91.94 681 VAL A C 1
ATOM 5189 O O . VAL A 1 681 ? 0.198 -3.837 2.620 1.00 91.94 681 VAL A O 1
ATOM 5192 N N . PHE A 1 682 ? 0.690 -5.982 2.973 1.00 91.94 682 PHE A N 1
ATOM 5193 C CA . PHE A 1 682 ? -0.405 -6.524 2.181 1.00 91.94 682 PHE A CA 1
ATOM 5194 C C . PHE A 1 682 ? -1.459 -7.130 3.107 1.00 91.94 682 PHE A C 1
ATOM 5196 O O . PHE A 1 682 ? -1.129 -7.937 3.984 1.00 91.94 682 PHE A O 1
ATOM 5203 N N . LEU A 1 683 ? -2.720 -6.729 2.929 1.00 93.69 683 LEU A N 1
ATOM 5204 C CA . LEU A 1 683 ? -3.837 -7.115 3.788 1.00 93.69 683 LEU A CA 1
ATOM 5205 C C . LEU A 1 683 ? -4.808 -8.037 3.051 1.00 93.69 683 LEU A C 1
ATOM 5207 O O . LEU A 1 683 ? -5.280 -7.732 1.961 1.00 93.69 683 LEU A O 1
ATOM 5211 N N . GLU A 1 684 ? -5.182 -9.133 3.701 1.00 92.81 684 GLU A N 1
ATOM 5212 C CA . GLU A 1 684 ? -6.258 -10.015 3.259 1.00 92.81 684 GLU A CA 1
ATOM 5213 C C . GLU A 1 684 ? -7.363 -10.052 4.310 1.00 92.81 684 GLU A C 1
ATOM 5215 O O . GLU A 1 684 ? -7.084 -10.090 5.509 1.00 92.81 684 GLU A O 1
ATOM 5220 N N . VAL A 1 685 ? -8.620 -10.107 3.869 1.00 93.50 685 VAL A N 1
ATOM 5221 C CA . VAL A 1 685 ? -9.778 -10.300 4.750 1.00 93.50 685 VAL A CA 1
ATOM 5222 C C . VAL A 1 685 ? -10.267 -11.740 4.620 1.00 93.50 685 VAL A C 1
ATOM 5224 O O . VAL A 1 685 ? -10.583 -12.205 3.530 1.00 93.50 685 VAL A O 1
ATOM 5227 N N . GLU A 1 686 ? -10.353 -12.458 5.737 1.00 91.12 686 GLU A N 1
ATOM 5228 C CA . GLU A 1 686 ? -10.859 -13.833 5.821 1.00 91.12 686 GLU A CA 1
ATOM 5229 C C . GLU A 1 686 ? -12.401 -13.871 5.794 1.00 91.12 686 GLU A C 1
ATOM 5231 O O . GLU A 1 686 ? -13.037 -14.440 6.685 1.00 91.12 686 GLU A O 1
ATOM 5236 N N . ALA A 1 687 ? -13.001 -13.243 4.784 1.00 88.62 687 ALA A N 1
ATOM 5237 C CA . ALA A 1 687 ? -14.435 -13.238 4.503 1.00 88.62 687 ALA A CA 1
ATOM 5238 C C . ALA A 1 687 ? -14.678 -13.054 2.991 1.00 88.62 687 ALA A C 1
ATOM 5240 O O . ALA A 1 687 ? -13.767 -12.625 2.278 1.00 88.62 687 ALA A O 1
ATOM 5241 N N . PRO A 1 688 ? -15.879 -13.376 2.477 1.00 86.06 688 PRO A N 1
ATOM 5242 C CA . PRO A 1 688 ? -16.257 -13.022 1.113 1.00 86.06 688 PRO A CA 1
ATOM 5243 C C . PRO A 1 688 ? -16.095 -11.512 0.838 1.00 86.06 688 PRO A C 1
ATOM 5245 O O . PRO A 1 688 ? -16.219 -10.709 1.768 1.00 86.06 688 PRO A O 1
ATOM 5248 N N . PRO A 1 689 ? -15.848 -11.100 -0.421 1.00 82.12 689 PRO A N 1
ATOM 5249 C CA . PRO A 1 689 ? -15.800 -9.687 -0.791 1.00 82.12 689 PRO A CA 1
ATOM 5250 C C . PRO A 1 689 ? -17.029 -8.916 -0.291 1.00 82.12 689 PRO A C 1
ATOM 5252 O O . PRO A 1 689 ? -18.154 -9.401 -0.387 1.00 82.12 689 PRO A O 1
ATOM 5255 N N . GLY A 1 690 ? -16.799 -7.732 0.278 1.00 83.88 690 GLY A N 1
ATOM 5256 C CA . GLY A 1 690 ? -17.846 -6.882 0.854 1.00 83.88 690 GLY A CA 1
ATOM 5257 C C . GLY A 1 690 ? -18.300 -7.272 2.268 1.00 83.88 690 GLY A C 1
ATOM 5258 O O . GLY A 1 690 ? -18.937 -6.459 2.941 1.00 83.88 690 GLY A O 1
ATOM 5259 N N . GLU A 1 691 ? -17.940 -8.456 2.774 1.00 89.62 691 GLU A N 1
ATOM 5260 C CA . GLU A 1 691 ? -18.254 -8.883 4.140 1.00 89.62 691 GLU A CA 1
ATOM 5261 C C . GLU A 1 691 ? -17.147 -8.526 5.145 1.00 89.62 691 GLU A C 1
ATOM 5263 O O . GLU A 1 691 ? -15.998 -8.243 4.801 1.00 89.62 691 GLU A O 1
ATOM 5268 N N . ARG A 1 692 ? -17.507 -8.526 6.433 1.00 92.25 692 ARG A N 1
ATOM 5269 C CA . ARG A 1 692 ? -16.556 -8.314 7.531 1.00 92.25 692 ARG A CA 1
ATOM 5270 C C . ARG A 1 692 ? -15.856 -9.618 7.903 1.00 92.25 692 ARG A C 1
ATOM 5272 O O . ARG A 1 692 ? -16.515 -10.638 8.100 1.00 92.25 692 ARG A O 1
ATOM 5279 N N . GLY A 1 693 ? -14.545 -9.563 8.098 1.00 92.19 693 GLY A N 1
ATOM 5280 C CA . GLY A 1 693 ? -13.733 -10.724 8.460 1.00 92.19 693 GLY A CA 1
ATOM 5281 C C . GLY A 1 693 ? -12.528 -10.361 9.316 1.00 92.19 693 GLY A C 1
ATOM 5282 O O . GLY A 1 693 ? -12.191 -9.187 9.467 1.00 92.19 693 GLY A O 1
ATOM 5283 N N . THR A 1 694 ? -11.888 -11.382 9.890 1.00 94.12 694 THR A N 1
ATOM 5284 C CA . THR A 1 694 ? -10.542 -11.245 10.465 1.00 94.12 694 THR A CA 1
ATOM 5285 C C . THR A 1 694 ? -9.519 -11.023 9.363 1.00 94.12 694 THR A C 1
ATOM 5287 O O . THR A 1 694 ? -9.801 -11.326 8.206 1.00 94.12 694 THR A O 1
ATOM 5290 N N . ILE A 1 695 ? -8.337 -10.515 9.703 1.00 94.69 695 ILE A N 1
ATOM 5291 C CA . ILE A 1 695 ? -7.326 -10.189 8.694 1.00 94.69 695 ILE A CA 1
ATOM 5292 C C . ILE A 1 695 ? -6.098 -11.089 8.761 1.00 94.69 695 ILE A C 1
ATOM 5294 O O . ILE A 1 695 ? -5.693 -11.563 9.829 1.00 94.69 695 ILE A O 1
ATOM 5298 N N . LEU A 1 696 ? -5.471 -11.262 7.603 1.00 95.00 696 LEU A N 1
ATOM 5299 C CA . LEU A 1 696 ? -4.108 -11.753 7.463 1.00 95.00 696 LEU A CA 1
ATOM 5300 C C . LEU A 1 696 ? -3.253 -10.612 6.924 1.00 95.00 696 LEU A C 1
ATOM 5302 O O . LEU A 1 696 ? -3.675 -9.893 6.022 1.00 95.00 696 LEU A O 1
ATOM 5306 N N . VAL A 1 697 ? -2.064 -10.442 7.490 1.00 94.94 697 VAL A N 1
ATOM 5307 C CA . VAL A 1 697 ? -1.141 -9.374 7.108 1.00 94.94 697 VAL A CA 1
ATOM 5308 C C . VAL A 1 697 ? 0.193 -9.968 6.680 1.00 94.94 697 VAL A C 1
ATOM 5310 O O . VAL A 1 697 ? 0.757 -10.805 7.385 1.00 94.94 697 VAL A O 1
ATOM 5313 N N . THR A 1 698 ? 0.699 -9.522 5.536 1.00 93.62 698 THR A N 1
ATOM 5314 C CA . THR A 1 698 ? 2.041 -9.839 5.037 1.00 93.62 698 THR A CA 1
ATOM 5315 C C . THR A 1 698 ? 2.893 -8.571 5.045 1.00 93.62 698 THR A C 1
ATOM 5317 O O . THR A 1 698 ? 2.477 -7.567 4.479 1.00 93.62 698 THR A O 1
ATOM 5320 N N . LEU A 1 699 ? 4.064 -8.595 5.689 1.00 92.25 699 LEU A N 1
ATOM 5321 C CA . LEU A 1 699 ? 5.023 -7.479 5.664 1.00 92.25 699 LEU A CA 1
ATOM 5322 C C . LEU A 1 699 ? 5.799 -7.474 4.340 1.00 92.25 699 LEU A C 1
ATOM 5324 O O . LEU A 1 699 ? 6.355 -8.508 3.981 1.00 92.25 699 LEU A O 1
ATOM 5328 N N . LEU A 1 700 ? 5.861 -6.333 3.645 1.00 87.12 700 LEU A N 1
ATOM 5329 C CA . LEU A 1 700 ? 6.395 -6.259 2.274 1.00 87.12 700 LEU A CA 1
ATOM 5330 C C . LEU A 1 700 ? 7.909 -6.028 2.191 1.00 87.12 700 LEU A C 1
ATOM 5332 O O . LEU A 1 700 ? 8.561 -6.512 1.271 1.00 87.12 700 LEU A O 1
ATOM 5336 N N . HIS A 1 701 ? 8.498 -5.360 3.182 1.00 83.50 701 HIS A N 1
ATOM 5337 C CA . HIS A 1 701 ? 9.896 -4.924 3.094 1.00 83.50 701 HIS A CA 1
ATOM 5338 C C . HIS A 1 701 ? 10.704 -5.246 4.352 1.00 83.50 701 HIS A C 1
ATOM 5340 O O . HIS A 1 701 ? 11.554 -4.459 4.747 1.00 83.50 701 HIS A O 1
ATOM 5346 N N . ASP A 1 702 ? 10.408 -6.339 5.068 1.00 86.06 702 ASP A N 1
ATOM 5347 C CA . ASP A 1 702 ? 11.137 -6.747 6.288 1.00 86.06 702 ASP A CA 1
ATOM 5348 C C . ASP A 1 702 ? 12.271 -7.742 6.010 1.00 86.06 702 ASP A C 1
ATOM 5350 O O . ASP A 1 702 ? 12.006 -8.931 5.815 1.00 86.06 702 ASP A O 1
ATOM 5354 N N . PRO A 1 703 ? 13.546 -7.299 6.008 1.00 83.62 703 PRO A N 1
ATOM 5355 C CA . PRO A 1 703 ? 14.661 -8.195 5.771 1.00 83.62 703 PRO A CA 1
ATOM 5356 C C . PRO A 1 703 ? 15.026 -9.017 7.016 1.00 83.62 703 PRO A C 1
ATOM 5358 O O . PRO A 1 703 ? 15.708 -10.032 6.869 1.00 83.62 703 PRO A O 1
ATOM 5361 N N . VAL A 1 704 ? 14.594 -8.610 8.218 1.00 86.75 704 VAL A N 1
ATOM 5362 C CA . VAL A 1 704 ? 15.018 -9.183 9.505 1.00 86.75 704 VAL A CA 1
ATOM 5363 C C . VAL A 1 704 ? 14.062 -10.275 9.966 1.00 86.75 704 VAL A C 1
ATOM 5365 O O . VAL A 1 704 ? 14.505 -11.387 10.247 1.00 86.75 704 VAL A O 1
ATOM 5368 N N . MET A 1 705 ? 12.768 -9.970 10.062 1.00 89.25 705 MET A N 1
ATOM 5369 C CA . MET A 1 705 ? 11.749 -10.871 10.609 1.00 89.25 705 MET A CA 1
ATOM 5370 C C . MET A 1 705 ? 10.434 -10.776 9.810 1.00 89.25 705 MET A C 1
ATOM 5372 O O . MET A 1 705 ? 9.395 -10.421 10.373 1.00 89.25 705 MET A O 1
ATOM 5376 N N . PRO A 1 706 ? 10.435 -11.104 8.501 1.00 90.88 706 PRO A N 1
ATOM 5377 C CA . PRO A 1 706 ? 9.239 -10.997 7.674 1.00 90.88 706 PRO A CA 1
ATOM 5378 C C . PRO A 1 706 ? 8.120 -11.889 8.205 1.00 90.88 706 PRO A C 1
ATOM 5380 O O . PRO A 1 706 ? 8.301 -13.083 8.454 1.00 90.88 706 PRO A O 1
ATOM 5383 N N . LEU A 1 707 ? 6.931 -11.313 8.352 1.00 93.25 707 LEU A N 1
ATOM 5384 C CA . LEU A 1 707 ? 5.726 -12.024 8.759 1.00 93.25 707 LEU A CA 1
ATOM 5385 C C . LEU A 1 707 ? 4.825 -12.191 7.541 1.00 93.25 707 LEU A C 1
ATOM 5387 O O . LEU A 1 707 ? 4.316 -11.211 7.007 1.00 93.25 707 LEU A O 1
ATOM 5391 N N . ILE A 1 708 ? 4.648 -13.436 7.102 1.00 94.38 708 ILE A N 1
ATOM 5392 C CA . ILE A 1 708 ? 3.839 -13.797 5.933 1.00 94.38 708 ILE A CA 1
ATOM 5393 C C . ILE A 1 708 ? 2.492 -14.346 6.395 1.00 94.38 708 ILE A C 1
ATOM 5395 O O . ILE A 1 708 ? 2.451 -15.286 7.199 1.00 94.38 708 ILE A O 1
ATOM 5399 N N . ARG A 1 709 ? 1.397 -13.771 5.879 1.00 94.62 709 ARG A N 1
ATOM 5400 C CA . ARG A 1 709 ? 0.008 -14.125 6.223 1.00 94.62 709 ARG A CA 1
ATOM 5401 C C . ARG A 1 709 ? -0.215 -14.248 7.732 1.00 94.62 709 ARG A C 1
ATOM 5403 O O . ARG A 1 709 ? -0.824 -15.211 8.208 1.00 94.62 709 ARG A O 1
ATOM 5410 N N . TYR A 1 710 ? 0.318 -13.307 8.504 1.00 94.56 710 TYR A N 1
ATOM 5411 C CA . TYR A 1 710 ? 0.157 -13.290 9.948 1.00 94.56 710 TYR A CA 1
ATOM 5412 C C . TYR A 1 710 ? -1.269 -12.921 10.329 1.00 94.56 710 TYR A C 1
ATOM 5414 O O . TYR A 1 710 ? -1.777 -11.864 9.957 1.00 94.56 710 TYR A O 1
ATOM 5422 N N . ARG A 1 711 ? -1.924 -13.806 11.080 1.00 93.25 711 ARG A N 1
ATOM 5423 C CA . ARG A 1 711 ? -3.312 -13.616 11.481 1.00 93.25 711 ARG A CA 1
ATOM 5424 C C . ARG A 1 711 ? -3.427 -12.606 12.610 1.00 93.25 711 ARG A C 1
ATOM 5426 O O . ARG A 1 711 ? -2.879 -12.801 13.695 1.00 93.25 711 ARG A O 1
ATOM 5433 N N . ILE A 1 712 ? -4.251 -11.590 12.381 1.00 91.44 712 ILE A N 1
ATOM 5434 C CA . ILE A 1 712 ? -4.625 -10.597 13.382 1.00 91.44 712 ILE A CA 1
ATOM 5435 C C . ILE A 1 712 ? -6.139 -10.653 13.568 1.00 91.44 712 ILE A C 1
ATOM 5437 O O . ILE A 1 712 ? -6.917 -10.563 12.625 1.00 91.44 712 ILE A O 1
ATOM 5441 N N . SER A 1 713 ? -6.572 -10.770 14.821 1.00 90.50 713 SER A N 1
ATOM 5442 C CA . SER A 1 713 ? -7.993 -10.876 15.180 1.00 90.50 713 SER A CA 1
ATOM 5443 C C . SER A 1 713 ? -8.762 -9.549 15.090 1.00 90.50 713 SER A C 1
ATOM 5445 O O . SER A 1 713 ? -9.827 -9.434 15.698 1.00 90.50 713 SER A O 1
ATOM 5447 N N . ASP A 1 714 ? -8.214 -8.532 14.424 1.00 93.56 714 ASP A N 1
ATOM 5448 C CA . ASP A 1 714 ? -8.951 -7.311 14.095 1.00 93.56 714 ASP A CA 1
ATOM 5449 C C . ASP A 1 714 ? -9.983 -7.657 13.018 1.00 93.56 714 ASP A C 1
ATOM 5451 O O . ASP A 1 714 ? -9.690 -8.411 12.093 1.00 93.56 714 ASP A O 1
ATOM 5455 N N . VAL A 1 715 ? -11.201 -7.143 13.170 1.00 94.56 715 VAL A N 1
ATOM 5456 C CA . VAL A 1 715 ? -12.296 -7.332 12.218 1.00 94.56 715 VAL A CA 1
ATOM 5457 C C . VAL A 1 715 ? -12.388 -6.091 11.358 1.00 94.56 715 VAL A C 1
ATOM 5459 O O . VAL A 1 715 ? -12.533 -4.982 11.882 1.00 94.56 715 VAL A O 1
ATOM 5462 N N . VAL A 1 716 ? -12.337 -6.285 10.047 1.00 95.50 716 VAL A N 1
ATOM 5463 C CA . VAL A 1 716 ? -12.452 -5.199 9.076 1.00 95.50 716 VAL A CA 1
ATOM 5464 C C . VAL A 1 716 ? -13.390 -5.578 7.943 1.00 95.50 716 VAL A C 1
ATOM 5466 O O . VAL A 1 716 ? -13.694 -6.754 7.742 1.00 95.50 716 VAL A O 1
ATOM 5469 N N . ARG A 1 717 ? -13.823 -4.569 7.193 1.00 94.12 717 ARG A N 1
ATOM 5470 C CA . ARG A 1 717 ? -14.516 -4.720 5.914 1.00 94.12 717 ARG A CA 1
ATOM 5471 C C . ARG A 1 717 ? -13.797 -3.867 4.875 1.00 94.12 717 ARG A C 1
ATOM 5473 O O . ARG A 1 717 ? -13.556 -2.690 5.138 1.00 94.12 717 ARG A O 1
ATOM 5480 N N . LEU A 1 718 ? -13.432 -4.446 3.734 1.00 92.00 718 LEU A N 1
ATOM 5481 C CA . LEU A 1 718 ? -12.864 -3.683 2.617 1.00 92.00 718 LEU A CA 1
ATOM 5482 C C . LEU A 1 718 ? -13.940 -2.775 2.016 1.00 92.00 718 LEU A C 1
ATOM 5484 O O . LEU A 1 718 ? -15.092 -3.187 1.866 1.00 92.00 718 LEU A O 1
ATOM 5488 N N . GLN A 1 719 ? -13.569 -1.542 1.685 1.00 89.81 719 GLN A N 1
ATOM 5489 C CA . GLN A 1 719 ? -14.429 -0.644 0.925 1.00 89.81 719 GLN A CA 1
ATOM 5490 C C . GLN A 1 719 ? -14.231 -0.889 -0.572 1.00 89.81 719 GLN A C 1
ATOM 5492 O O . GLN A 1 719 ? -13.100 -0.950 -1.046 1.00 89.81 719 GLN A O 1
ATOM 5497 N N . GLU A 1 720 ? -15.335 -1.022 -1.306 1.00 83.19 720 GLU A N 1
ATOM 5498 C CA . GLU A 1 720 ? -15.315 -1.280 -2.752 1.00 83.19 720 GLU A CA 1
ATOM 5499 C C . GLU A 1 720 ? -14.973 -0.024 -3.558 1.00 83.19 720 GLU A C 1
ATOM 5501 O O . GLU A 1 720 ? -14.233 -0.088 -4.535 1.00 83.19 720 GLU A O 1
ATOM 5506 N N . ALA A 1 721 ? -15.497 1.130 -3.138 1.00 82.44 721 ALA A N 1
ATOM 5507 C CA . ALA A 1 721 ? -15.268 2.394 -3.819 1.00 82.44 721 ALA A CA 1
ATOM 5508 C C . ALA A 1 721 ? -13.941 3.033 -3.370 1.00 82.44 721 ALA A C 1
ATOM 5510 O O . ALA A 1 721 ? -13.660 3.073 -2.166 1.00 82.44 721 ALA A O 1
ATOM 5511 N N . PRO A 1 722 ? -13.154 3.612 -4.295 1.00 83.44 722 PRO A N 1
ATOM 5512 C CA . PRO A 1 722 ? -11.982 4.391 -3.929 1.00 83.44 722 PRO A CA 1
ATOM 5513 C C . PRO A 1 722 ? -12.331 5.599 -3.057 1.00 83.44 722 PRO A C 1
ATOM 5515 O O . PRO A 1 722 ? -13.340 6.279 -3.254 1.00 83.44 722 PRO A O 1
ATOM 5518 N N . CYS A 1 723 ? -11.443 5.919 -2.120 1.00 88.19 723 CYS A N 1
ATOM 5519 C CA . CYS A 1 723 ? -11.615 7.062 -1.231 1.00 88.19 723 CYS A CA 1
ATOM 5520 C C . CYS A 1 723 ? -11.681 8.409 -1.992 1.00 88.19 723 CYS A C 1
ATOM 5522 O O . CYS A 1 723 ? -10.928 8.634 -2.945 1.00 88.19 723 CYS A O 1
ATOM 5524 N N . PRO A 1 724 ? -12.502 9.379 -1.551 1.00 84.88 724 PRO A N 1
ATOM 5525 C CA . PRO A 1 724 ? -12.524 10.722 -2.133 1.00 84.88 724 PRO A CA 1
ATOM 5526 C C . PRO A 1 724 ? -11.253 11.555 -1.874 1.00 84.88 724 PRO A C 1
ATOM 5528 O O . PRO A 1 724 ? -11.052 12.540 -2.579 1.00 84.88 724 PRO A O 1
ATOM 5531 N N . CYS A 1 725 ? -10.354 11.155 -0.970 1.00 84.00 725 CYS A N 1
ATOM 5532 C CA . CYS A 1 725 ? -9.096 11.876 -0.734 1.00 84.00 725 CYS A CA 1
ATOM 5533 C C . CYS A 1 725 ? -8.115 11.787 -1.928 1.00 84.00 725 CYS A C 1
ATOM 5535 O O . CYS A 1 725 ? -8.355 11.058 -2.897 1.00 84.00 725 CYS A O 1
ATOM 5537 N N . ALA A 1 726 ? -6.986 12.498 -1.836 1.00 73.12 726 ALA A N 1
ATOM 5538 C CA . ALA A 1 726 ? -5.917 12.480 -2.841 1.00 73.12 726 ALA A CA 1
ATOM 5539 C C . ALA A 1 726 ? -5.327 11.074 -3.078 1.00 73.12 726 ALA A C 1
ATOM 5541 O O . ALA A 1 726 ? -5.085 10.700 -4.219 1.00 73.12 726 ALA A O 1
ATOM 5542 N N . LEU A 1 727 ? -5.207 10.259 -2.023 1.00 76.19 727 LEU A N 1
ATOM 5543 C CA . LEU A 1 727 ? -4.721 8.870 -2.098 1.00 76.19 727 LEU A CA 1
ATOM 5544 C C . LEU A 1 727 ? -5.809 7.859 -2.504 1.00 76.19 727 LEU A C 1
ATOM 5546 O O . LEU A 1 727 ? -5.627 6.644 -2.400 1.00 76.19 727 LEU A O 1
ATOM 5550 N N . GLY A 1 728 ? -6.976 8.346 -2.930 1.00 79.94 728 GLY A N 1
ATOM 5551 C CA . GLY A 1 728 ? -8.044 7.518 -3.467 1.00 79.94 728 GLY A CA 1
ATOM 5552 C C . GLY A 1 728 ? -7.563 6.682 -4.645 1.00 79.94 728 GLY A C 1
ATOM 5553 O O . GLY A 1 728 ? -7.071 7.223 -5.635 1.00 79.94 728 GLY A O 1
ATOM 5554 N N . GLY A 1 729 ? -7.717 5.365 -4.538 1.00 73.88 729 GLY A N 1
ATOM 5555 C CA . GLY A 1 729 ? -7.305 4.433 -5.583 1.00 73.88 729 GLY A CA 1
ATOM 5556 C C . GLY A 1 729 ? -5.819 4.084 -5.573 1.00 73.88 729 GLY A C 1
ATOM 5557 O O . GLY A 1 729 ? -5.412 3.202 -6.310 1.00 73.88 729 GLY A O 1
ATOM 5558 N N . GLU A 1 730 ? -4.999 4.711 -4.730 1.00 80.25 730 GLU A N 1
ATOM 5559 C CA . GLU A 1 730 ? -3.628 4.237 -4.518 1.00 80.25 730 GLU A CA 1
ATOM 5560 C C . GLU A 1 730 ? -3.589 3.146 -3.457 1.00 80.25 730 GLU A C 1
ATOM 5562 O O . GLU A 1 730 ? -3.058 2.064 -3.698 1.00 80.25 730 GLU A O 1
ATOM 5567 N N . TRP A 1 731 ? -4.215 3.426 -2.312 1.00 86.56 731 TRP A N 1
ATOM 5568 C CA . TRP A 1 731 ? -4.307 2.503 -1.189 1.00 86.56 731 TRP A CA 1
ATOM 5569 C C . TRP A 1 731 ? -5.731 2.019 -0.973 1.00 86.56 731 TRP A C 1
ATOM 5571 O O . TRP A 1 731 ? -6.675 2.821 -0.979 1.00 86.56 731 TRP A O 1
ATOM 5581 N N . GLN A 1 732 ? -5.877 0.721 -0.713 1.00 90.06 732 GLN A N 1
ATOM 5582 C CA . GLN A 1 732 ? -7.142 0.149 -0.264 1.00 90.06 732 GLN A CA 1
ATOM 5583 C C . GLN A 1 732 ? -7.628 0.811 1.026 1.00 90.06 732 GLN A C 1
ATOM 5585 O O . GLN A 1 732 ? -6.847 1.151 1.915 1.00 90.06 732 GLN A O 1
ATOM 5590 N N . THR A 1 733 ? -8.944 0.963 1.152 1.00 93.56 733 THR A N 1
ATOM 5591 C CA . THR A 1 733 ? -9.583 1.486 2.362 1.00 93.56 733 THR A CA 1
ATOM 5592 C C . THR A 1 733 ? -10.410 0.429 3.066 1.00 93.56 733 THR A C 1
ATOM 5594 O O . THR A 1 733 ? -11.067 -0.397 2.434 1.00 93.56 733 THR A O 1
ATOM 5597 N N . VAL A 1 734 ? -10.408 0.477 4.396 1.00 94.50 734 VAL A N 1
ATOM 5598 C CA . VAL A 1 734 ? -11.141 -0.450 5.258 1.00 94.50 734 VAL A CA 1
ATOM 5599 C C . VAL A 1 734 ? -12.016 0.283 6.267 1.00 94.50 734 VAL A C 1
ATOM 5601 O O . VAL A 1 734 ? -11.743 1.408 6.687 1.00 94.50 734 VAL A O 1
ATOM 5604 N N . GLU A 1 735 ? -13.058 -0.403 6.718 1.00 93.56 735 GLU A N 1
ATOM 5605 C CA . GLU A 1 735 ? -13.795 -0.065 7.928 1.00 93.56 735 GLU A CA 1
ATOM 5606 C C . GLU A 1 735 ? -13.305 -0.920 9.094 1.00 93.56 735 GLU A C 1
ATOM 5608 O O . GLU A 1 735 ? -13.360 -2.148 9.041 1.00 93.56 735 GLU A O 1
ATOM 5613 N N . LEU A 1 736 ? -12.850 -0.277 10.172 1.00 94.00 736 LEU A N 1
ATOM 5614 C CA . LEU A 1 736 ? -12.378 -0.961 11.377 1.00 94.00 736 LEU A CA 1
ATOM 5615 C C . LEU A 1 736 ? -13.533 -1.256 12.337 1.00 94.00 736 LEU A C 1
ATOM 5617 O O . LEU A 1 736 ? -14.122 -0.336 12.899 1.00 94.00 736 LEU A O 1
ATOM 5621 N N . HIS A 1 737 ? -13.821 -2.535 12.585 1.00 94.31 737 HIS A N 1
ATOM 5622 C CA . HIS A 1 737 ? -14.935 -2.968 13.438 1.00 94.31 737 HIS A CA 1
ATOM 5623 C C . HIS A 1 737 ? -14.541 -3.306 14.885 1.00 94.31 737 HIS A C 1
ATOM 5625 O O . HIS A 1 737 ? -15.429 -3.513 15.717 1.00 94.31 737 HIS A O 1
ATOM 5631 N N . GLY A 1 738 ? -13.246 -3.331 15.206 1.00 92.38 738 GLY A N 1
ATOM 5632 C CA . GLY A 1 738 ? -12.719 -3.742 16.512 1.00 92.38 738 GLY A CA 1
ATOM 5633 C C . GLY A 1 738 ? -12.109 -5.142 16.455 1.00 92.38 738 GLY A C 1
ATOM 5634 O O . GLY A 1 738 ? -11.584 -5.541 15.422 1.00 92.38 738 GLY A O 1
ATOM 5635 N N . ARG A 1 739 ? -12.155 -5.898 17.556 1.00 91.25 739 ARG A N 1
ATOM 5636 C CA . ARG A 1 739 ? -11.596 -7.261 17.634 1.00 91.25 739 ARG A CA 1
ATOM 5637 C C . ARG A 1 739 ? -12.688 -8.319 17.514 1.00 91.25 739 ARG A C 1
ATOM 5639 O O . ARG A 1 739 ? -13.787 -8.146 18.037 1.00 91.25 739 ARG A O 1
ATOM 5646 N N . ALA A 1 740 ? -12.351 -9.468 16.930 1.00 92.56 740 ALA A N 1
ATOM 5647 C CA . ALA A 1 740 ? -13.269 -10.592 16.758 1.00 92.56 740 ALA A CA 1
ATOM 5648 C C . ALA A 1 740 ? -13.875 -11.023 18.094 1.00 92.56 740 ALA A C 1
ATOM 5650 O O . ALA A 1 740 ? -15.093 -11.055 18.231 1.00 92.56 740 ALA A O 1
ATOM 5651 N N . ARG A 1 741 ? -13.048 -11.238 19.121 1.00 90.75 741 ARG A N 1
ATOM 5652 C CA . ARG A 1 741 ? -13.480 -11.625 20.476 1.00 90.75 741 ARG A CA 1
ATOM 5653 C C . ARG A 1 741 ? -14.407 -10.619 21.181 1.00 90.75 741 ARG A C 1
ATOM 5655 O O . ARG A 1 741 ? -15.032 -10.957 22.181 1.00 90.75 741 ARG A O 1
ATOM 5662 N N . ASP A 1 742 ? -14.441 -9.371 20.715 1.00 92.50 742 ASP A N 1
ATOM 5663 C CA . ASP A 1 742 ? -15.229 -8.285 21.310 1.00 92.50 742 ASP A CA 1
ATOM 5664 C C . ASP A 1 742 ? -16.603 -8.149 20.634 1.00 92.50 742 ASP A C 1
ATOM 5666 O O . ASP A 1 742 ? -17.413 -7.315 21.034 1.00 92.50 742 ASP A O 1
ATOM 5670 N N . CYS A 1 743 ? -16.891 -8.979 19.629 1.00 94.75 743 CYS A N 1
ATOM 5671 C CA . CYS A 1 743 ? -18.187 -9.004 18.968 1.00 94.75 743 CYS A CA 1
ATOM 5672 C C . CYS A 1 743 ? -19.264 -9.650 19.855 1.00 94.75 743 CYS A C 1
ATOM 5674 O O . CYS A 1 743 ? -19.034 -10.658 20.526 1.00 94.75 743 CYS A O 1
ATOM 5676 N N . LEU A 1 744 ? -20.457 -9.067 19.814 1.00 95.88 744 LEU A N 1
ATOM 5677 C CA . LEU A 1 744 ? -21.673 -9.505 20.494 1.00 95.88 744 LEU A CA 1
ATOM 5678 C C . LEU A 1 744 ? -22.649 -10.112 19.477 1.00 95.88 744 LEU A C 1
ATOM 5680 O O . LEU A 1 744 ? -22.444 -10.023 18.262 1.00 95.88 744 LEU A O 1
ATOM 5684 N N . ARG A 1 745 ? -23.744 -10.697 19.966 1.00 94.94 745 ARG A N 1
ATOM 5685 C CA . ARG A 1 745 ? -24.855 -11.158 19.123 1.00 94.94 745 ARG A CA 1
ATOM 5686 C C . ARG A 1 745 ? -26.141 -10.418 19.491 1.00 94.94 745 ARG A C 1
ATOM 5688 O O . ARG A 1 745 ? -26.550 -10.474 20.647 1.00 94.94 745 ARG A O 1
ATOM 5695 N N . ALA A 1 746 ? -26.757 -9.744 18.523 1.00 94.38 746 ALA A N 1
ATOM 5696 C CA . ALA A 1 746 ? -28.084 -9.143 18.662 1.00 94.38 746 ALA A CA 1
ATOM 5697 C C . ALA A 1 746 ? -29.159 -10.220 18.892 1.00 94.38 746 ALA A C 1
ATOM 5699 O O . ALA A 1 746 ? -28.948 -11.394 18.566 1.00 94.38 746 ALA A O 1
ATOM 5700 N N . THR A 1 747 ? -30.331 -9.829 19.396 1.00 93.50 747 THR A N 1
ATOM 5701 C CA . THR A 1 747 ? -31.437 -10.769 19.663 1.00 93.50 747 THR A CA 1
ATOM 5702 C C . THR A 1 747 ? -31.993 -11.419 18.393 1.00 93.50 747 THR A C 1
ATOM 5704 O O . THR A 1 747 ? -32.495 -12.539 18.445 1.00 93.50 747 THR A O 1
ATOM 5707 N N . ASP A 1 748 ? -31.840 -10.761 17.242 1.00 91.75 748 ASP A N 1
ATOM 5708 C CA . ASP A 1 748 ? -32.201 -11.273 15.913 1.00 91.75 748 ASP A CA 1
ATOM 5709 C C . ASP A 1 748 ? -31.105 -12.141 15.257 1.00 91.75 748 ASP A C 1
ATOM 5711 O O . ASP A 1 748 ? -31.259 -12.600 14.126 1.00 91.75 748 ASP A O 1
ATOM 5715 N N . GLY A 1 749 ? -29.994 -12.385 15.959 1.00 89.38 749 GLY A N 1
ATOM 5716 C CA . GLY A 1 749 ? -28.897 -13.238 15.509 1.00 89.38 749 GLY A CA 1
ATOM 5717 C C . GLY A 1 749 ? -27.770 -12.518 14.767 1.00 89.38 749 GLY A C 1
ATOM 5718 O O . GLY A 1 749 ? -26.710 -13.133 14.582 1.00 89.38 749 GLY A O 1
ATOM 5719 N N . ARG A 1 750 ? -27.935 -11.235 14.402 1.00 92.94 750 ARG A N 1
ATOM 5720 C CA . ARG A 1 750 ? -26.869 -10.434 13.775 1.00 92.94 750 ARG A CA 1
ATOM 5721 C C . ARG A 1 750 ? -25.648 -10.336 14.688 1.00 92.94 750 ARG A C 1
ATOM 5723 O O . ARG A 1 750 ? -25.758 -10.217 15.907 1.00 92.94 750 ARG A O 1
ATOM 5730 N N . VAL A 1 751 ? -24.460 -10.352 14.090 1.00 92.69 751 VAL A N 1
ATOM 5731 C CA . VAL A 1 751 ? -23.222 -10.029 14.811 1.00 92.69 751 VAL A CA 1
ATOM 5732 C C . VAL A 1 751 ? -23.135 -8.513 14.983 1.00 92.69 751 VAL A C 1
ATOM 5734 O O . VAL A 1 751 ? -23.343 -7.774 14.021 1.00 92.69 751 VAL A O 1
ATOM 5737 N N . LEU A 1 752 ? -22.824 -8.054 16.190 1.00 94.88 752 LEU A N 1
ATOM 5738 C CA . LEU A 1 752 ? -22.587 -6.645 16.496 1.00 94.88 752 LEU A CA 1
ATOM 5739 C C . LEU A 1 752 ? -21.133 -6.471 16.909 1.00 94.88 752 LEU A C 1
ATOM 5741 O O . LEU A 1 752 ? -20.676 -7.104 17.859 1.00 94.88 752 LEU A O 1
ATOM 5745 N N . SER A 1 753 ? -20.397 -5.625 16.204 1.00 95.88 753 SER A N 1
ATOM 5746 C CA . SER A 1 753 ? -19.030 -5.285 16.580 1.00 95.88 753 SER A CA 1
ATOM 5747 C C . SER A 1 753 ? -18.991 -4.138 17.593 1.00 95.88 753 SER A C 1
ATOM 5749 O O . SER A 1 753 ? -19.990 -3.456 17.831 1.00 95.88 753 SER A O 1
ATOM 5751 N N . THR A 1 754 ? -17.819 -3.874 18.176 1.00 96.19 754 THR A N 1
ATOM 5752 C CA . THR A 1 754 ? -17.623 -2.711 19.058 1.00 96.19 754 THR A CA 1
ATOM 5753 C C . THR A 1 754 ? -17.959 -1.401 18.342 1.00 96.19 754 THR A C 1
ATOM 5755 O O . THR A 1 754 ? -18.544 -0.502 18.941 1.00 96.19 754 THR A O 1
ATOM 5758 N N . ARG A 1 755 ? -17.633 -1.313 17.046 1.00 95.62 755 ARG A N 1
ATOM 5759 C CA . ARG A 1 755 ? -17.961 -0.166 16.193 1.00 95.62 755 ARG A CA 1
ATOM 5760 C C . ARG A 1 755 ? -19.471 0.006 16.002 1.00 95.62 755 ARG A C 1
ATOM 5762 O O . ARG A 1 755 ? -19.946 1.134 15.998 1.00 95.62 755 ARG A O 1
ATOM 5769 N N . ASP A 1 756 ? -20.224 -1.085 15.865 1.00 96.75 756 ASP A N 1
ATOM 5770 C CA . ASP A 1 756 ? -21.686 -1.025 15.711 1.00 96.75 756 ASP A CA 1
ATOM 5771 C C . ASP A 1 756 ? -22.349 -0.478 16.989 1.00 96.75 756 ASP A C 1
ATOM 5773 O O . ASP A 1 756 ? -23.251 0.357 16.925 1.00 96.75 756 ASP A O 1
ATOM 5777 N N . VAL A 1 757 ? -21.849 -0.897 18.159 1.00 97.56 757 VAL A N 1
ATOM 5778 C CA . VAL A 1 757 ? -22.291 -0.380 19.466 1.00 97.56 757 VAL A CA 1
ATOM 5779 C C . VAL A 1 757 ? -21.931 1.099 19.628 1.00 97.56 757 VAL A C 1
ATOM 5781 O O . VAL A 1 757 ? -22.764 1.885 20.072 1.00 97.56 757 VAL A O 1
ATOM 5784 N N . ASP A 1 758 ? -20.717 1.492 19.236 1.00 97.25 758 ASP A N 1
ATOM 5785 C CA . ASP A 1 758 ? -20.278 2.889 19.261 1.00 97.25 758 ASP A CA 1
ATOM 5786 C C . ASP A 1 758 ? -21.137 3.792 18.363 1.00 97.25 758 ASP A C 1
ATOM 5788 O O . ASP A 1 758 ? -21.580 4.855 18.794 1.00 97.25 758 ASP A O 1
ATOM 5792 N N . LEU A 1 759 ? -21.435 3.349 17.137 1.00 96.44 759 LEU A N 1
ATOM 5793 C CA . LEU A 1 759 ? -22.333 4.071 16.236 1.00 96.44 759 LEU A CA 1
ATOM 5794 C C . LEU A 1 759 ? -23.724 4.268 16.837 1.00 96.44 759 LEU A C 1
ATOM 5796 O O . LEU A 1 759 ? -24.308 5.335 16.669 1.00 96.44 759 LEU A O 1
ATOM 5800 N N . ALA A 1 760 ? -24.260 3.248 17.512 1.00 97.25 760 ALA A N 1
ATOM 5801 C CA . ALA A 1 760 ? -25.568 3.342 18.145 1.00 97.25 760 ALA A CA 1
ATOM 5802 C C . ALA A 1 760 ? -25.561 4.358 19.299 1.00 97.25 760 ALA A C 1
ATOM 5804 O O . ALA A 1 760 ? -26.501 5.141 19.442 1.00 97.25 760 ALA A O 1
ATOM 5805 N N . LEU A 1 761 ? -24.486 4.385 20.092 1.00 97.12 761 LEU A N 1
ATOM 5806 C CA . LEU A 1 761 ? -24.320 5.351 21.177 1.00 97.12 761 LEU A CA 1
ATOM 5807 C C . LEU A 1 761 ? -24.123 6.785 20.667 1.00 97.12 761 LEU A C 1
ATOM 5809 O O . LEU A 1 761 ? -24.672 7.693 21.279 1.00 97.12 761 LEU A O 1
ATOM 5813 N N . GLY A 1 762 ? -23.432 6.993 19.544 1.00 95.62 762 GLY A N 1
ATOM 5814 C CA . GLY A 1 762 ? -23.259 8.318 18.936 1.00 95.62 762 GLY A CA 1
ATOM 5815 C C . GLY A 1 762 ? -22.205 9.202 19.621 1.00 95.62 762 GLY A C 1
ATOM 5816 O O . GLY A 1 762 ? -21.489 8.781 20.531 1.00 95.62 762 GLY A O 1
ATOM 5817 N N . ASP A 1 763 ? -22.060 10.445 19.154 1.00 94.69 763 ASP A N 1
ATOM 5818 C CA . ASP A 1 763 ? -21.116 11.439 19.702 1.00 94.69 763 ASP A CA 1
ATOM 5819 C C . ASP A 1 763 ? -21.676 12.225 20.912 1.00 94.69 763 ASP A C 1
ATOM 5821 O O . ASP A 1 763 ? -20.942 12.927 21.618 1.00 94.69 763 ASP A O 1
ATOM 5825 N N . ASP A 1 764 ? -22.974 12.086 21.151 1.00 93.94 764 ASP A N 1
ATOM 5826 C CA . ASP A 1 764 ? -23.763 12.451 22.332 1.00 93.94 764 ASP A CA 1
ATOM 5827 C C . ASP A 1 764 ? -23.817 11.323 23.384 1.00 93.94 764 ASP A C 1
ATOM 5829 O O . ASP A 1 764 ? -24.385 11.504 24.457 1.00 93.94 764 ASP A O 1
ATOM 5833 N N . GLY A 1 765 ? -23.201 10.168 23.107 1.00 93.44 765 GLY A N 1
ATOM 5834 C CA . GLY A 1 765 ? -23.058 9.071 24.061 1.00 93.44 765 GLY A CA 1
ATOM 5835 C C . GLY A 1 765 ? -22.131 9.382 25.254 1.00 93.44 765 GLY A C 1
ATOM 5836 O O . GLY A 1 765 ? -21.495 10.439 25.318 1.00 93.44 765 GLY A O 1
ATOM 5837 N N . PRO A 1 766 ? -22.007 8.443 26.212 1.00 94.31 766 PRO A N 1
ATOM 5838 C CA . PRO A 1 766 ? -21.183 8.617 27.407 1.00 94.31 766 PRO A CA 1
ATOM 5839 C C . PRO A 1 766 ? -19.688 8.648 27.062 1.00 94.31 766 PRO A C 1
ATOM 5841 O O . PRO A 1 766 ? -19.232 7.903 26.193 1.00 94.31 766 PRO A O 1
ATOM 5844 N N . ASP A 1 767 ? -18.910 9.453 27.796 1.00 93.44 767 ASP A N 1
ATOM 5845 C CA . ASP A 1 767 ? -17.456 9.579 27.601 1.00 93.44 767 ASP A CA 1
ATOM 5846 C C . ASP A 1 767 ? -16.745 8.222 27.724 1.00 93.44 767 ASP A C 1
ATOM 5848 O O . ASP A 1 767 ? -15.907 7.881 26.897 1.00 93.44 767 ASP A O 1
ATOM 5852 N N . PHE A 1 768 ? -17.120 7.418 28.725 1.00 95.00 768 PHE A N 1
ATOM 5853 C CA . PHE A 1 768 ? -16.558 6.088 28.957 1.00 95.00 768 PHE A CA 1
ATOM 5854 C C . PHE A 1 768 ? -17.663 5.068 29.186 1.00 95.00 768 PHE A C 1
ATOM 5856 O O . PHE A 1 768 ? -18.562 5.288 30.005 1.00 95.00 768 PHE A O 1
ATOM 5863 N N . TRP A 1 769 ? -17.560 3.927 28.509 1.00 96.31 769 TRP A N 1
ATOM 5864 C CA . TRP A 1 769 ? -18.561 2.874 28.584 1.00 96.31 769 TRP A CA 1
ATOM 5865 C C . TRP A 1 769 ? -17.984 1.474 28.374 1.00 96.31 769 TRP A C 1
ATOM 5867 O O . TRP A 1 769 ? -16.956 1.290 27.717 1.00 96.31 769 TRP A O 1
ATOM 5877 N N . ARG A 1 770 ? -18.696 0.479 28.914 1.00 96.56 770 ARG A N 1
ATOM 5878 C CA . ARG A 1 770 ? -18.491 -0.946 28.643 1.00 96.56 770 ARG A CA 1
ATOM 5879 C C . ARG A 1 770 ? -19.831 -1.671 28.573 1.00 96.56 770 ARG A C 1
ATOM 5881 O O . ARG A 1 770 ? -20.623 -1.599 29.506 1.00 96.56 770 ARG A O 1
ATOM 5888 N N . LEU A 1 771 ? -20.070 -2.399 27.491 1.00 97.62 771 LEU A N 1
ATOM 5889 C CA . LEU A 1 771 ? -21.261 -3.213 27.283 1.00 97.62 771 LEU A CA 1
ATOM 5890 C C . LEU A 1 771 ? -20.923 -4.698 27.438 1.00 97.62 771 LEU A C 1
ATOM 5892 O O . LEU A 1 771 ? -20.081 -5.231 26.718 1.00 97.62 771 LEU A O 1
ATOM 5896 N N . THR A 1 772 ? -21.608 -5.374 28.354 1.00 97.19 772 THR A N 1
ATOM 5897 C CA . THR A 1 772 ? -21.450 -6.811 28.608 1.00 97.19 772 THR A CA 1
ATOM 5898 C C . THR A 1 772 ? -22.730 -7.558 28.250 1.00 97.19 772 THR A C 1
ATOM 5900 O O . THR A 1 772 ? -23.784 -7.274 28.818 1.00 97.19 772 THR A O 1
ATOM 5903 N N . GLN A 1 773 ? -22.643 -8.531 27.345 1.00 97.00 773 GLN A N 1
ATOM 5904 C CA . GLN A 1 773 ? -23.715 -9.479 27.043 1.00 97.00 773 GLN A CA 1
ATOM 5905 C C . GLN A 1 773 ? -23.634 -10.666 28.006 1.00 97.00 773 GLN A C 1
ATOM 5907 O O . GLN A 1 773 ? -22.641 -11.395 27.996 1.00 97.00 773 GLN A O 1
ATOM 5912 N N . ARG A 1 774 ? -24.675 -10.863 28.823 1.00 95.25 774 ARG A N 1
ATOM 5913 C CA . ARG A 1 774 ? -24.736 -11.948 29.823 1.00 95.25 774 ARG A CA 1
ATOM 5914 C C . ARG A 1 774 ? -25.558 -13.138 29.352 1.00 95.25 774 ARG A C 1
ATOM 5916 O O . ARG A 1 774 ? -25.219 -14.284 29.621 1.00 95.25 774 ARG A O 1
ATOM 5923 N N . THR A 1 775 ? -26.642 -12.862 28.636 1.00 94.44 775 THR A N 1
ATOM 5924 C CA . THR A 1 775 ? -27.492 -13.865 27.982 1.00 94.44 775 THR A CA 1
ATOM 5925 C C . THR A 1 775 ? -27.805 -13.396 26.556 1.00 94.44 775 THR A C 1
ATOM 5927 O O . THR A 1 775 ? -27.456 -12.267 26.200 1.00 94.44 775 THR A O 1
ATOM 5930 N N . PRO A 1 776 ? -28.452 -14.216 25.707 1.00 93.19 776 PRO A N 1
ATOM 5931 C CA . PRO A 1 776 ? -28.833 -13.785 24.362 1.00 93.19 776 PRO A CA 1
ATOM 5932 C C . PRO A 1 776 ? -29.705 -12.519 24.328 1.00 93.19 776 PRO A C 1
ATOM 5934 O O . PRO A 1 776 ? -29.691 -11.816 23.325 1.00 93.19 776 PRO A O 1
ATOM 5937 N N . THR A 1 777 ? -30.426 -12.211 25.412 1.00 94.94 777 THR A N 1
ATOM 5938 C CA . THR A 1 777 ? -31.336 -11.058 25.507 1.00 94.94 777 THR A CA 1
ATOM 5939 C C . THR A 1 777 ? -30.949 -10.038 26.578 1.00 94.94 777 THR A C 1
ATOM 5941 O O . THR A 1 777 ? -31.444 -8.916 26.525 1.00 94.94 777 THR A O 1
ATOM 5944 N N . ALA A 1 778 ? -30.074 -10.376 27.533 1.00 96.81 778 ALA A N 1
ATOM 5945 C CA . ALA A 1 778 ? -29.735 -9.508 28.661 1.00 96.81 778 ALA A CA 1
ATOM 5946 C C . ALA A 1 778 ? -28.331 -8.900 28.545 1.00 96.81 778 ALA A C 1
ATOM 5948 O O . ALA A 1 778 ? -27.318 -9.608 28.460 1.00 96.81 778 ALA A O 1
ATOM 5949 N N . PHE A 1 779 ? -28.276 -7.571 28.632 1.00 97.94 779 PHE A N 1
ATOM 5950 C CA . PHE A 1 779 ? -27.070 -6.764 28.496 1.00 97.94 779 PHE A CA 1
ATOM 5951 C C . PHE A 1 779 ? -26.908 -5.807 29.681 1.00 97.94 779 PHE A C 1
ATOM 5953 O O . PHE A 1 779 ? -27.870 -5.242 30.200 1.00 97.94 779 PHE A O 1
ATOM 5960 N N . THR A 1 780 ? -25.667 -5.596 30.111 1.00 97.94 780 THR A N 1
ATOM 5961 C CA . THR A 1 780 ? -25.306 -4.591 31.119 1.00 97.94 780 THR A CA 1
ATOM 5962 C C . THR A 1 780 ? -24.400 -3.544 30.487 1.00 97.94 780 THR A C 1
ATOM 5964 O O . THR A 1 780 ? -23.309 -3.882 30.036 1.00 97.94 780 THR A O 1
ATOM 5967 N N . LEU A 1 781 ? -24.838 -2.287 30.469 1.00 97.69 781 LEU A N 1
ATOM 5968 C CA . LEU A 1 781 ? -24.036 -1.147 30.034 1.00 97.69 781 LEU A CA 1
ATOM 5969 C C . LEU A 1 781 ? -23.522 -0.394 31.261 1.00 97.69 781 LEU A C 1
ATOM 5971 O O . LEU A 1 781 ? -24.283 0.266 31.966 1.00 97.69 781 LEU A O 1
ATOM 5975 N N . GLU A 1 782 ? -22.228 -0.499 31.520 1.00 97.69 782 GLU A N 1
ATOM 5976 C CA . GLU A 1 782 ? -21.538 0.307 32.518 1.00 97.69 782 GLU A CA 1
ATOM 5977 C C . GLU A 1 782 ? -21.118 1.639 31.895 1.00 97.69 782 GLU A C 1
ATOM 5979 O O . GLU A 1 782 ? -20.531 1.646 30.813 1.00 97.69 782 GLU A O 1
ATOM 5984 N N . VAL A 1 783 ? -21.391 2.757 32.571 1.00 96.56 783 VAL A N 1
ATOM 5985 C CA . VAL A 1 783 ? -21.035 4.108 32.102 1.00 96.56 783 VAL A CA 1
ATOM 5986 C C . VAL A 1 783 ? -20.378 4.918 33.210 1.00 96.56 783 VAL A C 1
ATOM 5988 O O . VAL A 1 783 ? -20.766 4.815 34.374 1.00 96.56 783 VAL A O 1
ATOM 5991 N N . LEU A 1 784 ? -19.395 5.748 32.864 1.00 92.25 784 LEU A N 1
ATOM 5992 C CA . LEU A 1 784 ? -18.891 6.765 33.787 1.00 92.25 784 LEU A CA 1
ATOM 5993 C C . LEU A 1 784 ? -19.791 8.000 33.683 1.00 92.25 784 LEU A C 1
ATOM 5995 O O . LEU A 1 784 ? -19.733 8.729 32.698 1.00 92.25 784 LEU A O 1
ATOM 5999 N N . GLY A 1 785 ? -20.637 8.211 34.694 1.00 87.81 785 GLY A N 1
ATOM 6000 C CA . GLY A 1 785 ? -21.656 9.265 34.696 1.00 87.81 785 GLY A CA 1
ATOM 6001 C C . GLY A 1 785 ? -23.062 8.718 34.447 1.00 87.81 785 GLY A C 1
ATOM 6002 O O . GLY A 1 785 ? -23.448 7.714 35.046 1.00 87.81 785 GLY A O 1
ATOM 6003 N N . ALA A 1 786 ? -23.831 9.399 33.601 1.00 86.19 786 ALA A N 1
ATOM 6004 C CA . ALA A 1 786 ? -25.188 9.015 33.218 1.00 86.19 786 ALA A CA 1
ATOM 6005 C C . ALA A 1 786 ? -25.260 8.677 31.720 1.00 86.19 786 ALA A C 1
ATOM 6007 O O . ALA A 1 786 ? -24.328 8.957 30.967 1.00 86.19 786 ALA A O 1
ATOM 6008 N N . LEU A 1 787 ? -26.366 8.059 31.307 1.00 92.31 787 LEU A N 1
ATOM 6009 C CA . LEU A 1 787 ? -26.691 7.809 29.906 1.00 92.31 787 LEU A CA 1
ATOM 6010 C C . LEU A 1 787 ? -28.019 8.486 29.588 1.00 92.31 787 LEU A C 1
ATOM 6012 O O . LEU A 1 787 ? -29.016 8.199 30.251 1.00 92.31 787 LEU A O 1
ATOM 6016 N N . ASP A 1 788 ? -28.017 9.331 28.567 1.00 93.31 788 ASP A N 1
ATOM 6017 C CA . ASP A 1 788 ? -29.222 10.004 28.099 1.00 93.31 788 ASP A CA 1
ATOM 6018 C C . ASP A 1 788 ? -30.155 9.034 27.354 1.00 93.31 788 ASP A C 1
ATOM 6020 O O . ASP A 1 788 ? -29.734 8.005 26.813 1.00 93.31 788 ASP A O 1
ATOM 6024 N N . GLU A 1 789 ? -31.450 9.360 27.324 1.00 94.44 789 GLU A N 1
ATOM 6025 C CA . GLU A 1 789 ? -32.481 8.472 26.768 1.00 94.44 789 GLU A CA 1
ATOM 6026 C C . GLU A 1 789 ? -32.329 8.240 25.257 1.00 94.44 789 GLU A C 1
ATOM 6028 O O . GLU A 1 789 ? -32.637 7.154 24.769 1.00 94.44 789 GLU A O 1
ATOM 6033 N N . GLU A 1 790 ? -31.805 9.210 24.507 1.00 96.31 790 GLU A N 1
ATOM 6034 C CA . GLU A 1 790 ? -31.664 9.081 23.055 1.00 96.31 790 GLU A CA 1
ATOM 6035 C C . GLU A 1 790 ? -30.548 8.088 22.646 1.00 96.31 790 GLU A C 1
ATOM 6037 O O . GLU A 1 790 ? -30.867 7.109 21.957 1.00 96.31 790 GLU A O 1
ATOM 6042 N N . PRO A 1 791 ? -29.290 8.204 23.134 1.00 96.19 791 PRO A N 1
ATOM 6043 C CA . PRO A 1 791 ? -28.281 7.150 22.977 1.00 96.19 791 PRO A CA 1
ATOM 6044 C C . PRO A 1 791 ? -28.753 5.773 23.453 1.00 96.19 791 PRO A C 1
ATOM 6046 O O . PRO A 1 791 ? -28.471 4.751 22.820 1.00 96.19 791 PRO A O 1
ATOM 6049 N N . ARG A 1 792 ? -29.502 5.729 24.563 1.00 96.38 792 ARG A N 1
ATOM 6050 C CA . ARG A 1 792 ? -30.059 4.487 25.108 1.00 96.38 792 ARG A CA 1
ATOM 6051 C C . ARG A 1 792 ? -31.051 3.836 24.144 1.00 96.38 792 ARG A C 1
ATOM 6053 O O . ARG A 1 792 ? -30.973 2.625 23.925 1.00 96.38 792 ARG A O 1
ATOM 6060 N N . ALA A 1 793 ? -31.967 4.613 23.571 1.00 96.25 793 ALA A N 1
ATOM 6061 C CA . ALA A 1 793 ? -32.962 4.126 22.622 1.00 96.25 793 ALA A CA 1
ATOM 6062 C C . ALA A 1 793 ? -32.310 3.596 21.336 1.00 96.25 793 ALA A C 1
ATOM 6064 O O . ALA A 1 793 ? -32.662 2.508 20.872 1.00 96.25 793 ALA A O 1
ATOM 6065 N N . ARG A 1 794 ? -31.310 4.309 20.797 1.00 97.19 794 ARG A N 1
ATOM 6066 C CA . ARG A 1 794 ? -30.545 3.856 19.622 1.00 97.19 794 ARG A CA 1
ATOM 6067 C C . ARG A 1 794 ? -29.794 2.554 19.897 1.00 97.19 794 ARG A C 1
ATOM 6069 O O . ARG A 1 794 ? -29.841 1.641 19.072 1.00 97.19 794 ARG A O 1
ATOM 6076 N N . LEU A 1 795 ? -29.172 2.423 21.073 1.00 97.38 795 LEU A N 1
ATOM 6077 C CA . LEU A 1 795 ? -28.518 1.178 21.480 1.00 97.38 795 LEU A CA 1
ATOM 6078 C C . LEU A 1 795 ? -29.511 0.012 21.581 1.00 97.38 795 LEU A C 1
ATOM 6080 O O . LEU A 1 795 ? -29.236 -1.057 21.047 1.00 97.38 795 LEU A O 1
ATOM 6084 N N . LEU A 1 796 ? -30.673 0.205 22.212 1.00 97.06 796 LEU A N 1
ATOM 6085 C CA . LEU A 1 796 ? -31.720 -0.825 22.266 1.00 97.06 796 LEU A CA 1
ATOM 6086 C C . LEU A 1 796 ? -32.163 -1.267 20.863 1.00 97.06 796 LEU A C 1
ATOM 6088 O O . LEU A 1 796 ? -32.303 -2.463 20.616 1.00 97.06 796 LEU A O 1
ATOM 6092 N N . GLY A 1 797 ? -32.317 -0.321 19.932 1.00 96.12 797 GLY A N 1
ATOM 6093 C CA . GLY A 1 797 ? -32.614 -0.621 18.530 1.00 96.12 797 GLY A CA 1
ATOM 6094 C C . GLY A 1 797 ? -31.530 -1.465 17.850 1.00 96.12 797 GLY A C 1
ATOM 6095 O O . GLY A 1 797 ? -31.848 -2.404 17.121 1.00 96.12 797 GLY A O 1
ATOM 6096 N N . ALA A 1 798 ? -30.253 -1.181 18.122 1.00 95.94 798 ALA A N 1
ATOM 6097 C CA . ALA A 1 798 ? -29.135 -1.960 17.592 1.00 95.94 798 ALA A CA 1
ATOM 6098 C C . ALA A 1 798 ? -29.069 -3.383 18.178 1.00 95.94 798 ALA A C 1
ATOM 6100 O O . ALA A 1 798 ? -28.803 -4.330 17.437 1.00 95.94 798 ALA A O 1
ATOM 6101 N N . LEU A 1 799 ? -29.339 -3.540 19.480 1.00 96.44 799 LEU A N 1
ATOM 6102 C CA . LEU A 1 799 ? -29.339 -4.833 20.179 1.00 96.44 799 LEU A CA 1
ATOM 6103 C C . LEU A 1 799 ? -30.511 -5.736 19.771 1.00 96.44 799 LEU A C 1
ATOM 6105 O O . LEU A 1 799 ? -30.370 -6.960 19.796 1.00 96.44 799 LEU A O 1
ATOM 6109 N N . GLY A 1 800 ? -31.625 -5.140 19.340 1.00 94.50 800 GLY A N 1
ATOM 6110 C CA . GLY A 1 800 ? -32.791 -5.832 18.801 1.00 94.50 800 GLY A CA 1
ATOM 6111 C C . GLY A 1 800 ? -33.968 -5.916 19.778 1.00 94.50 800 GLY A C 1
ATOM 6112 O O . GLY A 1 800 ? -33.862 -5.633 20.974 1.00 94.50 800 GLY A O 1
ATOM 6113 N N . ALA A 1 801 ? -35.137 -6.291 19.254 1.00 91.88 801 ALA A N 1
ATOM 6114 C CA . ALA A 1 801 ? -36.372 -6.378 20.031 1.00 91.88 801 ALA A CA 1
ATOM 6115 C C . ALA A 1 801 ? -36.261 -7.419 21.162 1.00 91.88 801 ALA A C 1
ATOM 6117 O O . ALA A 1 801 ? -35.584 -8.438 21.018 1.00 91.88 801 ALA A O 1
ATOM 6118 N N . GLY A 1 802 ? -36.930 -7.159 22.290 1.00 91.00 802 GLY A N 1
ATOM 6119 C CA . GLY A 1 802 ? -36.893 -8.041 23.466 1.00 91.00 802 GLY A CA 1
ATOM 6120 C C . GLY A 1 802 ? -35.596 -7.968 24.283 1.00 91.00 802 GLY A C 1
ATOM 6121 O O . GLY A 1 802 ? -35.392 -8.798 25.164 1.00 91.00 802 GLY A O 1
ATOM 6122 N N . THR A 1 803 ? -34.726 -6.993 24.003 1.00 95.81 803 THR A N 1
ATOM 6123 C CA . THR A 1 803 ? -33.501 -6.756 24.775 1.00 95.81 803 THR A CA 1
ATOM 6124 C C . THR A 1 803 ? -33.805 -6.205 26.169 1.00 95.81 803 THR A C 1
ATOM 6126 O O . THR A 1 803 ? -34.464 -5.176 26.317 1.00 95.81 803 THR A O 1
ATOM 6129 N N . GLU A 1 804 ? -33.225 -6.827 27.192 1.00 96.31 804 GLU A N 1
ATOM 6130 C CA . GLU A 1 804 ? -33.141 -6.301 28.552 1.00 96.31 804 GLU A CA 1
ATOM 6131 C C . GLU A 1 804 ? -31.802 -5.572 28.740 1.00 96.31 804 GLU A C 1
ATOM 6133 O O . GLU A 1 804 ? -30.753 -6.197 28.906 1.00 96.31 804 GLU A O 1
ATOM 6138 N N . LEU A 1 805 ? -31.820 -4.234 28.717 1.00 97.00 805 LEU A N 1
ATOM 6139 C CA . LEU A 1 805 ? -30.629 -3.403 28.930 1.00 97.00 805 LEU A CA 1
ATOM 6140 C C . LEU A 1 805 ? -30.618 -2.784 30.333 1.00 97.00 805 LEU A C 1
ATOM 6142 O O . LEU A 1 805 ? -31.397 -1.874 30.634 1.00 97.00 805 LEU A O 1
ATOM 6146 N N . ARG A 1 806 ? -29.671 -3.214 31.171 1.00 96.88 806 ARG A N 1
ATOM 6147 C CA . ARG A 1 806 ? -29.392 -2.606 32.479 1.00 96.88 806 ARG A CA 1
ATOM 6148 C C . ARG A 1 806 ? -28.244 -1.605 32.375 1.00 96.88 806 ARG A C 1
ATOM 6150 O O . ARG A 1 806 ? -27.101 -1.999 32.164 1.00 96.88 806 ARG A O 1
ATOM 6157 N N . VAL A 1 807 ? -28.525 -0.325 32.602 1.00 96.50 807 VAL A N 1
ATOM 6158 C CA . VAL A 1 807 ? -27.496 0.726 32.675 1.00 96.50 807 VAL A CA 1
ATOM 6159 C C . VAL A 1 807 ? -27.008 0.862 34.118 1.00 96.50 807 VAL A C 1
ATOM 6161 O O . VAL A 1 807 ? -27.821 0.973 35.035 1.00 96.50 807 VAL A O 1
ATOM 6164 N N . THR A 1 808 ? -25.694 0.816 34.337 1.00 95.69 808 THR A N 1
ATOM 6165 C CA . THR A 1 808 ? -25.075 0.891 35.669 1.00 95.69 808 THR A CA 1
ATOM 6166 C C . THR A 1 808 ? -24.001 1.983 35.700 1.00 95.69 808 THR A C 1
ATOM 6168 O O . THR A 1 808 ? -23.009 1.868 34.982 1.00 95.69 808 THR A O 1
ATOM 6171 N N . PRO A 1 809 ? -24.143 3.031 36.528 1.00 94.88 809 PRO A N 1
ATOM 6172 C CA . PRO A 1 809 ? -23.094 4.029 36.684 1.00 94.88 809 PRO A CA 1
ATOM 6173 C C . PRO A 1 809 ? -21.901 3.447 37.455 1.00 94.88 809 PRO A C 1
ATOM 6175 O O . PRO A 1 809 ? -22.072 2.785 38.482 1.00 94.88 809 PRO A O 1
ATOM 6178 N N . VAL A 1 810 ? -20.686 3.727 36.989 1.00 93.94 810 VAL A N 1
ATOM 6179 C CA . VAL A 1 810 ? -19.427 3.334 37.637 1.00 93.94 810 VAL A CA 1
ATOM 6180 C C . VAL A 1 810 ? -18.549 4.553 37.911 1.00 93.94 810 VAL A C 1
ATOM 6182 O O . VAL A 1 810 ? -18.629 5.570 37.226 1.00 93.94 810 VAL A O 1
ATOM 6185 N N . LYS A 1 811 ? -17.690 4.459 38.933 1.00 87.38 811 LYS A N 1
ATOM 6186 C CA . LYS A 1 811 ? -16.748 5.540 39.285 1.00 87.38 811 LYS A CA 1
ATOM 6187 C C . LYS A 1 811 ? -15.455 5.500 38.472 1.00 87.38 811 LYS A C 1
ATOM 6189 O O . LYS A 1 811 ? -14.827 6.532 38.280 1.00 87.38 811 LYS A O 1
ATOM 6194 N N . ARG A 1 812 ? -15.039 4.304 38.055 1.00 88.69 812 ARG A N 1
ATOM 6195 C CA . ARG A 1 812 ? -13.838 4.047 37.255 1.00 88.69 812 ARG A CA 1
ATOM 6196 C C . ARG A 1 812 ? -13.963 2.700 36.556 1.00 88.69 812 ARG A C 1
ATOM 6198 O O . ARG A 1 812 ? -14.703 1.835 37.030 1.00 88.69 812 ARG A O 1
ATOM 6205 N N . PHE A 1 813 ? -13.193 2.512 35.493 1.00 89.75 813 PHE A N 1
ATOM 6206 C CA . PHE A 1 813 ? -13.023 1.217 34.845 1.00 89.75 813 PHE A CA 1
ATOM 6207 C C . PHE A 1 813 ? -11.665 0.631 35.205 1.00 89.75 813 PHE A C 1
ATOM 6209 O O . PHE A 1 813 ? -10.663 1.340 35.232 1.00 89.75 813 PHE A O 1
ATOM 6216 N N . SER A 1 814 ? -11.629 -0.673 35.452 1.00 85.31 814 SER A N 1
ATOM 6217 C CA . SER A 1 814 ? -10.369 -1.402 35.557 1.00 85.31 814 SER A CA 1
ATOM 6218 C C . SER A 1 814 ? -9.909 -1.815 34.160 1.00 85.31 814 SER A C 1
ATOM 6220 O O . SER A 1 814 ? -10.725 -2.360 33.406 1.00 85.31 814 SER A O 1
ATOM 6222 N N . PRO A 1 815 ? -8.642 -1.566 33.797 1.00 83.75 815 PRO A N 1
ATOM 6223 C CA . PRO A 1 815 ? -8.105 -2.067 32.547 1.00 83.75 815 PRO A CA 1
ATOM 6224 C C . PRO A 1 815 ? -7.895 -3.588 32.608 1.00 83.75 815 PRO A C 1
ATOM 6226 O O . PRO A 1 815 ? -7.839 -4.195 33.679 1.00 83.75 815 PRO A O 1
ATOM 6229 N N . GLU A 1 816 ? -7.754 -4.208 31.440 1.00 82.56 816 GLU A N 1
ATOM 6230 C CA . GLU A 1 816 ? -7.311 -5.599 31.305 1.00 82.56 816 GLU A CA 1
ATOM 6231 C C . GLU A 1 816 ? -5.838 -5.754 31.733 1.00 82.56 816 GLU A C 1
ATOM 6233 O O . GLU A 1 816 ? -5.115 -4.769 31.878 1.00 82.56 816 GLU A O 1
ATOM 6238 N N . ARG A 1 817 ? -5.319 -6.991 31.814 1.00 77.06 817 ARG A N 1
ATOM 6239 C CA . ARG A 1 817 ? -3.871 -7.254 32.045 1.00 77.06 817 ARG A CA 1
ATOM 6240 C C . ARG A 1 817 ? -2.937 -6.542 31.055 1.00 77.06 817 ARG A C 1
ATOM 6242 O O . ARG A 1 817 ? -1.760 -6.335 31.330 1.00 77.06 817 ARG A O 1
ATOM 6249 N N . SER A 1 818 ? -3.469 -6.198 29.887 1.00 70.38 818 SER A N 1
ATOM 6250 C CA . SER A 1 818 ? -2.781 -5.436 28.843 1.00 70.38 818 SER A CA 1
ATOM 6251 C C . SER A 1 818 ? -2.751 -3.922 29.079 1.00 70.38 818 SER A C 1
ATOM 6253 O O . SER A 1 818 ? -2.236 -3.197 28.231 1.00 70.38 818 SER A O 1
ATOM 6255 N N . LEU A 1 819 ? -3.330 -3.454 30.189 1.00 78.94 819 LEU A N 1
ATOM 6256 C CA . LEU A 1 819 ? -3.582 -2.055 30.545 1.00 78.94 819 LEU A CA 1
ATOM 6257 C C . LEU A 1 819 ? -4.513 -1.296 29.585 1.00 78.94 819 LEU A C 1
ATOM 6259 O O . LEU A 1 819 ? -4.668 -0.083 29.689 1.00 78.94 819 LEU A O 1
ATOM 6263 N N . LYS A 1 820 ? -5.172 -2.009 28.665 1.00 83.00 820 LYS A N 1
ATOM 6264 C CA . LYS A 1 820 ? -6.178 -1.454 27.753 1.00 83.00 820 LYS A CA 1
ATOM 6265 C C . LYS A 1 820 ? -7.589 -1.701 28.269 1.00 83.00 820 LYS A C 1
ATOM 6267 O O . LYS A 1 820 ? -7.829 -2.645 29.023 1.00 83.00 820 LYS A O 1
ATOM 6272 N N . PHE A 1 821 ? -8.533 -0.888 27.809 1.00 87.44 821 PHE A N 1
ATOM 6273 C CA . PHE A 1 821 ? -9.934 -1.001 28.196 1.00 87.44 821 PHE A CA 1
ATOM 6274 C C . PHE A 1 821 ? -10.720 -1.807 27.170 1.00 87.44 821 PHE A C 1
ATOM 6276 O O . PHE A 1 821 ? -10.585 -1.615 25.964 1.00 87.44 821 PHE A O 1
ATOM 6283 N N . ARG A 1 822 ? -11.561 -2.718 27.657 1.00 88.38 822 ARG A N 1
ATOM 6284 C CA . ARG A 1 822 ? -12.423 -3.547 26.817 1.00 88.38 822 ARG A CA 1
ATOM 6285 C C . ARG A 1 822 ? -13.837 -2.976 26.818 1.00 88.38 822 ARG A C 1
ATOM 6287 O O . ARG A 1 822 ? -14.473 -2.920 27.865 1.00 88.38 822 ARG A O 1
ATOM 6294 N N . GLN A 1 823 ? -14.308 -2.532 25.656 1.00 92.94 823 GLN A N 1
ATOM 6295 C CA . GLN A 1 823 ? -15.589 -1.827 25.520 1.00 92.94 823 GLN A CA 1
ATOM 6296 C C . GLN A 1 823 ? -16.779 -2.759 25.332 1.00 92.94 823 GLN A C 1
ATOM 6298 O O . GLN A 1 823 ? -17.865 -2.459 25.809 1.00 92.94 823 GLN A O 1
ATOM 6303 N N . THR A 1 824 ? -16.594 -3.893 24.666 1.00 95.50 824 THR A N 1
ATOM 6304 C CA . THR A 1 824 ? -17.652 -4.887 24.476 1.00 95.50 824 THR A CA 1
ATOM 6305 C C . THR A 1 824 ? -17.166 -6.259 24.916 1.00 95.50 824 THR A C 1
ATOM 6307 O O . THR A 1 824 ? -16.043 -6.668 24.616 1.00 95.50 824 THR A O 1
ATOM 6310 N N . VAL A 1 825 ? -18.007 -6.957 25.676 1.00 94.44 825 VAL A N 1
ATOM 6311 C CA . VAL A 1 825 ? -17.702 -8.261 26.270 1.00 94.44 825 VAL A CA 1
ATOM 6312 C C . VAL A 1 825 ? -18.892 -9.190 26.066 1.00 94.44 825 VAL A C 1
ATOM 6314 O O . VAL A 1 825 ? -20.005 -8.854 26.458 1.00 94.44 825 VAL A O 1
ATOM 6317 N N . SER A 1 826 ? -18.664 -10.370 25.490 1.00 94.19 826 SER A N 1
ATOM 6318 C CA . SER A 1 826 ? -19.661 -11.445 25.442 1.00 94.19 826 SER A CA 1
ATOM 6319 C C . SER A 1 826 ? -19.286 -12.547 26.430 1.00 94.19 826 SER A C 1
ATOM 6321 O O . SER A 1 826 ? -18.256 -13.199 26.259 1.00 94.19 826 SER A O 1
ATOM 6323 N N . GLU A 1 827 ? -20.123 -12.791 27.442 1.00 94.12 827 GLU A N 1
ATOM 6324 C CA . GLU A 1 827 ? -19.965 -13.931 28.366 1.00 94.12 827 GLU A CA 1
ATOM 6325 C C . GLU A 1 827 ? -20.396 -15.261 27.724 1.00 94.12 827 GLU A C 1
ATOM 6327 O O . GLU A 1 827 ? -20.108 -16.334 28.248 1.00 94.12 827 GLU A O 1
ATOM 6332 N N . LEU A 1 828 ? -21.037 -15.200 26.553 1.00 89.50 828 LEU A N 1
ATOM 6333 C CA . LEU A 1 828 ? -21.439 -16.361 25.753 1.00 89.50 828 LEU A CA 1
ATOM 6334 C C . LEU A 1 828 ? -20.324 -16.850 24.810 1.00 89.50 828 LEU A C 1
ATOM 6336 O O . LEU A 1 828 ? -20.487 -17.864 24.131 1.00 89.50 828 LEU A O 1
ATOM 6340 N N . GLY A 1 829 ? -19.210 -16.115 24.743 1.00 85.12 829 GLY A N 1
ATOM 6341 C CA . GLY A 1 829 ? -18.205 -16.234 23.690 1.00 85.12 829 GLY A CA 1
ATOM 6342 C C . GLY A 1 829 ? -18.548 -15.377 22.469 1.00 85.12 829 GLY A C 1
ATOM 6343 O O . GLY A 1 829 ? -19.703 -14.997 22.247 1.00 85.12 829 GLY A O 1
ATOM 6344 N N . SER A 1 830 ? -17.529 -15.025 21.687 1.00 82.75 830 SER A N 1
ATOM 6345 C CA . SER A 1 830 ? -17.727 -14.224 20.480 1.00 82.75 830 SER A CA 1
ATOM 6346 C C . SER A 1 830 ? -18.236 -15.072 19.307 1.00 82.75 830 SER A C 1
ATOM 6348 O O . SER A 1 830 ? -17.778 -16.199 19.113 1.00 82.75 830 SER A O 1
ATOM 6350 N N . PRO A 1 831 ? -19.139 -14.529 18.467 1.00 81.00 831 PRO A N 1
ATOM 6351 C CA . PRO A 1 831 ? -19.615 -15.201 17.263 1.00 81.00 831 PRO A CA 1
ATOM 6352 C C . PRO A 1 831 ? -18.572 -15.297 16.136 1.00 81.00 831 PRO A C 1
ATOM 6354 O O . PRO A 1 831 ? -18.774 -16.087 15.220 1.00 81.00 831 PRO A O 1
ATOM 6357 N N . LEU A 1 832 ? -17.499 -14.496 16.174 1.00 80.81 832 LEU A N 1
ATOM 6358 C CA . LEU A 1 832 ? -16.442 -14.463 15.148 1.00 80.81 832 LEU A CA 1
ATOM 6359 C C . LEU A 1 832 ? -15.112 -15.048 15.634 1.00 80.81 832 LEU A C 1
ATOM 6361 O O . LEU A 1 832 ? -14.162 -15.176 14.863 1.00 80.81 832 LEU A O 1
ATOM 6365 N N . GLU A 1 833 ? -15.021 -15.402 16.911 1.00 73.50 833 GLU A N 1
ATOM 6366 C CA . GLU A 1 833 ? -13.843 -16.053 17.462 1.00 73.50 833 GLU A CA 1
ATOM 6367 C C . GLU A 1 833 ? -13.892 -17.546 17.118 1.00 73.50 833 GLU A C 1
ATOM 6369 O O . GLU A 1 833 ? -14.725 -18.302 17.621 1.00 73.50 833 GLU A O 1
ATOM 6374 N N . ARG A 1 834 ? -13.014 -17.983 16.206 1.00 58.78 834 ARG A N 1
ATOM 6375 C CA . ARG A 1 834 ? -12.861 -19.411 15.908 1.00 58.78 834 ARG A CA 1
ATOM 6376 C C . ARG A 1 834 ? -12.324 -20.089 17.166 1.00 58.78 834 ARG A C 1
ATOM 6378 O O . ARG A 1 834 ? -11.267 -19.704 17.658 1.00 58.78 834 ARG A O 1
ATOM 6385 N N . ARG A 1 835 ? -13.031 -21.104 17.673 1.00 43.62 835 ARG A N 1
ATOM 6386 C CA . ARG A 1 835 ? -12.482 -21.989 18.708 1.00 43.62 835 ARG A CA 1
ATOM 6387 C C . ARG A 1 835 ? -11.230 -22.634 18.124 1.00 43.62 835 ARG A C 1
ATOM 6389 O O . ARG A 1 835 ? -11.331 -23.371 17.147 1.00 43.62 835 ARG A O 1
ATOM 6396 N N . THR A 1 836 ? -10.068 -22.302 18.669 1.00 35.72 836 THR A N 1
ATOM 6397 C CA . THR A 1 836 ? -8.822 -22.999 18.368 1.00 35.72 836 THR A CA 1
ATOM 6398 C C . THR A 1 836 ? -8.993 -24.446 18.825 1.00 35.72 836 THR A C 1
ATOM 6400 O O . THR A 1 836 ? -9.138 -24.714 20.017 1.00 35.72 836 THR A O 1
ATOM 6403 N N . GLY A 1 837 ? -9.111 -25.350 17.853 1.00 27.59 837 GLY A N 1
ATOM 6404 C CA . GLY A 1 837 ? -9.056 -26.797 18.046 1.00 27.59 837 GLY A CA 1
ATOM 6405 C C . GLY A 1 837 ? -7.639 -27.289 17.842 1.00 27.59 837 GLY A C 1
ATOM 6406 O O . GLY A 1 837 ? -6.992 -26.760 16.907 1.00 27.59 837 GLY A O 1
#

Secondary structure (DSSP, 8-state):
-PPPTTGGG-----HHHHHTS-SS--SEEEEEEETTEEEEEEEE-SSSSEEEEE--TT--GGGGHHHHHHHTTTSEEEEEPPTTSTTSPPPSSGGGG-HHHHHHHHHHHHHHHT-S-EEEEEETHHHHHHHHHHHH-GGGEEEEEEES--SBTHHHHHHHHHHHHHS-HHHHHHHHHHHTTS-----SSS--HHHHHHHHHHHHHH--S---HHHHHHHHT--STHHHHT-SS-SSS--SGGGG-B-TTGGGG--S-EEEEEETT-TTTTTTHHHHTTSTTEEEEEETT--TTHHHHSHHHHHHHHHHHHS--TT--S--------S-TTHHHHHHHHHH----S--HHHHHHHHHTTTS-HHHHHHHHHHHHGGGPPPHHHHHHHHHHHHHHHHHTTS--TT--HHHHHHHHHHHHHHHHHHHHHHHHHHHHHHHHHH-HHHHHHHHHTT--GGG-SSHHHHTTSPPB-HHHHHHHTTTTTSPTT--HHHHHHTTSEEEEE---SSSS--EEEEETTTSSPPTTHHHHTT--TT-----EEEE--TTTSSS---STT--HHHHEETTEEE----S-GGG--HHHHHHHHHHHHHH--SEEEE-HHHHHHHHHHHHHTTPPPP--SEEEE-SS---HHHHHHHHHHHTS-EEEEEEEGGGTEEEEEEE-TTS-EEE-TTTEEEEESSSTTS-EEEEEEESS-SSS--SSEEEEEEEEE-SSPPSSTTBTTB-EEEEEEEGGG-EE-TTS-EE-HHHHHHHH-TTS-SSEEEEE-SSSEEEEEEES---HHHHHHHHHHH-TT-EEEEEEES--PPPTTSPPP-EEETT--SS-----

Radius of gyration: 33.32 Å; chains: 1; bounding box: 87×74×94 Å

Foldseek 3Di:
DDDDPPPPPCPDPDPVNLVVPDQDDFPDKDWDDDPNKIWIKTKAADDEFEEEEAEAQLFAQRLLSLLSSQQRPHYIYIRTAFDFHDPIHHDPDLVCNDLLNRLVVVVRVCVVVVHFAGEYEYAASSLSSNLSNLLVPVRRYQEYEYALYFQAVVVLLVVLVVLLVPDDPVLSCQQVVQLVVFFDADLDDDQDSNSVSLCVSCVVQAWDDPFDPSSVVSVNSSDTSCCQQQHRRHPSHRPHPVNPRHCLVSLQSRPHAYEYEAEPRASRRPVVVVSNLNRPRYDYHYDPNGYSPCCRRPSNVVSVVVVCSSPPDPVCPDDDDDDDDDDPCLVVVLVVVVVPDPDDDDDSQLVVLLVVCPPPDLQVNLVSSDVSRPPPDDDSVVSSVVVVVVQVVCVVVVVDDPPDDPVNNVQVVLQVLLVVLVVVLLVLLLVLLQLCCVFAQQQVVQCVVLVADSVQSPDPVSLVSRDADEPVNQQVCPPPRFWGPPDDPVVCVVVVQWDWAWFLQPPHDIGIDIAGPVQADDPPCNCQQAVHDPPQDQQAEEEDDACRVLSHVLVDPPDDQVNQDDRRYTYADADLFLLPDDLVSLVVRQVSQVVSQHQEYEYALLSLLSSLVSCVVVVHAHRAHQEYEHEDFDQFQQSQVSNCVSNVYHYKYQADGVNLNYSQAWIAGNVGWTFGNSVFWDKDAPDPAQDKGWIFIWGRDDSTGTRRRHTDQWIKHWDPGFDPTPCTNVTTTIDTQTGQFQWDAALVGDIHGLRNLSVLLHNLHASDWAWEAPDLAEIEIEGAPDGDPRSVVSNDVSSHPNHHYHYHYDNGDNPDSSSHHRRGHYPPTGPRDDPDD

Sequence (837 aa):
MDPPVVDTLNGAASERELRERVRPEPDSRGSFTVDGLRLAYELHGSAGPLVVLVPGVGFPRVYFRPLVAYLKERARCALLDTRGAGDSEGPRDPAGYDLEGQAGDVVALLDALGERRAWVVGHSLGSNIALACAARFPERVHGIVVISAALAVELIEEHLQDVLRDAEPALREIVLRHEARGPVFVGDGPPDEYGVASSRIYQRHVVRSEVDSDVLWAMRQAIGPASALWGKESAFRVTGLMRKVDQREVVADIACPLVTIAGQDDLYARTSLPFLARAPRARVVLLPDSLHHAHVEEPARVAEIILEALFPRAADAVPPLRLDVNTEADDELVRLTDQMTGFSFALPAAGAAALAALGRPRAEIVDALAASLGDDAPDAATLRAALDDMLAQLSALGLLQEGRTRADIDRAQKESRAESRAAERFADVVTAVTHAFERVPLHRARMEAAGVSPADLYAPAGLSRVPPLTKAELRRHFPDGLVARGVDVKELIAQGAVTIGATSGTSDERLQVLFDWTRGGLPERARELWALPEHASLSTGAVFTTPLCAGFECHLGAATPAQRTRGSTLTLNSSEDVFGLSDDEVRAIVRELTAHRPDVLFLHPWYGAWLLSRARALGLTLHRPTVVLTSYQLLTRRHQKLLREGFAAPVYCYWGATDLGGPLIGVECHHGNVHVREDQVFLEVEAPPGERGTILVTLLHDPVMPLIRYRISDVVRLQEAPCPCALGGEWQTVELHGRARDCLRATDGRVLSTRDVDLALGDDGPDFWRLTQRTPTAFTLEVLGALDEEPRARLLGALGAGTELRVTPVKRFSPERSLKFRQTVSELGSPLERRTG